Protein AF-A0AA36GPR5-F1 (afdb_monomer_lite)

pLDDT: mean 81.64, std 21.18, range [23.48, 98.56]

Organism: Cylicocyclus nassatus (NCBI:txid53992)

Radius of gyration: 40.56 Å; chains: 1; bounding box: 114×107×88 Å

Structure (mmCIF, N/CA/C/O backbone):
data_AF-A0AA36GPR5-F1
#
_entry.id   AF-A0AA36GPR5-F1
#
loop_
_atom_site.group_PDB
_atom_site.id
_atom_site.type_symbol
_atom_site.label_atom_id
_atom_site.label_alt_id
_atom_site.label_comp_id
_atom_site.label_asym_id
_atom_site.label_entity_id
_atom_site.label_seq_id
_atom_site.pdbx_PDB_ins_code
_atom_site.Cartn_x
_atom_site.Cartn_y
_atom_site.Cartn_z
_atom_site.occupancy
_atom_site.B_iso_or_equiv
_atom_site.auth_seq_id
_atom_site.auth_comp_id
_atom_site.auth_asym_id
_atom_site.auth_atom_id
_atom_site.pdbx_PDB_model_num
ATOM 1 N N . MET A 1 1 ? -1.877 -5.237 -15.722 1.00 23.48 1 MET A N 1
ATOM 2 C CA . MET A 1 1 ? -1.930 -4.865 -17.151 1.00 23.48 1 MET A CA 1
ATOM 3 C C . MET A 1 1 ? -1.366 -6.060 -17.913 1.00 23.48 1 MET A C 1
ATOM 5 O O . MET A 1 1 ? -0.160 -6.223 -17.941 1.00 23.48 1 MET A O 1
ATOM 9 N N . LEU A 1 2 ? -2.217 -6.982 -18.371 1.00 30.33 2 LEU A N 1
ATOM 10 C CA . LEU A 1 2 ? -1.813 -8.140 -19.180 1.00 30.33 2 LEU A CA 1
ATOM 11 C C . LEU A 1 2 ? -2.334 -7.874 -20.594 1.00 30.33 2 LEU A C 1
ATOM 13 O O . LEU A 1 2 ? -3.542 -7.870 -20.815 1.00 30.33 2 LEU A O 1
ATOM 17 N N . LEU A 1 3 ? -1.424 -7.521 -21.502 1.00 29.28 3 LEU A N 1
ATOM 18 C CA . LEU A 1 3 ? -1.721 -7.224 -22.901 1.00 29.28 3 LEU A CA 1
ATOM 19 C C . LEU A 1 3 ? -1.878 -8.529 -23.692 1.00 29.28 3 LEU A C 1
ATOM 21 O O . LEU A 1 3 ? -1.050 -9.433 -23.611 1.00 29.28 3 LEU A O 1
ATOM 25 N N . GLN A 1 4 ? -2.970 -8.597 -24.443 1.00 34.56 4 GLN A N 1
ATOM 26 C CA . GLN A 1 4 ? -3.396 -9.714 -25.277 1.00 34.56 4 GLN A CA 1
ATOM 27 C C . GLN A 1 4 ? -2.451 -9.884 -26.483 1.00 34.56 4 GLN A C 1
ATOM 29 O O . GLN A 1 4 ? -2.126 -8.905 -27.156 1.00 34.56 4 GLN A O 1
ATOM 34 N N . LEU A 1 5 ? -2.010 -11.117 -26.762 1.00 39.34 5 LEU A N 1
ATOM 35 C CA . LEU A 1 5 ? -1.258 -11.475 -27.972 1.00 39.34 5 LEU A CA 1
ATOM 36 C C . LEU A 1 5 ? -2.198 -11.440 -29.185 1.00 39.34 5 LEU A C 1
ATOM 38 O O . LEU A 1 5 ? -2.740 -12.466 -29.590 1.00 39.34 5 LEU A O 1
ATOM 42 N N . ASP A 1 6 ? -2.398 -10.260 -29.770 1.00 34.19 6 ASP A N 1
ATOM 43 C CA . ASP A 1 6 ? -3.109 -10.150 -31.042 1.00 34.19 6 ASP A CA 1
ATOM 44 C C . ASP A 1 6 ? -2.116 -10.336 -32.201 1.00 34.19 6 ASP A C 1
ATOM 46 O O . ASP A 1 6 ? -1.335 -9.447 -32.538 1.00 34.19 6 ASP A O 1
ATOM 50 N N . ILE A 1 7 ? -2.080 -11.547 -32.766 1.00 43.81 7 ILE A N 1
ATOM 51 C CA . ILE A 1 7 ? -1.186 -11.917 -33.885 1.00 43.81 7 ILE A CA 1
ATOM 52 C C . ILE A 1 7 ? -1.838 -11.570 -35.247 1.00 43.81 7 ILE A C 1
ATOM 54 O O . ILE A 1 7 ? -1.273 -11.839 -36.308 1.00 43.81 7 ILE A O 1
ATOM 58 N N . SER A 1 8 ? -3.015 -10.934 -35.279 1.00 33.81 8 SER A N 1
ATOM 59 C CA . SER A 1 8 ? -3.634 -10.518 -36.542 1.00 33.81 8 SER A CA 1
ATOM 60 C C . SER A 1 8 ? -3.098 -9.174 -37.049 1.00 33.81 8 SER A C 1
ATOM 62 O O . SER A 1 8 ? -3.577 -8.114 -36.670 1.00 33.81 8 SER A O 1
ATOM 64 N N . GLY A 1 9 ? -2.128 -9.253 -37.966 1.00 41.38 9 GLY A N 1
ATOM 65 C CA . GLY A 1 9 ? -1.935 -8.307 -39.073 1.00 41.38 9 GLY A CA 1
ATOM 66 C C . GLY A 1 9 ? -1.642 -6.849 -38.714 1.00 41.38 9 GLY A C 1
ATOM 67 O O . GLY A 1 9 ? -2.482 -5.982 -38.932 1.00 41.38 9 GLY A O 1
ATOM 68 N N . VAL A 1 10 ? -0.414 -6.552 -38.280 1.00 42.34 10 VAL A N 1
ATOM 69 C CA . VAL A 1 10 ? 0.098 -5.172 -38.268 1.00 42.34 10 VAL A CA 1
ATOM 70 C C . VAL A 1 10 ? 0.531 -4.794 -39.690 1.00 42.34 10 VAL A C 1
ATOM 72 O O . VAL A 1 10 ? 1.406 -5.436 -40.271 1.00 42.34 10 VAL A O 1
ATOM 75 N N . SER A 1 11 ? -0.101 -3.763 -40.258 1.00 45.91 11 SER A N 1
ATOM 76 C CA . SER A 1 11 ? 0.275 -3.156 -41.540 1.00 45.91 11 SER A CA 1
ATOM 77 C C . SER A 1 11 ? 1.678 -2.548 -41.468 1.00 45.91 11 SER A C 1
ATOM 79 O O . SER A 1 11 ? 2.011 -1.895 -40.482 1.00 45.91 11 SER A O 1
ATOM 81 N N . SER A 1 12 ? 2.480 -2.739 -42.517 1.00 43.78 12 SER A N 1
ATOM 82 C CA . SER A 1 12 ? 3.887 -2.330 -42.598 1.00 43.78 12 SER A CA 1
ATOM 83 C C . SER A 1 12 ? 4.091 -0.815 -42.428 1.00 43.78 12 SER A C 1
ATOM 85 O O . SER A 1 12 ? 3.946 -0.051 -43.382 1.00 43.78 12 SER A O 1
ATOM 87 N N . SER A 1 13 ? 4.465 -0.383 -41.225 1.00 52.72 13 SER A N 1
ATOM 88 C CA . SER A 1 13 ? 5.150 0.889 -40.969 1.00 52.72 13 SER A CA 1
ATOM 89 C C . SER A 1 13 ? 6.671 0.668 -40.939 1.00 52.72 13 SER A C 1
ATOM 91 O O . SER A 1 13 ? 7.138 -0.442 -40.686 1.00 52.72 13 SER A O 1
ATOM 93 N N . ASN A 1 14 ? 7.436 1.717 -41.262 1.00 54.38 14 ASN A N 1
ATOM 94 C CA . ASN A 1 14 ? 8.897 1.726 -41.449 1.00 54.38 14 ASN A CA 1
ATOM 95 C C . ASN A 1 14 ? 9.696 0.934 -40.386 1.00 54.38 14 ASN A C 1
ATOM 97 O O . ASN A 1 14 ? 9.447 1.054 -39.190 1.00 54.38 14 ASN A O 1
ATOM 101 N N . GLY A 1 15 ? 10.710 0.179 -40.833 1.00 59.62 15 GLY A N 1
ATOM 102 C CA . GLY A 1 15 ? 11.440 -0.845 -40.062 1.00 59.62 15 GLY A CA 1
ATOM 103 C C . GLY A 1 15 ? 12.245 -0.402 -38.830 1.00 59.62 15 GLY A C 1
ATOM 104 O O . GLY A 1 15 ? 12.718 -1.267 -38.102 1.00 59.62 15 GLY A O 1
ATOM 105 N N . ASN A 1 16 ? 12.346 0.897 -38.538 1.00 80.12 16 ASN A N 1
ATOM 106 C CA . ASN A 1 16 ? 13.138 1.425 -37.415 1.00 80.12 16 ASN A CA 1
ATOM 107 C C . ASN A 1 16 ? 12.289 1.816 -36.192 1.00 80.12 16 ASN A C 1
ATOM 109 O O . ASN A 1 16 ? 12.724 2.605 -35.360 1.00 80.12 16 ASN A O 1
ATOM 113 N N . GLU A 1 17 ? 11.058 1.318 -36.090 1.00 89.94 17 GLU A N 1
ATOM 114 C CA . GLU A 1 17 ? 10.204 1.590 -34.933 1.00 89.94 17 GLU A CA 1
ATOM 115 C C . GLU A 1 17 ? 10.766 0.891 -33.681 1.00 89.94 17 GLU A C 1
ATOM 117 O O . GLU A 1 17 ? 10.909 -0.340 -33.655 1.00 89.94 17 GLU A O 1
ATOM 122 N N . GLU A 1 18 ? 11.101 1.682 -32.658 1.00 89.69 18 GLU A N 1
ATOM 123 C CA . GLU A 1 18 ? 11.495 1.175 -31.344 1.00 89.69 18 GLU A CA 1
ATOM 124 C C . GLU A 1 18 ? 10.359 0.355 -30.726 1.00 89.69 18 GLU A C 1
ATOM 126 O O . GLU A 1 18 ? 9.175 0.693 -30.808 1.00 89.69 18 GLU A O 1
ATOM 131 N N . LEU A 1 19 ? 10.733 -0.760 -30.108 1.00 88.31 19 LEU A N 1
ATOM 132 C CA . LEU A 1 19 ? 9.842 -1.527 -29.264 1.00 88.31 19 LEU A CA 1
ATOM 133 C C . LEU A 1 19 ? 9.564 -0.710 -27.993 1.00 88.31 19 LEU A C 1
ATOM 135 O O . LEU A 1 19 ? 10.492 -0.105 -27.447 1.00 88.31 19 LEU A O 1
ATOM 139 N N . PRO A 1 20 ? 8.319 -0.736 -27.484 1.00 87.94 20 PRO A N 1
ATOM 140 C CA . PRO A 1 20 ? 8.008 -0.260 -26.140 1.00 87.94 20 PRO A CA 1
ATOM 141 C C . PRO A 1 20 ? 9.026 -0.779 -25.114 1.00 87.94 20 PRO A C 1
ATOM 143 O O . PRO A 1 20 ? 9.470 -1.921 -25.236 1.00 87.94 20 PRO A O 1
ATOM 146 N N . GLU A 1 21 ? 9.401 0.030 -24.120 1.00 86.44 21 GLU A N 1
ATOM 147 C CA . GLU A 1 21 ? 10.444 -0.327 -23.140 1.00 86.44 21 GLU A CA 1
ATOM 148 C C . GLU A 1 21 ? 10.193 -1.677 -22.453 1.00 86.44 21 GLU A C 1
ATOM 150 O O . GLU A 1 21 ? 11.120 -2.464 -22.275 1.00 86.44 21 GLU A O 1
ATOM 155 N N . ASP A 1 22 ? 8.932 -1.999 -22.147 1.00 86.06 22 ASP A N 1
ATOM 156 C CA . ASP A 1 22 ? 8.511 -3.276 -21.551 1.00 86.06 22 ASP A CA 1
ATOM 157 C C . ASP A 1 22 ? 8.700 -4.490 -22.482 1.00 86.06 22 ASP A C 1
ATOM 159 O O . ASP A 1 22 ? 8.520 -5.636 -22.068 1.00 86.06 22 ASP A O 1
ATOM 163 N N . ARG A 1 23 ? 9.075 -4.248 -23.741 1.00 90.56 23 ARG A N 1
ATOM 164 C CA . ARG A 1 23 ? 9.370 -5.254 -24.766 1.00 90.56 23 ARG A CA 1
ATOM 165 C C . ARG A 1 23 ? 10.819 -5.234 -25.232 1.00 90.56 23 ARG A C 1
ATOM 167 O O . ARG A 1 23 ? 11.164 -6.050 -26.083 1.00 90.56 23 ARG A O 1
ATOM 174 N N . GLN A 1 24 ? 11.655 -4.339 -24.714 1.00 94.38 24 GLN A N 1
ATOM 175 C CA . GLN A 1 24 ? 13.088 -4.368 -24.984 1.00 94.38 24 GLN A CA 1
ATOM 176 C C . GLN A 1 24 ? 13.743 -5.440 -24.116 1.00 94.38 24 GLN A C 1
ATOM 178 O O . GLN A 1 24 ? 13.406 -5.610 -22.944 1.00 94.38 24 GLN A O 1
ATOM 183 N N . PHE A 1 25 ? 14.686 -6.188 -24.680 1.00 96.88 25 PHE A N 1
ATOM 184 C CA . PHE A 1 25 ? 15.348 -7.262 -23.945 1.00 96.88 25 PHE A CA 1
ATOM 185 C C . PHE A 1 25 ? 16.786 -7.470 -24.396 1.00 96.88 25 PHE A C 1
ATOM 187 O O . PHE A 1 25 ? 17.208 -7.035 -25.464 1.00 96.88 25 PHE A O 1
ATOM 194 N N . THR A 1 26 ? 17.568 -8.124 -23.546 1.00 97.12 26 THR A N 1
ATOM 195 C CA . THR A 1 26 ? 18.935 -8.540 -23.848 1.00 97.12 26 THR A CA 1
ATOM 196 C C . THR A 1 26 ? 19.010 -10.052 -23.810 1.00 97.12 26 THR A C 1
ATOM 198 O O . THR A 1 26 ? 18.669 -10.671 -22.800 1.00 97.12 26 THR A O 1
ATOM 201 N N . ILE A 1 27 ? 19.487 -10.635 -24.902 1.00 97.44 27 ILE A N 1
ATOM 202 C CA . ILE A 1 27 ? 19.703 -12.070 -25.029 1.00 97.44 27 ILE A CA 1
ATOM 203 C C . ILE A 1 27 ? 21.177 -12.340 -25.317 1.00 97.44 27 ILE A C 1
ATOM 205 O O . ILE A 1 27 ? 21.818 -11.634 -26.092 1.00 97.44 27 ILE A O 1
ATOM 209 N N . GLU A 1 28 ? 21.733 -13.342 -24.659 1.00 97.62 28 GLU A N 1
ATOM 210 C CA . GLU A 1 28 ? 23.073 -13.850 -24.909 1.00 97.62 28 GLU A CA 1
ATOM 211 C C . GLU A 1 28 ? 22.965 -15.119 -25.752 1.00 97.62 28 GLU A C 1
ATOM 213 O O . GLU A 1 28 ? 22.271 -16.065 -25.382 1.00 97.62 28 GLU A O 1
ATOM 218 N N . CYS A 1 29 ? 23.631 -15.114 -26.897 1.00 98.00 29 CYS A N 1
ATOM 219 C CA . CYS A 1 29 ? 23.656 -16.190 -27.868 1.00 98.00 29 CYS A CA 1
ATOM 220 C C . CYS A 1 29 ? 25.097 -16.665 -28.030 1.00 98.00 29 CYS A C 1
ATOM 222 O O . CYS A 1 29 ? 25.945 -15.879 -28.450 1.00 98.00 29 CYS A O 1
ATOM 224 N N . ASP A 1 30 ? 25.391 -17.904 -27.631 1.00 96.81 30 ASP A N 1
ATOM 225 C CA . ASP A 1 30 ? 26.746 -18.476 -27.659 1.00 96.81 30 ASP A CA 1
ATOM 226 C C . ASP A 1 30 ? 27.826 -17.536 -27.063 1.00 96.81 30 ASP A C 1
ATOM 228 O O . ASP A 1 30 ? 28.907 -17.362 -27.622 1.00 96.81 30 ASP A O 1
ATOM 232 N N . HIS A 1 31 ? 27.522 -16.928 -25.907 1.00 95.62 31 HIS A N 1
ATOM 233 C CA . HIS A 1 31 ? 28.345 -15.942 -25.174 1.00 95.62 31 HIS A CA 1
ATOM 234 C C . HIS A 1 31 ? 28.425 -14.526 -25.764 1.00 95.62 31 HIS A C 1
ATOM 236 O O . HIS A 1 31 ? 29.090 -13.657 -25.195 1.00 95.62 31 HIS A O 1
ATOM 242 N N . GLN A 1 32 ? 27.716 -14.247 -26.856 1.00 97.44 32 GLN A N 1
ATOM 243 C CA . GLN A 1 32 ? 27.602 -12.907 -27.423 1.00 97.44 32 GLN A CA 1
ATOM 244 C C . GLN A 1 32 ? 26.265 -12.268 -27.054 1.00 97.44 32 GLN A C 1
ATOM 246 O O . GLN A 1 32 ? 25.206 -12.861 -27.235 1.00 97.44 32 GLN A O 1
ATOM 251 N N . ARG A 1 33 ? 26.295 -11.036 -26.541 1.00 97.44 33 ARG A N 1
ATOM 252 C CA . ARG A 1 33 ? 25.086 -10.320 -26.111 1.00 97.44 33 ARG A CA 1
ATOM 253 C C . ARG A 1 33 ? 24.498 -9.468 -27.227 1.00 97.44 33 ARG A C 1
ATOM 255 O O . ARG A 1 33 ? 25.212 -8.700 -27.865 1.00 97.44 33 ARG A O 1
ATOM 262 N N . TYR A 1 34 ? 23.182 -9.553 -27.371 1.00 97.50 34 TYR A N 1
ATOM 263 C CA . TYR A 1 34 ? 22.366 -8.796 -28.309 1.00 97.50 34 TYR A CA 1
ATOM 264 C C . TYR A 1 34 ? 21.319 -8.009 -27.526 1.00 97.50 34 TYR A C 1
ATOM 266 O O . TYR A 1 34 ? 20.571 -8.584 -26.734 1.00 97.50 34 TYR A O 1
ATOM 274 N N . SER A 1 35 ? 21.272 -6.693 -27.732 1.00 96.62 35 SER A N 1
ATOM 275 C CA . SER A 1 35 ? 20.206 -5.837 -27.205 1.00 96.62 35 SER A CA 1
ATOM 276 C C . SER A 1 35 ? 19.150 -5.684 -28.292 1.00 96.62 35 SER A C 1
ATOM 278 O O . SER A 1 35 ? 19.452 -5.179 -29.366 1.00 96.62 35 SER A O 1
ATOM 280 N N . ILE A 1 36 ? 17.937 -6.154 -28.018 1.00 96.81 36 ILE A N 1
ATOM 281 C CA . ILE A 1 36 ? 16.798 -6.103 -28.928 1.00 96.81 36 ILE A CA 1
ATOM 282 C C . ILE A 1 36 ? 15.934 -4.918 -28.513 1.00 96.81 36 ILE A C 1
ATOM 284 O O . ILE A 1 36 ? 15.262 -4.965 -27.479 1.00 96.81 36 ILE A O 1
ATOM 288 N N . ARG A 1 37 ? 15.993 -3.838 -29.292 1.00 95.50 37 ARG A N 1
ATOM 289 C CA . ARG A 1 37 ? 15.304 -2.574 -29.003 1.00 95.50 37 ARG A CA 1
ATOM 290 C C . ARG A 1 37 ? 14.319 -2.178 -30.085 1.00 95.50 37 ARG A C 1
ATOM 292 O O . ARG A 1 37 ? 13.377 -1.460 -29.790 1.00 95.50 37 ARG A O 1
ATOM 299 N N . THR A 1 38 ? 14.501 -2.642 -31.314 1.00 94.50 38 THR A N 1
ATOM 300 C CA . THR A 1 38 ? 13.681 -2.267 -32.470 1.00 94.50 38 THR A CA 1
ATOM 301 C C . THR A 1 38 ? 13.041 -3.484 -33.132 1.00 94.50 38 THR A C 1
ATOM 303 O O . THR A 1 38 ? 13.459 -4.629 -32.937 1.00 94.50 38 THR A O 1
ATOM 306 N N . LYS A 1 39 ? 12.022 -3.249 -33.970 1.00 92.44 39 LYS A N 1
ATOM 307 C CA . LYS A 1 39 ? 11.466 -4.304 -34.836 1.00 92.44 39 LYS A CA 1
ATOM 308 C C . LYS A 1 39 ? 12.513 -4.875 -35.808 1.00 92.44 39 LYS A C 1
ATOM 310 O O . LYS A 1 39 ? 12.417 -6.060 -36.137 1.00 92.44 39 LYS A O 1
ATOM 315 N N . SER A 1 40 ? 13.493 -4.071 -36.241 1.00 93.62 40 SER A N 1
ATOM 316 C CA . SER A 1 40 ? 14.599 -4.544 -37.088 1.00 93.62 40 SER A CA 1
ATOM 317 C C . SER A 1 40 ? 15.485 -5.527 -36.336 1.00 93.62 40 SER A C 1
ATOM 319 O O . SER A 1 40 ? 15.725 -6.618 -36.842 1.00 93.62 40 SER A O 1
ATOM 321 N N . ASP A 1 41 ? 15.856 -5.225 -35.087 1.00 94.88 41 ASP A N 1
ATOM 322 C CA . ASP A 1 41 ? 16.687 -6.117 -34.263 1.00 94.88 41 ASP A CA 1
ATOM 323 C C . ASP A 1 41 ? 16.039 -7.502 -34.112 1.00 94.88 41 ASP A C 1
ATOM 325 O O . ASP A 1 41 ? 16.703 -8.534 -34.217 1.00 94.88 41 ASP A O 1
ATOM 329 N N . VAL A 1 42 ? 14.713 -7.535 -33.925 1.00 93.19 42 VAL A N 1
ATOM 330 C CA . VAL A 1 42 ? 13.925 -8.777 -33.863 1.00 93.19 42 VAL A CA 1
ATOM 331 C C . VAL A 1 42 ? 14.007 -9.559 -35.179 1.00 93.19 42 VAL A C 1
ATOM 333 O O . VAL A 1 42 ? 14.096 -10.786 -35.163 1.00 93.19 42 VAL A O 1
ATOM 336 N N . ALA A 1 43 ? 13.941 -8.879 -36.326 1.00 93.31 43 ALA A N 1
ATOM 337 C CA . ALA A 1 43 ? 14.023 -9.515 -37.639 1.00 93.31 43 ALA A CA 1
ATOM 338 C C . ALA A 1 43 ? 15.448 -9.999 -37.970 1.00 93.31 43 ALA A C 1
ATOM 340 O O . ALA A 1 43 ? 15.620 -11.089 -38.523 1.00 93.31 43 ALA A O 1
ATOM 341 N N . GLU A 1 44 ? 16.459 -9.216 -37.601 1.00 95.56 44 GLU A N 1
ATOM 342 C CA . GLU A 1 44 ? 17.874 -9.463 -37.884 1.00 95.56 44 GLU A CA 1
ATOM 343 C C . GLU A 1 44 ? 18.504 -10.501 -36.953 1.00 95.56 44 GLU A C 1
ATOM 345 O O . GLU A 1 44 ? 19.470 -11.154 -37.347 1.00 95.56 44 GLU A O 1
ATOM 350 N N . PHE A 1 45 ? 17.946 -10.724 -35.756 1.00 96.44 45 PHE A N 1
ATOM 351 C CA . PHE A 1 45 ? 18.497 -11.669 -34.780 1.00 96.44 45 PHE A CA 1
ATOM 352 C C . PHE A 1 45 ? 18.772 -13.056 -35.377 1.00 96.44 45 PHE A C 1
ATOM 354 O O . PHE A 1 45 ? 19.838 -13.624 -35.155 1.00 96.44 45 PHE A O 1
ATOM 361 N N . SER A 1 46 ? 17.852 -13.573 -36.199 1.00 93.81 46 SER A N 1
ATOM 362 C CA . SER A 1 46 ? 18.009 -14.884 -36.847 1.00 93.81 46 SER A CA 1
ATOM 363 C C . SER A 1 46 ? 19.203 -14.973 -37.809 1.00 93.81 46 SER A C 1
ATOM 365 O O . SER A 1 46 ? 19.769 -16.052 -37.980 1.00 93.81 46 SER A O 1
ATOM 367 N N . SER A 1 47 ? 19.598 -13.850 -38.414 1.00 95.69 47 SER A N 1
ATOM 368 C CA . SER A 1 47 ? 20.780 -13.748 -39.275 1.00 95.69 47 SER A CA 1
ATOM 369 C C . SER A 1 47 ? 22.053 -13.533 -38.457 1.00 95.69 47 SER A C 1
ATOM 371 O O . SER A 1 47 ? 23.105 -14.050 -38.823 1.00 95.69 47 SER A O 1
ATOM 373 N N . ASN A 1 48 ? 21.949 -12.792 -37.350 1.00 96.00 48 ASN A N 1
ATOM 374 C CA . ASN A 1 48 ? 23.075 -12.450 -36.483 1.00 96.00 48 ASN A CA 1
ATOM 375 C C . ASN A 1 48 ? 23.510 -13.616 -35.587 1.00 96.00 48 ASN A C 1
ATOM 377 O O . ASN A 1 48 ? 24.698 -13.755 -35.310 1.00 96.00 48 ASN A O 1
ATOM 381 N N . CYS A 1 49 ? 22.577 -14.476 -35.171 1.00 96.50 49 CYS A N 1
ATOM 382 C CA . CYS A 1 49 ? 22.887 -15.696 -34.435 1.00 96.50 49 CYS A CA 1
ATOM 383 C C . CYS A 1 49 ? 22.264 -16.946 -35.087 1.00 96.50 49 CYS A C 1
ATOM 385 O O . CYS A 1 49 ? 21.258 -17.479 -34.607 1.00 96.50 49 CYS A O 1
ATOM 387 N N . PRO A 1 50 ? 22.833 -17.426 -36.207 1.00 94.31 50 PRO A N 1
ATOM 388 C CA . PRO A 1 50 ? 22.312 -18.590 -36.908 1.00 94.31 50 PRO A CA 1
ATOM 389 C C . PRO A 1 50 ? 22.692 -19.892 -36.184 1.00 94.31 50 PRO A C 1
ATOM 391 O O . PRO A 1 50 ? 23.865 -20.159 -35.946 1.00 94.31 50 PRO A O 1
ATOM 394 N N . ASN A 1 51 ? 21.706 -20.759 -35.926 1.00 94.31 51 ASN A N 1
ATOM 395 C CA . ASN A 1 51 ? 21.877 -22.080 -35.288 1.00 94.31 51 ASN A CA 1
ATOM 396 C C . ASN A 1 51 ? 22.563 -22.043 -33.904 1.00 94.31 51 ASN A C 1
ATOM 398 O O . ASN A 1 51 ? 23.590 -22.704 -33.713 1.00 94.31 51 ASN A O 1
ATOM 402 N N . PRO A 1 52 ? 21.991 -21.316 -32.933 1.00 96.62 52 PRO A N 1
ATOM 403 C CA . PRO A 1 52 ? 22.590 -21.160 -31.612 1.00 96.62 52 PRO A CA 1
ATOM 404 C C . PRO A 1 52 ? 22.745 -22.491 -30.869 1.00 96.62 52 PRO A C 1
ATOM 406 O O . PRO A 1 52 ? 21.836 -23.328 -30.877 1.00 96.62 52 PRO A O 1
ATOM 409 N N . LYS A 1 53 ? 23.874 -22.686 -30.173 1.00 97.75 53 LYS A N 1
ATOM 410 C CA . LYS A 1 53 ? 24.055 -23.828 -29.254 1.00 97.75 53 LYS A CA 1
ATOM 411 C C . LYS A 1 53 ? 23.399 -23.550 -27.906 1.00 97.75 53 LYS A C 1
ATOM 413 O O . LYS A 1 53 ? 22.835 -24.466 -27.298 1.00 97.75 53 LYS A O 1
ATOM 418 N N . SER A 1 54 ? 23.462 -22.304 -27.448 1.00 97.69 54 SER A N 1
ATOM 419 C CA . SER A 1 54 ? 22.833 -21.850 -26.217 1.00 97.69 54 SER A CA 1
ATOM 420 C C . SER A 1 54 ? 22.265 -20.433 -26.330 1.00 97.69 54 SER A C 1
ATOM 422 O O . SER A 1 54 ? 22.824 -19.555 -26.987 1.00 97.69 54 SER A O 1
ATOM 424 N N . LEU A 1 55 ? 21.129 -20.221 -25.665 1.00 98.00 55 LEU A N 1
ATOM 425 C CA . LEU A 1 55 ? 20.460 -18.928 -25.546 1.00 98.00 55 LEU A CA 1
ATOM 426 C C . LEU A 1 55 ? 20.168 -18.629 -24.075 1.00 98.00 55 LEU A C 1
ATOM 428 O O . LEU A 1 55 ? 19.560 -19.450 -23.386 1.00 98.00 55 LEU A O 1
ATOM 432 N N . TYR A 1 56 ? 20.556 -17.446 -23.601 1.00 97.88 56 TYR A N 1
ATOM 433 C CA . TYR A 1 56 ? 20.290 -16.973 -22.241 1.00 97.88 56 TYR A CA 1
ATOM 434 C C . TYR A 1 56 ? 19.596 -15.617 -22.287 1.00 97.88 56 TYR A C 1
ATOM 436 O O . TYR A 1 56 ? 20.155 -14.636 -22.772 1.00 97.88 56 TYR A O 1
ATOM 444 N N . LEU A 1 57 ? 18.382 -15.535 -21.752 1.00 97.00 57 LEU A N 1
ATOM 445 C CA . LEU A 1 57 ? 17.717 -14.258 -21.540 1.00 97.00 57 LEU A CA 1
ATOM 446 C C . LEU A 1 57 ? 18.363 -13.568 -20.333 1.00 97.00 57 LEU A C 1
ATOM 448 O O . LEU A 1 57 ? 18.297 -14.071 -19.213 1.00 97.00 57 LEU A O 1
ATOM 452 N N . VAL A 1 58 ? 19.018 -12.433 -20.574 1.00 95.75 58 VAL A N 1
ATOM 453 C CA . VAL A 1 58 ? 19.741 -11.674 -19.542 1.00 95.75 58 VAL A CA 1
ATOM 454 C C . VAL A 1 58 ? 18.801 -10.701 -18.830 1.00 95.75 58 VAL A C 1
ATOM 456 O O . VAL A 1 58 ? 18.905 -10.518 -17.619 1.00 95.75 58 VAL A O 1
ATOM 459 N N . HIS A 1 59 ? 17.902 -10.056 -19.577 1.00 93.31 59 HIS A N 1
ATOM 460 C CA . HIS A 1 59 ? 16.912 -9.116 -19.049 1.00 93.31 59 HIS A CA 1
ATOM 461 C C . HIS A 1 59 ? 15.781 -8.891 -20.069 1.00 93.31 59 HIS A C 1
ATOM 463 O O . HIS A 1 59 ? 16.112 -8.758 -21.248 1.00 93.31 59 HIS A O 1
ATOM 469 N N . PRO A 1 60 ? 14.500 -8.772 -19.666 1.00 93.12 60 PRO A N 1
ATOM 470 C CA . PRO A 1 60 ? 13.970 -9.006 -18.318 1.00 93.12 60 PRO A CA 1
ATOM 471 C C . PRO A 1 60 ? 13.917 -10.508 -17.979 1.00 93.12 60 PRO A C 1
ATOM 473 O O . PRO A 1 60 ? 14.413 -11.330 -18.741 1.00 93.12 60 PRO A O 1
ATOM 476 N N . ASN A 1 61 ? 13.382 -10.883 -16.810 1.00 88.62 61 ASN A N 1
ATOM 477 C CA . ASN A 1 61 ? 13.319 -12.297 -16.403 1.00 88.62 61 ASN A CA 1
ATOM 478 C C . ASN A 1 61 ? 12.386 -13.129 -17.303 1.00 88.62 61 ASN A C 1
ATOM 480 O O . ASN A 1 61 ? 12.650 -14.311 -17.517 1.00 88.62 61 ASN A O 1
ATOM 484 N N . ASP A 1 62 ? 11.331 -12.505 -17.837 1.00 91.62 62 ASP A N 1
ATOM 485 C CA . ASP A 1 62 ? 10.341 -13.123 -18.722 1.00 91.62 62 ASP A CA 1
ATOM 486 C C . ASP A 1 62 ? 10.567 -12.706 -20.177 1.00 91.62 62 ASP A C 1
ATOM 488 O O . ASP A 1 62 ? 10.788 -11.535 -20.473 1.00 91.62 62 ASP A O 1
ATOM 492 N N . PHE A 1 63 ? 10.484 -13.656 -21.104 1.00 94.88 63 PHE A N 1
ATOM 493 C CA . PHE A 1 63 ? 10.700 -13.403 -22.524 1.00 94.88 63 PHE A CA 1
ATOM 494 C C . PHE A 1 63 ? 9.526 -12.613 -23.141 1.00 94.88 63 PHE A C 1
ATOM 496 O O . PHE A 1 63 ? 8.403 -13.135 -23.187 1.00 94.88 63 PHE A O 1
ATOM 503 N N . PRO A 1 64 ? 9.747 -11.390 -23.665 1.00 91.50 64 PRO A N 1
ATOM 504 C CA . PRO A 1 64 ? 8.675 -10.567 -24.216 1.00 91.50 64 PRO A CA 1
ATOM 505 C C . PRO A 1 64 ? 8.315 -11.020 -25.638 1.00 91.50 64 PRO A C 1
ATOM 507 O O . PRO A 1 64 ? 8.879 -10.568 -26.628 1.00 91.50 64 PRO A O 1
ATOM 510 N N . SER A 1 65 ? 7.337 -11.917 -25.760 1.00 88.12 65 SER A N 1
ATOM 511 C CA . SER A 1 65 ? 6.887 -12.463 -27.055 1.00 88.12 65 SER A CA 1
ATOM 512 C C . SER A 1 65 ? 5.856 -11.590 -27.793 1.00 88.12 65 SER A C 1
ATOM 514 O O . SER A 1 65 ? 5.485 -11.880 -28.934 1.00 88.12 65 SER A O 1
ATOM 516 N N . LEU A 1 66 ? 5.367 -10.521 -27.157 1.00 83.81 66 LEU A N 1
ATOM 517 C CA . LEU A 1 66 ? 4.241 -9.724 -27.642 1.00 83.81 66 LEU A CA 1
ATOM 518 C C . LEU A 1 66 ? 4.576 -8.943 -28.924 1.00 83.81 66 LEU A C 1
ATOM 520 O O . LEU A 1 66 ? 5.435 -8.064 -28.932 1.00 83.81 66 LEU A O 1
ATOM 524 N N . GLY A 1 67 ? 3.824 -9.210 -29.996 1.00 82.88 67 GLY A N 1
ATOM 525 C CA . GLY A 1 67 ? 3.971 -8.540 -31.295 1.00 82.88 67 GLY A CA 1
ATOM 526 C C . GLY A 1 67 ? 4.962 -9.206 -32.256 1.00 82.88 67 GLY A C 1
ATOM 527 O O . GLY A 1 67 ? 5.160 -8.700 -33.359 1.00 82.88 67 GLY A O 1
ATOM 528 N N . MET A 1 68 ? 5.563 -10.339 -31.879 1.00 89.31 68 MET A N 1
ATOM 529 C CA . MET A 1 68 ? 6.418 -11.119 -32.775 1.00 89.31 68 MET A CA 1
ATOM 530 C C . MET A 1 68 ? 5.590 -11.987 -33.728 1.00 89.31 68 MET A C 1
ATOM 532 O O . MET A 1 68 ? 4.591 -12.601 -33.345 1.00 89.31 68 MET A O 1
ATOM 536 N N . THR A 1 69 ? 6.048 -12.115 -34.974 1.00 89.75 69 THR A N 1
ATOM 537 C CA . THR A 1 69 ? 5.564 -13.181 -35.862 1.00 89.75 69 THR A CA 1
ATOM 538 C C . THR A 1 69 ? 6.026 -14.549 -35.341 1.00 89.75 69 THR A C 1
ATOM 540 O O . THR A 1 69 ? 7.070 -14.631 -34.690 1.00 89.75 69 THR A O 1
ATOM 543 N N . PRO A 1 70 ? 5.338 -15.660 -35.673 1.00 88.00 70 PRO A N 1
ATOM 544 C CA . PRO A 1 70 ? 5.789 -16.992 -35.270 1.00 88.00 70 PRO A CA 1
ATOM 545 C C . PRO A 1 70 ? 7.242 -17.288 -35.667 1.00 88.00 70 PRO A C 1
ATOM 547 O O . PRO A 1 70 ? 7.986 -17.858 -34.878 1.00 88.00 70 PRO A O 1
ATOM 550 N N . LYS A 1 71 ? 7.678 -16.851 -36.859 1.00 89.69 71 LYS A N 1
ATOM 551 C CA . LYS A 1 71 ? 9.063 -17.034 -37.324 1.00 89.69 71 LYS A CA 1
ATOM 552 C C . LYS A 1 71 ? 10.072 -16.325 -36.411 1.00 89.69 71 LYS A C 1
ATOM 554 O O . LYS A 1 71 ? 11.072 -16.930 -36.044 1.00 89.69 71 LYS A O 1
ATOM 559 N N . GLN A 1 72 ? 9.792 -15.076 -36.035 1.00 93.50 72 GLN A N 1
ATOM 560 C CA . GLN A 1 72 ? 10.634 -14.305 -35.115 1.00 93.50 72 GLN A CA 1
ATOM 561 C C . GLN A 1 72 ? 10.640 -14.926 -33.718 1.00 93.50 72 GLN A C 1
ATOM 563 O O . GLN A 1 72 ? 11.704 -15.135 -33.149 1.00 93.50 72 GLN A O 1
ATOM 568 N N . PHE A 1 73 ? 9.472 -15.309 -33.197 1.00 93.94 73 PHE A N 1
ATOM 569 C CA . PHE A 1 73 ? 9.364 -15.985 -31.905 1.00 93.94 73 PHE A CA 1
ATOM 570 C C . PHE A 1 73 ? 10.258 -17.232 -31.843 1.00 93.94 73 PHE A C 1
ATOM 572 O O . PHE A 1 73 ? 11.041 -17.385 -30.910 1.00 93.94 73 PHE A O 1
ATOM 579 N N . TYR A 1 74 ? 10.214 -18.085 -32.872 1.00 92.62 74 TYR A N 1
ATOM 580 C CA . TYR A 1 74 ? 11.056 -19.278 -32.907 1.00 92.62 74 TYR A CA 1
ATOM 581 C C . TYR A 1 74 ? 12.545 -18.976 -33.017 1.00 92.62 74 TYR A C 1
ATOM 583 O O . TYR A 1 74 ? 13.319 -19.720 -32.427 1.00 92.62 74 TYR A O 1
ATOM 591 N N . SER A 1 75 ? 12.975 -17.897 -33.681 1.00 94.19 75 SER A N 1
ATOM 592 C CA . SER A 1 75 ? 14.413 -17.589 -33.739 1.00 94.19 75 SER A CA 1
ATOM 593 C C . SER A 1 75 ? 15.045 -17.361 -32.363 1.00 94.19 75 SER A C 1
ATOM 595 O O . SER A 1 75 ? 16.229 -17.624 -32.205 1.00 94.19 75 SER A O 1
ATOM 597 N N . PHE A 1 76 ? 14.260 -16.973 -31.352 1.00 94.94 76 PHE A N 1
ATOM 598 C CA . PHE A 1 76 ? 14.728 -16.804 -29.971 1.00 94.94 76 PHE A CA 1
ATOM 599 C C . PHE A 1 76 ? 14.600 -18.063 -29.101 1.00 94.94 76 PHE A C 1
ATOM 601 O O . PHE A 1 76 ? 14.972 -18.034 -27.931 1.00 94.94 76 PHE A O 1
ATOM 608 N N . LEU A 1 77 ? 14.063 -19.162 -29.638 1.00 93.56 77 LEU A N 1
ATOM 609 C CA . LEU A 1 77 ? 13.816 -20.408 -28.896 1.00 93.56 77 LEU A CA 1
ATOM 610 C C . LEU A 1 77 ? 14.461 -21.632 -29.556 1.00 93.56 77 LEU A C 1
ATOM 612 O O . LEU A 1 77 ? 14.425 -22.731 -29.003 1.00 93.56 77 LEU A O 1
ATOM 616 N N . ASP A 1 78 ? 15.048 -21.455 -30.738 1.00 92.00 78 ASP A N 1
ATOM 617 C CA . ASP A 1 78 ? 15.584 -22.519 -31.583 1.00 92.00 78 ASP A CA 1
ATOM 618 C C . ASP A 1 78 ? 17.024 -22.913 -31.197 1.00 92.00 78 ASP A C 1
ATOM 620 O O . ASP A 1 78 ? 17.916 -22.952 -32.043 1.00 92.00 78 ASP A O 1
ATOM 624 N N . ALA A 1 79 ? 17.249 -23.212 -29.911 1.00 96.88 79 ALA A N 1
ATOM 625 C CA . ALA A 1 79 ? 18.540 -23.633 -29.354 1.00 96.88 79 ALA A CA 1
ATOM 626 C C . ALA A 1 79 ? 18.425 -24.933 -28.529 1.00 96.88 79 ALA A C 1
ATOM 628 O O . ALA A 1 79 ? 17.413 -25.145 -27.854 1.00 96.88 79 ALA A O 1
ATOM 629 N N . PRO A 1 80 ? 19.461 -25.797 -28.511 1.00 97.62 80 PRO A N 1
ATOM 630 C CA . PRO A 1 80 ? 19.520 -26.962 -27.628 1.00 97.62 80 PRO A CA 1
ATOM 631 C C . PRO A 1 80 ? 19.474 -26.640 -26.136 1.00 97.62 80 PRO A C 1
ATOM 633 O O . PRO A 1 80 ? 18.833 -27.370 -25.377 1.00 97.62 80 PRO A O 1
ATOM 636 N N . ILE A 1 81 ? 20.139 -25.566 -25.714 1.00 98.00 81 ILE A N 1
ATOM 637 C CA . ILE A 1 81 ? 20.180 -25.119 -24.320 1.00 98.00 81 ILE A CA 1
ATOM 638 C C . ILE A 1 81 ? 19.534 -23.740 -24.240 1.00 98.00 81 ILE A C 1
ATOM 640 O O . ILE A 1 81 ? 19.998 -22.801 -24.881 1.00 98.00 81 ILE A O 1
ATOM 644 N N . LEU A 1 82 ? 18.488 -23.611 -23.431 1.00 97.69 82 LEU A N 1
ATOM 645 C CA . LEU A 1 82 ? 17.766 -22.356 -23.255 1.00 97.69 82 LEU A CA 1
ATOM 646 C C . LEU A 1 82 ? 17.656 -22.004 -21.770 1.00 97.69 82 LEU A C 1
ATOM 648 O O . LEU A 1 82 ? 17.190 -22.808 -20.960 1.00 97.69 82 LEU A O 1
ATOM 652 N N . HIS A 1 83 ? 18.069 -20.793 -21.413 1.00 97.56 83 HIS A N 1
ATOM 653 C CA . HIS A 1 83 ? 17.886 -20.213 -20.087 1.00 97.56 83 HIS A CA 1
ATOM 654 C C . HIS A 1 83 ? 17.004 -18.966 -20.189 1.00 97.56 83 HIS A C 1
ATOM 656 O O . HIS A 1 83 ? 17.501 -17.861 -20.388 1.00 97.56 83 HIS A O 1
ATOM 662 N N . ALA A 1 84 ? 15.689 -19.142 -20.113 1.00 96.94 84 ALA A N 1
ATOM 663 C CA . ALA A 1 84 ? 14.712 -18.063 -20.253 1.00 96.94 84 ALA A CA 1
ATOM 664 C C . ALA A 1 84 ? 13.374 -18.472 -19.632 1.00 96.94 84 ALA A C 1
ATOM 666 O O . ALA A 1 84 ? 13.020 -19.650 -19.681 1.00 96.94 84 ALA A O 1
ATOM 667 N N . CYS A 1 85 ? 12.601 -17.520 -19.110 1.00 97.00 85 CYS A N 1
ATOM 668 C CA . CYS A 1 85 ? 11.220 -17.781 -18.705 1.00 97.00 85 CYS A CA 1
ATOM 669 C C . CYS A 1 85 ? 10.281 -17.487 -19.877 1.00 97.00 85 CYS A C 1
ATOM 671 O O . CYS A 1 85 ? 10.253 -16.380 -20.410 1.00 97.00 85 CYS A O 1
ATOM 673 N N . ILE A 1 86 ? 9.566 -18.509 -20.341 1.00 96.00 86 ILE A N 1
ATOM 674 C CA . ILE A 1 86 ? 8.784 -18.493 -21.578 1.00 96.00 86 ILE A CA 1
ATOM 675 C C . ILE A 1 86 ? 7.316 -18.625 -21.216 1.00 96.00 86 ILE A C 1
ATOM 677 O O . ILE A 1 86 ? 6.866 -19.698 -20.810 1.00 96.00 86 ILE A O 1
ATOM 681 N N . HIS A 1 87 ? 6.558 -17.555 -21.426 1.00 95.12 87 HIS A N 1
ATOM 682 C CA . HIS A 1 87 ? 5.113 -17.548 -21.238 1.00 95.12 87 HIS A CA 1
ATOM 683 C C . HIS A 1 87 ? 4.419 -17.357 -22.593 1.00 95.12 87 HIS A C 1
ATOM 685 O O . HIS A 1 87 ? 4.495 -16.293 -23.207 1.00 95.12 87 HIS A O 1
ATOM 691 N N . VAL A 1 88 ? 3.740 -18.401 -23.071 1.00 94.69 88 VAL A N 1
ATOM 692 C CA . VAL A 1 88 ? 2.883 -18.362 -24.261 1.00 94.69 88 VAL A CA 1
ATOM 693 C C . VAL A 1 88 ? 1.439 -18.407 -23.792 1.00 94.69 88 VAL A C 1
ATOM 695 O O . VAL A 1 88 ? 0.929 -19.475 -23.451 1.00 94.69 88 VAL A O 1
ATOM 698 N N . GLN A 1 89 ? 0.793 -17.243 -23.753 1.00 93.75 89 GLN A N 1
ATOM 699 C CA . GLN A 1 89 ? -0.564 -17.106 -23.234 1.00 93.75 89 GLN A CA 1
ATOM 700 C C . GLN A 1 89 ? -1.483 -16.310 -24.152 1.00 93.75 89 GLN A C 1
ATOM 702 O O . GLN A 1 89 ? -1.044 -15.354 -24.783 1.00 93.75 89 GLN A O 1
ATOM 707 N N . PHE A 1 90 ? -2.761 -16.691 -24.222 1.00 91.62 90 PHE A N 1
ATOM 708 C CA . PHE A 1 90 ? -3.777 -16.003 -25.036 1.00 91.62 90 PHE A CA 1
ATOM 709 C C . PHE A 1 90 ? -3.409 -15.841 -26.524 1.00 91.62 90 PHE A C 1
ATOM 711 O O . PHE A 1 90 ? -3.862 -14.901 -27.171 1.00 91.62 90 PHE A O 1
ATOM 718 N N . SER A 1 91 ? -2.579 -16.728 -27.081 1.00 90.88 91 SER A N 1
ATOM 719 C CA . SER A 1 91 ? -2.138 -16.640 -28.476 1.00 90.88 91 SER A CA 1
ATOM 720 C C . SER A 1 91 ? -3.060 -17.400 -29.437 1.00 90.88 91 SER A C 1
ATOM 722 O O . SER A 1 91 ? -3.768 -18.339 -29.058 1.00 90.88 91 SER A O 1
ATOM 724 N N . THR A 1 92 ? -2.987 -17.038 -30.719 1.00 91.38 92 THR A N 1
ATOM 725 C CA . THR A 1 92 ? -3.645 -17.744 -31.836 1.00 91.38 92 THR A CA 1
ATOM 726 C C . THR A 1 92 ? -2.741 -18.805 -32.484 1.00 91.38 92 THR A C 1
ATOM 728 O O . THR A 1 92 ? -3.043 -19.342 -33.556 1.00 91.38 92 THR A O 1
ATOM 731 N N . ILE A 1 93 ? -1.600 -19.123 -31.857 1.00 92.44 93 ILE A N 1
ATOM 732 C CA . ILE A 1 93 ? -0.635 -20.094 -32.380 1.00 92.44 93 ILE A CA 1
ATOM 733 C C . ILE A 1 93 ? -1.270 -21.486 -32.390 1.00 92.44 93 ILE A C 1
ATOM 735 O O . ILE A 1 93 ? -1.725 -21.985 -31.367 1.00 92.44 93 ILE A O 1
ATOM 739 N N . LYS A 1 94 ? -1.249 -22.146 -33.554 1.00 96.06 94 LYS A N 1
ATOM 740 C CA . LYS A 1 94 ? -1.826 -23.490 -33.736 1.00 96.06 94 LYS A CA 1
ATOM 741 C C . LYS A 1 94 ? -0.863 -24.629 -33.415 1.00 96.06 94 LYS A C 1
ATOM 743 O O . LYS A 1 94 ? -1.312 -25.730 -33.106 1.00 96.06 94 LYS A O 1
ATOM 748 N N . SER A 1 95 ? 0.442 -24.389 -33.508 1.00 96.50 95 SER A N 1
ATOM 749 C CA . SER A 1 95 ? 1.464 -25.398 -33.241 1.00 96.50 95 SER A CA 1
ATOM 750 C C . SER A 1 95 ? 2.688 -24.771 -32.596 1.00 96.50 95 SER A C 1
ATOM 752 O O . SER A 1 95 ? 3.207 -23.790 -33.128 1.00 96.50 95 SER A O 1
ATOM 754 N N . LEU A 1 96 ? 3.167 -25.387 -31.515 1.00 96.44 96 LEU A N 1
ATOM 755 C CA . LEU A 1 96 ? 4.432 -25.070 -30.857 1.00 96.44 96 LEU A CA 1
ATOM 756 C C . LEU A 1 96 ? 5.470 -26.168 -31.106 1.00 96.44 96 LEU A C 1
ATOM 758 O O . LEU A 1 96 ? 5.193 -27.347 -30.891 1.00 96.44 96 LEU A O 1
ATOM 762 N N . ASN A 1 97 ? 6.660 -25.798 -31.576 1.00 96.25 97 ASN A N 1
ATOM 763 C CA . ASN A 1 97 ? 7.730 -26.752 -31.863 1.00 96.25 97 ASN A CA 1
ATOM 764 C C . ASN A 1 97 ? 9.011 -26.428 -31.083 1.00 96.25 97 ASN A C 1
ATOM 766 O O . ASN A 1 97 ? 9.767 -25.539 -31.453 1.00 96.25 97 ASN A O 1
ATOM 770 N N . PHE A 1 98 ? 9.272 -27.222 -30.049 1.00 96.75 98 PHE A N 1
ATOM 771 C CA . PHE A 1 98 ? 10.463 -27.210 -29.202 1.00 96.75 98 PHE A CA 1
ATOM 772 C C . PHE A 1 98 ? 11.319 -28.467 -29.416 1.00 96.75 98 PHE A C 1
ATOM 774 O O . PHE A 1 98 ? 11.966 -28.961 -28.494 1.00 96.75 98 PHE A O 1
ATOM 781 N N . LYS A 1 99 ? 11.321 -29.040 -30.627 1.00 96.56 99 LYS A N 1
ATOM 782 C CA . LYS A 1 99 ? 12.107 -30.248 -30.927 1.00 96.56 99 LYS A CA 1
ATOM 783 C C . LYS A 1 99 ? 13.612 -30.042 -30.848 1.00 96.56 99 LYS A C 1
ATOM 785 O O . LYS A 1 99 ? 14.303 -31.040 -30.742 1.00 96.56 99 LYS A O 1
ATOM 790 N N . LYS A 1 100 ? 14.133 -28.813 -30.916 1.00 96.44 100 LYS A N 1
ATOM 791 C CA . LYS A 1 100 ? 15.571 -28.571 -30.715 1.00 96.44 100 LYS A CA 1
ATOM 792 C C . LYS A 1 100 ? 15.950 -28.441 -29.245 1.00 96.44 100 LYS A C 1
ATOM 794 O O . LYS A 1 100 ? 17.087 -28.735 -28.915 1.00 96.44 100 LYS A O 1
ATOM 799 N N . LEU A 1 101 ? 15.006 -28.074 -28.380 1.00 97.19 101 LEU A N 1
ATOM 800 C CA . LEU A 1 101 ? 15.238 -27.787 -26.970 1.00 97.19 101 LEU A CA 1
ATOM 801 C C . LEU A 1 101 ? 15.548 -29.067 -26.190 1.00 97.19 101 LEU A C 1
ATOM 803 O O . LEU A 1 101 ? 14.645 -29.853 -25.921 1.00 97.19 101 LEU A O 1
ATOM 807 N N . GLN A 1 102 ? 16.810 -29.278 -25.821 1.00 97.69 102 GLN A N 1
ATOM 808 C CA . GLN A 1 102 ? 17.265 -30.437 -25.046 1.00 97.69 102 GLN A CA 1
ATOM 809 C C . GLN A 1 102 ? 17.333 -30.146 -23.543 1.00 97.69 102 GLN A C 1
ATOM 811 O O . GLN A 1 102 ? 17.122 -31.054 -22.741 1.00 97.69 102 GLN A O 1
ATOM 816 N N . ASN A 1 103 ? 17.615 -28.899 -23.160 1.00 97.31 103 ASN A N 1
ATOM 817 C CA . ASN A 1 103 ? 17.673 -28.454 -21.772 1.00 97.31 103 ASN A CA 1
ATOM 818 C C . ASN A 1 103 ? 17.065 -27.054 -21.635 1.00 97.31 103 ASN A C 1
ATOM 820 O O . ASN A 1 103 ? 17.432 -26.140 -22.374 1.00 97.31 103 ASN A O 1
ATOM 824 N N . HIS A 1 104 ? 16.168 -26.887 -20.665 1.00 97.38 104 HIS A N 1
ATOM 825 C CA . HIS A 1 104 ? 15.507 -25.621 -20.380 1.00 97.38 104 HIS A CA 1
ATOM 826 C C . HIS A 1 104 ? 15.580 -25.291 -18.896 1.00 97.38 104 HIS A C 1
ATOM 828 O O . HIS A 1 104 ? 15.273 -26.116 -18.034 1.00 97.38 104 HIS A O 1
ATOM 834 N N . THR A 1 105 ? 15.997 -24.068 -18.603 1.00 96.69 105 THR A N 1
ATOM 835 C CA . THR A 1 105 ? 16.053 -23.508 -17.253 1.00 96.69 105 THR A CA 1
ATOM 836 C C . THR A 1 105 ? 15.591 -22.051 -17.291 1.00 96.69 105 THR A C 1
ATOM 838 O O . THR A 1 105 ? 15.458 -21.464 -18.360 1.00 96.69 105 THR A O 1
ATOM 841 N N . GLY A 1 106 ? 15.331 -21.454 -16.133 1.00 94.75 106 GLY A N 1
ATOM 842 C CA . GLY A 1 106 ? 14.960 -20.046 -16.027 1.00 94.75 106 GLY A CA 1
ATOM 843 C C . GLY A 1 106 ? 15.083 -19.565 -14.587 1.00 94.75 106 GLY A C 1
ATOM 844 O O . GLY A 1 106 ? 15.102 -20.383 -13.667 1.00 94.75 106 GLY A O 1
ATOM 845 N N . SER A 1 107 ? 15.188 -18.251 -14.409 1.00 93.69 107 SER A N 1
ATOM 846 C CA . SER A 1 107 ? 15.311 -17.588 -13.101 1.00 93.69 107 SER A CA 1
ATOM 847 C C . SER A 1 107 ? 14.009 -16.872 -12.705 1.00 93.69 107 SER A C 1
ATOM 849 O O . SER A 1 107 ? 14.029 -15.739 -12.231 1.00 93.69 107 SER A O 1
ATOM 851 N N . CYS A 1 108 ? 12.862 -17.514 -12.945 1.00 90.75 108 CYS A N 1
ATOM 852 C CA . CYS A 1 108 ? 11.528 -16.993 -12.628 1.00 90.75 108 CYS A CA 1
ATOM 853 C C . CYS A 1 108 ? 11.050 -17.482 -11.254 1.00 90.75 108 CYS A C 1
ATOM 855 O O . CYS A 1 108 ? 11.490 -18.530 -10.782 1.00 90.75 108 CYS A O 1
ATOM 857 N N . PRO A 1 109 ? 10.096 -16.768 -10.632 1.00 88.50 109 PRO A N 1
ATOM 858 C CA . PRO A 1 109 ? 9.460 -17.202 -9.387 1.00 88.50 109 PRO A CA 1
ATOM 859 C C . PRO A 1 109 ? 8.614 -18.480 -9.534 1.00 88.50 109 PRO A C 1
ATOM 861 O O . PRO A 1 109 ? 8.226 -19.060 -8.528 1.00 88.50 109 PRO A O 1
ATOM 864 N N . GLY A 1 110 ? 8.336 -18.928 -10.761 1.00 90.88 110 GLY A N 1
ATOM 865 C CA . GLY A 1 110 ? 7.562 -20.133 -11.044 1.00 90.88 110 GLY A CA 1
ATOM 866 C C . GLY A 1 110 ? 8.159 -20.972 -12.181 1.00 90.88 110 GLY A C 1
ATOM 867 O O . GLY A 1 110 ? 9.335 -20.819 -12.516 1.00 90.88 110 GLY A O 1
ATOM 868 N N . PRO A 1 111 ? 7.351 -21.855 -12.792 1.00 94.50 111 PRO A N 1
ATOM 869 C CA . PRO A 1 111 ? 7.774 -22.731 -13.881 1.00 94.50 111 PRO A CA 1
ATOM 870 C C . PRO A 1 111 ? 8.406 -21.951 -15.044 1.00 94.50 111 PRO A C 1
ATOM 872 O O . PRO A 1 111 ? 7.742 -21.067 -15.590 1.00 94.50 111 PRO A O 1
ATOM 875 N N . PRO A 1 112 ? 9.642 -22.282 -15.470 1.00 96.06 112 PRO A N 1
ATOM 876 C CA . PRO A 1 112 ? 10.297 -21.632 -16.599 1.00 96.06 112 PRO A CA 1
ATOM 877 C C . PRO A 1 112 ? 9.499 -21.651 -17.896 1.00 96.06 112 PRO A C 1
ATOM 879 O O . PRO A 1 112 ? 9.694 -20.769 -18.727 1.00 96.06 112 PRO A O 1
ATOM 882 N N . MET A 1 113 ? 8.629 -22.637 -18.113 1.00 97.25 113 MET A N 1
ATOM 883 C CA . MET A 1 113 ? 7.779 -22.696 -19.297 1.00 97.25 113 MET A CA 1
ATOM 884 C C . MET A 1 113 ? 6.303 -22.742 -18.914 1.00 97.25 113 MET A C 1
ATOM 886 O O . MET A 1 113 ? 5.849 -23.703 -18.295 1.00 97.25 113 MET A O 1
ATOM 890 N N . LYS A 1 114 ? 5.533 -21.746 -19.358 1.00 96.81 114 LYS A N 1
ATOM 891 C CA . LYS A 1 114 ? 4.071 -21.719 -19.245 1.00 96.81 114 LYS A CA 1
ATOM 892 C C . LYS A 1 114 ? 3.441 -21.568 -20.625 1.00 96.81 114 LYS A C 1
ATOM 894 O O . LYS A 1 114 ? 3.692 -20.594 -21.326 1.00 96.81 114 LYS A O 1
ATOM 899 N N . ILE A 1 115 ? 2.603 -22.520 -21.015 1.00 97.25 115 ILE A N 1
ATOM 900 C CA . ILE A 1 115 ? 1.826 -22.494 -22.258 1.00 97.25 115 ILE A CA 1
ATOM 901 C C . ILE A 1 115 ? 0.356 -22.578 -21.865 1.00 97.25 115 ILE A C 1
ATOM 903 O O . ILE A 1 115 ? -0.195 -23.670 -21.694 1.00 97.25 115 ILE A O 1
ATOM 907 N N . THR A 1 116 ? -0.273 -21.425 -21.660 1.00 96.44 116 THR A N 1
ATOM 908 C CA . THR A 1 116 ? -1.591 -21.362 -21.027 1.00 96.44 116 THR A CA 1
ATOM 909 C C . THR A 1 116 ? -2.625 -20.615 -21.861 1.00 96.44 116 THR A C 1
ATOM 911 O O . THR A 1 116 ? -2.318 -19.658 -22.551 1.00 96.44 116 THR A O 1
ATOM 914 N N . GLN A 1 117 ? -3.889 -21.028 -21.818 1.00 95.38 117 GLN A N 1
ATOM 915 C CA . GLN A 1 117 ? -5.003 -20.255 -22.395 1.00 95.38 117 GLN A CA 1
ATOM 916 C C . GLN A 1 117 ? -4.890 -19.955 -23.912 1.00 95.38 117 GLN A C 1
ATOM 918 O O . GLN A 1 117 ? -5.411 -18.950 -24.396 1.00 95.38 117 GLN A O 1
ATOM 923 N N . ASN A 1 118 ? -4.235 -20.818 -24.699 1.00 95.44 118 ASN A N 1
ATOM 924 C CA . ASN A 1 118 ? -4.134 -20.666 -26.156 1.00 95.44 118 ASN A CA 1
ATOM 925 C C . ASN A 1 118 ? -5.246 -21.471 -26.837 1.00 95.44 118 ASN A C 1
ATOM 927 O O . ASN A 1 118 ? -5.106 -22.670 -27.093 1.00 95.44 118 ASN A O 1
ATOM 931 N N . LYS A 1 119 ? -6.378 -20.819 -27.126 1.00 95.25 119 LYS A N 1
ATOM 932 C CA . LYS A 1 119 ? -7.582 -21.484 -27.656 1.00 95.25 119 LYS A CA 1
ATOM 933 C C . LYS A 1 119 ? -7.319 -22.252 -28.954 1.00 95.25 119 LYS A C 1
ATOM 935 O O . LYS A 1 119 ? -7.899 -23.317 -29.144 1.00 95.25 119 LYS A O 1
ATOM 940 N N . ASP A 1 120 ? -6.462 -21.738 -29.833 1.00 95.88 120 ASP A N 1
ATOM 941 C CA . ASP A 1 120 ? -6.223 -22.311 -31.165 1.00 95.88 120 ASP A CA 1
ATOM 942 C C . ASP A 1 120 ? -5.083 -23.334 -31.219 1.00 95.88 120 ASP A C 1
ATOM 944 O O . ASP A 1 120 ? -4.891 -23.969 -32.261 1.00 95.88 120 ASP A O 1
ATOM 948 N N . LEU A 1 121 ? -4.354 -23.530 -30.117 1.00 97.44 121 LEU A N 1
ATOM 949 C CA . LEU A 1 121 ? -3.213 -24.435 -30.051 1.00 97.44 121 LEU A CA 1
ATOM 950 C C . LEU A 1 121 ? -3.671 -25.889 -30.164 1.00 97.44 121 LEU A C 1
ATOM 952 O O . LEU A 1 121 ? -4.471 -26.354 -29.362 1.00 97.44 121 LEU A O 1
ATOM 956 N N . ARG A 1 122 ? -3.156 -26.606 -31.168 1.00 98.12 122 ARG A N 1
ATOM 957 C CA . ARG A 1 122 ? -3.522 -27.998 -31.481 1.00 98.12 122 ARG A CA 1
ATOM 958 C C . ARG A 1 122 ? -2.410 -28.989 -31.192 1.00 98.12 122 ARG A C 1
ATOM 960 O O . ARG A 1 122 ? -2.693 -30.131 -30.838 1.00 98.12 122 ARG A O 1
ATOM 967 N N . THR A 1 123 ? -1.160 -28.580 -31.378 1.00 98.12 123 THR A N 1
ATOM 968 C CA . THR A 1 123 ? 0.009 -29.458 -31.261 1.00 98.12 123 THR A CA 1
ATOM 969 C C . THR A 1 123 ? 1.151 -28.759 -30.538 1.00 98.12 123 THR A C 1
ATOM 971 O O . THR A 1 123 ? 1.418 -27.582 -30.769 1.00 98.12 123 THR A O 1
ATOM 974 N N . ILE A 1 124 ? 1.849 -29.502 -29.684 1.00 97.88 124 ILE A N 1
ATOM 975 C CA . ILE A 1 124 ? 3.094 -29.087 -29.039 1.00 97.88 124 ILE A CA 1
ATOM 976 C C . ILE A 1 124 ? 4.061 -30.258 -29.182 1.00 97.88 124 ILE A C 1
ATOM 978 O O . ILE A 1 124 ? 3.676 -31.401 -28.936 1.00 97.88 124 ILE A O 1
ATOM 982 N N . SER A 1 125 ? 5.295 -30.006 -29.601 1.00 97.75 125 SER A N 1
ATOM 983 C CA . SER A 1 125 ? 6.317 -31.051 -29.690 1.00 97.75 125 SER A CA 1
ATOM 984 C C . SER A 1 125 ? 7.593 -30.639 -28.979 1.00 97.75 125 SER A C 1
ATOM 986 O O . SER A 1 125 ? 8.122 -29.572 -29.268 1.00 97.75 125 SER A O 1
ATOM 988 N N . PHE A 1 126 ? 8.112 -31.510 -28.119 1.00 97.88 126 PHE A N 1
ATOM 989 C CA . PHE A 1 126 ? 9.367 -31.331 -27.387 1.00 97.88 126 PHE A CA 1
ATOM 990 C C . PHE A 1 126 ? 10.419 -32.344 -27.843 1.00 97.88 126 PHE A C 1
ATOM 992 O O . PHE A 1 126 ? 10.072 -33.412 -28.354 1.00 97.88 126 PHE A O 1
ATOM 999 N N . HIS A 1 127 ? 11.701 -32.034 -27.639 1.00 97.94 127 HIS A N 1
ATOM 1000 C CA . HIS A 1 127 ? 12.769 -33.025 -27.775 1.00 97.94 127 HIS A CA 1
ATOM 1001 C C . HIS A 1 127 ? 12.637 -34.102 -26.681 1.00 97.94 127 HIS A C 1
ATOM 1003 O O . HIS A 1 127 ? 12.356 -33.788 -25.523 1.00 97.94 127 HIS A O 1
ATOM 1009 N N . GLU A 1 128 ? 12.905 -35.371 -27.006 1.00 97.31 128 GLU A N 1
ATOM 1010 C CA . GLU A 1 128 ? 12.780 -36.478 -26.043 1.00 97.31 128 GLU A CA 1
ATOM 1011 C C . GLU A 1 128 ? 13.679 -36.312 -24.813 1.00 97.31 128 GLU A C 1
ATOM 1013 O O . GLU A 1 128 ? 13.215 -36.481 -23.688 1.00 97.31 128 GLU A O 1
ATOM 1018 N N . ASN A 1 129 ? 14.947 -35.931 -25.015 1.00 97.19 129 ASN A N 1
ATOM 1019 C CA . ASN A 1 129 ? 15.882 -35.676 -23.913 1.00 97.19 129 ASN A CA 1
ATOM 1020 C C . ASN A 1 129 ? 15.382 -34.612 -22.930 1.00 97.19 129 ASN A C 1
ATOM 1022 O O . ASN A 1 129 ? 15.606 -34.770 -21.734 1.00 97.19 129 ASN A O 1
ATOM 1026 N N . PHE A 1 130 ? 14.703 -33.563 -23.407 1.00 97.44 130 PHE A N 1
ATOM 1027 C CA . PHE A 1 130 ? 14.138 -32.558 -22.513 1.00 97.44 130 PHE A CA 1
ATOM 1028 C C . PHE A 1 130 ? 12.996 -33.148 -21.692 1.00 97.44 130 PHE A C 1
ATOM 1030 O O . PHE A 1 130 ? 13.019 -33.040 -20.472 1.00 97.44 130 PHE A O 1
ATOM 1037 N N . MET A 1 131 ? 12.052 -33.846 -22.337 1.00 97.50 131 MET A N 1
ATOM 1038 C CA . MET A 1 131 ? 10.922 -34.461 -21.631 1.00 97.50 131 MET A CA 1
ATOM 1039 C C . MET A 1 131 ? 11.393 -35.417 -20.530 1.00 97.50 131 MET A C 1
ATOM 1041 O O . MET A 1 131 ? 10.923 -35.319 -19.403 1.00 97.50 131 MET A O 1
ATOM 1045 N N . ARG A 1 132 ? 12.376 -36.281 -20.824 1.00 97.00 132 ARG A N 1
ATOM 1046 C CA . ARG A 1 132 ? 12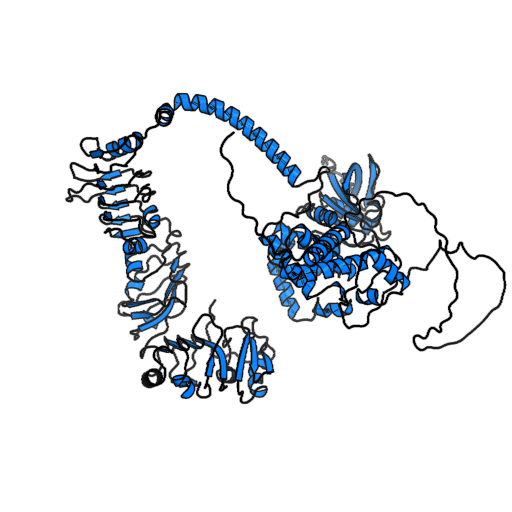.890 -37.277 -19.867 1.00 97.00 132 ARG A CA 1
ATOM 1047 C C . ARG A 1 132 ? 13.666 -36.663 -18.697 1.00 97.00 132 ARG A C 1
ATOM 1049 O O . ARG A 1 132 ? 13.650 -37.233 -17.612 1.00 97.00 132 ARG A O 1
ATOM 1056 N N . ASN A 1 133 ? 14.336 -35.528 -18.913 1.00 96.94 133 ASN A N 1
ATOM 1057 C CA . ASN A 1 133 ? 15.242 -34.906 -17.936 1.00 96.94 133 ASN A CA 1
ATOM 1058 C C . ASN A 1 133 ? 14.710 -33.584 -17.352 1.00 96.94 133 ASN A C 1
ATOM 1060 O O . ASN A 1 133 ? 15.461 -32.850 -16.703 1.00 96.94 133 ASN A O 1
ATOM 1064 N N . ALA A 1 134 ? 13.442 -33.250 -17.593 1.00 96.25 134 ALA A N 1
ATOM 1065 C CA . ALA A 1 134 ? 12.830 -32.022 -17.105 1.00 96.25 134 ALA A CA 1
ATOM 1066 C C . ALA A 1 134 ? 12.855 -31.957 -15.564 1.00 96.25 134 ALA A C 1
ATOM 1068 O O . ALA A 1 134 ? 12.606 -32.947 -14.869 1.00 96.25 134 ALA A O 1
ATOM 1069 N N . ARG A 1 135 ? 13.168 -30.775 -15.020 1.00 95.44 135 ARG A N 1
ATOM 1070 C CA . ARG A 1 135 ? 13.204 -30.537 -13.566 1.00 95.44 135 ARG A CA 1
ATOM 1071 C C . ARG A 1 135 ? 11.787 -30.468 -12.995 1.00 95.44 135 ARG A C 1
ATOM 1073 O O . ARG A 1 135 ? 10.833 -30.244 -13.738 1.00 95.44 135 ARG A O 1
ATOM 1080 N N . ALA A 1 136 ? 11.658 -30.629 -11.678 1.00 94.12 136 ALA A N 1
ATOM 1081 C CA . ALA A 1 136 ? 10.377 -30.490 -10.988 1.00 94.12 136 ALA A CA 1
ATOM 1082 C C . ALA A 1 136 ? 9.718 -29.130 -11.272 1.00 94.12 136 ALA A C 1
ATOM 1084 O O . ALA A 1 136 ? 10.405 -28.107 -11.284 1.00 94.12 136 ALA A O 1
ATOM 1085 N N . SER A 1 137 ? 8.408 -29.154 -11.533 1.00 92.81 137 SER A N 1
ATOM 1086 C CA . SER A 1 137 ? 7.569 -27.987 -11.832 1.00 92.81 137 SER A CA 1
ATOM 1087 C C . SER A 1 137 ? 8.152 -27.062 -12.908 1.00 92.81 137 SER A C 1
ATOM 1089 O O . SER A 1 137 ? 8.058 -25.843 -12.801 1.00 92.81 137 SER A O 1
ATOM 1091 N N . SER A 1 138 ? 8.795 -27.621 -13.937 1.00 95.50 138 SER A N 1
ATOM 1092 C CA . SER A 1 138 ? 9.464 -26.821 -14.970 1.00 95.50 138 SER A CA 1
ATOM 1093 C C . SER A 1 138 ? 8.542 -26.386 -16.108 1.00 95.50 138 SER A C 1
ATOM 1095 O O . SER A 1 138 ? 8.810 -25.374 -16.760 1.00 95.50 138 SER A O 1
ATOM 1097 N N . VAL A 1 139 ? 7.456 -27.130 -16.335 1.00 97.00 139 VAL A N 1
ATOM 1098 C CA . VAL A 1 139 ? 6.537 -26.924 -17.458 1.00 97.00 139 VAL A CA 1
ATOM 1099 C C . VAL A 1 139 ? 5.086 -26.900 -16.972 1.00 97.00 139 VAL A C 1
ATOM 1101 O O . VAL A 1 139 ? 4.646 -27.805 -16.269 1.00 97.00 139 VAL A O 1
ATOM 1104 N N . VAL A 1 140 ? 4.314 -25.901 -17.401 1.00 97.19 140 VAL A N 1
ATOM 1105 C CA . VAL A 1 140 ? 2.855 -25.825 -17.217 1.00 97.19 140 VAL A CA 1
ATOM 1106 C C . VAL A 1 140 ? 2.185 -25.689 -18.575 1.00 97.19 140 VAL A C 1
ATOM 1108 O O . VAL A 1 140 ? 2.491 -24.769 -19.334 1.00 97.19 140 VAL A O 1
ATOM 1111 N N . ILE A 1 141 ? 1.246 -26.581 -18.885 1.00 97.88 141 ILE A N 1
ATOM 1112 C CA . ILE A 1 141 ? 0.454 -26.553 -20.119 1.00 97.88 141 ILE A CA 1
ATOM 1113 C C . ILE A 1 141 ? -1.017 -26.718 -19.750 1.00 97.88 141 ILE A C 1
ATOM 1115 O O . ILE A 1 141 ? -1.474 -27.836 -19.503 1.00 97.88 141 ILE A O 1
ATOM 1119 N N . ARG A 1 142 ? -1.751 -25.602 -19.697 1.00 97.56 142 ARG A N 1
ATOM 1120 C CA . ARG A 1 142 ? -3.125 -25.558 -19.175 1.00 97.56 142 ARG A CA 1
ATOM 1121 C C . ARG A 1 142 ? -4.069 -24.651 -19.976 1.00 97.56 142 ARG A C 1
ATOM 1123 O O . ARG A 1 142 ? -3.654 -23.641 -20.528 1.00 97.56 142 ARG A O 1
ATOM 1130 N N . GLY A 1 143 ? -5.357 -24.965 -20.051 1.00 97.06 143 GLY A N 1
ATOM 1131 C CA . GLY A 1 143 ? -6.376 -24.122 -20.695 1.00 97.06 143 GLY A CA 1
ATOM 1132 C C . GLY A 1 143 ? -6.267 -23.990 -22.224 1.00 97.06 143 GLY A C 1
ATOM 1133 O O . GLY A 1 143 ? -6.768 -23.026 -22.805 1.00 97.06 143 GLY A O 1
ATOM 1134 N N . ASN A 1 144 ? -5.606 -24.922 -22.911 1.00 97.75 144 ASN A N 1
ATOM 1135 C CA . ASN A 1 144 ? -5.478 -24.927 -24.370 1.00 97.75 144 ASN A CA 1
ATOM 1136 C C . ASN A 1 144 ? -6.563 -25.827 -24.987 1.00 97.75 144 ASN A C 1
ATOM 1138 O O . ASN A 1 144 ? -6.325 -27.003 -25.264 1.00 97.75 144 ASN A O 1
ATOM 1142 N N . ARG A 1 145 ? -7.766 -25.274 -25.192 1.00 96.56 145 ARG A N 1
ATOM 1143 C CA . ARG A 1 145 ? -8.992 -26.019 -25.561 1.00 96.56 145 ARG A CA 1
ATOM 1144 C C . ARG A 1 145 ? -8.824 -27.008 -26.717 1.00 96.56 145 ARG A C 1
ATOM 1146 O O . ARG A 1 145 ? -9.371 -28.104 -26.667 1.00 96.56 145 ARG A O 1
ATOM 1153 N N . ASN A 1 146 ? -8.120 -26.607 -27.775 1.00 97.56 146 ASN A N 1
ATOM 1154 C CA . ASN A 1 146 ? -7.994 -27.399 -29.001 1.00 97.56 146 ASN A CA 1
ATOM 1155 C C . ASN A 1 146 ? -6.753 -28.309 -29.025 1.00 97.56 146 ASN A C 1
ATOM 1157 O O . ASN A 1 146 ? -6.479 -28.920 -30.065 1.00 97.56 146 ASN A O 1
ATOM 1161 N N . LEU A 1 147 ? -6.005 -28.410 -27.919 1.00 98.12 147 LEU A N 1
ATOM 1162 C CA . LEU A 1 147 ? -4.821 -29.259 -27.830 1.00 98.12 147 LEU A CA 1
ATOM 1163 C C . LEU A 1 147 ? -5.254 -30.723 -27.912 1.00 98.12 147 LEU A C 1
ATOM 1165 O O . LEU A 1 147 ? -6.073 -31.189 -27.119 1.00 98.12 147 LEU A O 1
ATOM 1169 N N . LYS A 1 148 ? -4.732 -31.449 -28.904 1.00 98.06 148 LYS A N 1
ATOM 1170 C CA . LYS A 1 148 ? -5.211 -32.802 -29.187 1.00 98.06 148 LYS A CA 1
ATOM 1171 C C . LYS A 1 148 ? -4.884 -33.778 -28.047 1.00 98.06 148 LYS A C 1
ATOM 1173 O O . LYS A 1 148 ? -3.809 -33.729 -27.448 1.00 98.06 148 LYS A O 1
ATOM 1178 N N . ALA A 1 149 ? -5.801 -34.712 -27.797 1.00 97.94 149 ALA A N 1
ATOM 1179 C CA . ALA A 1 149 ? -5.684 -35.697 -26.722 1.00 97.94 149 ALA A CA 1
ATOM 1180 C C . ALA A 1 149 ? -4.479 -36.649 -26.877 1.00 97.94 149 ALA A C 1
ATOM 1182 O O . ALA A 1 149 ? -3.872 -37.042 -25.880 1.00 97.94 149 ALA A O 1
ATOM 1183 N N . ASP A 1 150 ? -4.095 -36.998 -28.110 1.00 98.12 150 ASP A N 1
ATOM 1184 C CA . ASP A 1 150 ? -2.915 -37.823 -28.413 1.00 98.12 150 ASP A CA 1
ATOM 1185 C C . ASP A 1 150 ? -1.610 -37.113 -28.025 1.00 98.12 150 ASP A C 1
ATOM 1187 O O . ASP A 1 150 ? -0.710 -37.727 -27.445 1.00 98.12 150 ASP A O 1
ATOM 1191 N N . VAL A 1 151 ? -1.533 -35.801 -28.259 1.00 98.19 151 VAL A N 1
ATOM 1192 C CA . VAL A 1 151 ? -0.402 -34.960 -27.844 1.00 98.19 151 VAL A CA 1
ATOM 1193 C C . VAL A 1 151 ? -0.311 -34.902 -26.317 1.00 98.19 151 VAL A C 1
ATOM 1195 O O . VAL A 1 151 ? 0.765 -35.131 -25.765 1.00 98.19 151 VAL A O 1
ATOM 1198 N N . ILE A 1 152 ? -1.432 -34.668 -25.624 1.00 98.12 152 ILE A N 1
ATOM 1199 C CA . ILE A 1 152 ? -1.503 -34.665 -24.149 1.00 98.12 152 ILE A CA 1
ATOM 1200 C C . ILE A 1 152 ? -1.037 -36.015 -23.588 1.00 98.12 152 ILE A C 1
ATOM 1202 O O . ILE A 1 152 ? -0.171 -36.063 -22.717 1.00 98.12 152 ILE A O 1
ATOM 1206 N N . THR A 1 153 ? -1.545 -37.120 -24.137 1.00 97.94 153 THR A N 1
ATOM 1207 C CA . THR A 1 153 ? -1.178 -38.483 -23.717 1.00 97.94 153 THR A CA 1
ATOM 1208 C C . THR A 1 153 ? 0.311 -38.757 -23.931 1.00 97.94 153 THR A C 1
ATOM 1210 O O . THR A 1 153 ? 0.975 -39.324 -23.062 1.00 97.94 153 THR A O 1
ATOM 1213 N N . THR A 1 154 ? 0.861 -38.305 -25.059 1.00 97.81 154 THR A N 1
ATOM 1214 C CA . THR A 1 154 ? 2.289 -38.441 -25.374 1.00 97.81 154 THR A CA 1
ATOM 1215 C C . THR A 1 154 ? 3.158 -37.666 -24.383 1.00 97.81 154 THR A C 1
ATOM 1217 O O . THR A 1 154 ? 4.142 -38.208 -23.883 1.00 97.81 154 THR A O 1
ATOM 1220 N N . MET A 1 155 ? 2.788 -36.427 -24.044 1.00 98.12 155 MET A N 1
ATOM 1221 C CA . MET A 1 155 ? 3.514 -35.632 -23.046 1.00 98.12 155 MET A CA 1
ATOM 1222 C C . MET A 1 155 ? 3.425 -36.265 -21.654 1.00 98.12 155 MET A C 1
ATOM 1224 O O . MET A 1 155 ? 4.453 -36.446 -21.007 1.00 98.12 155 MET A O 1
ATOM 1228 N N . LYS A 1 156 ? 2.233 -36.700 -21.232 1.00 97.12 156 LYS A N 1
ATOM 1229 C CA . LYS A 1 156 ? 2.020 -37.373 -19.940 1.00 97.12 156 LYS A CA 1
ATOM 1230 C C . LYS A 1 156 ? 2.856 -38.647 -19.785 1.00 97.12 156 LYS A C 1
ATOM 1232 O O . LYS A 1 156 ? 3.269 -38.968 -18.679 1.00 97.12 156 LYS A O 1
ATOM 1237 N N . LYS A 1 157 ? 3.106 -39.368 -20.884 1.00 97.75 157 LYS A N 1
ATOM 1238 C CA . LYS A 1 157 ? 3.951 -40.571 -20.901 1.00 97.75 157 LYS A CA 1
ATOM 1239 C C . LYS A 1 157 ? 5.447 -40.252 -20.807 1.00 97.75 157 LYS A C 1
ATOM 1241 O O . LYS A 1 157 ? 6.189 -41.027 -20.214 1.00 97.75 157 LYS A O 1
ATOM 1246 N N . ASN A 1 158 ? 5.890 -39.167 -21.441 1.00 97.81 158 ASN A N 1
ATOM 1247 C CA . ASN A 1 158 ? 7.314 -38.887 -21.635 1.00 97.81 158 ASN A CA 1
ATOM 1248 C C . ASN A 1 158 ? 7.916 -37.934 -20.592 1.00 97.81 158 ASN A C 1
ATOM 1250 O O . ASN A 1 158 ? 9.127 -37.976 -20.385 1.00 97.81 158 ASN A O 1
ATOM 1254 N N . PHE A 1 159 ? 7.108 -37.085 -19.955 1.00 98.06 159 PHE A N 1
ATOM 1255 C CA . PHE A 1 159 ? 7.545 -36.244 -18.841 1.00 98.06 159 PHE A CA 1
ATOM 1256 C C . PHE A 1 159 ? 7.422 -36.988 -17.500 1.00 98.06 159 PHE A C 1
ATOM 1258 O O . PHE A 1 159 ? 6.422 -37.674 -17.274 1.00 98.06 159 PHE A O 1
ATOM 1265 N N . PRO A 1 160 ? 8.369 -36.809 -16.561 1.00 97.12 160 PRO A N 1
ATOM 1266 C CA . PRO A 1 160 ? 8.158 -37.171 -15.166 1.00 97.12 160 PRO A CA 1
ATOM 1267 C C . PRO A 1 160 ? 6.931 -36.450 -14.596 1.00 97.12 160 PRO A C 1
ATOM 1269 O O . PRO A 1 160 ? 6.745 -35.256 -14.826 1.00 97.12 160 PRO A O 1
ATOM 1272 N N . TRP A 1 161 ? 6.116 -37.153 -13.808 1.00 95.75 161 TRP A N 1
ATOM 1273 C CA . TRP A 1 161 ? 4.858 -36.617 -13.267 1.00 95.75 161 TRP A CA 1
ATOM 1274 C C . TRP A 1 161 ? 5.039 -35.350 -12.414 1.00 95.75 161 TRP A C 1
ATOM 1276 O O . TRP A 1 161 ? 4.136 -34.526 -12.350 1.00 95.75 161 TRP A O 1
ATOM 1286 N N . TYR A 1 162 ? 6.200 -35.182 -11.774 1.00 95.25 162 TYR A N 1
ATOM 1287 C CA . TYR A 1 162 ? 6.537 -34.008 -10.964 1.00 95.25 162 TYR A CA 1
ATOM 1288 C C . TYR A 1 162 ? 7.109 -32.847 -11.789 1.00 95.25 162 TYR A C 1
ATOM 1290 O O . TYR A 1 162 ? 7.286 -31.752 -11.263 1.00 95.25 162 TYR A O 1
ATOM 1298 N N . ALA A 1 163 ? 7.478 -33.075 -13.053 1.00 95.69 163 ALA A N 1
ATOM 1299 C CA . ALA A 1 163 ? 8.129 -32.074 -13.894 1.00 95.69 163 ALA A CA 1
ATOM 1300 C C . ALA A 1 163 ? 7.133 -31.189 -14.653 1.00 95.69 163 ALA A C 1
ATOM 1302 O O . ALA A 1 163 ? 7.472 -30.057 -15.002 1.00 95.69 163 ALA A O 1
ATOM 1303 N N . ILE A 1 164 ? 5.923 -31.700 -14.897 1.00 96.88 164 ILE A N 1
ATOM 1304 C CA . ILE A 1 164 ? 4.912 -31.053 -15.731 1.00 96.88 164 ILE A CA 1
ATOM 1305 C C . ILE A 1 164 ? 3.558 -30.956 -15.022 1.00 96.88 164 ILE A C 1
ATOM 1307 O O . ILE A 1 164 ? 3.062 -31.936 -14.472 1.00 96.88 164 ILE A O 1
ATOM 1311 N N . ASP A 1 165 ? 2.923 -29.788 -15.110 1.00 96.44 165 ASP A N 1
ATOM 1312 C CA . ASP A 1 165 ? 1.500 -29.613 -14.827 1.00 96.44 165 ASP A CA 1
ATOM 1313 C C . ASP A 1 165 ? 0.719 -29.543 -16.147 1.00 96.44 165 ASP A C 1
ATOM 1315 O O . ASP A 1 165 ? 0.817 -28.566 -16.892 1.00 96.44 165 ASP A O 1
ATOM 1319 N N . LEU A 1 166 ? -0.034 -30.597 -16.458 1.00 97.19 166 LEU A N 1
ATOM 1320 C CA . LEU A 1 166 ? -0.667 -30.795 -17.762 1.00 97.19 166 LEU A CA 1
ATOM 1321 C C . LEU A 1 166 ? -2.197 -30.823 -17.655 1.00 97.19 166 LEU A C 1
ATOM 1323 O O . LEU A 1 166 ? -2.749 -31.442 -16.746 1.00 97.19 166 LEU A O 1
ATOM 1327 N N . GLN A 1 167 ? -2.870 -30.181 -18.609 1.00 97.00 167 GLN A N 1
ATOM 1328 C CA . GLN A 1 167 ? -4.327 -30.191 -18.761 1.00 97.00 167 GLN A CA 1
ATOM 1329 C C . GLN A 1 167 ? -4.929 -31.541 -19.140 1.00 97.00 167 GLN A C 1
ATOM 1331 O O . GLN A 1 167 ? -4.289 -32.372 -19.789 1.00 97.00 167 GLN A O 1
ATOM 1336 N N . ASP A 1 168 ? -6.224 -31.671 -18.860 1.00 96.56 168 ASP A N 1
ATOM 1337 C CA . ASP A 1 168 ? -7.071 -32.691 -19.468 1.00 96.56 168 ASP A CA 1
ATOM 1338 C C . ASP A 1 168 ? -7.491 -32.299 -20.904 1.00 96.56 168 ASP A C 1
ATOM 1340 O O . ASP A 1 168 ? -7.506 -31.110 -21.264 1.00 96.56 168 ASP A O 1
ATOM 1344 N N . PRO A 1 169 ? -7.825 -33.275 -21.771 1.00 97.12 169 PRO A N 1
ATOM 1345 C CA . PRO A 1 169 ? -8.359 -32.992 -23.099 1.00 97.12 169 PRO A CA 1
ATOM 1346 C C . PRO A 1 169 ? -9.615 -32.115 -23.033 1.00 97.12 169 PRO A C 1
ATOM 1348 O O . PRO A 1 169 ? -10.563 -32.429 -22.322 1.00 97.12 169 PRO A O 1
ATOM 1351 N N . GLY A 1 170 ? -9.630 -31.023 -23.800 1.00 95.69 170 GLY A N 1
ATOM 1352 C CA . GLY A 1 170 ? -10.763 -30.093 -23.840 1.00 95.69 170 GLY A CA 1
ATOM 1353 C C . GLY A 1 170 ? -10.812 -29.051 -22.713 1.00 95.69 170 GLY A C 1
ATOM 1354 O O . GLY A 1 170 ? -11.736 -28.239 -22.718 1.00 95.69 170 GLY A O 1
ATOM 1355 N N . GLU A 1 171 ? -9.834 -29.013 -21.794 1.00 97.81 171 GLU A N 1
ATOM 1356 C CA . GLU A 1 171 ? -9.729 -27.960 -20.769 1.00 97.81 171 GLU A CA 1
ATOM 1357 C C . GLU A 1 171 ? -9.625 -26.568 -21.417 1.00 97.81 171 GLU A C 1
ATOM 1359 O O . GLU A 1 171 ? -8.801 -26.326 -22.307 1.00 97.81 171 GLU A O 1
ATOM 1364 N N . CYS A 1 172 ? -10.449 -25.629 -20.960 1.00 97.38 172 CYS A N 1
ATOM 1365 C CA . CYS A 1 172 ? -10.533 -24.286 -21.530 1.00 97.38 172 CYS A CA 1
ATOM 1366 C C . CYS A 1 172 ? -9.777 -23.244 -20.706 1.00 97.38 172 CYS A C 1
ATOM 1368 O O . CYS A 1 172 ? -9.742 -23.299 -19.484 1.00 97.38 172 CYS A O 1
ATOM 1370 N N . GLY A 1 173 ? -9.185 -22.252 -21.365 1.00 96.38 173 GLY A N 1
ATOM 1371 C CA . GLY A 1 173 ? -8.707 -21.055 -20.678 1.00 96.38 173 GLY A CA 1
ATOM 1372 C C . GLY A 1 173 ? -9.890 -20.213 -20.205 1.00 96.38 173 GLY A C 1
ATOM 1373 O O . GLY A 1 173 ? -10.860 -20.058 -20.953 1.00 96.38 173 GLY A O 1
ATOM 1374 N N . VAL A 1 174 ? -9.822 -19.675 -18.987 1.00 96.19 174 VAL A N 1
ATOM 1375 C CA . VAL A 1 174 ? -10.823 -18.717 -18.496 1.00 96.19 174 VAL A CA 1
ATOM 1376 C C . VAL A 1 174 ? -10.684 -17.404 -19.281 1.00 96.19 174 VAL A C 1
ATOM 1378 O O . VAL A 1 174 ? -9.606 -16.816 -19.278 1.00 96.19 174 VAL A O 1
ATOM 1381 N N . PRO A 1 175 ? -11.740 -16.908 -19.955 1.00 93.62 175 PRO A N 1
ATOM 1382 C CA . PRO A 1 175 ? -11.673 -15.641 -20.680 1.00 93.62 175 PRO A CA 1
ATOM 1383 C C . PRO A 1 175 ? -11.243 -14.480 -19.777 1.00 93.62 175 PRO A C 1
ATOM 1385 O O . PRO A 1 175 ? -11.737 -14.353 -18.656 1.00 93.62 175 PRO A O 1
ATOM 1388 N N . TYR A 1 176 ? -10.379 -13.601 -20.290 1.00 91.38 176 TYR A N 1
ATOM 1389 C CA . TYR A 1 176 ? -9.888 -12.427 -19.569 1.00 91.38 176 TYR A CA 1
ATOM 1390 C C . TYR A 1 176 ? -10.174 -11.134 -20.361 1.00 91.38 176 TYR A C 1
ATOM 1392 O O . TYR A 1 176 ? -9.700 -11.007 -21.491 1.00 91.38 176 TYR A O 1
ATOM 1400 N N . PRO A 1 177 ? -10.913 -10.155 -19.803 1.00 93.25 177 PRO A N 1
ATOM 1401 C CA . PRO A 1 177 ? -11.704 -10.255 -18.576 1.00 93.25 177 PRO A CA 1
ATOM 1402 C C . PRO A 1 177 ? -12.883 -11.226 -18.739 1.00 93.25 177 PRO A C 1
ATOM 1404 O O . PRO A 1 177 ? -13.424 -11.401 -19.835 1.00 93.25 177 PRO A O 1
ATOM 1407 N N . PHE A 1 178 ? -13.315 -11.823 -17.632 1.00 95.12 178 PHE A N 1
ATOM 1408 C CA . PHE A 1 178 ? -14.422 -12.766 -17.607 1.00 95.12 178 PHE A CA 1
ATOM 1409 C C . PHE A 1 178 ? -15.764 -12.036 -17.709 1.00 95.12 178 PHE A C 1
ATOM 1411 O O . PHE A 1 178 ? -16.107 -11.219 -16.855 1.00 95.12 178 PHE A O 1
ATOM 1418 N N . LYS A 1 179 ? -16.543 -12.344 -18.753 1.00 93.81 179 LYS A N 1
ATOM 1419 C CA . LYS A 1 179 ? -17.865 -11.733 -19.000 1.00 93.81 179 LYS A CA 1
ATOM 1420 C C . LYS A 1 179 ? -19.013 -12.737 -18.960 1.00 93.81 179 LYS A C 1
ATOM 1422 O O . LYS A 1 179 ? -20.147 -12.370 -18.649 1.00 93.81 179 LYS A O 1
ATOM 1427 N N . SER A 1 180 ? -18.758 -13.994 -19.317 1.00 93.12 180 SER A N 1
ATOM 1428 C CA . SER A 1 180 ? -19.790 -15.026 -19.345 1.00 93.12 180 SER A CA 1
ATOM 1429 C C . SER A 1 180 ? -19.222 -16.438 -19.449 1.00 93.12 180 SER A C 1
ATOM 1431 O O . SER A 1 180 ? -18.188 -16.668 -20.069 1.00 93.12 180 SER A O 1
ATOM 1433 N N . PHE A 1 181 ? -19.984 -17.408 -18.941 1.00 92.44 181 PHE A N 1
ATOM 1434 C CA . PHE A 1 181 ? -19.742 -18.833 -19.162 1.00 92.44 181 PHE A CA 1
ATOM 1435 C C . PHE A 1 181 ? -20.012 -19.305 -20.601 1.00 92.44 181 PHE A C 1
ATOM 1437 O O . PHE A 1 181 ? -19.584 -20.401 -20.961 1.00 92.44 181 PHE A O 1
ATOM 1444 N N . TYR A 1 182 ? -20.677 -18.511 -21.454 1.00 90.75 182 TYR A N 1
ATOM 1445 C CA . TYR A 1 182 ? -20.941 -18.904 -22.848 1.00 90.75 182 TYR A CA 1
ATOM 1446 C C . TYR A 1 182 ? -19.661 -19.168 -23.656 1.00 90.75 182 TYR A C 1
ATOM 1448 O O . TYR A 1 182 ? -19.640 -20.090 -24.473 1.00 90.75 182 TYR A O 1
ATOM 1456 N N . ASP A 1 183 ? -18.580 -18.434 -23.385 1.00 88.50 183 ASP A N 1
ATOM 1457 C CA . ASP A 1 183 ? -17.286 -18.622 -24.059 1.00 88.50 183 ASP A CA 1
ATOM 1458 C C . ASP A 1 183 ? -16.615 -19.960 -23.695 1.00 88.50 183 ASP A C 1
ATOM 1460 O O . ASP A 1 183 ? -15.781 -20.481 -24.441 1.00 88.50 183 ASP A O 1
ATOM 1464 N N . MET A 1 184 ? -17.043 -20.559 -22.581 1.00 93.25 184 MET A N 1
ATOM 1465 C CA . MET A 1 184 ? -16.598 -21.860 -22.080 1.00 93.25 184 MET A CA 1
ATOM 1466 C C . MET A 1 184 ? -17.628 -22.968 -22.351 1.00 93.25 184 MET A C 1
ATOM 1468 O O . MET A 1 184 ? -17.563 -24.050 -21.771 1.00 93.25 184 MET A O 1
ATOM 1472 N N . LYS A 1 185 ? -18.592 -22.736 -23.253 1.00 92.44 185 LYS A N 1
ATOM 1473 C CA . LYS A 1 185 ? -19.558 -23.766 -23.646 1.00 92.44 185 LYS A CA 1
ATOM 1474 C C . LYS A 1 185 ? -18.837 -24.974 -24.255 1.00 92.44 185 LYS A C 1
ATOM 1476 O O . LYS A 1 185 ? -18.096 -24.837 -25.236 1.00 92.44 185 LYS A O 1
ATOM 1481 N N . GLY A 1 186 ? -19.120 -26.154 -23.704 1.00 92.44 186 GLY A N 1
ATOM 1482 C CA . GLY A 1 186 ? -18.532 -27.432 -24.116 1.00 92.44 186 GLY A CA 1
ATOM 1483 C C . GLY A 1 186 ? -17.217 -27.784 -23.416 1.00 92.44 186 GLY A C 1
ATOM 1484 O O . GLY A 1 186 ? -16.548 -28.705 -23.868 1.00 92.44 186 GLY A O 1
ATOM 1485 N N . CYS A 1 187 ? -16.840 -27.051 -22.368 1.00 94.56 187 CYS A N 1
ATOM 1486 C CA . CYS A 1 187 ? -15.687 -27.356 -21.526 1.00 94.56 187 CYS A CA 1
ATOM 1487 C C . CYS A 1 187 ? -16.170 -27.969 -20.204 1.00 94.56 187 CYS A C 1
ATOM 1489 O O . CYS A 1 187 ? -17.098 -27.434 -19.597 1.00 94.56 187 CYS A O 1
ATOM 1491 N N . GLU A 1 188 ? -15.544 -29.057 -19.752 1.00 94.75 188 GLU A N 1
ATOM 1492 C CA . GLU A 1 188 ? -15.816 -29.662 -18.433 1.00 94.75 188 GLU A CA 1
ATOM 1493 C C . GLU A 1 188 ? -14.899 -29.090 -17.344 1.00 94.75 188 GLU A C 1
ATOM 1495 O O . GLU A 1 188 ? -15.296 -28.942 -16.186 1.00 94.75 188 GLU A O 1
ATOM 1500 N N . SER A 1 189 ? -13.685 -28.696 -17.730 1.00 97.44 189 SER A N 1
ATOM 1501 C CA . SER A 1 189 ? -12.704 -28.039 -16.875 1.00 97.44 189 SER A CA 1
ATOM 1502 C C . SER A 1 189 ? -12.189 -26.746 -17.506 1.00 97.44 189 SER A C 1
ATOM 1504 O O . SER A 1 189 ? -12.179 -26.576 -18.732 1.00 97.44 189 SER A O 1
ATOM 1506 N N . ALA A 1 190 ? -11.776 -25.808 -16.659 1.00 97.44 190 ALA A N 1
ATOM 1507 C CA . ALA A 1 190 ? -11.107 -24.593 -17.075 1.00 97.44 190 ALA A CA 1
ATOM 1508 C C . ALA A 1 190 ? -9.932 -24.232 -16.174 1.00 97.44 190 ALA A C 1
ATOM 1510 O O . ALA A 1 190 ? -9.895 -24.576 -14.990 1.00 97.44 190 ALA A O 1
ATOM 1511 N N . TYR A 1 191 ? -8.999 -23.492 -16.762 1.00 97.19 191 TYR A N 1
ATOM 1512 C CA . TYR A 1 191 ? -7.794 -23.016 -16.115 1.00 97.19 191 TYR A CA 1
ATOM 1513 C C . TYR A 1 191 ? -7.603 -21.513 -16.296 1.00 97.19 191 TYR A C 1
ATOM 1515 O O . TYR A 1 191 ? -7.715 -20.992 -17.411 1.00 97.19 191 TYR A O 1
ATOM 1523 N N . GLY A 1 192 ? -7.249 -20.828 -15.211 1.00 95.31 192 GLY A N 1
ATOM 1524 C CA . GLY A 1 192 ? -6.816 -19.435 -15.240 1.00 95.31 192 GLY A CA 1
ATOM 1525 C C . GLY A 1 192 ? -7.476 -18.555 -14.184 1.00 95.31 192 GLY A C 1
ATOM 1526 O O . GLY A 1 192 ? -8.137 -19.019 -13.257 1.00 95.31 192 GLY A O 1
ATOM 1527 N N . VAL A 1 193 ? -7.274 -17.248 -14.337 1.00 95.56 193 VAL A N 1
ATOM 1528 C CA . VAL A 1 193 ? -7.815 -16.233 -13.431 1.00 95.56 193 VAL A CA 1
ATOM 1529 C C . VAL A 1 193 ? -9.240 -15.893 -13.847 1.00 95.56 193 VAL A C 1
ATOM 1531 O O . VAL A 1 193 ? -9.456 -15.314 -14.913 1.00 95.56 193 VAL A O 1
ATOM 1534 N N . LEU A 1 194 ? -10.214 -16.174 -12.981 1.00 96.62 194 LEU A N 1
ATOM 1535 C CA . LEU A 1 194 ? -11.559 -15.623 -13.118 1.00 96.62 194 LEU A CA 1
ATOM 1536 C C . LEU A 1 194 ? -11.519 -14.159 -12.670 1.00 96.62 194 LEU A C 1
ATOM 1538 O O . LEU A 1 194 ? -11.757 -13.843 -11.503 1.00 96.62 194 LEU A O 1
ATOM 1542 N N . TYR A 1 195 ? -11.162 -13.277 -13.608 1.00 96.44 195 TYR A N 1
ATOM 1543 C CA . TYR A 1 195 ? -11.062 -11.838 -13.379 1.00 96.44 195 TYR A CA 1
ATOM 1544 C C . TYR A 1 195 ? -12.317 -11.110 -13.846 1.00 96.44 195 TYR A C 1
ATOM 1546 O O . TYR A 1 195 ? -12.603 -11.093 -15.043 1.00 96.44 195 TYR A O 1
ATOM 1554 N N . VAL A 1 196 ? -13.029 -10.461 -12.929 1.00 96.31 196 VAL A N 1
ATOM 1555 C CA . VAL A 1 196 ? -14.196 -9.636 -13.262 1.00 96.31 196 VAL A CA 1
ATOM 1556 C C . VAL A 1 196 ? -13.937 -8.188 -12.876 1.00 96.31 196 VAL A C 1
ATOM 1558 O O . VAL A 1 196 ? -13.702 -7.881 -11.707 1.00 96.31 196 VAL A O 1
ATOM 1561 N N . SER A 1 197 ? -14.065 -7.301 -13.861 1.00 93.62 197 SER A N 1
ATOM 1562 C CA . SER A 1 197 ? -14.124 -5.852 -13.680 1.00 93.62 197 SER A CA 1
ATOM 1563 C C . SER A 1 197 ? -15.244 -5.258 -14.547 1.00 93.62 197 SER A C 1
ATOM 1565 O O . SER A 1 197 ? -15.549 -5.770 -15.627 1.00 93.62 197 SER A O 1
ATOM 1567 N N . GLY A 1 198 ? -15.895 -4.193 -14.069 1.00 90.44 198 GLY A N 1
ATOM 1568 C CA . GLY A 1 198 ? -17.016 -3.549 -14.770 1.00 90.44 198 GLY A CA 1
ATOM 1569 C C . GLY A 1 198 ? -18.395 -4.178 -14.518 1.00 90.44 198 GLY A C 1
ATOM 1570 O O . GLY A 1 198 ? -18.651 -4.743 -13.452 1.00 90.44 198 GLY A O 1
ATOM 1571 N N . SER A 1 199 ? -19.317 -4.009 -15.473 1.00 75.50 199 SER A N 1
ATOM 1572 C CA . SER A 1 199 ? -20.753 -4.228 -15.272 1.00 75.50 199 SER A CA 1
ATOM 1573 C C . SER A 1 199 ? -21.288 -5.496 -15.949 1.00 75.50 199 SER A C 1
ATOM 1575 O O . SER A 1 199 ? -21.344 -5.610 -17.172 1.00 75.50 199 SER A O 1
ATOM 1577 N N . SER A 1 200 ? -21.778 -6.412 -15.106 1.00 82.50 200 SER A N 1
ATOM 1578 C CA . SER A 1 200 ? -22.492 -7.666 -15.407 1.00 82.50 200 SER A CA 1
ATOM 1579 C C . SER A 1 200 ? -21.657 -8.864 -15.888 1.00 82.50 200 SER A C 1
ATOM 1581 O O . SER A 1 200 ? -20.851 -8.777 -16.811 1.00 82.50 200 SER A O 1
ATOM 1583 N N . VAL A 1 201 ? -21.935 -10.023 -15.281 1.00 91.38 201 VAL A N 1
ATOM 1584 C CA . VAL A 1 201 ? -21.510 -11.350 -15.743 1.00 91.38 201 VAL A CA 1
ATOM 1585 C C . VAL A 1 201 ? -22.764 -12.117 -16.146 1.00 91.38 201 VAL A C 1
ATOM 1587 O O . VAL A 1 201 ? -23.692 -12.267 -15.351 1.00 91.38 201 VAL A O 1
ATOM 1590 N N . ARG A 1 202 ? -22.827 -12.603 -17.388 1.00 89.69 202 ARG A N 1
ATOM 1591 C CA . ARG A 1 202 ? -23.983 -13.381 -17.861 1.00 89.69 202 ARG A CA 1
ATOM 1592 C C . ARG A 1 202 ? -23.833 -14.842 -17.444 1.00 89.69 202 ARG A C 1
ATOM 1594 O O . ARG A 1 202 ? -22.936 -15.527 -17.947 1.00 89.69 202 ARG A O 1
ATOM 1601 N N . ARG A 1 203 ? -24.733 -15.318 -16.577 1.00 87.38 203 ARG A N 1
ATOM 1602 C CA . ARG A 1 203 ? -24.865 -16.744 -16.236 1.00 87.38 203 ARG A CA 1
ATOM 1603 C C . ARG A 1 203 ? -25.276 -17.562 -17.459 1.00 87.38 203 ARG A C 1
ATOM 1605 O O . ARG A 1 203 ? -26.015 -17.082 -18.320 1.00 87.38 203 ARG A O 1
ATOM 1612 N N . ALA A 1 204 ? -24.819 -18.808 -17.509 1.00 84.06 204 ALA A N 1
ATOM 1613 C CA . ALA A 1 204 ? -25.279 -19.800 -18.471 1.00 84.06 204 ALA A CA 1
ATOM 1614 C C . ALA A 1 204 ? -25.767 -21.016 -17.679 1.00 84.06 204 ALA A C 1
ATOM 1616 O O . ALA A 1 204 ? -24.959 -21.806 -17.206 1.00 84.06 204 ALA A O 1
ATOM 1617 N N . SER A 1 205 ? -27.086 -21.165 -17.540 1.00 78.62 205 SER A N 1
ATOM 1618 C CA . SER A 1 205 ? -27.734 -22.149 -16.652 1.00 78.62 205 SER A CA 1
ATOM 1619 C C . SER A 1 205 ? -27.341 -23.614 -16.891 1.00 78.62 205 SER A C 1
ATOM 1621 O O . SER A 1 205 ? -27.572 -24.455 -16.030 1.00 78.62 205 SER A O 1
ATOM 1623 N N . ASN A 1 206 ? -26.737 -23.923 -18.041 1.00 84.88 206 ASN A N 1
ATOM 1624 C CA . ASN A 1 206 ? -26.370 -25.281 -18.443 1.00 84.88 206 ASN A CA 1
ATOM 1625 C C . ASN A 1 206 ? -24.856 -25.553 -18.399 1.00 84.88 206 ASN A C 1
ATOM 1627 O O . ASN A 1 206 ? -24.428 -26.618 -18.840 1.00 84.88 206 ASN A O 1
ATOM 1631 N N . VAL A 1 207 ? -24.031 -24.608 -17.935 1.00 87.06 207 VAL A N 1
ATOM 1632 C CA . VAL A 1 207 ? -22.574 -24.791 -17.870 1.00 87.06 207 VAL A CA 1
ATOM 1633 C C . VAL A 1 207 ? -22.182 -25.106 -16.433 1.00 87.06 207 VAL A C 1
ATOM 1635 O O . VAL A 1 207 ? -22.279 -24.255 -15.559 1.00 87.06 207 VAL A O 1
ATOM 1638 N N . LYS A 1 208 ? -21.738 -26.341 -16.200 1.00 90.69 208 LYS A N 1
ATOM 1639 C CA . LYS A 1 208 ? -21.100 -26.777 -14.956 1.00 90.69 208 LYS A CA 1
ATOM 1640 C C . LYS A 1 208 ? -19.630 -27.019 -15.246 1.00 90.69 208 LYS A C 1
ATOM 1642 O O . LYS A 1 208 ? -19.323 -27.745 -16.186 1.00 90.69 208 LYS A O 1
ATOM 1647 N N . LEU A 1 209 ? -18.745 -26.403 -14.470 1.00 94.69 209 LEU A N 1
ATOM 1648 C CA . LEU A 1 209 ? -17.317 -26.375 -14.790 1.00 94.69 209 LEU A CA 1
ATOM 1649 C C . LEU A 1 209 ? -16.463 -26.669 -13.561 1.00 94.69 209 LEU A C 1
ATOM 1651 O O . LEU A 1 209 ? -16.762 -26.180 -12.474 1.00 94.69 209 LEU A O 1
ATOM 1655 N N . SER A 1 210 ? -15.392 -27.434 -13.724 1.00 97.25 210 SER A N 1
ATOM 1656 C CA . SER A 1 210 ? -14.312 -27.525 -12.739 1.00 97.25 210 SER A CA 1
ATOM 1657 C C . SER A 1 210 ? -13.283 -26.425 -13.005 1.00 97.25 210 SER A C 1
ATOM 1659 O O . SER A 1 210 ? -12.754 -26.353 -14.109 1.00 97.25 210 SER A O 1
ATOM 1661 N N . LEU A 1 211 ? -12.979 -25.571 -12.030 1.00 96.81 211 LEU A N 1
ATOM 1662 C CA . LEU A 1 211 ? -12.023 -24.471 -12.188 1.00 96.81 211 LEU A CA 1
ATOM 1663 C C . LEU A 1 211 ? -10.729 -24.750 -11.412 1.00 96.81 211 LEU A C 1
ATOM 1665 O O . LEU A 1 211 ? -10.754 -24.847 -10.187 1.00 96.81 211 LEU A O 1
ATOM 1669 N N . LYS A 1 212 ? -9.590 -24.788 -12.109 1.00 96.88 212 LYS A N 1
ATOM 1670 C CA . LYS A 1 212 ? -8.254 -24.715 -11.501 1.00 96.88 212 LYS A CA 1
ATOM 1671 C C . LYS A 1 212 ? -7.677 -23.315 -11.721 1.00 96.88 212 LYS A C 1
ATOM 1673 O O . LYS A 1 212 ? -7.446 -22.919 -12.860 1.00 96.88 212 LYS A O 1
ATOM 1678 N N . GLY A 1 213 ? -7.462 -22.541 -10.665 1.00 95.88 213 GLY A N 1
ATOM 1679 C CA . GLY A 1 213 ? -7.020 -21.154 -10.804 1.00 95.88 213 GLY A CA 1
ATOM 1680 C C . GLY A 1 213 ? -7.336 -20.307 -9.583 1.00 95.88 213 GLY A C 1
ATOM 1681 O O . GLY A 1 213 ? -7.269 -20.782 -8.456 1.00 95.88 213 GLY A O 1
ATOM 1682 N N . CYS A 1 214 ? -7.703 -19.048 -9.799 1.00 96.50 214 CYS A N 1
ATOM 1683 C CA . CYS A 1 214 ? -8.113 -18.139 -8.731 1.00 96.50 214 CYS A CA 1
ATOM 1684 C C . CYS A 1 214 ? -9.285 -17.259 -9.175 1.00 96.50 214 CYS A C 1
ATOM 1686 O O . CYS A 1 214 ? -9.711 -17.267 -10.331 1.00 96.50 214 CYS A O 1
ATOM 1688 N N . ILE A 1 215 ? -9.790 -16.476 -8.228 1.00 97.50 215 ILE A N 1
ATOM 1689 C CA . ILE A 1 215 ? -10.956 -15.613 -8.381 1.00 97.50 215 ILE A CA 1
ATOM 1690 C C . ILE A 1 215 ? -10.512 -14.218 -7.975 1.00 97.50 215 ILE A C 1
ATOM 1692 O O . ILE A 1 215 ? -10.033 -14.027 -6.858 1.00 97.50 215 ILE A O 1
ATOM 1696 N N . SER A 1 216 ? -10.665 -13.262 -8.883 1.00 97.25 216 SER A N 1
ATOM 1697 C CA . SER A 1 216 ? -10.319 -11.866 -8.658 1.00 97.25 216 SER A CA 1
ATOM 1698 C C . SER A 1 216 ? -11.468 -10.992 -9.152 1.00 97.25 216 SER A C 1
ATOM 1700 O O . SER A 1 216 ? -11.656 -10.794 -10.350 1.00 97.25 216 SER A O 1
ATOM 1702 N N . ILE A 1 217 ? -12.288 -10.509 -8.220 1.00 97.12 217 ILE A N 1
ATOM 1703 C CA . ILE A 1 217 ? -13.436 -9.646 -8.526 1.00 97.12 217 ILE A CA 1
ATOM 1704 C C . ILE A 1 217 ? -13.185 -8.300 -7.864 1.00 97.12 217 ILE A C 1
ATOM 1706 O O . ILE A 1 217 ? -13.305 -8.159 -6.643 1.00 97.12 217 ILE A O 1
ATOM 1710 N N . GLU A 1 218 ? -12.837 -7.304 -8.668 1.00 96.38 218 GLU A N 1
ATOM 1711 C CA . GLU A 1 218 ? -12.508 -5.972 -8.177 1.00 96.38 218 GLU A CA 1
ATOM 1712 C C . GLU A 1 218 ? -13.127 -4.868 -9.025 1.00 96.38 218 GLU A C 1
ATOM 1714 O O . GLU A 1 218 ? -13.203 -4.963 -10.251 1.00 96.38 218 GLU A O 1
ATOM 1719 N N . LYS A 1 219 ? -13.540 -3.779 -8.361 1.00 94.81 219 LYS A N 1
ATOM 1720 C CA . LYS A 1 219 ? -14.086 -2.578 -9.017 1.00 94.81 219 LYS A CA 1
ATOM 1721 C C . LYS A 1 219 ? -15.205 -2.908 -10.020 1.00 94.81 219 LYS A C 1
ATOM 1723 O O . LYS A 1 219 ? -15.273 -2.331 -11.106 1.00 94.81 219 LYS A O 1
ATOM 1728 N N . SER A 1 220 ? -16.054 -3.869 -9.676 1.00 95.69 220 SER A N 1
ATOM 1729 C CA . SER A 1 220 ? -17.203 -4.269 -10.483 1.00 95.69 220 SER A CA 1
ATOM 1730 C C . SER A 1 220 ? -18.485 -3.568 -10.029 1.00 95.69 220 SER A C 1
ATOM 1732 O O . SER A 1 220 ? -18.617 -3.148 -8.876 1.00 95.69 220 SER A O 1
ATOM 1734 N N . ASP A 1 221 ? -19.448 -3.482 -10.945 1.00 95.06 221 ASP A N 1
ATOM 1735 C CA . ASP A 1 221 ? -20.823 -3.039 -10.683 1.00 95.06 221 ASP A CA 1
ATOM 1736 C C . ASP A 1 221 ? -21.761 -4.222 -10.375 1.00 95.06 221 ASP A C 1
ATOM 1738 O O . ASP A 1 221 ? -22.981 -4.103 -10.503 1.00 95.06 221 ASP A O 1
ATOM 1742 N N . LEU A 1 222 ? -21.206 -5.388 -10.029 1.00 95.88 222 LEU A N 1
ATOM 1743 C CA . LEU A 1 222 ? -21.998 -6.555 -9.656 1.00 95.88 222 LEU A CA 1
ATOM 1744 C C . LEU A 1 222 ? -22.795 -6.285 -8.379 1.00 95.88 222 LEU A C 1
ATOM 1746 O O . LEU A 1 222 ? -22.325 -5.584 -7.487 1.00 95.88 222 LEU A O 1
ATOM 1750 N N . VAL A 1 223 ? -23.987 -6.873 -8.297 1.00 95.38 223 VAL A N 1
ATOM 1751 C CA . VAL A 1 223 ? -24.842 -6.852 -7.097 1.00 95.38 223 VAL A CA 1
ATOM 1752 C C . VAL A 1 223 ? -24.785 -8.173 -6.326 1.00 95.38 223 VAL A C 1
ATOM 1754 O O . VAL A 1 223 ? -24.920 -8.171 -5.105 1.00 95.38 223 VAL A O 1
ATOM 1757 N N . ASP A 1 224 ? -24.485 -9.273 -7.019 1.00 94.44 224 ASP A N 1
ATOM 1758 C CA . ASP A 1 224 ? -24.275 -10.618 -6.483 1.00 94.44 224 ASP A CA 1
ATOM 1759 C C . ASP A 1 224 ? -23.123 -11.332 -7.221 1.00 94.44 224 ASP A C 1
ATOM 1761 O O . ASP A 1 224 ? -22.545 -10.807 -8.179 1.00 94.44 224 ASP A O 1
ATOM 1765 N N . VAL A 1 225 ? -22.773 -12.530 -6.752 1.00 96.12 225 VAL A N 1
ATOM 1766 C CA . VAL A 1 225 ? -21.789 -13.426 -7.388 1.00 96.12 225 VAL A CA 1
ATOM 1767 C C . VAL A 1 225 ? -22.361 -14.830 -7.574 1.00 96.12 225 VAL A C 1
ATOM 1769 O O . VAL A 1 225 ? -21.628 -15.817 -7.527 1.00 96.12 225 VAL A O 1
ATOM 1772 N N . ASP A 1 226 ? -23.669 -14.949 -7.805 1.00 94.50 226 ASP A N 1
ATOM 1773 C CA . ASP A 1 226 ? -24.340 -16.256 -7.869 1.00 94.50 226 ASP A CA 1
ATOM 1774 C C . ASP A 1 226 ? -23.845 -17.106 -9.050 1.00 94.50 226 ASP A C 1
ATOM 1776 O O . ASP A 1 226 ? -23.980 -18.325 -9.062 1.00 94.50 226 ASP A O 1
ATOM 1780 N N . PHE A 1 227 ? -23.209 -16.482 -10.045 1.00 94.25 227 PHE A N 1
ATOM 1781 C CA . PHE A 1 227 ? -22.535 -17.185 -11.136 1.00 94.25 227 PHE A CA 1
ATOM 1782 C C . PHE A 1 227 ? -21.368 -18.070 -10.657 1.00 94.25 227 PHE A C 1
ATOM 1784 O O . PHE A 1 227 ? -21.003 -19.020 -11.344 1.00 94.25 227 PHE A O 1
ATOM 1791 N N . LEU A 1 228 ? -20.784 -17.807 -9.481 1.00 95.81 228 LEU A N 1
ATOM 1792 C CA . LEU A 1 228 ? -19.770 -18.684 -8.884 1.00 95.81 228 LEU A CA 1
ATOM 1793 C C . LEU A 1 228 ? -20.357 -20.038 -8.452 1.00 95.81 228 LEU A C 1
ATOM 1795 O O . LEU A 1 228 ? -19.612 -20.994 -8.217 1.00 95.81 228 LEU A O 1
ATOM 1799 N N . ASP A 1 229 ? -21.683 -20.165 -8.383 1.00 93.31 229 ASP A N 1
ATOM 1800 C CA . ASP A 1 229 ? -22.348 -21.441 -8.111 1.00 93.31 229 ASP A CA 1
ATOM 1801 C C . ASP A 1 229 ? -22.207 -22.431 -9.262 1.00 93.31 229 ASP A C 1
ATOM 1803 O O . ASP A 1 229 ? -22.188 -23.637 -9.020 1.00 93.31 229 ASP A O 1
ATOM 1807 N N . ASP A 1 230 ? -21.985 -21.923 -10.475 1.00 93.31 230 ASP A N 1
ATOM 1808 C CA . ASP A 1 230 ? -21.821 -22.713 -11.696 1.00 93.31 230 ASP A CA 1
ATOM 1809 C C . ASP A 1 230 ? -20.449 -23.445 -11.729 1.00 93.31 230 ASP A C 1
ATOM 1811 O O . ASP A 1 230 ? -20.249 -24.404 -12.483 1.00 93.31 230 ASP A O 1
ATOM 1815 N N . ILE A 1 231 ? -19.508 -23.057 -10.853 1.00 95.94 231 ILE A N 1
ATOM 1816 C CA . ILE A 1 231 ? -18.244 -23.775 -10.621 1.00 95.94 231 ILE A CA 1
ATOM 1817 C C . ILE A 1 231 ? -18.523 -24.987 -9.726 1.00 95.94 231 ILE A C 1
ATOM 1819 O O . ILE A 1 231 ? -18.875 -24.837 -8.563 1.00 95.94 231 ILE A O 1
ATOM 1823 N N . THR A 1 232 ? -18.374 -26.201 -10.239 1.00 95.62 232 THR A N 1
ATOM 1824 C CA . THR A 1 232 ? -18.670 -27.440 -9.496 1.00 95.62 232 THR A CA 1
ATOM 1825 C C . THR A 1 232 ? -17.539 -27.861 -8.570 1.00 95.62 232 THR A C 1
ATOM 1827 O O . THR A 1 232 ? -17.792 -28.165 -7.409 1.00 95.62 232 THR A O 1
ATOM 1830 N N . ASN A 1 233 ? -16.306 -27.811 -9.069 1.00 96.94 233 ASN A N 1
ATOM 1831 C CA . ASN A 1 233 ? -15.088 -28.117 -8.330 1.00 96.94 233 ASN A CA 1
ATOM 1832 C C . ASN A 1 233 ? -14.126 -26.939 -8.462 1.00 96.94 233 ASN A C 1
ATOM 1834 O O . ASN A 1 233 ? -14.067 -26.305 -9.518 1.00 96.94 233 ASN A O 1
ATOM 1838 N N . PHE A 1 234 ? -13.373 -26.655 -7.405 1.00 96.75 234 PHE A N 1
ATOM 1839 C CA . PHE A 1 234 ? -12.368 -25.602 -7.403 1.00 96.75 234 PHE A CA 1
ATOM 1840 C C . PHE A 1 234 ? -11.038 -26.135 -6.881 1.00 96.75 234 PHE A C 1
ATOM 1842 O O . PHE A 1 234 ? -10.993 -26.895 -5.917 1.00 96.75 234 PHE A O 1
ATOM 1849 N N . THR A 1 235 ? -9.948 -25.730 -7.518 1.00 96.50 235 THR A N 1
ATOM 1850 C CA . THR A 1 235 ? -8.590 -25.984 -7.040 1.00 96.50 235 THR A CA 1
ATOM 1851 C C . THR A 1 235 ? -7.797 -24.694 -7.159 1.00 96.50 235 THR A C 1
ATOM 1853 O O . THR A 1 235 ? -7.649 -24.160 -8.261 1.00 96.50 235 THR A O 1
ATOM 1856 N N . LEU A 1 236 ? -7.306 -24.189 -6.028 1.00 95.50 236 LEU A N 1
ATOM 1857 C CA . LEU A 1 236 ? -6.545 -22.947 -5.985 1.00 95.50 236 LEU A CA 1
ATOM 1858 C C . LEU A 1 236 ? -5.181 -23.128 -6.669 1.00 95.50 236 LEU A C 1
ATOM 1860 O O . LEU A 1 236 ? -4.476 -24.105 -6.421 1.00 95.50 236 LEU A O 1
ATOM 1864 N N . ALA A 1 237 ? -4.807 -22.177 -7.523 1.00 92.44 237 ALA A N 1
ATOM 1865 C CA . ALA A 1 237 ? -3.450 -22.037 -8.047 1.00 92.44 237 ALA A CA 1
ATOM 1866 C C . ALA A 1 237 ? -2.739 -20.896 -7.297 1.00 92.44 237 ALA A C 1
ATOM 1868 O O . ALA A 1 237 ? -2.814 -19.740 -7.715 1.00 92.44 237 ALA A O 1
ATOM 1869 N N . GLU A 1 238 ? -2.110 -21.217 -6.160 1.00 81.50 238 GLU A N 1
ATOM 1870 C CA . GLU A 1 238 ? -1.584 -20.239 -5.184 1.00 81.50 238 GLU A CA 1
ATOM 1871 C C . GLU A 1 238 ? -0.561 -19.251 -5.774 1.00 81.50 238 GLU A C 1
ATOM 1873 O O . GLU A 1 238 ? -0.543 -18.082 -5.393 1.00 81.50 238 GLU A O 1
ATOM 1878 N N . ASP A 1 239 ? 0.235 -19.684 -6.754 1.00 80.19 239 ASP A N 1
ATOM 1879 C CA . ASP A 1 239 ? 1.363 -18.905 -7.284 1.00 80.19 239 ASP A CA 1
ATOM 1880 C C . ASP A 1 239 ? 0.989 -17.898 -8.389 1.00 80.19 239 ASP A C 1
ATOM 1882 O O . ASP A 1 239 ? 1.861 -17.193 -8.904 1.00 80.19 239 ASP A O 1
ATOM 1886 N N . GLU A 1 240 ? -0.274 -17.842 -8.827 1.00 71.81 240 GLU A N 1
ATOM 1887 C CA . GLU A 1 240 ? -0.614 -17.156 -10.086 1.00 71.81 240 GLU A CA 1
ATOM 1888 C C . GLU A 1 240 ? -1.317 -15.805 -9.926 1.00 71.81 240 GLU A C 1
ATOM 1890 O O . GLU A 1 240 ? -1.313 -15.008 -10.869 1.00 71.81 240 GLU A O 1
ATOM 1895 N N . CYS A 1 241 ? -1.944 -15.518 -8.779 1.00 84.31 241 CYS A N 1
ATOM 1896 C CA . CYS A 1 241 ? -2.845 -14.366 -8.677 1.00 84.31 241 CYS A CA 1
ATOM 1897 C C . CYS A 1 241 ? -3.401 -14.099 -7.273 1.00 84.31 241 CYS A C 1
ATOM 1899 O O . CYS A 1 241 ? -3.387 -14.946 -6.387 1.00 84.31 241 CYS A O 1
ATOM 1901 N N . GLY A 1 242 ? -3.980 -12.905 -7.100 1.00 88.19 242 GLY A N 1
ATOM 1902 C CA . GLY A 1 242 ? -4.792 -12.586 -5.928 1.00 88.19 242 GLY A CA 1
ATOM 1903 C C . GLY A 1 242 ? -6.115 -13.361 -5.925 1.00 88.19 242 GLY A C 1
ATOM 1904 O O . GLY A 1 242 ? -6.872 -13.293 -6.894 1.00 88.19 242 GLY A O 1
ATOM 1905 N N . HIS A 1 243 ? -6.400 -14.058 -4.824 1.00 95.69 243 HIS A N 1
ATOM 1906 C CA . HIS A 1 243 ? -7.647 -14.790 -4.588 1.00 95.69 243 HIS A CA 1
ATOM 1907 C C . HIS A 1 243 ? -8.583 -13.972 -3.681 1.00 95.69 243 HIS A C 1
ATOM 1909 O O . HIS A 1 243 ? -8.658 -14.188 -2.470 1.00 95.69 243 HIS A O 1
ATOM 1915 N N . ALA A 1 244 ? -9.241 -12.962 -4.262 1.00 97.00 244 ALA A N 1
ATOM 1916 C CA . ALA A 1 244 ? -10.009 -11.980 -3.503 1.00 97.00 244 ALA A CA 1
ATOM 1917 C C . ALA A 1 244 ? -11.202 -11.371 -4.262 1.00 97.00 244 ALA A C 1
ATOM 1919 O O . ALA A 1 244 ? -11.162 -11.134 -5.471 1.00 97.00 244 ALA A O 1
ATOM 1920 N N . ILE A 1 245 ? -12.240 -11.019 -3.504 1.00 97.06 245 ILE A N 1
ATOM 1921 C CA . ILE A 1 245 ? -13.368 -10.178 -3.910 1.00 97.06 245 ILE A CA 1
ATOM 1922 C C . ILE A 1 245 ? -13.280 -8.891 -3.091 1.00 97.06 245 ILE A C 1
ATOM 1924 O O . ILE A 1 245 ? -13.485 -8.927 -1.881 1.00 97.06 245 ILE A O 1
ATOM 1928 N N . SER A 1 246 ? -12.955 -7.756 -3.712 1.00 96.31 246 SER A N 1
ATOM 1929 C CA . SER A 1 246 ? -12.735 -6.503 -2.972 1.00 96.31 246 SER A CA 1
ATOM 1930 C C . SER A 1 246 ? -13.111 -5.256 -3.770 1.00 96.31 246 SER A C 1
ATOM 1932 O O . SER A 1 246 ? -13.157 -5.275 -4.997 1.00 96.31 246 SER A O 1
ATOM 1934 N N . LYS A 1 247 ? -13.353 -4.135 -3.079 1.00 94.75 247 LYS A N 1
ATOM 1935 C CA . LYS A 1 247 ? -13.588 -2.815 -3.707 1.00 94.75 247 LYS A CA 1
ATOM 1936 C C . LYS A 1 247 ? -14.767 -2.791 -4.695 1.00 94.75 247 LYS A C 1
ATOM 1938 O O . LYS A 1 247 ? -14.719 -2.085 -5.700 1.00 94.75 247 LYS A O 1
ATOM 1943 N N . ASN A 1 248 ? -15.819 -3.557 -4.415 1.00 95.88 248 ASN A N 1
ATOM 1944 C CA . ASN A 1 248 ? -17.043 -3.596 -5.215 1.00 95.88 248 ASN A CA 1
ATOM 1945 C C . ASN A 1 248 ? -18.146 -2.838 -4.463 1.00 95.88 248 ASN A C 1
ATOM 1947 O O . ASN A 1 248 ? -18.676 -3.343 -3.479 1.00 95.88 248 ASN A O 1
ATOM 1951 N N . SER A 1 249 ? -18.466 -1.614 -4.887 1.00 95.56 249 SER A N 1
ATOM 1952 C CA . SER A 1 249 ? -19.348 -0.709 -4.125 1.00 95.56 249 SER A CA 1
ATOM 1953 C C . SER A 1 249 ? -20.823 -1.113 -4.129 1.00 95.56 249 SER A C 1
ATOM 1955 O O . SER A 1 249 ? -21.562 -0.712 -3.236 1.00 95.56 249 SER A O 1
ATOM 1957 N N . LYS A 1 250 ? -21.258 -1.895 -5.122 1.00 96.12 250 LYS A N 1
ATOM 1958 C CA . LYS A 1 250 ? -22.647 -2.369 -5.263 1.00 96.12 250 LYS A CA 1
ATOM 1959 C C . LYS A 1 250 ? -22.835 -3.832 -4.870 1.00 96.12 250 LYS A C 1
ATOM 1961 O O . LYS A 1 250 ? -23.970 -4.273 -4.705 1.00 96.12 250 LYS A O 1
ATOM 1966 N N . LEU A 1 251 ? -21.741 -4.578 -4.725 1.00 95.88 251 LEU A N 1
ATOM 1967 C CA . LEU A 1 251 ? -21.795 -6.014 -4.490 1.00 95.88 251 LEU A CA 1
ATOM 1968 C C . LEU A 1 251 ? -22.206 -6.285 -3.048 1.00 95.88 251 LEU A C 1
ATOM 1970 O O . LEU A 1 251 ? -21.645 -5.687 -2.129 1.00 95.88 251 LEU A O 1
ATOM 1974 N N . CYS A 1 252 ? -23.167 -7.186 -2.856 1.00 95.81 252 CYS A N 1
ATOM 1975 C CA . CYS A 1 252 ? -23.519 -7.688 -1.539 1.00 95.81 252 CYS A CA 1
ATOM 1976 C C . CYS A 1 252 ? -23.653 -9.212 -1.533 1.00 95.81 252 CYS A C 1
ATOM 1978 O O . CYS A 1 252 ? -24.687 -9.790 -1.867 1.00 95.81 252 CYS A O 1
ATOM 1980 N N . ILE A 1 253 ? -22.584 -9.873 -1.105 1.00 96.19 253 ILE A N 1
ATOM 1981 C CA . ILE A 1 253 ? -22.531 -11.305 -0.846 1.00 96.19 253 ILE A CA 1
ATOM 1982 C C . ILE A 1 253 ? -23.149 -11.543 0.526 1.00 96.19 253 ILE A C 1
ATOM 1984 O O . ILE A 1 253 ? -22.477 -11.421 1.554 1.00 96.19 253 ILE A O 1
ATOM 1988 N N . LYS A 1 254 ? -24.440 -11.887 0.528 1.00 94.50 254 LYS A N 1
ATOM 1989 C CA . LYS A 1 254 ? -25.203 -12.128 1.758 1.00 94.50 254 LYS A CA 1
ATOM 1990 C C . LYS A 1 254 ? -24.624 -13.262 2.596 1.00 94.50 254 LYS A C 1
ATOM 1992 O O . LYS A 1 254 ? -24.617 -13.129 3.807 1.00 94.50 254 LYS A O 1
ATOM 1997 N N . ASP A 1 255 ? -24.123 -14.327 1.972 1.00 95.25 255 ASP A N 1
ATOM 1998 C CA . ASP A 1 255 ? -23.508 -15.471 2.657 1.00 95.25 255 ASP A CA 1
ATOM 1999 C C . ASP A 1 255 ? -22.049 -15.657 2.202 1.00 95.25 255 ASP A C 1
ATOM 2001 O O . ASP A 1 255 ? -21.762 -16.453 1.299 1.00 95.25 255 ASP A O 1
ATOM 2005 N N . PRO A 1 256 ? -21.103 -14.884 2.772 1.00 95.31 256 PRO A N 1
ATOM 2006 C CA . PRO A 1 256 ? -19.691 -15.001 2.417 1.00 95.31 256 PRO A CA 1
ATOM 2007 C C . PRO A 1 256 ? -19.080 -16.322 2.902 1.00 95.31 256 PRO A C 1
ATOM 2009 O O . PRO A 1 256 ? -18.135 -16.819 2.288 1.00 95.31 256 PRO A O 1
ATOM 2012 N N . GLN A 1 257 ? -19.624 -16.918 3.968 1.00 94.38 257 GLN A N 1
ATOM 2013 C CA . GLN A 1 257 ? -19.128 -18.168 4.539 1.00 94.38 257 GLN A CA 1
ATOM 2014 C C . GLN A 1 257 ? -19.263 -19.319 3.540 1.00 94.38 257 GLN A C 1
ATOM 2016 O O . GLN A 1 257 ? -18.314 -20.076 3.338 1.00 94.38 257 GLN A O 1
ATOM 2021 N N . ARG A 1 258 ? -20.408 -19.412 2.854 1.00 94.94 258 ARG A N 1
ATOM 2022 C CA . ARG A 1 258 ? -20.649 -20.397 1.791 1.00 94.94 258 ARG A CA 1
ATOM 2023 C C . ARG A 1 258 ? -19.591 -20.350 0.694 1.00 94.94 258 ARG A C 1
ATOM 2025 O O . ARG A 1 258 ? -19.120 -21.397 0.254 1.00 94.94 258 ARG A O 1
ATOM 2032 N N . LEU A 1 259 ? -19.196 -19.149 0.271 1.00 95.69 259 LEU A N 1
ATOM 2033 C CA . LEU A 1 259 ? -18.148 -18.989 -0.734 1.00 95.69 259 LEU A CA 1
ATOM 2034 C C . LEU A 1 259 ? -16.774 -19.353 -0.182 1.00 95.69 259 LEU A C 1
ATOM 2036 O O . LEU A 1 259 ? -16.046 -20.053 -0.866 1.00 95.69 259 LEU A O 1
ATOM 2040 N N . LYS A 1 260 ? -16.434 -18.957 1.049 1.00 94.75 260 LYS A N 1
ATOM 2041 C CA . LYS A 1 260 ? -15.148 -19.311 1.679 1.00 94.75 260 LYS A CA 1
ATOM 2042 C C . LYS A 1 260 ? -14.982 -20.814 1.917 1.00 94.75 260 LYS A C 1
ATOM 2044 O O . LYS A 1 260 ? -13.870 -21.321 1.857 1.00 94.75 260 LYS A O 1
ATOM 2049 N N . MET A 1 261 ? -16.077 -21.533 2.169 1.00 92.50 261 MET A N 1
ATOM 2050 C CA . MET A 1 261 ? -16.057 -22.999 2.254 1.00 92.50 261 MET A CA 1
ATOM 2051 C C . MET A 1 261 ? -15.854 -23.655 0.885 1.00 92.50 261 MET A C 1
ATOM 2053 O O . MET A 1 261 ? -15.221 -24.701 0.795 1.00 92.50 261 MET A O 1
ATOM 2057 N N . LYS A 1 262 ? -16.403 -23.057 -0.179 1.00 95.06 262 LYS A N 1
ATOM 2058 C CA . LYS A 1 262 ? -16.279 -23.566 -1.553 1.00 95.06 262 LYS A CA 1
ATOM 2059 C C . LYS A 1 262 ? -14.938 -23.203 -2.202 1.00 95.06 262 LYS A C 1
ATOM 2061 O O . LYS A 1 262 ? -14.401 -23.975 -2.990 1.00 95.06 262 LYS A O 1
ATOM 2066 N N . PHE A 1 263 ? -14.429 -22.021 -1.884 1.00 95.44 263 PHE A N 1
ATOM 2067 C CA . PHE A 1 263 ? -13.212 -21.419 -2.409 1.00 95.44 263 PHE A CA 1
ATOM 2068 C C . PHE A 1 263 ? -12.275 -21.164 -1.231 1.00 95.44 263 PHE A C 1
ATOM 2070 O O . PHE A 1 263 ? -12.330 -20.116 -0.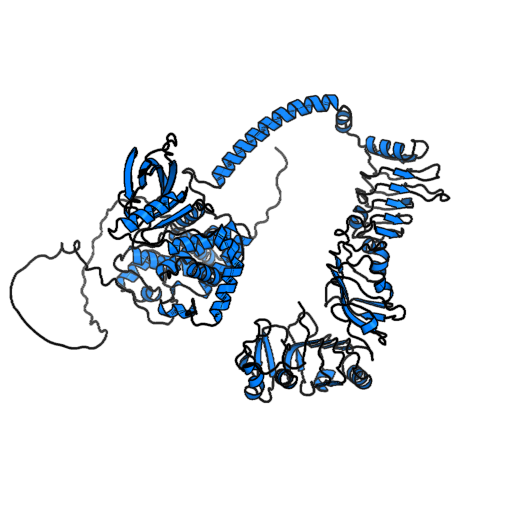583 1.00 95.44 263 PHE A O 1
ATOM 2077 N N . GLU A 1 264 ? -11.476 -22.177 -0.907 1.00 91.12 264 GLU A N 1
ATOM 2078 C CA . GLU A 1 264 ? -10.547 -22.129 0.217 1.00 91.12 264 GLU A CA 1
ATOM 2079 C C . GLU A 1 264 ? -9.624 -20.904 0.117 1.00 91.12 264 GLU A C 1
ATOM 2081 O O . GLU A 1 264 ? -9.121 -20.569 -0.954 1.00 91.12 264 GLU A O 1
ATOM 2086 N N . SER A 1 265 ? -9.411 -20.224 1.246 1.00 91.56 265 SER A N 1
ATOM 2087 C CA . SER A 1 265 ? -8.600 -19.000 1.349 1.00 91.56 265 SER A CA 1
ATOM 2088 C C . SER A 1 265 ? -9.131 -17.771 0.590 1.00 91.56 265 SER A C 1
ATOM 2090 O O . SER A 1 265 ? -8.421 -16.769 0.490 1.00 91.56 265 SER A O 1
ATOM 2092 N N . LEU A 1 266 ? -10.374 -17.788 0.086 1.00 95.31 266 LEU A N 1
ATOM 2093 C CA . LEU A 1 266 ? -10.968 -16.629 -0.588 1.00 95.31 266 LEU A CA 1
ATOM 2094 C C . LEU A 1 266 ? -11.139 -15.444 0.368 1.00 95.31 266 LEU A C 1
ATOM 2096 O O . LEU A 1 266 ? -11.916 -15.495 1.324 1.00 95.31 266 LEU A O 1
ATOM 2100 N N . GLN A 1 267 ? -10.476 -14.332 0.063 1.00 95.25 267 GLN A N 1
ATOM 2101 C CA . GLN A 1 267 ? -10.657 -13.085 0.804 1.00 95.25 267 GLN A CA 1
ATOM 2102 C C . GLN A 1 267 ? -11.872 -12.326 0.271 1.00 95.25 267 GLN A C 1
ATOM 2104 O O . GLN A 1 267 ? -11.997 -12.099 -0.931 1.00 95.25 267 GLN A O 1
ATOM 2109 N N . ILE A 1 268 ? -12.777 -11.916 1.159 1.00 95.69 268 ILE A N 1
ATOM 2110 C CA . ILE A 1 268 ? -13.990 -11.182 0.783 1.00 95.69 268 ILE A CA 1
ATOM 2111 C C . ILE A 1 268 ? -14.047 -9.889 1.592 1.00 95.69 268 ILE A C 1
ATOM 2113 O O . ILE A 1 268 ? -14.323 -9.908 2.790 1.00 95.69 268 ILE A O 1
ATOM 2117 N N . ASP A 1 269 ? -13.814 -8.767 0.917 1.00 93.69 269 ASP A N 1
ATOM 2118 C CA . ASP A 1 269 ? -13.909 -7.420 1.467 1.00 93.69 269 ASP A CA 1
ATOM 2119 C C . ASP A 1 269 ? -15.129 -6.693 0.888 1.00 93.69 269 ASP A C 1
ATOM 2121 O O . ASP A 1 269 ? -15.153 -6.277 -0.275 1.00 93.69 269 ASP A O 1
ATOM 2125 N N . GLN A 1 270 ? -16.142 -6.522 1.738 1.00 91.69 270 GLN A N 1
ATOM 2126 C CA . GLN A 1 270 ? -17.390 -5.827 1.412 1.00 91.69 270 GLN A CA 1
ATOM 2127 C C . GLN A 1 270 ? -17.476 -4.438 2.056 1.00 91.69 270 GLN A C 1
ATOM 2129 O O . GLN A 1 270 ? -18.541 -3.830 2.065 1.00 91.69 270 GLN A O 1
ATOM 2134 N N . THR A 1 271 ? -16.369 -3.896 2.576 1.00 90.19 271 THR A N 1
ATOM 2135 C CA . THR A 1 271 ? -16.356 -2.575 3.236 1.00 90.19 271 THR A CA 1
ATOM 2136 C C . THR A 1 271 ? -16.734 -1.424 2.302 1.00 90.19 271 THR A C 1
ATOM 2138 O O . THR A 1 271 ? -17.185 -0.379 2.765 1.00 90.19 271 THR A O 1
ATOM 2141 N N . ALA A 1 272 ? -16.600 -1.621 0.987 1.00 91.94 272 ALA A N 1
ATOM 2142 C CA . ALA A 1 272 ? -17.023 -0.663 -0.031 1.00 91.94 272 ALA A CA 1
ATOM 2143 C C . ALA A 1 272 ? -18.554 -0.527 -0.160 1.00 91.94 272 ALA A C 1
ATOM 2145 O O . ALA A 1 272 ? -19.008 0.466 -0.727 1.00 91.94 272 ALA A O 1
ATOM 2146 N N . ASN A 1 273 ? -19.330 -1.491 0.351 1.00 93.50 273 ASN A N 1
ATOM 2147 C CA . ASN A 1 273 ? -20.790 -1.466 0.367 1.00 93.50 273 ASN A CA 1
ATOM 2148 C C . ASN A 1 273 ? -21.301 -1.464 1.824 1.00 93.50 273 ASN A C 1
ATOM 2150 O O . ASN A 1 273 ? -21.533 -2.530 2.400 1.00 93.50 273 ASN A O 1
ATOM 2154 N N . PRO A 1 274 ? -21.465 -0.283 2.449 1.00 88.94 274 PRO A N 1
ATOM 2155 C CA . PRO A 1 274 ? -21.850 -0.183 3.858 1.00 88.94 274 PRO A CA 1
ATOM 2156 C C . PRO A 1 274 ? -23.270 -0.691 4.142 1.00 88.94 274 PRO A C 1
ATOM 2158 O O . PRO A 1 274 ? -23.567 -1.023 5.289 1.00 88.94 274 PRO A O 1
ATOM 2161 N N . ASP A 1 275 ? -24.124 -0.772 3.118 1.00 93.19 275 ASP A N 1
ATOM 2162 C CA . ASP A 1 275 ? -25.507 -1.243 3.228 1.00 93.19 275 ASP A CA 1
ATOM 2163 C C . ASP A 1 275 ? -25.615 -2.776 3.152 1.00 93.19 275 ASP A C 1
ATOM 2165 O O . ASP A 1 275 ? -26.696 -3.340 3.334 1.00 93.19 275 ASP A O 1
ATOM 2169 N N . CYS A 1 276 ? -24.504 -3.474 2.892 1.00 94.06 276 CYS A N 1
ATOM 2170 C CA . CYS A 1 276 ? -24.500 -4.925 2.818 1.00 94.06 276 CYS A CA 1
ATOM 2171 C C . CYS A 1 276 ? -24.470 -5.572 4.209 1.00 94.06 276 CYS A C 1
ATOM 2173 O O . CYS A 1 276 ? -23.440 -5.598 4.888 1.00 94.06 276 CYS A O 1
ATOM 2175 N N . GLU A 1 277 ? -25.600 -6.156 4.608 1.00 94.00 277 GLU A N 1
ATOM 2176 C CA . GLU A 1 277 ? -25.697 -7.003 5.795 1.00 94.00 277 GLU A CA 1
ATOM 2177 C C . GLU A 1 277 ? -25.344 -8.457 5.444 1.00 94.00 277 GLU A C 1
ATOM 2179 O O . GLU A 1 277 ? -26.045 -9.127 4.682 1.00 94.00 277 GLU A O 1
ATOM 2184 N N . THR A 1 278 ? -24.244 -8.952 6.011 1.00 95.19 278 THR A N 1
ATOM 2185 C CA . THR A 1 278 ? -23.738 -10.308 5.767 1.00 95.19 278 THR A CA 1
ATOM 2186 C C . THR A 1 278 ? -24.213 -11.270 6.850 1.00 95.19 278 THR A C 1
ATOM 2188 O O . THR A 1 278 ? -24.075 -11.002 8.044 1.00 95.19 278 THR A O 1
ATOM 2191 N N . THR A 1 279 ? -24.760 -12.409 6.437 1.00 96.81 279 THR A N 1
ATOM 2192 C CA . THR A 1 279 ? -25.289 -13.475 7.289 1.00 96.81 279 THR A CA 1
ATOM 2193 C C . THR A 1 279 ? -24.487 -14.757 7.095 1.00 96.81 279 THR A C 1
ATOM 2195 O O . THR A 1 279 ? -24.308 -15.212 5.974 1.00 96.81 279 THR A O 1
ATOM 2198 N N . CYS A 1 280 ? -24.036 -15.357 8.190 1.00 97.31 280 CYS A N 1
ATOM 2199 C CA . CYS A 1 280 ? -23.279 -16.608 8.203 1.00 97.31 280 CYS A CA 1
ATOM 2200 C C . CYS A 1 280 ? -23.976 -17.629 9.103 1.00 97.31 280 CYS A C 1
ATOM 2202 O O . CYS A 1 280 ? -24.741 -17.253 9.989 1.00 97.31 280 CYS A O 1
ATOM 2204 N N . SER A 1 281 ? -23.747 -18.917 8.882 1.00 97.12 281 SER A N 1
ATOM 2205 C CA . SER A 1 281 ? -24.367 -19.977 9.681 1.00 97.12 281 SER A CA 1
ATOM 2206 C C . SER A 1 281 ? -23.686 -20.099 11.044 1.00 97.12 281 SER A C 1
ATOM 2208 O O . SER A 1 281 ? -22.469 -19.978 11.143 1.00 97.12 281 SER A O 1
ATOM 2210 N N . GLY A 1 282 ? -24.464 -20.350 12.097 1.00 97.31 282 GLY A N 1
ATOM 2211 C CA . GLY A 1 282 ? -23.937 -20.699 13.417 1.00 97.31 282 GLY A CA 1
ATOM 2212 C C . GLY A 1 282 ? -23.262 -22.074 13.431 1.00 97.31 282 GLY A C 1
ATOM 2213 O O . GLY A 1 282 ? -23.423 -22.878 12.514 1.00 97.31 282 GLY A O 1
ATOM 2214 N N . GLY A 1 283 ? -22.508 -22.364 14.486 1.00 97.12 283 GLY A N 1
ATOM 2215 C CA . GLY A 1 283 ? -21.796 -23.628 14.634 1.00 97.12 283 GLY A CA 1
ATOM 2216 C C . GLY A 1 283 ? -20.839 -23.653 15.822 1.00 97.12 283 GLY A C 1
ATOM 2217 O O . GLY A 1 283 ? -20.812 -22.742 16.657 1.00 97.12 283 GLY A O 1
ATOM 2218 N N . VAL A 1 284 ? -20.046 -24.724 15.889 1.00 97.75 284 VAL A N 1
ATOM 2219 C CA . VAL A 1 284 ? -18.953 -24.855 16.858 1.00 97.75 284 VAL A CA 1
ATOM 2220 C C . VAL A 1 284 ? -17.764 -24.029 16.378 1.00 97.75 284 VAL A C 1
ATOM 2222 O O . VAL A 1 284 ? -17.283 -24.198 15.259 1.00 97.75 284 VAL A O 1
ATOM 2225 N N . VAL A 1 285 ? -17.283 -23.131 17.229 1.00 97.12 285 VAL A N 1
ATOM 2226 C CA . VAL A 1 285 ? -16.186 -22.223 16.907 1.00 97.12 285 VAL A CA 1
ATOM 2227 C C . VAL A 1 285 ? -14.859 -22.970 17.067 1.00 97.12 285 VAL A C 1
ATOM 2229 O O . VAL A 1 285 ? -14.412 -23.254 18.177 1.00 97.12 285 VAL A O 1
ATOM 2232 N N . ASN A 1 286 ? -14.224 -23.285 15.943 1.00 95.50 286 ASN A N 1
ATOM 2233 C CA . ASN A 1 286 ? -12.876 -23.847 15.837 1.00 95.50 286 ASN A CA 1
ATOM 2234 C C . ASN A 1 286 ? -12.050 -23.045 14.805 1.00 95.50 286 ASN A C 1
ATOM 2236 O O . ASN A 1 286 ? -12.566 -22.092 14.216 1.00 95.50 286 ASN A O 1
ATOM 2240 N N . ASP A 1 287 ? -10.777 -23.400 14.587 1.00 93.25 287 ASP A N 1
ATOM 2241 C CA . ASP A 1 287 ? -9.902 -22.689 13.634 1.00 93.25 287 ASP A CA 1
ATOM 2242 C C . ASP A 1 287 ? -10.504 -22.634 12.215 1.00 93.25 287 ASP A C 1
ATOM 2244 O O . ASP A 1 287 ? -10.482 -21.585 11.567 1.00 93.25 287 ASP A O 1
ATOM 2248 N N . GLN A 1 288 ? -11.116 -23.734 11.760 1.00 92.50 288 GLN A N 1
ATOM 2249 C CA . GLN A 1 288 ? -11.751 -23.824 10.442 1.00 92.50 288 GLN A CA 1
ATOM 2250 C C . GLN A 1 288 ? -12.975 -22.902 10.333 1.00 92.50 288 GLN A C 1
ATOM 2252 O O . GLN A 1 288 ? -13.106 -22.148 9.372 1.00 92.50 288 GLN A O 1
ATOM 2257 N N . TYR A 1 289 ? -13.849 -22.904 11.341 1.00 94.75 289 TYR A N 1
ATOM 2258 C CA . TYR A 1 289 ? -15.017 -22.030 11.396 1.00 94.75 289 TYR A CA 1
ATOM 2259 C C . TYR A 1 289 ? -14.597 -20.556 11.385 1.00 94.75 289 TYR A C 1
ATOM 2261 O O . TYR A 1 289 ? -15.115 -19.770 10.592 1.00 94.75 289 TYR A O 1
ATOM 2269 N N . LEU A 1 290 ? -13.608 -20.184 12.204 1.00 95.06 290 LEU A N 1
ATOM 2270 C CA . LEU A 1 290 ? -13.119 -18.807 12.298 1.00 95.06 290 LEU A CA 1
ATOM 2271 C C . LEU A 1 290 ? -12.480 -18.311 11.000 1.00 95.06 290 LEU A C 1
ATOM 2273 O O . LEU A 1 290 ? -12.684 -17.146 10.652 1.00 95.06 290 LEU A O 1
ATOM 2277 N N . ALA A 1 291 ? -11.769 -19.166 10.259 1.00 91.62 291 ALA A N 1
ATOM 2278 C CA . ALA A 1 291 ? -11.229 -18.821 8.942 1.00 91.62 291 ALA A CA 1
ATOM 2279 C C . ALA A 1 291 ? -12.338 -18.426 7.946 1.00 91.62 291 ALA A C 1
ATOM 2281 O O . ALA A 1 291 ? -12.167 -17.512 7.139 1.00 91.62 291 ALA A O 1
ATOM 2282 N N . THR A 1 292 ? -13.516 -19.046 8.057 1.00 93.38 292 THR A N 1
ATOM 2283 C CA . THR A 1 292 ? -14.671 -18.745 7.194 1.00 93.38 292 THR A CA 1
ATOM 2284 C C . THR A 1 292 ? -15.528 -17.565 7.672 1.00 93.38 292 THR A C 1
ATOM 2286 O O . THR A 1 292 ? -16.349 -17.067 6.906 1.00 93.38 292 THR A O 1
ATOM 2289 N N . LEU A 1 293 ? -15.335 -17.091 8.910 1.00 94.25 293 LEU A N 1
ATOM 2290 C CA . LEU A 1 293 ? -16.217 -16.111 9.560 1.00 94.25 293 LEU A CA 1
ATOM 2291 C C . LEU A 1 293 ? -15.843 -14.641 9.312 1.00 94.25 293 LEU A C 1
ATOM 2293 O O . LEU A 1 293 ? -16.590 -13.724 9.654 1.00 94.25 293 LEU A O 1
ATOM 2297 N N . GLU A 1 294 ? -14.660 -14.376 8.766 1.00 92.00 294 GLU A N 1
ATOM 2298 C CA . GLU A 1 294 ? -14.237 -13.002 8.501 1.00 92.00 294 GLU A CA 1
ATOM 2299 C C . GLU A 1 294 ? -15.218 -12.309 7.539 1.00 92.00 294 GLU A C 1
ATOM 2301 O O . GLU A 1 294 ? -15.511 -12.816 6.454 1.00 92.00 294 GLU A O 1
ATOM 2306 N N . GLY A 1 295 ? -15.696 -11.130 7.949 1.00 88.56 295 GLY A N 1
ATOM 2307 C CA . GLY A 1 295 ? -16.659 -10.321 7.200 1.00 88.56 295 GLY A CA 1
ATOM 2308 C C . GLY A 1 295 ? -18.129 -10.574 7.558 1.00 88.56 295 GLY A C 1
ATOM 2309 O O . GLY A 1 295 ? -18.988 -9.867 7.037 1.00 88.56 295 GLY A O 1
ATOM 2310 N N . CYS A 1 296 ? -18.437 -11.524 8.449 1.00 95.12 296 CYS A N 1
ATOM 2311 C CA . CYS A 1 296 ? -19.800 -11.810 8.910 1.00 95.12 296 CYS A CA 1
ATOM 2312 C C . CYS A 1 296 ? -20.289 -10.792 9.957 1.00 95.12 296 CYS A C 1
ATOM 2314 O O . CYS A 1 296 ? -19.620 -10.556 10.965 1.00 95.12 296 CYS A O 1
ATOM 2316 N N . GLN A 1 297 ? -21.481 -10.227 9.752 1.00 96.25 297 GLN A N 1
ATOM 2317 C CA . GLN A 1 297 ? -22.129 -9.301 10.691 1.00 96.25 297 GLN A CA 1
ATOM 2318 C C . GLN A 1 297 ? -23.285 -9.956 11.456 1.00 96.25 297 GLN A C 1
ATOM 2320 O O . GLN A 1 297 ? -23.544 -9.617 12.611 1.00 96.25 297 GLN A O 1
ATOM 2325 N N . VAL A 1 298 ? -23.980 -10.899 10.833 1.00 97.69 298 VAL A N 1
ATOM 2326 C CA . VAL A 1 298 ? -25.124 -11.617 11.388 1.00 97.69 298 VAL A CA 1
ATOM 2327 C C . VAL A 1 298 ? -24.805 -13.106 11.403 1.00 97.69 298 VAL A C 1
ATOM 2329 O O . VAL A 1 298 ? -24.305 -13.649 10.424 1.00 97.69 298 VAL A O 1
ATOM 2332 N N . ILE A 1 299 ? -25.109 -13.780 12.507 1.00 98.19 299 ILE A N 1
ATOM 2333 C CA . ILE A 1 299 ? -25.031 -15.237 12.618 1.00 98.19 299 ILE A CA 1
ATOM 2334 C C . ILE A 1 299 ? -26.447 -15.798 12.657 1.00 98.19 299 ILE A C 1
ATOM 2336 O O . ILE A 1 299 ? -27.241 -15.383 13.496 1.00 98.19 299 ILE A O 1
ATOM 2340 N N . ASN A 1 300 ? -26.763 -16.734 11.770 1.00 97.81 300 ASN A N 1
ATOM 2341 C CA . ASN A 1 300 ? -28.011 -17.481 11.752 1.00 97.81 300 ASN A CA 1
ATOM 2342 C C . ASN A 1 300 ? -27.792 -18.868 12.368 1.00 97.81 300 ASN A C 1
ATOM 2344 O O . ASN A 1 300 ? -27.208 -19.749 11.740 1.00 97.81 300 ASN A O 1
ATOM 2348 N N . GLY A 1 301 ? -28.224 -19.046 13.615 1.00 97.62 301 GLY A N 1
ATOM 2349 C CA . GLY A 1 301 ? -27.925 -20.209 14.446 1.00 97.62 301 GLY A CA 1
ATOM 2350 C C . GLY A 1 301 ? -27.106 -19.855 15.688 1.00 97.62 301 GLY A C 1
ATOM 2351 O O . GLY A 1 301 ? -26.731 -18.704 15.918 1.00 97.62 301 GLY A O 1
ATOM 2352 N N . SER A 1 302 ? -26.845 -20.861 16.522 1.00 98.06 302 SER A N 1
ATOM 2353 C CA . SER A 1 302 ? -26.074 -20.692 17.757 1.00 98.06 302 SER A CA 1
ATOM 2354 C C . SER A 1 302 ? -24.567 -20.684 17.502 1.00 98.06 302 SER A C 1
ATOM 2356 O O . SER A 1 302 ? -24.076 -21.404 16.638 1.00 98.06 302 SER A O 1
ATOM 2358 N N . LEU A 1 303 ? -23.822 -19.915 18.294 1.00 98.06 303 LEU A N 1
ATOM 2359 C CA . LEU A 1 303 ? -22.364 -20.003 18.380 1.00 98.06 303 LEU A CA 1
ATOM 2360 C C . LEU A 1 303 ? -21.976 -20.804 19.617 1.00 98.06 303 LEU A C 1
ATOM 2362 O O . LEU A 1 303 ? -22.364 -20.440 20.728 1.00 98.06 303 LEU A O 1
ATOM 2366 N N . VAL A 1 304 ? -21.185 -21.859 19.431 1.00 98.31 304 VAL A N 1
ATOM 2367 C CA . VAL A 1 304 ? -20.742 -22.743 20.514 1.00 98.31 304 VAL A CA 1
ATOM 2368 C C . VAL A 1 304 ? -19.219 -22.726 20.607 1.00 98.31 304 VAL A C 1
ATOM 2370 O O . VAL A 1 304 ? -18.525 -23.264 19.752 1.00 98.31 304 VAL A O 1
ATOM 2373 N N . ILE A 1 305 ? -18.688 -22.099 21.650 1.00 97.75 305 ILE A N 1
ATOM 2374 C CA . ILE A 1 305 ? -17.274 -22.125 22.024 1.00 97.75 305 ILE A CA 1
ATOM 2375 C C . ILE A 1 305 ? -17.137 -23.178 23.123 1.00 97.75 305 ILE A C 1
ATOM 2377 O O . ILE A 1 305 ? -17.618 -22.962 24.232 1.00 97.75 305 ILE A O 1
ATOM 2381 N N . GLN A 1 306 ? -16.528 -24.324 22.827 1.00 97.06 306 GLN A N 1
ATOM 2382 C CA . GLN A 1 306 ? -16.390 -25.399 23.808 1.00 97.06 306 GLN A CA 1
ATOM 2383 C C . GLN A 1 306 ? -15.026 -26.081 23.750 1.00 97.06 306 GLN A C 1
ATOM 2385 O O . GLN A 1 306 ? -14.407 -26.128 22.688 1.00 97.06 306 GLN A O 1
ATOM 2390 N N . ASP A 1 307 ? -14.570 -26.589 24.896 1.00 96.19 307 ASP A N 1
ATOM 2391 C CA . ASP A 1 307 ? -13.392 -27.461 25.028 1.00 96.19 307 ASP A CA 1
ATOM 2392 C C . ASP A 1 307 ? -12.074 -26.851 24.502 1.00 96.19 307 ASP A C 1
ATOM 2394 O O . ASP A 1 307 ? -11.164 -27.543 24.041 1.00 96.19 307 ASP A O 1
ATOM 2398 N N . TRP A 1 308 ? -11.941 -25.523 24.555 1.00 94.81 308 TRP A N 1
ATOM 2399 C CA . TRP A 1 308 ? -10.705 -24.843 24.167 1.00 94.81 308 TRP A CA 1
ATOM 2400 C C . TRP A 1 308 ? -9.656 -24.951 25.265 1.00 94.81 308 TRP A C 1
ATOM 2402 O O . TRP A 1 308 ? -9.872 -24.454 26.362 1.00 94.81 308 TRP A O 1
ATOM 2412 N N . ASN A 1 309 ? -8.483 -25.497 24.947 1.00 92.50 309 ASN A N 1
ATOM 2413 C CA . ASN A 1 309 ? -7.310 -25.433 25.834 1.00 92.50 309 ASN A CA 1
ATOM 2414 C C . ASN A 1 309 ? -6.491 -24.148 25.649 1.00 92.50 309 ASN A C 1
ATOM 2416 O O . ASN A 1 309 ? -5.730 -23.725 26.518 1.00 92.50 309 ASN A O 1
ATOM 2420 N N . ARG A 1 310 ? -6.612 -23.554 24.461 1.00 91.81 310 ARG A N 1
ATOM 2421 C CA . ARG A 1 310 ? -6.032 -22.270 24.088 1.00 91.81 310 ARG A CA 1
ATOM 2422 C C . ARG A 1 310 ? -6.965 -21.587 23.087 1.00 91.81 310 ARG A C 1
ATOM 2424 O O . ARG A 1 310 ? -7.610 -22.295 22.311 1.00 91.81 310 ARG A O 1
ATOM 2431 N N . PRO A 1 311 ? -7.029 -20.248 23.069 1.00 91.81 311 PRO A N 1
ATOM 2432 C CA . PRO A 1 311 ? -7.819 -19.529 22.078 1.00 91.81 311 PRO A CA 1
ATOM 2433 C C . PRO A 1 311 ? -7.314 -19.851 20.646 1.00 91.81 311 PRO A C 1
ATOM 2435 O O . PRO A 1 311 ? -6.101 -19.767 20.427 1.00 91.81 311 PRO A O 1
ATOM 2438 N N . PRO A 1 312 ? -8.191 -20.242 19.695 1.00 93.81 312 PRO A N 1
ATOM 2439 C CA . PRO A 1 312 ? -7.824 -20.514 18.303 1.00 93.81 312 PRO A CA 1
ATOM 2440 C C . PRO A 1 312 ? -7.214 -19.299 17.592 1.00 93.81 312 PRO A C 1
ATOM 2442 O O . PRO A 1 312 ? -7.337 -18.154 18.048 1.00 93.81 312 PRO A O 1
ATOM 2445 N N . ALA A 1 313 ? -6.591 -19.530 16.438 1.00 90.31 313 ALA A N 1
ATOM 2446 C CA . ALA A 1 313 ? -6.174 -18.436 15.571 1.00 90.31 313 ALA A CA 1
ATOM 2447 C C . ALA A 1 313 ? -7.407 -17.673 15.044 1.00 90.31 313 ALA A C 1
ATOM 2449 O O . ALA A 1 313 ? -8.519 -18.192 14.989 1.00 90.31 313 ALA A O 1
ATOM 2450 N N . ASN A 1 314 ? -7.221 -16.414 14.642 1.00 92.88 314 ASN A N 1
ATOM 2451 C CA . ASN A 1 314 ? -8.252 -15.612 13.966 1.00 92.88 314 ASN A CA 1
ATOM 2452 C C . ASN A 1 314 ? -9.515 -15.274 14.788 1.00 92.88 314 ASN A C 1
ATOM 2454 O O . ASN A 1 314 ? -10.542 -14.898 14.226 1.00 92.88 314 ASN A O 1
ATOM 2458 N N . LEU A 1 315 ? -9.445 -15.291 16.124 1.00 93.75 315 LEU A N 1
ATOM 2459 C CA . LEU A 1 315 ? -10.547 -14.835 16.994 1.00 93.75 315 LEU A CA 1
ATOM 2460 C C . LEU A 1 315 ? -11.002 -13.397 16.744 1.00 93.75 315 LEU A C 1
ATOM 2462 O O . LEU A 1 315 ? -12.141 -13.044 17.045 1.00 93.75 315 LEU A O 1
ATOM 2466 N N . ILE A 1 316 ? -10.129 -12.576 16.157 1.00 93.81 316 ILE A N 1
ATOM 2467 C CA . ILE A 1 316 ? -10.451 -11.214 15.730 1.00 93.81 316 ILE A CA 1
ATOM 2468 C C . ILE A 1 316 ? -11.643 -11.169 14.761 1.00 93.81 316 ILE A C 1
ATOM 2470 O O . ILE A 1 316 ? -12.350 -10.164 14.722 1.00 93.81 316 ILE A O 1
ATOM 2474 N N . ASN A 1 317 ? -11.929 -12.262 14.049 1.00 94.62 317 ASN A N 1
ATOM 2475 C CA . ASN A 1 317 ? -13.039 -12.351 13.100 1.00 94.62 317 ASN A CA 1
ATOM 2476 C C . ASN A 1 317 ? -14.412 -12.274 13.786 1.00 94.62 317 ASN A C 1
ATOM 2478 O O . ASN A 1 317 ? -15.372 -11.812 13.175 1.00 94.62 317 ASN A O 1
ATOM 2482 N N . LEU A 1 318 ? -14.507 -12.631 15.074 1.00 96.50 318 LEU A N 1
ATOM 2483 C CA . LEU A 1 318 ? -15.738 -12.488 15.864 1.00 96.50 318 LEU A CA 1
ATOM 2484 C C . LEU A 1 318 ? -16.063 -11.027 16.207 1.00 96.50 318 LEU A C 1
ATOM 2486 O O . LEU A 1 318 ? -17.204 -10.714 16.551 1.00 96.50 318 LEU A O 1
ATOM 2490 N N . LYS A 1 319 ? -15.086 -10.118 16.087 1.00 95.75 319 LYS A N 1
ATOM 2491 C CA . LYS A 1 319 ? -15.216 -8.721 16.518 1.00 95.75 319 LYS A CA 1
ATOM 2492 C C . LYS A 1 319 ? -16.338 -7.983 15.799 1.00 95.75 319 LYS A C 1
ATOM 2494 O O . LYS A 1 319 ? -17.000 -7.164 16.433 1.00 95.75 319 LYS A O 1
ATOM 2499 N N . ASN A 1 320 ? -16.544 -8.311 14.524 1.00 94.06 320 ASN A N 1
ATOM 2500 C CA . ASN A 1 320 ? -17.499 -7.657 13.630 1.00 94.06 320 ASN A CA 1
ATOM 2501 C C . ASN A 1 320 ? -18.925 -8.225 13.735 1.00 94.06 320 ASN A C 1
ATOM 2503 O O . ASN A 1 320 ? -19.841 -7.658 13.138 1.00 94.06 320 ASN A O 1
ATOM 2507 N N . VAL A 1 321 ? -19.136 -9.315 14.486 1.00 97.44 321 VAL A N 1
ATOM 2508 C CA . VAL A 1 321 ? -20.461 -9.922 14.660 1.00 97.44 321 VAL A CA 1
ATOM 2509 C C . VAL A 1 321 ? -21.353 -8.976 15.461 1.00 97.44 321 VAL A C 1
ATOM 2511 O O . VAL A 1 321 ? -21.067 -8.662 16.613 1.00 97.44 321 VAL A O 1
ATOM 2514 N N . GLN A 1 322 ? -22.457 -8.542 14.858 1.00 97.62 322 GLN A N 1
ATOM 2515 C CA . GLN A 1 322 ? -23.426 -7.600 15.416 1.00 97.62 322 GLN A CA 1
ATOM 2516 C C . GLN A 1 322 ? -24.701 -8.273 15.921 1.00 97.62 322 GLN A C 1
ATOM 2518 O O . GLN A 1 322 ? -25.292 -7.787 16.890 1.00 97.62 322 GLN A O 1
ATOM 2523 N N . ARG A 1 323 ? -25.157 -9.360 15.287 1.00 98.38 323 ARG A N 1
ATOM 2524 C CA . ARG A 1 323 ? -26.379 -10.076 15.692 1.00 98.38 323 ARG A CA 1
ATOM 2525 C C . ARG A 1 323 ? -26.191 -11.587 15.648 1.00 98.38 323 ARG A C 1
ATOM 2527 O O . ARG A 1 323 ? -25.525 -12.094 14.752 1.00 98.38 323 ARG A O 1
ATOM 2534 N N . ILE A 1 324 ? -26.809 -12.296 16.590 1.00 98.56 324 ILE A N 1
ATOM 2535 C CA . ILE A 1 324 ? -26.868 -13.764 16.619 1.00 98.56 324 ILE A CA 1
ATOM 2536 C C . ILE A 1 324 ? -28.340 -14.185 16.702 1.00 98.56 324 ILE A C 1
ATOM 2538 O O . ILE A 1 324 ? -29.004 -13.915 17.702 1.00 98.56 324 ILE A O 1
ATOM 2542 N N . TYR A 1 325 ? -28.851 -14.845 15.664 1.00 98.06 325 TYR A N 1
ATOM 2543 C CA . TYR A 1 325 ? -30.161 -15.499 15.628 1.00 98.06 325 TYR A CA 1
ATOM 2544 C C . TYR A 1 325 ? -30.046 -16.932 16.165 1.00 98.06 325 TYR A C 1
ATOM 2546 O O . TYR A 1 325 ? -30.173 -17.915 15.439 1.00 98.06 325 TYR A O 1
ATOM 2554 N N . GLY A 1 326 ? -29.730 -17.037 17.449 1.00 98.06 326 GLY A N 1
ATOM 2555 C CA . GLY A 1 326 ? -29.483 -18.277 18.170 1.00 98.06 326 GLY A CA 1
ATOM 2556 C C . GLY A 1 326 ? -28.974 -17.974 19.574 1.00 98.06 326 GLY A C 1
ATOM 2557 O O . GLY A 1 326 ? -29.182 -16.877 20.093 1.00 98.06 326 GLY A O 1
ATOM 2558 N N . SER A 1 327 ? -28.300 -18.940 20.190 1.00 98.12 327 SER A N 1
ATOM 2559 C CA . SER A 1 327 ? -27.649 -18.775 21.494 1.00 98.12 327 SER A CA 1
ATOM 2560 C C . SER A 1 327 ? -26.138 -18.574 21.357 1.00 98.12 327 SER A C 1
ATOM 2562 O O . SER A 1 327 ? -25.508 -19.086 20.433 1.00 98.12 327 SER A O 1
ATOM 2564 N N . LEU A 1 328 ? -25.541 -17.835 22.292 1.00 98.38 328 LEU A N 1
ATOM 2565 C CA . LEU A 1 328 ? -24.094 -17.779 22.491 1.00 98.38 328 LEU A CA 1
ATOM 2566 C C . LEU A 1 328 ? -23.731 -18.678 23.675 1.00 98.38 328 LEU A C 1
ATOM 2568 O O . LEU A 1 328 ? -24.038 -18.335 24.818 1.00 98.38 328 LEU A O 1
ATOM 2572 N N . ARG A 1 329 ? -23.068 -19.802 23.401 1.00 98.38 329 ARG A N 1
ATOM 2573 C CA . ARG A 1 329 ? -22.639 -20.782 24.403 1.00 98.38 329 ARG A CA 1
ATOM 2574 C C . ARG A 1 329 ? -21.117 -20.822 24.505 1.00 98.38 329 ARG A C 1
ATOM 2576 O O . ARG A 1 329 ? -20.440 -20.973 23.494 1.00 98.38 329 ARG A O 1
ATOM 2583 N N . VAL A 1 330 ? -20.587 -20.702 25.716 1.00 98.12 330 VAL A N 1
ATOM 2584 C CA . VAL A 1 330 ? -19.160 -20.788 26.047 1.00 98.12 330 VAL A CA 1
ATOM 2585 C C . VAL A 1 330 ? -19.000 -21.766 27.207 1.00 98.12 330 VAL A C 1
ATOM 2587 O O . VAL A 1 330 ? -19.375 -21.445 28.335 1.00 98.12 330 VAL A O 1
ATOM 2590 N N . ALA A 1 331 ? -18.488 -22.965 26.949 1.00 98.19 331 ALA A N 1
ATOM 2591 C CA . ALA A 1 331 ? -18.440 -24.032 27.944 1.00 98.19 331 ALA A CA 1
ATOM 2592 C C . ALA A 1 331 ? -17.082 -24.739 28.010 1.00 98.19 331 ALA A C 1
ATOM 2594 O O . ALA A 1 331 ? -16.444 -24.949 26.987 1.00 98.19 331 ALA A O 1
ATOM 2595 N N . ASN A 1 332 ? -16.662 -25.168 29.201 1.00 97.69 332 ASN A N 1
ATOM 2596 C CA . ASN A 1 332 ? -15.519 -26.076 29.385 1.00 97.69 332 ASN A CA 1
ATOM 2597 C C . ASN A 1 332 ? -14.199 -25.607 28.739 1.00 97.69 332 ASN A C 1
ATOM 2599 O O . ASN A 1 332 ? -13.412 -26.417 28.255 1.00 97.69 332 ASN A O 1
ATOM 2603 N N . THR A 1 333 ? -13.935 -24.301 28.702 1.00 97.19 333 THR A N 1
ATOM 2604 C CA . THR A 1 333 ? -12.685 -23.771 28.134 1.00 97.19 333 THR A CA 1
ATOM 2605 C C . THR A 1 333 ? -11.662 -23.423 29.211 1.00 97.19 333 THR A C 1
ATOM 2607 O O . THR A 1 333 ? -12.006 -22.945 30.289 1.00 97.19 333 THR A O 1
ATOM 2610 N N . SER A 1 334 ? -10.381 -23.602 28.905 1.00 92.25 334 SER A N 1
ATOM 2611 C CA . SER A 1 334 ? -9.258 -23.116 29.696 1.00 92.25 334 SER A CA 1
ATOM 2612 C C . SER A 1 334 ? -8.475 -22.050 28.918 1.00 92.25 334 SER A C 1
ATOM 2614 O O . SER A 1 334 ? -8.226 -22.158 27.719 1.00 92.25 334 SER A O 1
ATOM 2616 N N . GLY A 1 335 ? -8.120 -20.950 29.590 1.00 86.38 335 GLY A N 1
ATOM 2617 C CA . GLY A 1 335 ? -7.214 -19.938 29.027 1.00 86.38 335 GLY A CA 1
ATOM 2618 C C . GLY A 1 335 ? -7.844 -18.795 28.216 1.00 86.38 335 GLY A C 1
ATOM 2619 O O . GLY A 1 335 ? -7.101 -18.062 27.562 1.00 86.38 335 GLY A O 1
ATOM 2620 N N . LEU A 1 336 ? -9.165 -18.574 28.291 1.00 91.12 336 LEU A N 1
ATOM 2621 C CA . LEU A 1 336 ? -9.826 -17.426 27.636 1.00 91.12 336 LEU A CA 1
ATOM 2622 C C . LEU A 1 336 ? -9.330 -16.056 28.139 1.00 91.12 336 LEU A C 1
ATOM 2624 O O . LEU A 1 336 ? -9.302 -15.096 27.371 1.00 91.12 336 LEU A O 1
ATOM 2628 N N . LYS A 1 337 ? -8.928 -15.938 29.414 1.00 93.50 337 LYS A N 1
ATOM 2629 C CA . LYS A 1 337 ? -8.524 -14.671 30.055 1.00 93.50 337 LYS A CA 1
ATOM 2630 C C . LYS A 1 337 ? -9.581 -13.571 29.870 1.00 93.50 337 LYS A C 1
ATOM 2632 O O . LYS A 1 337 ? -10.637 -13.618 30.498 1.00 93.50 337 LYS A O 1
ATOM 2637 N N . ASN A 1 338 ? -9.303 -12.578 29.026 1.00 93.94 338 ASN A N 1
ATOM 2638 C CA . ASN A 1 338 ? -10.219 -11.485 28.730 1.00 93.94 338 ASN A CA 1
ATOM 2639 C C . ASN A 1 338 ? -11.075 -11.849 27.515 1.00 93.94 338 ASN A C 1
ATOM 2641 O O . ASN A 1 338 ? -10.572 -11.918 26.398 1.00 93.94 338 ASN A O 1
ATOM 2645 N N . PHE A 1 339 ? -12.374 -12.024 27.735 1.00 93.25 339 PHE A N 1
ATOM 2646 C CA . PHE A 1 339 ? -13.347 -12.300 26.689 1.00 93.25 339 PHE A CA 1
ATOM 2647 C C . PHE A 1 339 ? -13.961 -10.991 26.181 1.00 93.25 339 PHE A C 1
ATOM 2649 O O . PHE A 1 339 ? -14.962 -10.494 26.713 1.00 93.25 339 PHE A O 1
ATOM 2656 N N . ASP A 1 340 ? -13.319 -10.408 25.170 1.00 94.56 340 ASP A N 1
ATOM 2657 C CA . ASP A 1 340 ? -13.754 -9.203 24.449 1.00 94.56 340 ASP A CA 1
ATOM 2658 C C . ASP A 1 340 ? -13.867 -9.423 22.927 1.00 94.56 340 ASP A C 1
ATOM 2660 O O . ASP A 1 340 ? -13.933 -8.468 22.150 1.00 94.56 340 ASP A O 1
ATOM 2664 N N . TYR A 1 341 ? -13.970 -10.689 22.509 1.00 95.19 341 TYR A N 1
ATOM 2665 C CA . TYR A 1 341 ? -14.022 -11.096 21.103 1.00 95.19 341 TYR A CA 1
ATOM 2666 C C . TYR A 1 341 ? -15.270 -10.604 20.359 1.00 95.19 341 TYR A C 1
ATOM 2668 O O . TYR A 1 341 ? -15.229 -10.464 19.147 1.00 95.19 341 TYR A O 1
ATOM 2676 N N . PHE A 1 342 ? -16.359 -10.289 21.069 1.00 96.62 342 PHE A N 1
ATOM 2677 C CA . PHE A 1 342 ? -17.636 -9.829 20.506 1.00 96.62 342 PHE A CA 1
ATOM 2678 C C . PHE A 1 342 ? -17.851 -8.327 20.735 1.00 96.62 342 PHE A C 1
ATOM 2680 O O . PHE A 1 342 ? -18.820 -7.900 21.370 1.00 96.62 342 PHE A O 1
ATOM 2687 N N . HIS A 1 343 ? -16.912 -7.506 20.263 1.00 95.81 343 HIS A N 1
ATOM 2688 C CA . HIS A 1 343 ? -16.942 -6.061 20.502 1.00 95.81 343 HIS A CA 1
ATOM 2689 C C . HIS A 1 343 ? -18.191 -5.385 19.916 1.00 95.81 343 HIS A C 1
ATOM 2691 O O . HIS A 1 343 ? -18.795 -4.534 20.579 1.00 95.81 343 HIS A O 1
ATOM 2697 N N . ASP A 1 344 ? -18.591 -5.778 18.702 1.00 96.88 344 ASP A N 1
ATOM 2698 C CA . ASP A 1 344 ? -19.708 -5.163 17.984 1.00 96.88 344 ASP A CA 1
ATOM 2699 C C . ASP A 1 344 ? -21.062 -5.836 18.195 1.00 96.88 344 ASP A C 1
ATOM 2701 O O . ASP A 1 344 ? -22.054 -5.328 17.673 1.00 96.88 344 ASP A O 1
ATOM 2705 N N . LEU A 1 345 ? -21.142 -6.884 19.021 1.00 98.25 345 LEU A N 1
ATOM 2706 C CA . LEU A 1 345 ? -22.377 -7.630 19.258 1.00 98.25 345 LEU A CA 1
ATOM 2707 C C . LEU A 1 345 ? -23.433 -6.752 19.935 1.00 98.25 345 LEU A C 1
ATOM 2709 O O . LEU A 1 345 ? -23.236 -6.249 21.042 1.00 98.25 345 LEU A O 1
ATOM 2713 N N . ARG A 1 346 ? -24.574 -6.584 19.263 1.00 98.25 346 ARG A N 1
ATOM 2714 C CA . ARG A 1 346 ? -25.702 -5.735 19.667 1.00 98.25 346 ARG A CA 1
ATOM 2715 C C . ARG A 1 346 ? -26.902 -6.549 20.126 1.00 98.25 346 ARG A C 1
ATOM 2717 O O . ARG A 1 346 ? -27.582 -6.125 21.062 1.00 98.25 346 ARG A O 1
ATOM 2724 N N . GLU A 1 347 ? -27.185 -7.672 19.471 1.00 98.31 347 GLU A N 1
ATOM 2725 C CA . GLU A 1 347 ? -28.456 -8.388 19.634 1.00 98.31 347 GLU A CA 1
ATOM 2726 C C . GLU A 1 347 ? -28.254 -9.907 19.625 1.00 98.31 347 GLU A C 1
ATOM 2728 O O . GLU A 1 347 ? -27.531 -10.434 18.781 1.00 98.31 347 GLU A O 1
ATOM 2733 N N . ILE A 1 348 ? -28.911 -10.604 20.554 1.00 98.50 348 ILE A N 1
ATOM 2734 C CA . ILE A 1 348 ? -29.016 -12.069 20.554 1.00 98.50 348 ILE A CA 1
ATOM 2735 C C . ILE A 1 348 ? -30.498 -12.442 20.607 1.00 98.50 348 ILE A C 1
ATOM 2737 O O . ILE A 1 348 ? -31.220 -12.017 21.514 1.00 98.50 348 ILE A O 1
ATOM 2741 N N . ILE A 1 349 ? -30.958 -13.197 19.615 1.00 98.25 349 ILE A N 1
ATOM 2742 C CA . ILE A 1 349 ? -32.362 -13.547 19.410 1.00 98.25 349 ILE A CA 1
ATOM 2743 C C . ILE A 1 349 ? -32.452 -15.059 19.231 1.00 98.25 349 ILE A C 1
ATOM 2745 O O . ILE A 1 349 ? -32.140 -15.582 18.167 1.00 98.25 349 ILE A O 1
ATOM 2749 N N . VAL A 1 350 ? -32.913 -15.758 20.261 1.00 97.75 350 VAL A N 1
ATOM 2750 C CA . VAL A 1 350 ? -33.238 -17.183 20.179 1.00 97.75 350 VAL A CA 1
ATOM 2751 C C . VAL A 1 350 ? -34.622 -17.318 19.523 1.00 97.75 350 VAL A C 1
ATOM 2753 O O . VAL A 1 350 ? -35.563 -16.683 20.009 1.00 97.75 350 VAL A O 1
ATOM 2756 N N . PRO A 1 351 ? -34.768 -18.080 18.420 1.00 95.00 351 PRO A N 1
ATOM 2757 C CA . PRO A 1 351 ? -36.059 -18.284 17.762 1.00 95.00 351 PRO A CA 1
ATOM 2758 C C . PRO A 1 351 ? -37.118 -18.877 18.702 1.00 95.00 351 PRO A C 1
ATOM 2760 O O . PRO A 1 351 ? -36.798 -19.726 19.536 1.00 95.00 351 PRO A O 1
ATOM 2763 N N . SER A 1 352 ? -38.375 -18.458 18.536 1.00 91.94 352 SER A N 1
ATOM 2764 C CA . SER A 1 352 ? -39.519 -19.008 19.275 1.00 91.94 352 SER A CA 1
ATOM 2765 C C . SER A 1 352 ? -39.632 -20.524 19.106 1.00 91.94 352 SER A C 1
ATOM 2767 O O . SER A 1 352 ? -39.382 -21.053 18.022 1.00 91.94 352 SER A O 1
ATOM 2769 N N . GLY A 1 353 ? -39.994 -21.223 20.181 1.00 89.38 353 GLY A N 1
ATOM 2770 C CA . GLY A 1 353 ? -39.998 -22.687 20.249 1.00 89.38 353 GLY A CA 1
ATOM 2771 C C . GLY A 1 353 ? -38.659 -23.311 20.659 1.00 89.38 353 GLY A C 1
ATOM 2772 O O . GLY A 1 353 ? -38.607 -24.515 20.907 1.00 89.38 353 GLY A O 1
ATOM 2773 N N . ASN A 1 354 ? -37.584 -22.523 20.782 1.00 90.75 354 ASN A N 1
ATOM 2774 C CA . ASN A 1 354 ? -36.331 -22.969 21.386 1.00 90.75 354 ASN A CA 1
ATOM 2775 C C . ASN A 1 354 ? -36.201 -22.409 22.813 1.00 90.75 354 ASN A C 1
ATOM 2777 O O . ASN A 1 354 ? -35.929 -21.226 23.017 1.00 90.75 354 ASN A O 1
ATOM 2781 N N . ASN A 1 355 ? -36.341 -23.288 23.809 1.00 90.44 355 ASN A N 1
ATOM 2782 C CA . ASN A 1 355 ? -36.259 -22.943 25.236 1.00 90.44 355 ASN A CA 1
ATOM 2783 C C . ASN A 1 355 ? -34.820 -22.705 25.743 1.00 90.44 355 ASN A C 1
ATOM 2785 O O . ASN A 1 355 ? -34.585 -22.651 26.953 1.00 90.44 355 ASN A O 1
ATOM 2789 N N . GLY A 1 356 ? -33.843 -22.574 24.842 1.00 93.94 356 GLY A N 1
ATOM 2790 C CA . GLY A 1 356 ? -32.454 -22.292 25.182 1.00 93.94 356 GLY A CA 1
ATOM 2791 C C . GLY A 1 356 ? -32.234 -20.875 25.722 1.00 93.94 356 GLY A C 1
ATOM 2792 O O . GLY A 1 356 ? -32.841 -19.898 25.270 1.00 93.94 356 GLY A O 1
ATOM 2793 N N . SER A 1 357 ? -31.312 -20.750 26.676 1.00 97.31 357 SER A N 1
ATOM 2794 C CA . SER A 1 357 ? -30.791 -19.458 27.127 1.00 97.31 357 SER A CA 1
ATOM 2795 C C . SER A 1 357 ? -30.107 -18.725 25.971 1.00 97.31 357 SER A C 1
ATOM 2797 O O . SER A 1 357 ? -29.428 -19.334 25.147 1.00 97.31 357 SER A O 1
ATOM 2799 N N . ALA A 1 358 ? -30.247 -17.402 25.909 1.00 97.81 358 ALA A N 1
ATOM 2800 C CA . ALA A 1 358 ? -29.591 -16.608 24.870 1.00 97.81 358 ALA A CA 1
ATOM 2801 C C . ALA A 1 358 ? -28.076 -16.508 25.093 1.00 97.81 358 ALA A C 1
ATOM 2803 O O . ALA A 1 358 ? -27.310 -16.504 24.132 1.00 97.81 358 ALA A O 1
ATOM 2804 N N . ILE A 1 359 ? -27.642 -16.429 26.353 1.00 98.31 359 ILE A N 1
ATOM 2805 C CA . ILE A 1 359 ? -26.226 -16.436 26.736 1.00 98.31 359 ILE A CA 1
ATOM 2806 C C . ILE A 1 359 ? -26.015 -17.537 27.770 1.00 98.31 359 ILE A C 1
ATOM 2808 O O . ILE A 1 359 ? -26.670 -17.532 28.813 1.00 98.31 359 ILE A O 1
ATOM 2812 N N . GLU A 1 360 ? -25.074 -18.432 27.503 1.00 98.44 360 GLU A N 1
ATOM 2813 C CA . GLU A 1 360 ? -24.657 -19.506 28.402 1.00 98.44 360 GLU A CA 1
ATOM 2814 C C . GLU A 1 360 ? -23.124 -19.513 28.492 1.00 98.44 360 GLU A C 1
ATOM 2816 O O . GLU A 1 360 ? -22.447 -19.767 27.504 1.00 98.44 360 GLU A O 1
ATOM 2821 N N . ILE A 1 361 ? -22.555 -19.194 29.655 1.00 98.19 361 ILE A N 1
ATOM 2822 C CA . ILE A 1 361 ? -21.106 -19.164 29.902 1.00 98.19 361 ILE A CA 1
ATOM 2823 C C . ILE A 1 361 ? -20.824 -19.984 31.162 1.00 98.19 361 ILE A C 1
ATOM 2825 O O . ILE A 1 361 ? -20.987 -19.489 32.280 1.00 98.19 361 ILE A O 1
ATOM 2829 N N . VAL A 1 362 ? -20.438 -21.246 30.996 1.00 98.31 362 VAL A N 1
ATOM 2830 C CA . VAL A 1 362 ? -20.401 -22.234 32.086 1.00 98.31 362 VAL A CA 1
ATOM 2831 C C . VAL A 1 362 ? -19.051 -22.952 32.146 1.00 98.31 362 VAL A C 1
ATOM 2833 O O . VAL A 1 362 ? -18.525 -23.361 31.119 1.00 98.31 362 VAL A O 1
ATOM 2836 N N . SER A 1 363 ? -18.486 -23.131 33.341 1.00 98.00 363 SER A N 1
ATOM 2837 C CA . SER A 1 363 ? -17.306 -23.991 33.556 1.00 98.00 363 SER A CA 1
ATOM 2838 C C . SER A 1 363 ? -16.049 -23.591 32.762 1.00 98.00 363 SER A C 1
ATOM 2840 O O . SER A 1 363 ? -15.383 -24.449 32.191 1.00 98.00 363 SER A O 1
ATOM 2842 N N . ASN A 1 364 ? -15.692 -22.299 32.725 1.00 98.00 364 ASN A N 1
ATOM 2843 C CA . ASN A 1 364 ? -14.502 -21.807 32.010 1.00 98.00 364 ASN A CA 1
ATOM 2844 C C . ASN A 1 364 ? -13.387 -21.336 32.972 1.00 98.00 364 ASN A C 1
ATOM 2846 O O . ASN A 1 364 ? -13.306 -20.139 33.285 1.00 98.00 364 ASN A O 1
ATOM 2850 N N . PRO A 1 365 ? -12.522 -22.237 33.481 1.00 95.50 365 PRO A N 1
ATOM 2851 C CA . PRO A 1 365 ? -11.381 -21.854 34.313 1.00 95.50 365 PRO A CA 1
ATOM 2852 C C . PRO A 1 365 ? -10.415 -20.903 33.581 1.00 95.50 365 PRO A C 1
ATOM 2854 O O . PRO A 1 365 ? -10.072 -21.084 32.411 1.00 95.50 365 PRO A O 1
ATOM 2857 N N . GLY A 1 366 ? -9.951 -19.859 34.272 1.00 93.94 366 GLY A N 1
ATOM 2858 C CA . GLY A 1 366 ? -9.089 -18.830 33.690 1.00 93.94 366 GLY A CA 1
ATOM 2859 C C . GLY A 1 366 ? -9.809 -17.758 32.861 1.00 93.94 366 GLY A C 1
ATOM 2860 O O . GLY A 1 366 ? -9.138 -16.873 32.327 1.00 93.94 366 GLY A O 1
ATOM 2861 N N . LEU A 1 367 ? -11.144 -17.785 32.749 1.00 97.00 367 LEU A N 1
ATOM 2862 C CA . LEU A 1 367 ? -11.920 -16.636 32.272 1.00 97.00 367 LEU A CA 1
ATOM 2863 C C . LEU A 1 367 ? -11.912 -15.545 33.354 1.00 97.00 367 LEU A C 1
ATOM 2865 O O . LEU A 1 367 ? -12.626 -15.648 34.346 1.00 97.00 367 LEU A O 1
ATOM 2869 N N . SER A 1 368 ? -11.118 -14.491 33.161 1.00 96.62 368 SER A N 1
ATOM 2870 C CA . SER A 1 368 ? -10.935 -13.420 34.148 1.00 96.62 368 SER A CA 1
ATOM 2871 C C . SER A 1 368 ? -11.884 -12.242 33.949 1.00 96.62 368 SER A C 1
ATOM 2873 O O . SER A 1 368 ? -12.228 -11.560 34.917 1.00 96.62 368 SER A O 1
ATOM 2875 N N . LYS A 1 369 ? -12.318 -11.972 32.711 1.00 96.44 369 LYS A N 1
ATOM 2876 C CA . LYS A 1 369 ? -13.156 -10.809 32.386 1.00 96.44 369 LYS A CA 1
ATOM 2877 C C . LYS A 1 369 ? -14.094 -11.096 31.219 1.00 96.44 369 LYS A C 1
ATOM 2879 O O . LYS A 1 369 ? -13.653 -11.588 30.189 1.00 96.44 369 LYS A O 1
ATOM 2884 N N . LEU A 1 370 ? -15.355 -10.683 31.344 1.00 96.56 370 LEU A N 1
ATOM 2885 C CA . LEU A 1 370 ? -16.369 -10.763 30.287 1.00 96.56 370 LEU A CA 1
ATOM 2886 C C . LEU A 1 370 ? -16.853 -9.361 29.905 1.00 96.56 370 LEU A C 1
ATOM 2888 O O . LEU A 1 370 ? -17.373 -8.632 30.754 1.00 96.56 370 LEU A O 1
ATOM 2892 N N . THR A 1 371 ? -16.702 -8.975 28.633 1.00 94.94 371 THR A N 1
ATOM 2893 C CA . THR A 1 371 ? -17.138 -7.655 28.149 1.00 94.94 371 THR A CA 1
ATOM 2894 C C . THR A 1 371 ? -17.956 -7.768 26.863 1.00 94.94 371 THR A C 1
ATOM 2896 O O . THR A 1 371 ? -17.447 -8.192 25.836 1.00 94.94 371 THR A O 1
ATOM 2899 N N . LEU A 1 372 ? -19.211 -7.308 26.912 1.00 96.81 372 LEU A N 1
ATOM 2900 C CA . LEU A 1 372 ? -20.123 -7.204 25.763 1.00 96.81 372 LEU A CA 1
ATOM 2901 C C . LEU A 1 372 ? -20.613 -5.748 25.646 1.00 96.81 372 LEU A C 1
ATOM 2903 O O . LEU A 1 372 ? -21.719 -5.411 26.086 1.00 96.81 372 LEU A O 1
ATOM 2907 N N . PRO A 1 373 ? -19.760 -4.826 25.158 1.00 95.12 373 PRO A N 1
ATOM 2908 C CA . PRO A 1 373 ? -19.959 -3.395 25.372 1.00 95.12 373 PRO A CA 1
ATOM 2909 C C . PRO A 1 373 ? -21.183 -2.854 24.620 1.00 95.12 373 PRO A C 1
ATOM 2911 O O . PRO A 1 373 ? -21.926 -2.031 25.166 1.00 95.12 373 PRO A O 1
ATOM 2914 N N . ARG A 1 374 ? -21.431 -3.353 23.403 1.00 97.50 374 ARG A N 1
ATOM 2915 C CA . ARG A 1 374 ? -22.496 -2.879 22.507 1.00 97.50 374 ARG A CA 1
ATOM 2916 C C . ARG A 1 374 ? -23.805 -3.670 22.601 1.00 97.50 374 ARG A C 1
ATOM 2918 O O . ARG A 1 374 ? -24.780 -3.268 21.970 1.00 97.50 374 ARG A O 1
ATOM 2925 N N . LEU A 1 375 ? -23.869 -4.705 23.447 1.00 98.12 375 LEU A N 1
ATOM 2926 C CA . LEU A 1 375 ? -25.072 -5.523 23.610 1.00 98.12 375 LEU A CA 1
ATOM 2927 C C . LEU A 1 375 ? -26.216 -4.665 24.165 1.00 98.12 375 LEU A C 1
ATOM 2929 O O . LEU A 1 375 ? -26.058 -4.008 25.201 1.00 98.12 375 LEU A O 1
ATOM 2933 N N . ARG A 1 376 ? -27.344 -4.642 23.454 1.00 97.62 376 ARG A N 1
ATOM 2934 C CA . ARG A 1 376 ? -28.495 -3.763 23.716 1.00 97.62 376 ARG A CA 1
ATOM 2935 C C . ARG A 1 376 ? -29.847 -4.473 23.694 1.00 97.62 376 ARG A C 1
ATOM 2937 O O . ARG A 1 376 ? -30.794 -3.921 24.240 1.00 97.62 376 ARG A O 1
ATOM 2944 N N . ALA A 1 377 ? -29.951 -5.666 23.105 1.00 97.69 377 ALA A N 1
ATOM 2945 C CA . ALA A 1 377 ? -31.187 -6.445 23.115 1.00 97.69 377 ALA A CA 1
ATOM 2946 C C . ALA A 1 377 ? -30.918 -7.947 23.260 1.00 97.69 377 ALA A C 1
ATOM 2948 O O . ALA A 1 377 ? -29.944 -8.471 22.718 1.00 97.69 377 ALA A O 1
ATOM 2949 N N . LEU A 1 378 ? -31.811 -8.627 23.980 1.00 97.19 378 LEU A N 1
ATOM 2950 C CA . LEU A 1 378 ? -31.792 -10.070 24.179 1.00 97.19 378 LEU A CA 1
ATOM 2951 C C . LEU A 1 378 ? -33.231 -10.600 24.134 1.00 97.19 378 LEU A C 1
ATOM 2953 O O . LEU A 1 378 ? -34.101 -10.086 24.839 1.00 97.19 378 LEU A O 1
ATOM 2957 N N . LYS A 1 379 ? -33.489 -11.612 23.300 1.00 97.19 379 LYS A N 1
ATOM 2958 C CA . LYS A 1 379 ? -34.791 -12.289 23.187 1.00 97.19 379 LYS A CA 1
ATOM 2959 C C . LYS A 1 379 ? -34.599 -13.800 23.316 1.00 97.19 379 LYS A C 1
ATOM 2961 O O . LYS A 1 379 ? -33.802 -14.379 22.588 1.00 97.19 379 LYS A O 1
ATOM 2966 N N . SER A 1 380 ? -35.305 -14.410 24.261 1.00 97.00 380 SER A N 1
ATOM 2967 C CA . SER A 1 380 ? -35.390 -15.859 24.472 1.00 97.00 380 SER A CA 1
ATOM 2968 C C . SER A 1 380 ? -36.666 -16.145 25.268 1.00 97.00 380 SER A C 1
ATOM 2970 O O . SER A 1 380 ? -37.034 -15.341 26.132 1.00 97.00 380 SER A O 1
ATOM 2972 N N . GLU A 1 381 ? -37.338 -17.251 24.947 1.00 96.06 381 GLU A N 1
ATOM 2973 C CA . GLU A 1 381 ? -38.528 -17.754 25.655 1.00 96.06 381 GLU A CA 1
ATOM 2974 C C . GLU A 1 381 ? -38.163 -18.553 26.915 1.00 96.06 381 GLU A C 1
ATOM 2976 O O . GLU A 1 381 ? -39.035 -18.866 27.718 1.00 96.06 381 GLU A O 1
ATOM 2981 N N . SER A 1 382 ? -36.873 -18.838 27.121 1.00 96.12 382 SER A N 1
ATOM 2982 C CA . SER A 1 382 ? -36.385 -19.519 28.315 1.00 96.12 382 SER A CA 1
ATOM 2983 C C . SER A 1 382 ? -36.650 -18.700 29.576 1.00 96.12 382 SER A C 1
ATOM 2985 O O . SER A 1 382 ? -36.403 -17.488 29.611 1.00 96.12 382 SER A O 1
ATOM 2987 N N . ASP A 1 383 ? -37.050 -19.383 30.650 1.00 96.00 383 ASP A N 1
ATOM 2988 C CA . ASP A 1 383 ? -37.151 -18.775 31.977 1.00 96.00 383 ASP A CA 1
ATOM 2989 C C . ASP A 1 383 ? -35.809 -18.181 32.413 1.00 96.00 383 ASP A C 1
ATOM 2991 O O . ASP A 1 383 ? -35.770 -17.083 32.972 1.00 96.00 383 ASP A O 1
ATOM 2995 N N . LEU A 1 384 ? -34.704 -18.866 32.099 1.00 97.56 384 LEU A N 1
ATOM 2996 C CA . LEU A 1 384 ? -33.341 -18.399 32.329 1.00 97.56 384 LEU A CA 1
ATOM 2997 C C . LEU A 1 384 ? -32.720 -17.940 31.010 1.00 97.56 384 LEU A C 1
ATOM 2999 O O . LEU A 1 384 ? -32.184 -18.722 30.233 1.00 97.56 384 LEU A O 1
ATOM 3003 N N . LYS A 1 385 ? -32.739 -16.632 30.772 1.00 97.75 385 LYS A N 1
ATOM 3004 C CA . LYS A 1 385 ? -32.235 -16.022 29.537 1.00 97.75 385 LYS A CA 1
ATOM 3005 C C . LYS A 1 385 ? -30.713 -15.895 29.502 1.00 97.75 385 LYS A C 1
ATOM 3007 O O . LYS A 1 385 ? -30.126 -15.933 28.421 1.00 97.75 385 LYS A O 1
ATOM 3012 N N . ILE A 1 386 ? -30.086 -15.719 30.667 1.00 98.31 386 ILE A N 1
ATOM 3013 C CA . ILE A 1 386 ? -28.630 -15.595 30.825 1.00 98.31 386 ILE A CA 1
ATOM 3014 C C . ILE A 1 386 ? -28.159 -16.539 31.931 1.00 98.31 386 ILE A C 1
ATOM 3016 O O . ILE A 1 386 ? -28.577 -16.400 33.084 1.00 98.31 386 ILE A O 1
ATOM 3020 N N . ILE A 1 387 ? -27.242 -17.442 31.597 1.00 98.50 387 ILE A N 1
ATOM 3021 C CA . ILE A 1 387 ? -26.574 -18.344 32.535 1.00 98.50 387 ILE A CA 1
ATOM 3022 C C . ILE A 1 387 ? -25.074 -18.059 32.475 1.00 98.50 387 ILE A C 1
ATOM 3024 O O . ILE A 1 387 ? -24.445 -18.203 31.435 1.00 98.50 387 ILE A O 1
ATOM 3028 N N . ILE A 1 388 ? -24.501 -17.626 33.591 1.00 98.25 388 ILE A N 1
ATOM 3029 C CA . ILE A 1 388 ? -23.066 -17.435 33.795 1.00 98.25 388 ILE A CA 1
ATOM 3030 C C . ILE A 1 388 ? -22.737 -18.090 35.138 1.00 98.25 388 ILE A C 1
ATOM 3032 O O . ILE A 1 388 ? -22.973 -17.494 36.190 1.00 98.25 388 ILE A O 1
ATOM 3036 N N . SER A 1 389 ? -22.244 -19.324 35.132 1.00 98.00 389 SER A N 1
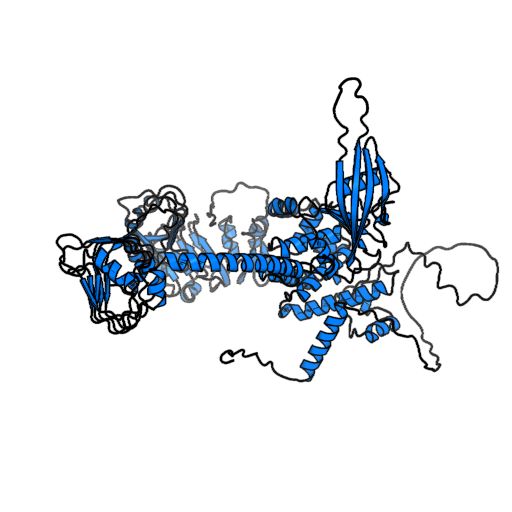ATOM 3037 C CA . SER A 1 389 ? -21.950 -20.076 36.360 1.00 98.00 389 SER A CA 1
ATOM 3038 C C . SER A 1 389 ? -20.636 -20.835 36.267 1.00 98.00 389 SER A C 1
ATOM 3040 O O . SER A 1 389 ? -20.120 -21.071 35.180 1.00 98.00 389 SER A O 1
ATOM 3042 N N . ASP A 1 390 ? -20.071 -21.189 37.419 1.00 97.69 390 ASP A N 1
ATOM 3043 C CA . ASP A 1 390 ? -18.916 -22.091 37.490 1.00 97.69 390 ASP A CA 1
ATOM 3044 C C . ASP A 1 390 ? -17.657 -21.540 36.778 1.00 97.69 390 ASP A C 1
ATOM 3046 O O . ASP A 1 390 ? -16.830 -22.286 36.265 1.00 97.69 390 ASP A O 1
ATOM 3050 N N . ASN A 1 391 ? -17.486 -20.209 36.766 1.00 97.81 391 ASN A N 1
ATOM 3051 C CA . ASN A 1 391 ? -16.300 -19.517 36.241 1.00 97.81 391 ASN A CA 1
ATOM 3052 C C . ASN A 1 391 ? -15.513 -18.887 37.416 1.00 97.81 391 ASN A C 1
ATOM 3054 O O . ASN A 1 391 ? -15.765 -17.730 37.766 1.00 97.81 391 ASN A O 1
ATOM 3058 N N . PRO A 1 392 ? -14.596 -19.623 38.077 1.00 96.38 392 PRO A N 1
ATOM 3059 C CA . PRO A 1 392 ? -14.043 -19.245 39.388 1.00 96.38 392 PRO A CA 1
ATOM 3060 C C . PRO A 1 392 ? -13.219 -17.946 39.388 1.00 96.38 392 PRO A C 1
ATOM 3062 O O . PRO A 1 392 ? -13.130 -17.265 40.416 1.00 96.38 392 PRO A O 1
ATOM 3065 N N . ASP A 1 393 ? -12.637 -17.580 38.247 1.00 96.62 393 ASP A N 1
ATOM 3066 C CA . ASP A 1 393 ? -11.777 -16.400 38.095 1.00 96.62 393 ASP A CA 1
ATOM 3067 C C . ASP A 1 393 ? -12.513 -15.181 37.529 1.00 96.62 393 ASP A C 1
ATOM 3069 O O . ASP A 1 393 ? -11.926 -14.102 37.418 1.00 96.62 393 ASP A O 1
ATOM 3073 N N . LEU A 1 394 ? -13.798 -15.326 37.190 1.00 97.50 394 LEU A N 1
ATOM 3074 C CA . LEU A 1 394 ? -14.543 -14.292 36.488 1.00 97.50 394 LEU A CA 1
ATOM 3075 C C . LEU A 1 394 ? -14.788 -13.089 37.394 1.00 97.50 394 LEU A C 1
ATOM 3077 O O . LEU A 1 394 ? -15.527 -13.154 38.380 1.00 97.50 394 LEU A O 1
ATOM 3081 N N . THR A 1 395 ? -14.215 -11.960 36.990 1.00 95.88 395 THR A N 1
ATOM 3082 C CA . THR A 1 395 ? -14.445 -10.658 37.604 1.00 95.88 395 THR A CA 1
ATOM 3083 C C . THR A 1 395 ? -15.308 -9.780 36.706 1.00 95.88 395 THR A C 1
ATOM 3085 O O . THR A 1 395 ? -15.103 -9.694 35.490 1.00 95.88 395 THR A O 1
ATOM 3088 N N . MET A 1 396 ? -16.308 -9.124 37.292 1.00 95.69 396 MET A N 1
ATOM 3089 C CA . MET A 1 396 ? -17.197 -8.219 36.566 1.00 95.69 396 MET A CA 1
ATOM 3090 C C . MET A 1 396 ? -17.509 -6.983 37.401 1.00 95.69 396 MET A C 1
ATOM 3092 O O . MET A 1 396 ? -17.654 -7.050 38.618 1.00 95.69 396 MET A O 1
ATOM 3096 N N . LYS A 1 397 ? -17.678 -5.843 36.723 1.00 93.75 397 LYS A N 1
ATOM 3097 C CA . LYS A 1 397 ? -18.199 -4.630 37.356 1.00 93.75 397 LYS A CA 1
ATOM 3098 C C . LYS A 1 397 ? -19.709 -4.756 37.560 1.00 93.75 397 LYS A C 1
ATOM 3100 O O . LYS A 1 397 ? -20.422 -5.122 36.623 1.00 93.75 397 LYS A O 1
ATOM 3105 N N . GLN A 1 398 ? -20.205 -4.325 38.719 1.00 93.00 398 GLN A N 1
ATOM 3106 C CA . GLN A 1 398 ? -21.630 -4.264 39.053 1.00 93.00 398 GLN A CA 1
ATOM 3107 C C . GLN A 1 398 ? -22.480 -3.596 37.963 1.00 93.00 398 GLN A C 1
ATOM 3109 O O . GLN A 1 398 ? -23.559 -4.080 37.637 1.00 93.00 398 GLN A O 1
ATOM 3114 N N . ALA A 1 399 ? -21.991 -2.513 37.348 1.00 91.12 399 ALA A N 1
ATOM 3115 C CA . ALA A 1 399 ? -22.703 -1.827 36.268 1.00 91.12 399 ALA A CA 1
ATOM 3116 C C . ALA A 1 399 ? -22.935 -2.730 35.039 1.00 91.12 399 ALA A C 1
ATOM 3118 O O . ALA A 1 399 ? -24.019 -2.709 34.456 1.00 91.12 399 ALA A O 1
ATOM 3119 N N . SER A 1 400 ? -21.949 -3.558 34.675 1.00 93.94 400 SER A N 1
ATOM 3120 C CA . SER A 1 400 ? -22.071 -4.522 33.576 1.00 93.94 400 SER A CA 1
ATOM 3121 C C . SER A 1 400 ? -23.076 -5.623 33.908 1.00 93.94 400 SER A C 1
ATOM 3123 O O . SER A 1 400 ? -23.903 -5.968 33.070 1.00 93.94 400 SER A O 1
ATOM 3125 N N . VAL A 1 401 ? -23.050 -6.140 35.139 1.00 96.12 401 VAL A N 1
ATOM 3126 C CA . VAL A 1 401 ? -23.991 -7.175 35.598 1.00 96.12 401 VAL A CA 1
ATOM 3127 C C . VAL A 1 401 ? -25.419 -6.629 35.663 1.00 96.12 401 VAL A C 1
ATOM 3129 O O . VAL A 1 401 ? -26.344 -7.262 35.159 1.00 96.12 401 VAL A O 1
ATOM 3132 N N . ASN A 1 402 ? -25.605 -5.412 36.179 1.00 96.00 402 ASN A N 1
ATOM 3133 C CA . ASN A 1 402 ? -26.905 -4.740 36.197 1.00 96.00 402 ASN A CA 1
ATOM 3134 C C . ASN A 1 402 ? -27.460 -4.533 34.780 1.00 96.00 402 ASN A C 1
ATOM 3136 O O . ASN A 1 402 ? -28.655 -4.726 34.563 1.00 96.00 402 ASN A O 1
ATOM 3140 N N . LYS A 1 403 ? -26.603 -4.200 33.805 1.00 96.50 403 LYS A N 1
ATOM 3141 C CA . LYS A 1 403 ? -26.996 -4.122 32.392 1.00 96.50 403 LYS A CA 1
ATOM 3142 C C . LYS A 1 403 ? -27.485 -5.481 31.872 1.00 96.50 403 LYS A C 1
ATOM 3144 O O . LYS A 1 403 ? -28.510 -5.526 31.201 1.00 96.50 403 LYS A O 1
ATOM 3149 N N . LEU A 1 404 ? -26.815 -6.587 32.210 1.00 97.44 404 LEU A N 1
ATOM 3150 C CA . LEU A 1 404 ? -27.268 -7.936 31.836 1.00 97.44 404 LEU A CA 1
ATOM 3151 C C . LEU A 1 404 ? -28.608 -8.304 32.492 1.00 97.44 404 LEU A C 1
ATOM 3153 O O . LEU A 1 404 ? -29.484 -8.829 31.811 1.00 97.44 404 LEU A O 1
ATOM 3157 N N . TYR A 1 405 ? -28.816 -7.962 33.769 1.00 97.75 405 TYR A N 1
ATOM 3158 C CA . TYR A 1 405 ? -30.117 -8.136 34.427 1.00 97.75 405 TYR A CA 1
ATOM 3159 C C . TYR A 1 405 ? -31.225 -7.349 33.725 1.00 97.75 405 TYR A C 1
ATOM 3161 O O . TYR A 1 405 ? -32.310 -7.885 33.516 1.00 97.75 405 TYR A O 1
ATOM 3169 N N . GLN A 1 406 ? -30.964 -6.098 33.338 1.00 97.19 406 GLN A N 1
ATOM 3170 C CA . GLN A 1 406 ? -31.925 -5.282 32.590 1.00 97.19 406 GLN A CA 1
ATOM 3171 C C . GLN A 1 406 ? -32.259 -5.911 31.233 1.00 97.19 406 GLN A C 1
ATOM 3173 O O . GLN A 1 406 ? -33.434 -6.042 30.898 1.00 97.19 406 GLN A O 1
ATOM 3178 N N . LEU A 1 407 ? -31.247 -6.364 30.486 1.00 97.25 407 LEU A N 1
ATOM 3179 C CA . LEU A 1 407 ? -31.432 -7.027 29.190 1.00 97.25 407 LEU A CA 1
ATOM 3180 C C . LEU A 1 407 ? -32.235 -8.331 29.301 1.00 97.25 407 LEU A C 1
ATOM 3182 O O . LEU A 1 407 ? -33.041 -8.627 28.425 1.00 97.25 407 LEU A O 1
ATOM 3186 N N . ALA A 1 408 ? -32.066 -9.082 30.390 1.00 97.00 408 ALA A N 1
ATOM 3187 C CA . ALA A 1 408 ? -32.834 -10.294 30.666 1.00 97.00 408 ALA A CA 1
ATOM 3188 C C . ALA A 1 408 ? -34.256 -10.034 31.206 1.00 97.00 408 ALA A C 1
ATOM 3190 O O . ALA A 1 408 ? -34.999 -10.987 31.430 1.00 97.00 408 ALA A O 1
ATOM 3191 N N . GLN A 1 409 ? -34.666 -8.771 31.383 1.00 96.94 409 GLN A N 1
ATOM 3192 C CA . GLN A 1 409 ? -35.942 -8.372 32.002 1.00 96.94 409 GLN A CA 1
ATOM 3193 C C . GLN A 1 409 ? -36.042 -8.727 33.499 1.00 96.94 409 GLN A C 1
ATOM 3195 O O . GLN A 1 409 ? -37.118 -9.000 34.028 1.00 96.94 409 GLN A O 1
ATOM 3200 N N . GLY A 1 410 ? -34.912 -8.694 34.206 1.00 95.81 410 GLY A N 1
ATOM 3201 C CA . GLY A 1 410 ? -34.830 -8.821 35.658 1.00 95.81 410 GLY A CA 1
ATOM 3202 C C . GLY A 1 410 ? -33.966 -9.989 36.130 1.00 95.81 410 GLY A C 1
ATOM 3203 O O . GLY A 1 410 ? -33.690 -10.938 35.401 1.00 95.81 410 GLY A O 1
ATOM 3204 N N . LYS A 1 411 ? -33.565 -9.933 37.407 1.00 96.38 411 LYS A N 1
ATOM 3205 C CA . LYS A 1 411 ? -32.658 -10.912 38.033 1.00 96.38 411 LYS A CA 1
ATOM 3206 C C . LYS A 1 411 ? -33.218 -12.341 38.044 1.00 96.38 411 LYS A C 1
ATOM 3208 O O . LYS A 1 411 ? -32.446 -13.287 37.943 1.00 96.38 411 LYS A O 1
ATOM 3213 N N . LYS A 1 412 ? -34.546 -12.502 38.119 1.00 96.38 412 LYS A N 1
ATOM 3214 C CA . LYS A 1 412 ? -35.220 -13.815 38.099 1.00 96.38 412 LYS A CA 1
ATOM 3215 C C . LYS A 1 412 ? -34.997 -14.604 36.802 1.00 96.38 412 LYS A C 1
ATOM 3217 O O . LYS A 1 412 ? -35.089 -15.821 36.827 1.00 96.38 412 LYS A O 1
ATOM 3222 N N . HIS A 1 413 ? -34.661 -13.918 35.707 1.00 97.38 413 HIS A N 1
ATOM 3223 C CA . HIS A 1 413 ? -34.383 -14.528 34.406 1.00 97.38 413 HIS A CA 1
ATOM 3224 C C . HIS A 1 413 ? -32.888 -14.751 34.154 1.00 97.38 413 HIS A C 1
ATOM 3226 O O . HIS A 1 413 ? -32.453 -14.916 33.013 1.00 97.38 413 HIS A O 1
ATOM 3232 N N . THR A 1 414 ? -32.075 -14.701 35.209 1.00 97.69 414 THR A N 1
ATOM 3233 C CA . THR A 1 414 ? -30.622 -14.811 35.111 1.00 97.69 414 THR A CA 1
ATOM 3234 C C . THR A 1 414 ? -30.051 -15.651 36.240 1.00 97.69 414 THR A C 1
ATOM 3236 O O . THR A 1 414 ? -30.510 -15.568 37.378 1.00 97.69 414 THR A O 1
ATOM 3239 N N . ARG A 1 415 ? -28.979 -16.383 35.952 1.00 98.00 415 ARG A N 1
ATOM 3240 C CA . ARG A 1 415 ? -28.122 -17.023 36.952 1.00 98.00 415 ARG A CA 1
ATOM 3241 C C . ARG A 1 415 ? -26.693 -16.568 36.694 1.00 98.00 415 ARG A C 1
ATOM 3243 O O . ARG A 1 415 ? -26.064 -17.093 35.790 1.00 98.00 415 ARG A O 1
ATOM 3250 N N . ILE A 1 416 ? -26.205 -15.574 37.438 1.00 97.75 416 ILE A N 1
ATOM 3251 C CA . ILE A 1 416 ? -24.868 -14.986 37.237 1.00 97.75 416 ILE A CA 1
ATOM 3252 C C . ILE A 1 416 ? -24.045 -15.127 38.523 1.00 97.75 416 ILE A C 1
ATOM 3254 O O . ILE A 1 416 ? -24.412 -14.571 39.556 1.00 97.75 416 ILE A O 1
ATOM 3258 N N . GLN A 1 417 ? -22.926 -15.848 38.449 1.00 97.25 417 GLN A N 1
ATOM 3259 C CA . GLN A 1 417 ? -21.904 -15.973 39.490 1.00 97.25 417 GLN A CA 1
ATOM 3260 C C . GLN A 1 417 ? -20.633 -15.242 39.035 1.00 97.25 417 GLN A C 1
ATOM 3262 O O . GLN A 1 417 ? -20.116 -15.513 37.953 1.00 97.25 417 GLN A O 1
ATOM 3267 N N . TYR A 1 418 ? -20.143 -14.299 39.842 1.00 96.62 418 TYR A N 1
ATOM 3268 C CA . TYR A 1 418 ? -18.950 -13.501 39.542 1.00 96.62 418 TYR A CA 1
ATOM 3269 C C . TYR A 1 418 ? -18.324 -12.944 40.827 1.00 96.62 418 TYR A C 1
ATOM 3271 O O . TYR A 1 418 ? -18.995 -12.828 41.855 1.00 96.62 418 TYR A O 1
ATOM 3279 N N . LYS A 1 419 ? -17.050 -12.552 40.748 1.00 94.69 419 LYS A N 1
ATOM 3280 C CA . LYS A 1 419 ? -16.365 -11.729 41.754 1.00 94.69 419 LYS A CA 1
ATOM 3281 C C . LYS A 1 419 ? -16.527 -10.252 41.386 1.00 94.69 419 LYS A C 1
ATOM 3283 O O . LYS A 1 419 ? -16.181 -9.847 40.274 1.00 94.69 419 LYS A O 1
ATOM 3288 N N . ASP A 1 420 ? -17.068 -9.445 42.294 1.00 91.19 420 ASP A N 1
ATOM 3289 C CA . ASP A 1 420 ? -17.233 -8.011 42.048 1.00 91.19 420 ASP A CA 1
ATOM 3290 C C . ASP A 1 420 ? -15.866 -7.314 42.020 1.00 91.19 420 ASP A C 1
ATOM 3292 O O . ASP A 1 420 ? -15.078 -7.415 42.959 1.00 91.19 420 ASP A O 1
ATOM 3296 N N . SER A 1 421 ? -15.577 -6.627 40.916 1.00 90.25 421 SER A N 1
ATOM 3297 C CA . SER A 1 421 ? -14.353 -5.846 40.725 1.00 90.25 421 SER A CA 1
ATOM 3298 C C . SER A 1 421 ? -14.619 -4.343 40.708 1.00 90.25 421 SER A C 1
ATOM 3300 O O . SER A 1 421 ? -13.822 -3.588 40.140 1.00 90.25 421 SER A O 1
ATOM 3302 N N . THR A 1 422 ? -15.771 -3.891 41.211 1.00 83.94 422 THR A N 1
ATOM 3303 C CA . THR A 1 422 ? -16.047 -2.460 41.330 1.00 83.94 422 THR A CA 1
ATOM 3304 C C . THR A 1 422 ? -15.062 -1.824 42.297 1.00 83.94 422 THR A C 1
ATOM 3306 O O . THR A 1 422 ? -14.985 -2.159 43.475 1.00 83.94 422 THR A O 1
ATOM 3309 N N . THR A 1 423 ? -14.260 -0.899 41.779 1.00 82.56 423 THR A N 1
ATOM 3310 C CA . THR A 1 423 ? -13.340 -0.126 42.613 1.00 82.56 423 THR A CA 1
ATOM 3311 C C . THR A 1 423 ? -14.079 1.051 43.245 1.00 82.56 423 THR A C 1
ATOM 3313 O O . THR A 1 423 ? -15.081 1.530 42.711 1.00 82.56 423 THR A O 1
ATOM 3316 N N . PHE A 1 424 ? -13.555 1.592 44.348 1.00 71.94 424 PHE A N 1
ATOM 3317 C CA . PHE A 1 424 ? -14.077 2.825 44.956 1.00 71.94 424 PHE A CA 1
ATOM 3318 C C . PHE A 1 424 ? -14.204 3.981 43.935 1.00 71.94 424 PHE A C 1
ATOM 3320 O O . PHE A 1 424 ? -15.158 4.757 43.978 1.00 71.94 424 PHE A O 1
ATOM 3327 N N . PHE A 1 425 ? -13.306 4.049 42.944 1.00 62.50 425 PHE A N 1
ATOM 3328 C CA . PHE A 1 425 ? -13.364 5.025 41.849 1.00 62.50 425 PHE A CA 1
ATOM 3329 C C . PHE A 1 425 ? -14.544 4.809 40.879 1.00 62.50 425 PHE A C 1
ATOM 3331 O O . PHE A 1 425 ? -15.106 5.781 40.363 1.00 62.50 425 PHE A O 1
ATOM 3338 N N . ASP A 1 426 ? -14.979 3.563 40.660 1.00 64.44 426 ASP A N 1
ATOM 3339 C CA . ASP A 1 426 ? -16.183 3.258 39.872 1.00 64.44 426 ASP A CA 1
ATOM 3340 C C . ASP A 1 426 ? -17.462 3.715 40.607 1.00 64.44 426 ASP A C 1
ATOM 3342 O O . ASP A 1 426 ? -18.412 4.191 39.984 1.00 64.44 426 ASP A O 1
ATOM 3346 N N . ALA A 1 427 ? -17.473 3.656 41.943 1.00 60.28 427 ALA A N 1
ATOM 3347 C CA . ALA A 1 427 ? -18.551 4.221 42.760 1.00 60.28 427 ALA A CA 1
ATOM 3348 C C . ALA A 1 427 ? -18.545 5.764 42.747 1.00 60.28 427 ALA A C 1
ATOM 3350 O O . ALA A 1 427 ? -19.606 6.393 42.759 1.00 60.28 427 ALA A O 1
ATOM 3351 N N . LEU A 1 428 ? -17.364 6.385 42.653 1.00 56.97 428 LEU A N 1
ATOM 3352 C CA . LEU A 1 428 ? -17.209 7.841 42.576 1.00 56.97 428 LEU A CA 1
ATOM 3353 C C . LEU A 1 428 ? -17.727 8.418 41.242 1.00 56.97 428 LEU A C 1
ATOM 3355 O O . LEU A 1 428 ? -18.393 9.452 41.229 1.00 56.97 428 LEU A O 1
ATOM 3359 N N . THR A 1 429 ? -17.486 7.728 40.121 1.00 57.72 429 THR A N 1
ATOM 3360 C CA . THR A 1 429 ? -17.937 8.140 38.771 1.00 57.72 429 THR A CA 1
ATOM 3361 C C . THR A 1 429 ? -19.453 8.025 38.557 1.00 57.72 429 THR A C 1
ATOM 3363 O O . THR A 1 429 ? -20.010 8.723 37.708 1.00 57.72 429 THR A O 1
ATOM 3366 N N . SER A 1 430 ? -20.150 7.227 39.373 1.00 58.50 430 SER A N 1
ATOM 3367 C CA . SER A 1 430 ? -21.620 7.190 39.447 1.00 58.50 430 SER A CA 1
ATOM 3368 C C . SER A 1 430 ? -22.221 8.507 39.980 1.00 58.50 430 SER A C 1
ATOM 3370 O O . SER A 1 430 ? -23.301 8.927 39.558 1.00 58.50 430 SER A O 1
ATOM 3372 N N . ARG A 1 431 ? -21.488 9.252 40.823 1.00 62.59 431 ARG A N 1
ATOM 3373 C CA . ARG A 1 431 ? -21.877 10.591 41.305 1.00 62.59 431 ARG A CA 1
ATOM 3374 C C . ARG A 1 431 ? -21.396 11.687 40.348 1.00 62.59 431 ARG A C 1
ATOM 3376 O O . ARG A 1 431 ? -20.568 12.530 40.697 1.00 62.59 431 ARG A O 1
ATOM 3383 N N . LYS A 1 432 ? -21.957 11.688 39.133 1.00 57.72 432 LYS A N 1
ATOM 3384 C CA . LYS A 1 432 ? -21.589 12.582 38.013 1.00 57.72 432 LYS A CA 1
ATOM 3385 C C . LYS A 1 432 ? -21.485 14.071 38.381 1.00 57.72 432 LYS A C 1
ATOM 3387 O O . LYS A 1 432 ? -20.656 14.759 37.802 1.00 57.72 432 LYS A O 1
ATOM 3392 N N . TRP A 1 433 ? -22.261 14.559 39.351 1.00 57.06 433 TRP A N 1
ATOM 3393 C CA . TRP A 1 433 ? -22.261 15.968 39.772 1.00 57.06 433 TRP A CA 1
ATOM 3394 C C . TRP A 1 433 ? -21.012 16.398 40.557 1.00 57.06 433 TRP A C 1
ATOM 3396 O O . TRP A 1 433 ? -20.474 17.471 40.298 1.00 57.06 433 TRP A O 1
ATOM 3406 N N . TYR A 1 434 ? -20.483 15.554 41.447 1.00 60.22 434 TYR A N 1
ATOM 3407 C CA . TYR A 1 434 ? -19.239 15.860 42.174 1.00 60.22 434 TYR A CA 1
ATOM 3408 C C . TYR A 1 434 ? -18.006 15.696 41.278 1.00 60.22 434 TYR A C 1
ATOM 3410 O O . TYR A 1 434 ? -17.054 16.471 41.371 1.00 60.22 434 TYR A O 1
ATOM 3418 N N . LEU A 1 435 ? -18.066 14.737 40.347 1.00 59.22 435 LEU A N 1
ATOM 3419 C CA . LEU A 1 435 ? -17.068 14.571 39.297 1.00 59.22 435 LEU A CA 1
ATOM 3420 C C . LEU A 1 435 ? -17.067 15.774 38.339 1.00 59.22 435 LEU A C 1
ATOM 3422 O O . LEU A 1 435 ? -15.997 16.238 37.995 1.00 59.22 435 LEU A O 1
ATOM 3426 N N . LEU A 1 436 ? -18.226 16.325 37.956 1.00 58.00 436 LEU A N 1
ATOM 3427 C CA . LEU A 1 436 ? -18.337 17.511 37.089 1.00 58.00 436 LEU A CA 1
ATOM 3428 C C . LEU A 1 436 ? -17.724 18.768 37.712 1.00 58.00 436 LEU A C 1
ATOM 3430 O O . LEU A 1 436 ? -17.042 19.512 37.015 1.00 58.00 436 LEU A O 1
ATOM 3434 N N . ILE A 1 437 ? -17.920 18.988 39.013 1.00 66.00 437 ILE A N 1
ATOM 3435 C CA . ILE A 1 437 ? -17.328 20.128 39.730 1.00 66.00 437 ILE A CA 1
ATOM 3436 C C . ILE A 1 437 ? -15.804 19.962 39.828 1.00 66.00 437 ILE A C 1
ATOM 3438 O O . ILE A 1 437 ? -15.059 20.892 39.526 1.00 66.00 437 ILE A O 1
ATOM 3442 N N . SER A 1 438 ? -15.327 18.759 40.161 1.00 63.16 438 SER A N 1
ATOM 3443 C CA . SER A 1 438 ? -13.892 18.446 40.192 1.00 63.16 438 SER A CA 1
ATOM 3444 C C . SER A 1 438 ? -13.252 18.513 38.798 1.00 63.16 438 SER A C 1
ATOM 3446 O O . SER A 1 438 ? -12.195 19.116 38.634 1.00 63.16 438 SER A O 1
ATOM 3448 N N . ILE A 1 439 ? -13.925 17.987 37.771 1.00 69.62 439 ILE A N 1
ATOM 3449 C CA . ILE A 1 439 ? -13.506 18.035 36.368 1.00 69.62 439 ILE A CA 1
ATOM 3450 C C . ILE A 1 439 ? -13.521 19.464 35.845 1.00 69.62 439 ILE A C 1
ATOM 3452 O O . ILE A 1 439 ? -12.616 19.800 35.109 1.00 69.62 439 ILE A O 1
ATOM 3456 N N . MET A 1 440 ? -14.466 20.330 36.213 1.00 68.44 440 MET A N 1
ATOM 3457 C CA . MET A 1 440 ? -14.444 21.741 35.800 1.00 68.44 440 MET A CA 1
ATOM 3458 C C . MET A 1 440 ? -13.223 22.473 36.362 1.00 68.44 440 MET A C 1
ATOM 3460 O O . MET A 1 440 ? -12.533 23.173 35.623 1.00 68.44 440 MET A O 1
ATOM 3464 N N . VAL A 1 441 ? -12.894 22.254 37.637 1.00 75.00 441 VAL A N 1
ATOM 3465 C CA . VAL A 1 441 ? -11.693 22.830 38.265 1.00 75.00 441 VAL A CA 1
ATOM 3466 C C . VAL A 1 441 ? -10.420 22.268 37.625 1.00 75.00 441 VAL A C 1
ATOM 3468 O O . VAL A 1 441 ? -9.512 23.022 37.275 1.00 75.00 441 VAL A O 1
ATOM 3471 N N . VAL A 1 442 ? -10.374 20.956 37.389 1.00 73.81 442 VAL A N 1
ATOM 3472 C CA . VAL A 1 442 ? -9.250 20.283 36.729 1.00 73.81 442 VAL A CA 1
ATOM 3473 C C . VAL A 1 442 ? -9.154 20.656 35.248 1.00 73.81 442 VAL A C 1
ATOM 3475 O O . VAL A 1 442 ? -8.049 20.820 34.764 1.00 73.81 442 VAL A O 1
ATOM 3478 N N . LEU A 1 443 ? -10.255 20.863 34.524 1.00 73.75 443 LEU A N 1
ATOM 3479 C CA . LEU A 1 443 ? -10.275 21.285 33.120 1.00 73.75 443 LEU A CA 1
ATOM 3480 C C . LEU A 1 443 ? -9.794 22.718 32.968 1.00 73.75 443 LEU A C 1
ATOM 3482 O O . LEU A 1 443 ? -9.091 22.994 32.007 1.00 73.75 443 LEU A O 1
ATOM 3486 N N . ILE A 1 444 ? -10.118 23.612 33.903 1.00 77.19 444 ILE A N 1
ATOM 3487 C CA . ILE A 1 444 ? -9.563 24.970 33.932 1.00 77.19 444 ILE A CA 1
ATOM 3488 C C . ILE A 1 444 ? -8.047 24.902 34.161 1.00 77.19 444 ILE A C 1
ATOM 3490 O O . ILE A 1 444 ? -7.283 25.536 33.435 1.00 77.19 444 ILE A O 1
ATOM 3494 N N . LEU A 1 445 ? -7.591 24.064 35.096 1.00 76.06 445 LEU A N 1
ATOM 3495 C CA . LEU A 1 445 ? -6.166 23.866 35.376 1.00 76.06 445 LEU A CA 1
ATOM 3496 C C . LEU A 1 445 ? -5.431 23.193 34.202 1.00 76.06 445 LEU A C 1
ATOM 3498 O O . LEU A 1 445 ? -4.342 23.614 33.821 1.00 76.06 445 LEU A O 1
ATOM 3502 N N . ILE A 1 446 ? -6.059 22.202 33.568 1.00 77.56 446 ILE A N 1
ATOM 3503 C CA . ILE A 1 446 ? -5.588 21.526 32.360 1.00 77.56 446 ILE A CA 1
ATOM 3504 C C . ILE A 1 446 ? -5.602 22.489 31.179 1.00 77.56 446 ILE A C 1
ATOM 3506 O O . ILE A 1 446 ? -4.664 22.450 30.409 1.00 77.56 446 ILE A O 1
ATOM 3510 N N . LEU A 1 447 ? -6.578 23.383 31.019 1.00 78.06 447 LEU A N 1
ATOM 3511 C CA . LEU A 1 447 ? -6.578 24.407 29.969 1.00 78.06 447 LEU A CA 1
ATOM 3512 C C . LEU A 1 447 ? -5.421 25.382 30.157 1.00 78.06 447 LEU A C 1
ATOM 3514 O O . LEU A 1 447 ? -4.761 25.726 29.183 1.00 78.06 447 LEU A O 1
ATOM 3518 N N . VAL A 1 448 ? -5.120 25.784 31.393 1.00 80.19 448 VAL A N 1
ATOM 3519 C CA . VAL A 1 448 ? -3.939 26.603 31.699 1.00 80.19 448 VAL A CA 1
ATOM 3520 C C . VAL A 1 448 ? -2.654 25.830 31.399 1.00 80.19 448 VAL A C 1
ATOM 3522 O O . VAL A 1 448 ? -1.780 26.360 30.716 1.00 80.19 448 VAL A O 1
ATOM 3525 N N . ILE A 1 449 ? -2.556 24.560 31.805 1.00 78.94 449 ILE A N 1
ATOM 3526 C CA . ILE A 1 449 ? -1.400 23.699 31.515 1.00 78.94 449 ILE A CA 1
ATOM 3527 C C . ILE A 1 449 ? -1.294 23.389 30.022 1.00 78.94 449 ILE A C 1
ATOM 3529 O O . ILE A 1 449 ? -0.186 23.349 29.513 1.00 78.94 449 ILE A O 1
ATOM 3533 N N . ILE A 1 450 ? -2.393 23.199 29.295 1.00 77.81 450 ILE A N 1
ATOM 3534 C CA . ILE A 1 450 ? -2.435 22.941 27.853 1.00 77.81 450 ILE A CA 1
ATOM 3535 C C . ILE A 1 450 ? -2.054 24.212 27.114 1.00 77.81 450 ILE A C 1
ATOM 3537 O O . ILE A 1 450 ? -1.232 24.133 26.218 1.00 77.81 450 ILE A O 1
ATOM 3541 N N . ASN A 1 451 ? -2.568 25.380 27.491 1.00 76.56 451 ASN A N 1
ATOM 3542 C CA . ASN A 1 451 ? -2.180 26.648 26.878 1.00 76.56 451 ASN A CA 1
ATOM 3543 C C . ASN A 1 451 ? -0.709 26.962 27.157 1.00 76.56 451 ASN A C 1
ATOM 3545 O O . ASN A 1 451 ? 0.023 27.284 26.222 1.00 76.56 451 ASN A O 1
ATOM 3549 N N . ALA A 1 452 ? -0.241 26.769 28.393 1.00 76.94 452 ALA A N 1
ATOM 3550 C CA . ALA A 1 452 ? 1.175 26.847 28.730 1.00 76.94 452 ALA A CA 1
ATOM 3551 C C . ALA A 1 452 ? 1.974 25.826 27.915 1.00 76.94 452 ALA A C 1
ATOM 3553 O O . ALA A 1 452 ? 2.897 26.209 27.221 1.00 76.94 452 ALA A O 1
ATOM 3554 N N . SER A 1 453 ? 1.567 24.559 27.868 1.00 73.44 453 SER A N 1
ATOM 3555 C CA . SER A 1 453 ? 2.225 23.495 27.100 1.00 73.44 453 SER A CA 1
ATOM 3556 C C . SER A 1 453 ? 2.187 23.744 25.600 1.00 73.44 453 SER A C 1
ATOM 3558 O O . SER A 1 453 ? 3.139 23.390 24.926 1.00 73.44 453 SER A O 1
ATOM 3560 N N . ILE A 1 454 ? 1.146 24.368 25.049 1.00 75.75 454 ILE A N 1
ATOM 3561 C CA . ILE A 1 454 ? 1.047 24.772 23.644 1.00 75.75 454 ILE A CA 1
ATOM 3562 C C . ILE A 1 454 ? 1.998 25.933 23.392 1.00 75.75 454 ILE A C 1
ATOM 3564 O O . ILE A 1 454 ? 2.679 25.924 22.372 1.00 75.75 454 ILE A O 1
ATOM 3568 N N . LEU A 1 455 ? 2.100 26.905 24.299 1.00 76.50 455 LEU A N 1
ATOM 3569 C CA . LEU A 1 455 ? 3.051 28.010 24.192 1.00 76.50 455 LEU A CA 1
ATOM 3570 C C . LEU A 1 455 ? 4.493 27.512 24.337 1.00 76.50 455 LEU A C 1
ATOM 3572 O O . LEU A 1 455 ? 5.320 27.835 23.488 1.00 76.50 455 LEU A O 1
ATOM 3576 N N . THR A 1 456 ? 4.789 26.641 25.304 1.00 73.31 456 THR A N 1
ATOM 3577 C CA . THR A 1 456 ? 6.097 26.000 25.479 1.00 73.31 456 THR A CA 1
ATOM 3578 C C . THR A 1 456 ? 6.398 25.060 24.317 1.00 73.31 456 THR A C 1
ATOM 3580 O O . THR A 1 456 ? 7.505 25.088 23.800 1.00 73.31 456 THR A O 1
ATOM 3583 N N . LYS A 1 457 ? 5.427 24.291 23.807 1.00 74.94 457 LYS A N 1
ATOM 3584 C CA . LYS A 1 457 ? 5.579 23.427 22.621 1.00 74.94 457 LYS A CA 1
ATOM 3585 C C . LYS A 1 457 ? 5.788 24.253 21.365 1.00 74.94 457 LYS A C 1
ATOM 3587 O O . LYS A 1 457 ? 6.667 23.903 20.594 1.00 74.94 457 LYS A O 1
ATOM 3592 N N . ARG A 1 458 ? 5.069 25.361 21.166 1.00 72.94 458 ARG A N 1
ATOM 3593 C CA . ARG A 1 458 ? 5.297 26.304 20.057 1.00 72.94 458 ARG A CA 1
ATOM 3594 C C . ARG A 1 458 ? 6.665 26.966 20.179 1.00 72.94 458 ARG A C 1
ATOM 3596 O O . ARG A 1 458 ? 7.360 27.093 19.177 1.00 72.94 458 ARG A O 1
ATOM 3603 N N . HIS A 1 459 ? 7.089 27.336 21.384 1.00 72.56 459 HIS A N 1
ATOM 3604 C CA . HIS A 1 459 ? 8.405 27.921 21.632 1.00 72.56 459 HIS A CA 1
ATOM 3605 C C . HIS A 1 459 ? 9.536 26.893 21.437 1.00 72.56 459 HIS A C 1
ATOM 3607 O O . HIS A 1 459 ? 10.575 27.219 20.861 1.00 72.56 459 HIS A O 1
ATOM 3613 N N . ILE A 1 460 ? 9.343 25.643 21.863 1.00 71.88 460 ILE A N 1
ATOM 3614 C CA . ILE A 1 460 ? 10.278 24.529 21.665 1.00 71.88 460 ILE A CA 1
ATOM 3615 C C . ILE A 1 460 ? 10.301 24.117 20.191 1.00 71.88 460 ILE A C 1
ATOM 3617 O O . ILE A 1 460 ? 11.379 23.913 19.651 1.00 71.88 460 ILE A O 1
ATOM 3621 N N . GLN A 1 461 ? 9.155 24.044 19.509 1.00 68.94 461 GLN A N 1
ATOM 3622 C CA . GLN A 1 461 ? 9.076 23.773 18.071 1.00 68.94 461 GLN A CA 1
ATOM 3623 C C . GLN A 1 461 ? 9.780 24.875 17.281 1.00 68.94 461 GLN A C 1
ATOM 3625 O O . GLN A 1 461 ? 10.653 24.563 16.481 1.00 68.94 461 GLN A O 1
ATOM 3630 N N . LYS A 1 462 ? 9.526 26.158 17.571 1.00 69.44 462 LYS A N 1
ATOM 3631 C CA . LYS A 1 462 ? 10.283 27.262 16.959 1.00 69.44 462 LYS A CA 1
ATOM 3632 C C . LYS A 1 462 ? 11.790 27.125 17.197 1.00 69.44 462 LYS A C 1
ATOM 3634 O O . LYS A 1 462 ? 12.550 27.271 16.251 1.00 69.44 462 LYS A O 1
ATOM 3639 N N . ARG A 1 463 ? 12.226 26.756 18.410 1.00 69.88 463 ARG A N 1
ATOM 3640 C CA . ARG A 1 463 ? 13.647 26.474 18.702 1.00 69.88 463 ARG A CA 1
ATOM 3641 C C . ARG A 1 463 ? 14.190 25.226 18.004 1.00 69.88 463 ARG A C 1
ATOM 3643 O O . ARG A 1 463 ? 15.399 25.138 17.837 1.00 69.88 463 ARG A O 1
ATOM 3650 N N . LYS A 1 464 ? 13.350 24.256 17.634 1.00 73.69 464 LYS A N 1
ATOM 3651 C CA . LYS A 1 464 ? 13.761 23.067 16.871 1.00 73.69 464 LYS A CA 1
ATOM 3652 C C . LYS A 1 464 ? 13.983 23.387 15.395 1.00 73.69 464 LYS A C 1
ATOM 3654 O O . LYS A 1 464 ? 14.893 22.815 14.813 1.00 73.69 464 LYS A O 1
ATOM 3659 N N . TYR A 1 465 ? 13.188 24.290 14.821 1.00 79.12 465 TYR A N 1
ATOM 3660 C CA . TYR A 1 465 ? 13.250 24.614 13.392 1.00 79.12 465 TYR A CA 1
ATOM 3661 C C . TYR A 1 465 ? 14.108 25.831 13.064 1.00 79.12 465 TYR A C 1
ATOM 3663 O O . TYR A 1 465 ? 14.588 25.914 11.944 1.00 79.12 465 TYR A O 1
ATOM 3671 N N . PHE A 1 466 ? 14.333 26.744 14.011 1.00 85.19 466 PHE A N 1
ATOM 3672 C CA . PHE A 1 466 ? 15.155 27.936 13.813 1.00 85.19 466 PHE A CA 1
ATOM 3673 C C . PHE A 1 466 ? 16.285 28.003 14.844 1.00 85.19 466 PHE A C 1
ATOM 3675 O O . PHE A 1 466 ? 16.181 27.492 15.967 1.00 85.19 466 PHE A O 1
ATOM 3682 N N . ASP A 1 467 ? 17.396 28.609 14.455 1.00 85.50 467 ASP A N 1
ATOM 3683 C CA . ASP A 1 467 ? 18.487 28.945 15.350 1.00 85.50 467 ASP A CA 1
ATOM 3684 C C . ASP A 1 467 ? 18.156 30.186 16.202 1.00 85.50 467 ASP A C 1
ATOM 3686 O O . ASP A 1 467 ? 17.063 30.759 16.144 1.00 85.50 467 ASP A O 1
ATOM 3690 N N . LYS A 1 468 ? 19.108 30.604 17.040 1.00 83.62 468 LYS A N 1
ATOM 3691 C CA . LYS A 1 468 ? 18.940 31.773 17.917 1.00 83.62 468 LYS A CA 1
ATOM 3692 C C . LYS A 1 468 ? 18.833 33.106 17.161 1.00 83.62 468 LYS A C 1
ATOM 3694 O O . LYS A 1 468 ? 18.394 34.085 17.756 1.00 83.62 468 LYS A O 1
ATOM 3699 N N . TYR A 1 469 ? 19.221 33.148 15.888 1.00 85.88 469 TYR A N 1
ATOM 3700 C CA . TYR A 1 469 ? 19.170 34.331 15.030 1.00 85.88 469 TYR A CA 1
ATOM 3701 C C . TYR A 1 469 ? 17.907 34.369 14.155 1.00 85.88 469 TYR A C 1
ATOM 3703 O O . TYR A 1 469 ? 17.611 35.395 13.541 1.00 85.88 469 TYR A O 1
ATOM 3711 N N . GLY A 1 470 ? 17.107 33.297 14.167 1.00 82.62 470 GLY A N 1
ATOM 3712 C CA . GLY A 1 470 ? 15.894 33.164 13.366 1.00 82.62 470 GLY A CA 1
ATOM 3713 C C . GLY A 1 470 ? 16.145 32.592 11.972 1.00 82.62 470 GLY A C 1
ATOM 3714 O O . GLY A 1 470 ? 15.265 32.707 11.121 1.00 82.62 470 GLY A O 1
ATOM 3715 N N . PHE A 1 471 ? 17.310 31.984 11.736 1.00 89.94 471 PHE A N 1
ATOM 3716 C CA . PHE A 1 471 ? 17.630 31.255 10.513 1.00 89.94 471 PHE A CA 1
ATOM 3717 C C . PHE A 1 471 ? 17.182 29.789 10.654 1.00 89.94 471 PHE A C 1
ATOM 3719 O O . PHE A 1 471 ? 17.303 29.240 11.754 1.00 89.94 471 PHE A O 1
ATOM 3726 N N . PRO A 1 472 ? 16.612 29.138 9.621 1.00 90.88 472 PRO A N 1
ATOM 3727 C CA . PRO A 1 472 ? 16.195 27.740 9.717 1.00 90.88 472 PRO A CA 1
ATOM 3728 C C . PRO A 1 472 ? 17.367 26.865 10.149 1.00 90.88 472 PRO A C 1
ATOM 3730 O O . PRO A 1 472 ? 18.489 27.128 9.747 1.00 90.88 472 PRO A O 1
ATOM 3733 N N . ARG A 1 473 ? 17.158 25.835 10.967 1.00 88.38 473 ARG A N 1
ATOM 3734 C CA . ARG A 1 473 ? 18.199 24.831 11.211 1.00 88.38 473 ARG A CA 1
ATOM 3735 C C . ARG A 1 473 ? 18.316 23.945 9.981 1.00 88.38 473 ARG A C 1
ATOM 3737 O O . ARG A 1 473 ? 17.282 23.598 9.413 1.00 88.38 473 ARG A O 1
ATOM 3744 N N . PRO A 1 474 ? 19.531 23.542 9.600 1.00 87.94 474 PRO A N 1
ATOM 3745 C CA . PRO A 1 474 ? 19.678 22.711 8.428 1.00 87.94 474 PRO A CA 1
ATOM 3746 C C . PRO A 1 474 ? 19.009 21.334 8.634 1.00 87.94 474 PRO A C 1
ATOM 3748 O O . PRO A 1 474 ? 18.971 20.826 9.766 1.00 87.94 474 PRO A O 1
ATOM 3751 N N . PRO A 1 475 ? 18.472 20.707 7.572 1.00 88.69 475 PRO A N 1
ATOM 3752 C CA . PRO A 1 475 ? 17.601 19.538 7.678 1.00 88.69 475 PRO A CA 1
ATOM 3753 C C . PRO A 1 475 ? 18.406 18.237 7.837 1.00 88.69 475 PRO A C 1
ATOM 3755 O O . PRO A 1 475 ? 18.384 17.359 6.977 1.00 88.69 475 PRO A O 1
ATOM 3758 N N . TRP A 1 476 ? 19.164 18.100 8.931 1.00 89.81 476 TRP A N 1
ATOM 3759 C CA . TRP A 1 476 ? 20.009 16.915 9.188 1.00 89.81 476 TRP A CA 1
ATOM 3760 C C . TRP A 1 476 ? 19.201 15.745 9.742 1.00 89.81 476 TRP A C 1
ATOM 3762 O O . TRP A 1 476 ? 19.534 14.584 9.537 1.00 89.81 476 TRP A O 1
ATOM 3772 N N . HIS A 1 477 ? 18.096 16.035 10.420 1.00 90.81 477 HIS A N 1
ATOM 3773 C CA . HIS A 1 477 ? 17.179 15.011 10.903 1.00 90.81 477 HIS A CA 1
ATOM 3774 C C . HIS A 1 477 ? 16.130 14.715 9.837 1.00 90.81 477 HIS A C 1
ATOM 3776 O O . HIS A 1 477 ? 15.053 15.308 9.821 1.00 90.81 477 HIS A O 1
ATOM 3782 N N . LEU A 1 478 ? 16.485 13.809 8.932 1.00 92.88 478 LEU A N 1
ATOM 3783 C CA . LEU A 1 478 ? 15.638 13.395 7.823 1.00 92.88 478 LEU A CA 1
ATOM 3784 C C . LEU A 1 478 ? 14.770 12.191 8.180 1.00 92.88 478 LEU A C 1
ATOM 3786 O O . LEU A 1 478 ? 15.144 11.348 8.996 1.00 92.88 478 LEU A O 1
ATOM 3790 N N . GLN A 1 479 ? 13.604 12.111 7.539 1.00 93.75 479 GLN A N 1
ATOM 3791 C CA . GLN A 1 479 ? 12.782 10.905 7.566 1.00 93.75 479 GLN A CA 1
ATOM 3792 C C . GLN A 1 479 ? 13.448 9.799 6.748 1.00 93.75 479 GLN A C 1
ATOM 3794 O O . GLN A 1 479 ? 14.228 10.080 5.840 1.00 93.75 479 GLN A O 1
ATOM 3799 N N . LYS A 1 480 ? 13.095 8.540 7.025 1.00 95.44 480 LYS A N 1
ATOM 3800 C CA . LYS A 1 480 ? 13.703 7.383 6.357 1.00 95.44 480 LYS A CA 1
ATOM 3801 C C . LYS A 1 480 ? 13.616 7.470 4.824 1.00 95.44 480 LYS A C 1
ATOM 3803 O O . LYS A 1 480 ? 14.624 7.280 4.161 1.00 95.44 480 LYS A O 1
ATOM 3808 N N . ARG A 1 481 ? 12.465 7.891 4.283 1.00 95.81 481 ARG A N 1
ATOM 3809 C CA . ARG A 1 481 ? 12.262 8.091 2.835 1.00 95.81 481 ARG A CA 1
ATOM 3810 C C . ARG A 1 481 ? 13.234 9.119 2.238 1.00 95.81 481 ARG A C 1
ATOM 3812 O O . ARG A 1 481 ? 13.869 8.836 1.232 1.00 95.81 481 ARG A O 1
ATOM 3819 N N . SER A 1 482 ? 13.409 10.270 2.889 1.00 96.31 482 SER A N 1
ATOM 3820 C CA . SER A 1 482 ? 14.391 11.292 2.491 1.00 96.31 482 SER A CA 1
ATOM 3821 C C . SER A 1 482 ? 15.836 10.787 2.582 1.00 96.31 482 SER A C 1
ATOM 3823 O O . SER A 1 482 ? 16.659 11.111 1.729 1.00 96.31 482 SER A O 1
ATOM 3825 N N . GLN A 1 483 ? 16.154 9.976 3.599 1.00 97.44 483 GLN A N 1
ATOM 3826 C CA . GLN A 1 483 ? 17.474 9.346 3.715 1.00 97.44 483 GLN A CA 1
ATOM 3827 C C . GLN A 1 483 ? 17.734 8.377 2.558 1.00 97.44 483 GLN A C 1
ATOM 3829 O O . GLN A 1 483 ? 18.836 8.360 2.022 1.00 97.44 483 GLN A O 1
ATOM 3834 N N . ASP A 1 484 ? 16.725 7.606 2.150 1.00 96.81 484 ASP A N 1
ATOM 3835 C CA . ASP A 1 484 ? 16.844 6.658 1.041 1.00 96.81 484 ASP A CA 1
ATOM 3836 C C . ASP A 1 484 ? 17.028 7.386 -0.308 1.00 96.81 484 ASP A C 1
ATOM 3838 O O . ASP A 1 484 ? 17.841 6.955 -1.125 1.00 96.81 484 ASP A O 1
ATOM 3842 N N . ILE A 1 485 ? 16.364 8.533 -0.512 1.00 97.12 485 ILE A N 1
ATOM 3843 C CA . ILE A 1 485 ? 16.589 9.410 -1.681 1.00 97.12 485 ILE A CA 1
ATOM 3844 C C . ILE A 1 485 ? 18.038 9.913 -1.708 1.00 97.12 485 ILE A C 1
ATOM 3846 O O . ILE A 1 485 ? 18.734 9.745 -2.709 1.00 97.12 485 ILE A O 1
ATOM 3850 N N . LEU A 1 486 ? 18.533 10.472 -0.594 1.00 96.81 486 LEU A N 1
ATOM 3851 C CA . LEU A 1 486 ? 19.928 10.922 -0.507 1.00 96.81 486 LEU A CA 1
ATOM 3852 C C . LEU A 1 486 ? 20.919 9.780 -0.721 1.00 96.81 486 LEU A C 1
ATOM 3854 O O . LEU A 1 486 ? 21.940 9.978 -1.375 1.00 96.81 486 LEU A O 1
ATOM 3858 N N . ALA A 1 487 ? 20.635 8.590 -0.191 1.00 97.06 487 ALA A N 1
ATOM 3859 C CA . ALA A 1 487 ? 21.460 7.410 -0.412 1.00 97.06 487 ALA A CA 1
ATOM 3860 C C . ALA A 1 487 ? 21.533 7.044 -1.904 1.00 97.06 487 ALA A C 1
ATOM 3862 O O . ALA A 1 487 ? 22.622 6.737 -2.397 1.00 97.06 487 ALA A O 1
ATOM 3863 N N . SER A 1 488 ? 20.409 7.126 -2.629 1.00 97.25 488 SER A N 1
ATOM 3864 C CA . SER A 1 488 ? 20.369 6.920 -4.082 1.00 97.25 488 SER A CA 1
ATOM 3865 C C . SER A 1 488 ? 21.210 7.960 -4.821 1.00 97.25 488 SER A C 1
ATOM 3867 O O . SER A 1 488 ? 22.061 7.595 -5.631 1.00 97.25 488 SER A O 1
ATOM 3869 N N . TRP A 1 489 ? 21.075 9.246 -4.482 1.00 97.06 489 TRP A N 1
ATOM 3870 C CA . TRP A 1 489 ? 21.883 10.298 -5.106 1.00 97.06 489 TRP A CA 1
ATOM 3871 C C . TRP A 1 489 ? 23.374 10.131 -4.828 1.00 97.06 489 TRP A C 1
ATOM 3873 O O . TRP A 1 489 ? 24.177 10.260 -5.744 1.00 97.06 489 TRP A O 1
ATOM 3883 N N . VAL A 1 490 ? 23.768 9.781 -3.599 1.00 96.81 490 VAL A N 1
ATOM 3884 C CA . VAL A 1 490 ? 25.174 9.483 -3.274 1.00 96.81 490 VAL A CA 1
ATOM 3885 C C . VAL A 1 490 ? 25.685 8.312 -4.108 1.00 96.81 490 VAL A C 1
ATOM 3887 O O . VAL A 1 490 ? 26.797 8.380 -4.632 1.00 96.81 490 VAL A O 1
ATOM 3890 N N . LYS A 1 491 ? 24.885 7.251 -4.269 1.00 95.81 491 LYS A N 1
ATOM 3891 C CA . LYS A 1 491 ? 25.234 6.105 -5.118 1.00 95.81 491 LYS A CA 1
ATOM 3892 C C . LYS A 1 491 ? 25.502 6.546 -6.553 1.00 95.81 491 LYS A C 1
ATOM 3894 O O . LYS A 1 491 ? 26.522 6.159 -7.118 1.00 95.81 491 LYS A O 1
ATOM 3899 N N . GLU A 1 492 ? 24.622 7.363 -7.122 1.00 93.38 492 GLU A N 1
ATOM 3900 C CA . GLU A 1 492 ? 24.749 7.880 -8.486 1.00 93.38 492 GLU A CA 1
ATOM 3901 C C . GLU A 1 492 ? 25.952 8.823 -8.638 1.00 93.38 492 GLU A C 1
ATOM 3903 O O . GLU A 1 492 ? 26.747 8.646 -9.562 1.00 93.38 492 GLU A O 1
ATOM 3908 N N . ILE A 1 493 ? 26.150 9.761 -7.704 1.00 92.88 493 ILE A N 1
ATOM 3909 C CA . ILE A 1 493 ? 27.287 10.696 -7.689 1.00 92.88 493 ILE A CA 1
ATOM 3910 C C . ILE A 1 493 ? 28.608 9.934 -7.621 1.00 92.88 493 ILE A C 1
ATOM 3912 O O . ILE A 1 493 ? 29.522 10.221 -8.389 1.00 92.88 493 ILE A O 1
ATOM 3916 N N . VAL A 1 494 ? 28.720 8.947 -6.734 1.00 91.12 494 VAL A N 1
ATOM 3917 C CA . VAL A 1 494 ? 29.930 8.130 -6.599 1.00 91.12 494 VAL A CA 1
ATOM 3918 C C . VAL A 1 494 ? 30.157 7.268 -7.841 1.00 91.12 494 VAL A C 1
ATOM 3920 O O . VAL A 1 494 ? 31.289 7.165 -8.309 1.00 91.12 494 VAL A O 1
ATOM 3923 N N . LEU A 1 495 ? 29.101 6.653 -8.381 1.00 86.62 495 LEU A N 1
ATOM 3924 C CA . LEU A 1 495 ? 29.192 5.781 -9.552 1.00 86.62 495 LEU A CA 1
ATOM 3925 C C . LEU A 1 495 ? 29.623 6.549 -10.803 1.00 86.62 495 LEU A C 1
ATOM 3927 O O . LEU A 1 495 ? 30.449 6.063 -11.569 1.00 86.62 495 LEU A O 1
ATOM 3931 N N . LYS A 1 496 ? 29.049 7.734 -11.018 1.00 84.25 496 LYS A N 1
ATOM 3932 C CA . LYS A 1 496 ? 29.312 8.548 -12.207 1.00 84.25 496 LYS A CA 1
ATOM 3933 C C . LYS A 1 496 ? 30.531 9.464 -12.024 1.00 84.25 496 LYS A C 1
ATOM 3935 O O . LYS A 1 496 ? 31.147 9.844 -13.011 1.00 84.25 496 LYS A O 1
ATOM 3940 N N . ASN A 1 497 ? 30.887 9.784 -10.781 1.00 84.94 497 ASN A N 1
ATOM 3941 C CA . ASN A 1 497 ? 32.033 10.582 -10.346 1.00 84.94 497 ASN A CA 1
ATOM 3942 C C . ASN A 1 497 ? 32.204 11.943 -11.063 1.00 84.94 497 ASN A C 1
ATOM 3944 O O . ASN A 1 497 ? 33.100 12.107 -11.894 1.00 84.94 497 ASN A O 1
ATOM 3948 N N . PRO A 1 498 ? 31.430 12.978 -10.686 1.00 83.38 498 PRO A N 1
ATOM 3949 C CA . PRO A 1 498 ? 31.515 14.308 -11.294 1.00 83.38 498 PRO A CA 1
ATOM 3950 C C . PRO A 1 498 ? 32.870 15.007 -11.190 1.00 83.38 498 PRO A C 1
ATOM 3952 O O . PRO A 1 498 ? 33.144 15.952 -11.932 1.00 83.38 498 PRO A O 1
ATOM 3955 N N . LEU A 1 499 ? 33.761 14.541 -10.311 1.00 82.62 499 LEU A N 1
ATOM 3956 C CA . LEU A 1 499 ? 35.093 15.120 -10.160 1.00 82.62 499 LEU A CA 1
ATOM 3957 C C . LEU A 1 499 ? 35.985 14.890 -11.385 1.00 82.62 499 LEU A C 1
ATOM 3959 O O . LEU A 1 499 ? 36.946 15.636 -11.557 1.00 82.62 499 LEU A O 1
ATOM 3963 N N . ILE A 1 500 ? 35.689 13.929 -12.261 1.00 75.44 500 ILE A N 1
ATOM 3964 C CA . ILE A 1 500 ? 36.501 13.669 -13.463 1.00 75.44 500 ILE A CA 1
ATOM 3965 C C . ILE A 1 500 ? 35.891 14.180 -14.769 1.00 75.44 500 ILE A C 1
ATOM 3967 O O . ILE A 1 500 ? 36.492 14.033 -15.828 1.00 75.44 500 ILE A O 1
ATOM 3971 N N . TRP A 1 501 ? 34.719 14.812 -14.721 1.00 73.06 501 TRP A N 1
ATOM 3972 C CA . TRP A 1 501 ? 33.992 15.165 -15.943 1.00 73.06 501 TRP A CA 1
ATOM 3973 C C . TRP A 1 501 ? 34.562 16.381 -16.655 1.00 73.06 501 TRP A C 1
ATOM 3975 O O . TRP A 1 501 ? 34.766 17.433 -16.055 1.00 73.06 501 TRP A O 1
ATOM 3985 N N . ARG A 1 502 ? 34.762 16.295 -17.963 1.00 68.38 502 ARG A N 1
ATOM 3986 C CA . ARG A 1 502 ? 35.104 17.437 -18.816 1.00 68.38 502 ARG A CA 1
ATOM 3987 C C . ARG A 1 502 ? 33.832 18.047 -19.394 1.00 68.38 502 ARG A C 1
ATOM 3989 O O . ARG A 1 502 ? 32.823 17.368 -19.528 1.00 68.38 502 ARG A O 1
ATOM 3996 N N . CYS A 1 503 ? 33.887 19.311 -19.815 1.00 60.09 503 CYS A N 1
ATOM 3997 C CA . CYS A 1 503 ? 32.767 19.916 -20.548 1.00 60.09 503 CYS A CA 1
ATOM 3998 C C . CYS A 1 503 ? 32.425 19.141 -21.838 1.00 60.09 503 CYS A C 1
ATOM 4000 O O . CYS A 1 503 ? 31.286 19.188 -22.278 1.00 60.09 503 CYS A O 1
ATOM 4002 N N . SER A 1 504 ? 33.388 18.411 -22.418 1.00 57.84 504 SER A N 1
ATOM 4003 C CA . SER A 1 504 ? 33.174 17.495 -23.550 1.00 57.84 504 SER A CA 1
ATOM 4004 C C . SER A 1 504 ? 32.446 16.204 -23.164 1.00 57.84 504 SER A C 1
ATOM 4006 O O . SER A 1 504 ? 31.804 15.597 -24.004 1.00 57.84 504 SER A O 1
ATOM 4008 N N . ASP A 1 505 ? 32.506 15.785 -21.897 1.00 62.50 505 ASP A N 1
ATOM 4009 C CA . ASP A 1 505 ? 31.747 14.635 -21.393 1.00 62.50 505 ASP A CA 1
ATOM 4010 C C . ASP A 1 505 ? 30.281 15.024 -21.110 1.00 62.50 505 ASP A C 1
ATOM 4012 O O . ASP A 1 505 ? 29.515 14.227 -20.572 1.00 62.50 505 ASP A O 1
ATOM 4016 N N . ARG A 1 506 ? 29.871 16.250 -21.477 1.00 61.31 506 ARG A N 1
ATOM 4017 C CA . ARG A 1 506 ? 28.494 16.726 -21.346 1.00 61.31 506 ARG A CA 1
ATOM 4018 C C . ARG A 1 506 ? 27.522 15.779 -22.030 1.00 61.31 506 ARG A C 1
ATOM 4020 O O . ARG A 1 506 ? 26.530 15.470 -21.404 1.00 61.31 506 ARG A O 1
ATOM 4027 N N . GLU A 1 507 ? 27.828 15.248 -23.210 1.00 58.34 507 GLU A N 1
ATOM 4028 C CA . GLU A 1 507 ? 26.969 14.279 -23.919 1.00 58.34 507 GLU A CA 1
ATOM 4029 C C . GLU A 1 507 ? 26.845 12.926 -23.187 1.00 58.34 507 GLU A C 1
ATOM 4031 O O . GLU A 1 507 ? 25.906 12.172 -23.394 1.00 58.34 507 GLU A O 1
ATOM 4036 N N . ILE A 1 508 ? 27.756 12.608 -22.265 1.00 55.12 508 ILE A N 1
ATOM 4037 C CA . ILE A 1 508 ? 27.711 11.361 -21.481 1.00 55.12 508 ILE A CA 1
ATOM 4038 C C . ILE A 1 508 ? 26.743 11.492 -20.288 1.00 55.12 508 ILE A C 1
ATOM 4040 O O . ILE A 1 508 ? 26.231 10.497 -19.772 1.00 55.12 508 ILE A O 1
ATOM 4044 N N . ILE A 1 509 ? 26.498 12.724 -19.835 1.00 54.38 509 ILE A N 1
ATOM 4045 C CA . ILE A 1 509 ? 25.641 13.060 -18.682 1.00 54.38 509 ILE A CA 1
ATOM 4046 C C . ILE A 1 509 ? 24.316 13.681 -19.146 1.00 54.38 509 ILE A C 1
ATOM 4048 O O . ILE A 1 509 ? 23.293 13.532 -18.489 1.00 54.38 509 ILE A O 1
ATOM 4052 N N . TRP A 1 510 ? 24.372 14.372 -20.282 1.00 61.25 510 TRP A N 1
ATOM 4053 C CA . TRP A 1 510 ? 23.357 15.180 -20.945 1.00 61.25 510 TRP A CA 1
ATOM 4054 C C . TRP A 1 510 ? 23.281 14.720 -22.403 1.00 61.25 510 TRP A C 1
ATOM 4056 O O . TRP A 1 510 ? 23.791 15.416 -23.282 1.00 61.25 510 TRP A O 1
ATOM 4066 N N . PRO A 1 511 ? 22.725 13.535 -22.692 1.00 53.31 511 PRO A N 1
ATOM 4067 C CA . PRO A 1 511 ? 22.911 12.909 -23.997 1.00 53.31 511 PRO A CA 1
ATOM 4068 C C . PRO A 1 511 ? 22.224 13.613 -25.167 1.00 53.31 511 PRO A C 1
ATOM 4070 O O . PRO A 1 511 ? 22.190 13.039 -26.243 1.00 53.31 511 PRO A O 1
ATOM 4073 N N . TYR A 1 512 ? 21.671 14.818 -24.985 1.00 55.94 512 TYR A N 1
ATOM 4074 C CA . TYR A 1 512 ? 20.614 15.310 -25.855 1.00 55.94 512 TYR A CA 1
ATOM 4075 C C . TYR A 1 512 ? 20.883 16.685 -26.448 1.00 55.94 512 TYR A C 1
ATOM 4077 O O . TYR A 1 512 ? 21.036 17.691 -25.746 1.00 55.94 512 TYR A O 1
ATOM 4085 N N . GLN A 1 513 ? 20.893 16.697 -27.777 1.00 53.62 513 GLN A N 1
ATOM 4086 C CA . GLN A 1 513 ? 20.629 17.865 -28.604 1.00 53.62 513 GLN A CA 1
ATOM 4087 C C . GLN A 1 513 ? 19.113 17.940 -28.872 1.00 53.62 513 GLN A C 1
ATOM 4089 O O . GLN A 1 513 ? 18.408 16.939 -28.783 1.00 53.62 513 GLN A O 1
ATOM 4094 N N . GLU A 1 514 ? 18.594 19.118 -29.230 1.00 50.62 514 GLU A N 1
ATOM 4095 C CA . GLU A 1 514 ? 17.158 19.380 -29.505 1.00 50.62 514 GLU A CA 1
ATOM 4096 C C . GLU A 1 514 ? 16.545 18.452 -30.589 1.00 50.62 514 GLU A C 1
ATOM 4098 O O . GLU A 1 514 ? 15.333 18.392 -30.770 1.00 50.62 514 GLU A O 1
ATOM 4103 N N . ILE A 1 515 ? 17.403 17.717 -31.300 1.00 51.22 515 ILE A N 1
ATOM 4104 C CA . ILE A 1 515 ? 17.118 16.795 -32.404 1.00 51.22 515 ILE A CA 1
ATOM 4105 C C . ILE A 1 515 ? 17.021 15.314 -31.979 1.00 51.22 515 ILE A C 1
ATOM 4107 O O . ILE A 1 515 ? 16.633 14.490 -32.807 1.00 51.22 515 ILE A O 1
ATOM 4111 N N . ASP A 1 516 ? 17.334 14.957 -30.727 1.00 53.47 516 ASP A N 1
ATOM 4112 C CA . ASP A 1 516 ? 17.304 13.562 -30.261 1.00 53.47 516 ASP A CA 1
ATOM 4113 C C . ASP A 1 516 ? 15.890 13.079 -29.880 1.00 53.47 516 ASP A C 1
ATOM 4115 O O . ASP A 1 516 ? 15.112 13.774 -29.222 1.00 53.47 516 ASP A O 1
ATOM 4119 N N . ALA A 1 517 ? 15.553 11.842 -30.268 1.00 51.66 517 ALA A N 1
ATOM 4120 C CA . ALA A 1 517 ? 14.230 11.225 -30.068 1.00 51.66 517 ALA A CA 1
ATOM 4121 C C . ALA A 1 517 ? 13.790 11.130 -28.589 1.00 51.66 517 ALA A C 1
ATOM 4123 O O . ALA A 1 517 ? 12.600 11.173 -28.272 1.00 51.66 517 ALA A O 1
ATOM 4124 N N . THR A 1 518 ? 14.763 11.084 -27.692 1.00 53.91 518 THR A N 1
ATOM 4125 C CA . THR A 1 518 ? 14.690 11.085 -26.221 1.00 53.91 518 THR A CA 1
ATOM 4126 C C . THR A 1 518 ? 14.233 12.414 -25.610 1.00 53.91 518 THR A C 1
ATOM 4128 O O . THR A 1 518 ? 13.909 12.478 -24.424 1.00 53.91 518 THR A O 1
ATOM 4131 N N . HIS A 1 519 ? 14.102 13.487 -26.401 1.00 58.78 519 HIS A N 1
ATOM 4132 C CA . HIS A 1 519 ? 13.428 14.712 -25.955 1.00 58.78 519 HIS A CA 1
ATOM 4133 C C . HIS A 1 519 ? 11.943 14.472 -25.612 1.00 58.78 519 HIS A C 1
ATOM 4135 O O . HIS A 1 519 ? 11.338 15.226 -24.843 1.00 58.78 519 HIS A O 1
ATOM 4141 N N . LYS A 1 520 ? 11.338 13.392 -26.130 1.00 62.91 520 LYS A N 1
ATOM 4142 C CA . LYS A 1 520 ? 9.993 12.960 -25.719 1.00 62.91 520 LYS A CA 1
ATOM 4143 C C . LYS A 1 520 ? 9.952 12.496 -24.262 1.00 62.91 520 LYS A C 1
ATOM 4145 O O . LYS A 1 520 ? 8.998 12.839 -23.568 1.00 62.91 520 LYS A O 1
ATOM 4150 N N . ASP A 1 521 ? 10.995 11.829 -23.778 1.00 70.00 521 ASP A N 1
ATOM 4151 C CA . ASP A 1 521 ? 11.074 11.355 -22.391 1.00 70.00 521 ASP A CA 1
ATOM 4152 C C . ASP A 1 521 ? 11.246 12.521 -21.419 1.00 70.00 521 ASP A C 1
ATOM 4154 O O . ASP A 1 521 ? 10.694 12.522 -20.323 1.00 70.00 521 ASP A O 1
ATOM 4158 N N . ILE A 1 522 ? 11.928 13.582 -21.856 1.00 72.44 522 ILE A N 1
ATOM 4159 C CA . ILE A 1 522 ? 12.043 14.830 -21.099 1.00 72.44 522 ILE A CA 1
ATOM 4160 C C . ILE A 1 522 ? 10.678 15.498 -20.949 1.00 72.44 522 ILE A C 1
ATOM 4162 O O . ILE A 1 522 ? 10.326 15.914 -19.847 1.00 72.44 522 ILE A O 1
ATOM 4166 N N . ASN A 1 523 ? 9.889 15.575 -22.025 1.00 80.81 523 ASN A N 1
ATOM 4167 C CA . ASN A 1 523 ? 8.526 16.100 -21.944 1.00 80.81 523 ASN A CA 1
ATOM 4168 C C . ASN A 1 523 ? 7.670 15.254 -20.998 1.00 80.81 523 ASN A C 1
ATOM 4170 O O . ASN A 1 523 ? 6.952 15.817 -20.184 1.00 80.81 523 ASN A O 1
ATOM 4174 N N . VAL A 1 524 ? 7.823 13.927 -21.012 1.00 84.00 524 VAL A N 1
ATOM 4175 C CA . VAL A 1 524 ? 7.149 13.026 -20.064 1.00 84.00 524 VAL A CA 1
ATOM 4176 C C . VAL A 1 524 ? 7.593 13.308 -18.625 1.00 84.00 524 VAL A C 1
ATOM 4178 O O . VAL A 1 524 ? 6.749 13.440 -17.744 1.00 84.00 524 VAL A O 1
ATOM 4181 N N . ILE A 1 525 ? 8.894 13.463 -18.365 1.00 82.88 525 ILE A N 1
ATOM 4182 C CA . ILE A 1 525 ? 9.429 13.813 -17.039 1.00 82.88 525 ILE A CA 1
ATOM 4183 C C . ILE A 1 525 ? 8.892 15.179 -16.586 1.00 82.88 525 ILE A C 1
ATOM 4185 O O . ILE A 1 525 ? 8.456 15.327 -15.442 1.00 82.88 525 ILE A O 1
ATOM 4189 N N . VAL A 1 526 ? 8.879 16.172 -17.473 1.00 86.50 526 VAL A N 1
ATOM 4190 C CA . VAL A 1 526 ? 8.343 17.515 -17.223 1.00 86.50 526 VAL A CA 1
ATOM 4191 C C . VAL A 1 526 ? 6.840 17.476 -16.949 1.00 86.50 526 VAL A C 1
ATOM 4193 O O . VAL A 1 526 ? 6.388 18.122 -16.005 1.00 86.50 526 VAL A O 1
ATOM 4196 N N . ASP A 1 527 ? 6.076 16.719 -17.730 1.00 87.69 527 ASP A N 1
ATOM 4197 C CA . ASP A 1 527 ? 4.624 16.600 -17.610 1.00 87.69 527 ASP A CA 1
ATOM 4198 C C . ASP A 1 527 ? 4.246 15.863 -16.322 1.00 87.69 527 ASP A C 1
ATOM 4200 O O . ASP A 1 527 ? 3.405 16.348 -15.555 1.00 87.69 527 ASP A O 1
ATOM 4204 N N . ASN A 1 528 ? 4.952 14.770 -16.013 1.00 87.50 528 ASN A N 1
ATOM 4205 C CA . ASN A 1 528 ? 4.813 14.009 -14.769 1.00 87.50 528 ASN A CA 1
ATOM 4206 C C . ASN A 1 528 ? 5.120 14.861 -13.529 1.00 87.50 528 ASN A C 1
ATOM 4208 O O . ASN A 1 528 ? 4.550 14.623 -12.466 1.00 87.50 528 ASN A O 1
ATOM 4212 N N . ASN A 1 529 ? 5.984 15.873 -13.664 1.00 88.19 529 ASN A N 1
ATOM 4213 C CA . ASN A 1 529 ? 6.365 16.788 -12.587 1.00 88.19 529 ASN A CA 1
ATOM 4214 C C . ASN A 1 529 ? 5.759 18.195 -12.747 1.00 88.19 529 ASN A C 1
ATOM 4216 O O . ASN A 1 529 ? 6.177 19.136 -12.073 1.00 88.19 529 ASN A O 1
ATOM 4220 N N . SER A 1 530 ? 4.762 18.381 -13.613 1.00 86.44 530 SER A N 1
ATOM 4221 C CA . SER A 1 530 ? 4.208 19.708 -13.926 1.00 86.44 530 SER A CA 1
ATOM 4222 C C . SER A 1 530 ? 3.579 20.404 -12.712 1.00 86.44 530 SER A C 1
ATOM 4224 O O . SER A 1 530 ? 3.735 21.616 -12.538 1.00 86.44 530 SER A O 1
ATOM 4226 N N . SER A 1 531 ? 2.923 19.643 -11.831 1.00 83.75 531 SER A N 1
ATOM 4227 C CA . SER A 1 531 ? 2.387 20.132 -10.554 1.00 83.75 531 SER A CA 1
ATOM 4228 C C . SER A 1 531 ? 3.501 20.610 -9.620 1.00 83.75 531 SER A C 1
ATOM 4230 O O . SER A 1 531 ? 3.441 21.738 -9.130 1.00 83.75 531 SER A O 1
ATOM 4232 N N . PHE A 1 532 ? 4.556 19.804 -9.457 1.00 86.69 532 PHE A N 1
ATOM 4233 C CA . PHE A 1 532 ? 5.754 20.150 -8.691 1.00 86.69 532 PHE A CA 1
ATOM 4234 C C . PHE A 1 532 ? 6.397 21.440 -9.204 1.00 86.69 532 PHE A C 1
ATOM 4236 O O . PHE A 1 532 ? 6.673 22.356 -8.430 1.00 86.69 532 PHE A O 1
ATOM 4243 N N . LEU A 1 533 ? 6.610 21.533 -10.517 1.00 82.94 533 LEU A N 1
ATOM 4244 C CA . LEU A 1 533 ? 7.258 22.681 -11.146 1.00 82.94 533 LEU A CA 1
ATOM 4245 C C . LEU A 1 533 ? 6.450 23.966 -10.952 1.00 82.94 533 LEU A C 1
ATOM 4247 O O . LEU A 1 533 ? 7.022 25.040 -10.779 1.00 82.94 533 LEU A O 1
ATOM 4251 N N . LYS A 1 534 ? 5.121 23.864 -10.947 1.00 85.56 534 LYS A N 1
ATOM 4252 C CA . LYS A 1 534 ? 4.241 25.007 -10.709 1.00 85.56 534 LYS A CA 1
ATOM 4253 C C . LYS A 1 534 ? 4.260 25.462 -9.248 1.00 85.56 534 LYS A C 1
ATOM 4255 O O . LYS A 1 534 ? 4.229 26.663 -9.000 1.00 85.56 534 LYS A O 1
ATOM 4260 N N . GLU A 1 535 ? 4.277 24.526 -8.302 1.00 86.31 535 GLU A N 1
ATOM 4261 C CA . GLU A 1 535 ? 4.085 24.826 -6.877 1.00 86.31 535 GLU A CA 1
ATOM 4262 C C . GLU A 1 535 ? 5.393 25.085 -6.119 1.00 86.31 535 GLU A C 1
ATOM 4264 O O . GLU A 1 535 ? 5.424 25.883 -5.182 1.00 86.31 535 GLU A O 1
ATOM 4269 N N . HIS A 1 536 ? 6.482 24.422 -6.504 1.00 88.38 536 HIS A N 1
ATOM 4270 C CA . HIS A 1 536 ? 7.695 24.376 -5.690 1.00 88.38 536 HIS A CA 1
ATOM 4271 C C . HIS A 1 536 ? 8.958 24.859 -6.389 1.00 88.38 536 HIS A C 1
ATOM 4273 O O . HIS A 1 536 ? 10.000 24.987 -5.749 1.00 88.38 536 HIS A O 1
ATOM 4279 N N . MET A 1 537 ? 8.912 25.151 -7.685 1.00 89.31 537 MET A N 1
ATOM 4280 C CA . MET A 1 537 ? 10.092 25.662 -8.363 1.00 89.31 537 MET A CA 1
ATOM 4281 C C . MET A 1 537 ? 10.406 27.092 -7.901 1.00 89.31 537 MET A C 1
ATOM 4283 O O . MET A 1 537 ? 9.531 27.960 -7.840 1.00 89.31 537 MET A O 1
ATOM 4287 N N . LEU A 1 538 ? 11.669 27.352 -7.559 1.00 91.00 538 LEU A N 1
ATOM 4288 C CA . LEU A 1 538 ? 12.124 28.675 -7.141 1.00 91.00 538 LEU A CA 1
ATOM 4289 C C . LEU A 1 538 ? 12.150 29.609 -8.361 1.00 91.00 538 LEU A C 1
ATOM 4291 O O . LEU A 1 538 ? 12.967 29.395 -9.258 1.00 91.00 538 LEU A O 1
ATOM 4295 N N . PRO A 1 539 ? 11.317 30.666 -8.420 1.00 90.50 539 PRO A N 1
ATOM 4296 C CA . PRO A 1 539 ? 11.359 31.574 -9.550 1.00 90.50 539 PRO A CA 1
ATOM 4297 C C . PRO A 1 539 ? 12.653 32.388 -9.496 1.00 90.50 539 PRO A C 1
ATOM 4299 O O . PRO A 1 539 ? 13.008 32.971 -8.465 1.00 90.50 539 PRO A O 1
ATOM 4302 N N . ILE A 1 540 ? 13.350 32.438 -10.628 1.00 89.62 540 ILE A N 1
ATOM 4303 C CA . ILE A 1 540 ? 14.628 33.128 -10.782 1.00 89.62 540 ILE A CA 1
ATOM 4304 C C . ILE A 1 540 ? 14.421 34.372 -11.648 1.00 89.62 540 ILE A C 1
ATOM 4306 O O . ILE A 1 540 ? 13.867 34.289 -12.742 1.00 89.62 540 ILE A O 1
ATOM 4310 N N . ALA A 1 541 ? 14.909 35.529 -11.202 1.00 87.06 541 ALA A N 1
ATOM 4311 C CA . ALA A 1 541 ? 14.878 36.742 -12.015 1.00 87.06 541 ALA A CA 1
ATOM 4312 C C . ALA A 1 541 ? 15.694 36.578 -13.308 1.00 87.06 541 ALA A C 1
ATOM 4314 O O . ALA A 1 541 ? 16.816 36.065 -13.278 1.00 87.06 541 ALA A O 1
ATOM 4315 N N . ALA A 1 542 ? 15.178 37.075 -14.434 1.00 72.31 542 ALA A N 1
ATOM 4316 C CA . ALA A 1 542 ? 15.933 37.144 -15.682 1.00 72.31 542 ALA A CA 1
ATOM 4317 C C . ALA A 1 542 ? 17.170 38.055 -15.514 1.00 72.31 542 ALA A C 1
ATOM 4319 O O . ALA A 1 542 ? 17.112 39.079 -14.826 1.00 72.31 542 ALA A O 1
ATOM 4320 N N . ASN A 1 543 ? 18.282 37.688 -16.167 1.00 65.06 543 ASN A N 1
ATOM 4321 C CA . ASN A 1 543 ? 19.592 38.371 -16.152 1.00 65.06 543 ASN A CA 1
ATOM 4322 C C . ASN A 1 543 ? 20.450 38.103 -14.898 1.00 65.06 543 ASN A C 1
ATOM 4324 O O . ASN A 1 543 ? 19.931 38.036 -13.786 1.00 65.06 543 ASN A O 1
ATOM 4328 N N . GLY A 1 544 ? 21.761 37.904 -15.074 1.00 65.31 544 GLY A N 1
ATOM 4329 C CA . GLY A 1 544 ? 22.752 37.776 -13.991 1.00 65.31 544 GLY A CA 1
ATOM 4330 C C . GLY A 1 544 ? 23.359 39.140 -13.664 1.00 65.31 544 GLY A C 1
ATOM 4331 O O . GLY A 1 544 ? 22.885 39.849 -12.776 1.00 65.31 544 GLY A O 1
ATOM 4332 N N . HIS A 1 545 ? 24.327 39.582 -14.462 1.00 70.75 545 HIS A N 1
ATOM 4333 C CA . HIS A 1 545 ? 24.899 40.922 -14.344 1.00 70.75 545 HIS A CA 1
ATOM 4334 C C . HIS A 1 545 ? 24.002 41.976 -15.013 1.00 70.75 545 HIS A C 1
ATOM 4336 O O . HIS A 1 545 ? 23.594 41.805 -16.161 1.00 70.75 545 HIS A O 1
ATOM 4342 N N . LEU A 1 546 ? 23.688 43.071 -14.312 1.00 75.19 546 LEU A N 1
ATOM 4343 C CA . LEU A 1 546 ? 22.965 44.191 -14.916 1.00 75.19 546 LEU A CA 1
ATOM 4344 C C . LEU A 1 546 ? 23.957 45.133 -15.610 1.00 75.19 546 LEU A C 1
ATOM 4346 O O . LEU A 1 546 ? 24.788 45.728 -14.918 1.00 75.19 546 LEU A O 1
ATOM 4350 N N . PRO A 1 547 ? 23.865 45.345 -16.937 1.00 68.25 547 PRO A N 1
ATOM 4351 C CA . PRO A 1 547 ? 24.590 46.440 -17.572 1.00 68.25 547 PRO A CA 1
ATOM 4352 C C . PRO A 1 547 ? 24.086 47.783 -17.014 1.00 68.25 547 PRO A C 1
ATOM 4354 O O . PRO A 1 547 ? 23.069 47.850 -16.323 1.00 68.25 547 PRO A O 1
ATOM 4357 N N . LYS A 1 548 ? 24.755 48.897 -17.340 1.00 76.62 548 LYS A N 1
ATOM 4358 C CA . LYS A 1 548 ? 24.342 50.256 -16.910 1.00 76.62 548 LYS A CA 1
ATOM 4359 C C . LYS A 1 548 ? 22.962 50.702 -17.451 1.00 76.62 548 LYS A C 1
ATOM 4361 O O . LYS A 1 548 ? 22.594 51.864 -17.286 1.00 76.62 548 LYS A O 1
ATOM 4366 N N . ASP A 1 549 ? 22.215 49.799 -18.078 1.00 82.56 549 ASP A N 1
ATOM 4367 C CA . ASP A 1 549 ? 20.880 50.009 -18.610 1.00 82.56 549 ASP A CA 1
ATOM 4368 C C . ASP A 1 549 ? 19.853 50.205 -17.480 1.00 82.56 549 ASP A C 1
ATOM 4370 O O . ASP A 1 549 ? 19.631 49.346 -16.620 1.00 82.56 549 ASP A O 1
ATOM 4374 N N . LYS A 1 550 ? 19.199 51.368 -17.503 1.00 83.94 550 LYS A N 1
ATOM 4375 C CA . LYS A 1 550 ? 18.160 51.750 -16.541 1.00 83.94 550 LYS A CA 1
ATOM 4376 C C . LYS A 1 550 ? 16.915 50.866 -16.650 1.00 83.94 550 LYS A C 1
ATOM 4378 O O . LYS A 1 550 ? 16.234 50.683 -15.644 1.00 83.94 550 LYS A O 1
ATOM 4383 N N . PHE A 1 551 ? 16.610 50.329 -17.832 1.00 85.75 551 PHE A N 1
ATOM 4384 C CA . PHE A 1 551 ? 15.457 49.460 -18.052 1.00 85.75 551 PHE A CA 1
ATOM 4385 C C . PHE A 1 551 ? 15.633 48.106 -17.365 1.00 85.75 551 PHE A C 1
ATOM 4387 O O . PHE A 1 551 ? 14.768 47.691 -16.597 1.00 85.75 551 PHE A O 1
ATOM 4394 N N . LEU A 1 552 ? 16.778 47.452 -17.566 1.00 84.50 552 LEU A N 1
ATOM 4395 C CA . LEU A 1 552 ? 17.056 46.149 -16.953 1.00 84.50 552 LEU A CA 1
ATOM 4396 C C . LEU A 1 552 ? 17.157 46.248 -15.425 1.00 84.50 552 LEU A C 1
ATOM 4398 O O . LEU A 1 552 ? 16.651 45.381 -14.710 1.00 84.50 552 LEU A O 1
ATOM 4402 N N . LEU A 1 553 ? 17.743 47.338 -14.912 1.00 86.12 553 LEU A N 1
ATOM 4403 C CA . LEU A 1 553 ? 17.725 47.634 -13.478 1.00 86.12 553 LEU A CA 1
ATOM 4404 C C . LEU A 1 553 ? 16.290 47.770 -12.954 1.00 86.12 553 LEU A C 1
ATOM 4406 O O . LEU A 1 553 ? 15.975 47.263 -11.878 1.00 86.12 553 LEU A O 1
ATOM 4410 N N . PHE A 1 554 ? 15.412 48.422 -13.713 1.00 86.44 554 PHE A N 1
ATOM 4411 C CA . PHE A 1 554 ? 14.018 48.581 -13.330 1.00 86.44 554 PHE A CA 1
ATOM 4412 C C . PHE A 1 554 ? 13.234 47.262 -13.336 1.00 86.44 554 PHE A C 1
ATOM 4414 O O . PHE A 1 554 ? 12.513 46.996 -12.375 1.00 86.44 554 PHE A O 1
ATOM 4421 N N . GLU A 1 555 ? 13.389 46.407 -14.350 1.00 87.69 555 GLU A N 1
ATOM 4422 C CA . GLU A 1 555 ? 12.750 45.079 -14.359 1.00 87.69 555 GLU A CA 1
ATOM 4423 C C . GLU A 1 555 ? 13.243 44.211 -13.190 1.00 87.69 555 GLU A C 1
ATOM 4425 O O . GLU A 1 555 ? 12.452 43.499 -12.562 1.00 87.69 555 GLU A O 1
ATOM 4430 N N . ARG A 1 556 ? 14.519 44.341 -12.793 1.00 89.06 556 ARG A N 1
ATOM 4431 C CA . ARG A 1 556 ? 15.018 43.707 -11.564 1.00 89.06 556 ARG A CA 1
ATOM 4432 C C . ARG A 1 556 ? 14.329 44.255 -10.319 1.00 89.06 556 ARG A C 1
ATOM 4434 O O . ARG A 1 556 ? 13.859 43.466 -9.506 1.00 89.06 556 ARG A O 1
ATOM 4441 N N . VAL A 1 557 ? 14.219 45.576 -10.178 1.00 90.75 557 VAL A N 1
ATOM 4442 C CA . VAL A 1 557 ? 13.507 46.205 -9.051 1.00 90.75 557 VAL A CA 1
ATOM 4443 C C . VAL A 1 557 ? 12.051 45.744 -8.993 1.00 90.75 557 VAL A C 1
ATOM 4445 O O . VAL A 1 557 ? 11.579 45.336 -7.939 1.00 90.75 557 VAL A O 1
ATOM 4448 N N . LYS A 1 558 ? 11.349 45.714 -10.126 1.00 90.06 558 LYS A N 1
ATOM 4449 C CA . LYS A 1 558 ? 9.981 45.189 -10.225 1.00 90.06 558 LYS A CA 1
ATOM 4450 C C . LYS A 1 558 ? 9.897 43.726 -9.779 1.00 90.06 558 LYS A C 1
ATOM 4452 O O . LYS A 1 558 ? 8.962 43.357 -9.073 1.00 90.06 558 LYS A O 1
ATOM 4457 N N . THR A 1 559 ? 10.892 42.912 -10.131 1.00 89.19 559 THR A N 1
ATOM 4458 C CA . THR A 1 559 ? 10.977 41.511 -9.699 1.00 89.19 559 THR A CA 1
ATOM 4459 C C . THR A 1 559 ? 11.118 41.396 -8.179 1.00 89.19 559 THR A C 1
ATOM 4461 O O . THR A 1 559 ? 10.381 40.619 -7.576 1.00 89.19 559 THR A O 1
ATOM 4464 N N . LEU A 1 560 ? 11.959 42.222 -7.538 1.00 88.94 560 LEU A N 1
ATOM 4465 C CA . LEU A 1 560 ? 12.080 42.272 -6.068 1.00 88.94 560 LEU A CA 1
ATOM 4466 C C . LEU A 1 560 ? 10.737 42.566 -5.383 1.00 88.94 560 LEU A C 1
ATOM 4468 O O . LEU A 1 560 ? 10.471 42.050 -4.305 1.00 88.94 560 LEU A O 1
ATOM 4472 N N . LEU A 1 561 ? 9.895 43.391 -6.009 1.00 88.62 561 LEU A N 1
ATOM 4473 C CA . LEU A 1 561 ? 8.607 43.824 -5.456 1.00 88.62 561 LEU A CA 1
ATOM 4474 C C . LEU A 1 561 ? 7.458 42.858 -5.717 1.00 88.62 561 LEU A C 1
ATOM 4476 O O . LEU A 1 561 ? 6.437 42.909 -5.025 1.00 88.62 561 LEU A O 1
ATOM 4480 N N . SER A 1 562 ? 7.616 41.972 -6.701 1.00 88.56 562 SER A N 1
ATOM 4481 C CA . SER A 1 562 ? 6.603 40.971 -7.029 1.00 88.56 562 SER A CA 1
ATOM 4482 C C . SER A 1 562 ? 6.347 40.007 -5.866 1.00 88.56 562 SER A C 1
ATOM 4484 O O . SER A 1 562 ? 5.240 39.490 -5.718 1.00 88.56 562 SER A O 1
ATOM 4486 N N . LYS A 1 563 ? 7.339 39.822 -4.988 1.00 94.25 563 LYS A N 1
ATOM 4487 C CA . LYS A 1 563 ? 7.338 38.850 -3.895 1.00 94.25 563 LYS A CA 1
ATOM 4488 C C . LYS A 1 563 ? 7.610 39.515 -2.540 1.00 94.25 563 LYS A C 1
ATOM 4490 O O . LYS A 1 563 ? 8.042 40.657 -2.450 1.00 94.25 563 LYS A O 1
ATOM 4495 N N . GLU A 1 564 ? 7.262 38.804 -1.475 1.00 93.69 564 GLU A N 1
ATOM 4496 C CA . GLU A 1 564 ? 7.376 39.264 -0.080 1.00 93.69 564 GLU A CA 1
ATOM 4497 C C . GLU A 1 564 ? 8.775 39.004 0.486 1.00 93.69 564 GLU A C 1
ATOM 4499 O O . GLU A 1 564 ? 9.291 39.753 1.321 1.00 93.69 564 GLU A O 1
ATOM 4504 N N . VAL A 1 565 ? 9.366 37.907 0.017 1.00 95.69 565 VAL A N 1
ATOM 4505 C CA . VAL A 1 565 ? 10.686 37.419 0.370 1.00 95.69 565 VAL A CA 1
ATOM 4506 C C . VAL A 1 565 ? 11.534 37.386 -0.896 1.00 95.69 565 VAL A C 1
ATOM 4508 O O . VAL A 1 565 ? 11.111 36.894 -1.941 1.00 95.69 565 VAL A O 1
ATOM 4511 N N . VAL A 1 566 ? 12.751 37.902 -0.807 1.00 95.81 566 VAL A N 1
ATOM 4512 C CA . VAL A 1 566 ? 13.714 37.885 -1.904 1.00 95.81 566 VAL A CA 1
ATOM 4513 C C . VAL A 1 566 ? 15.001 37.258 -1.400 1.00 95.81 566 VAL A C 1
ATOM 4515 O O . VAL A 1 566 ? 15.605 37.753 -0.452 1.00 95.81 566 VAL A O 1
ATOM 4518 N N . ILE A 1 567 ? 15.445 36.193 -2.054 1.00 95.81 567 ILE A N 1
ATOM 4519 C CA . ILE A 1 567 ? 16.777 35.631 -1.838 1.00 95.81 567 ILE A CA 1
ATOM 4520 C C . ILE A 1 567 ? 17.720 36.321 -2.818 1.00 95.81 567 ILE A C 1
ATOM 4522 O O . ILE A 1 567 ? 17.514 36.248 -4.028 1.00 95.81 567 ILE A O 1
ATOM 4526 N N . VAL A 1 568 ? 18.731 37.015 -2.303 1.00 94.62 568 VAL A N 1
ATOM 4527 C CA . VAL A 1 568 ? 19.710 37.743 -3.110 1.00 94.62 568 VAL A CA 1
ATOM 4528 C C . VAL A 1 568 ? 21.073 37.090 -2.957 1.00 94.62 568 VAL A C 1
ATOM 4530 O O . VAL A 1 568 ? 21.632 37.096 -1.868 1.00 94.62 568 VAL A O 1
ATOM 4533 N N . ILE A 1 569 ? 21.624 36.556 -4.043 1.00 92.56 569 ILE A N 1
ATOM 4534 C CA . ILE A 1 569 ? 22.973 35.974 -4.060 1.00 92.56 569 ILE A CA 1
ATOM 4535 C C . ILE A 1 569 ? 23.903 36.963 -4.743 1.00 92.56 569 ILE A C 1
ATOM 4537 O O . ILE A 1 569 ? 23.698 37.271 -5.918 1.00 92.56 569 ILE A O 1
ATOM 4541 N N . GLY A 1 570 ? 24.881 37.480 -4.006 1.00 91.50 570 GLY A N 1
ATOM 4542 C CA . GLY A 1 570 ? 25.778 38.522 -4.492 1.00 91.50 570 GLY A CA 1
ATOM 4543 C C . GLY A 1 570 ? 27.243 38.181 -4.307 1.00 91.50 570 GLY A C 1
ATOM 4544 O O . GLY A 1 570 ? 27.626 37.522 -3.341 1.00 91.50 570 GLY A O 1
ATOM 4545 N N . SER A 1 571 ? 28.076 38.674 -5.215 1.00 88.75 571 SER A N 1
ATOM 4546 C CA . SER A 1 571 ? 29.512 38.415 -5.170 1.00 88.75 571 SER A CA 1
ATOM 4547 C C . SER A 1 571 ? 30.320 39.314 -4.227 1.00 88.75 571 SER A C 1
ATOM 4549 O O . SER A 1 571 ? 31.479 39.007 -3.925 1.00 88.75 571 SER A O 1
ATOM 4551 N N . ASP A 1 572 ? 29.718 40.402 -3.742 1.00 90.06 572 ASP A N 1
ATOM 4552 C CA . ASP A 1 572 ? 30.345 41.395 -2.862 1.00 90.06 572 ASP A CA 1
ATOM 4553 C C . ASP A 1 572 ? 29.814 41.300 -1.415 1.00 90.06 572 ASP A C 1
ATOM 4555 O O . ASP A 1 572 ? 29.054 40.402 -1.058 1.00 90.06 572 ASP A O 1
ATOM 4559 N N . LYS A 1 573 ? 30.203 42.217 -0.531 1.00 89.38 573 LYS A N 1
ATOM 4560 C CA . LYS A 1 573 ? 29.735 42.275 0.863 1.00 89.38 573 LYS A CA 1
ATOM 4561 C C . LYS A 1 573 ? 28.300 42.786 1.009 1.00 89.38 573 LYS A C 1
ATOM 4563 O O . LYS A 1 573 ? 27.718 42.646 2.080 1.00 89.38 573 LYS A O 1
ATOM 4568 N N . HIS A 1 574 ? 27.745 43.407 -0.032 1.00 92.38 574 HIS A N 1
ATOM 4569 C CA . HIS A 1 574 ? 26.483 44.140 0.041 1.00 92.38 574 HIS A CA 1
ATOM 4570 C C . HIS A 1 574 ? 25.572 43.857 -1.160 1.00 92.38 574 HIS A C 1
ATOM 4572 O O . HIS A 1 574 ? 26.070 43.680 -2.274 1.00 92.38 574 HIS A O 1
ATOM 4578 N N . PRO A 1 575 ? 24.236 43.924 -0.983 1.00 93.94 575 PRO A N 1
ATOM 4579 C CA . PRO A 1 575 ? 23.263 43.670 -2.053 1.00 93.94 575 PRO A CA 1
ATOM 4580 C C . PRO A 1 575 ? 23.331 44.667 -3.216 1.00 93.94 575 PRO A C 1
ATOM 4582 O O . PRO A 1 575 ? 22.716 44.439 -4.258 1.00 93.94 575 PRO A O 1
ATOM 4585 N N . THR A 1 576 ? 24.108 45.745 -3.082 1.00 92.88 576 THR A N 1
ATOM 4586 C CA . THR A 1 576 ? 24.338 46.747 -4.128 1.00 92.88 576 THR A CA 1
ATOM 4587 C C . THR A 1 576 ? 24.994 46.179 -5.386 1.00 92.88 576 THR A C 1
ATOM 4589 O O . THR A 1 576 ? 24.779 46.729 -6.467 1.00 92.88 576 THR A O 1
ATOM 4592 N N . CYS A 1 577 ? 25.745 45.074 -5.277 1.00 90.12 577 CYS A N 1
ATOM 4593 C CA . CYS A 1 577 ? 26.310 44.371 -6.435 1.00 90.12 577 CYS A CA 1
ATOM 4594 C C . CYS A 1 577 ? 25.232 43.711 -7.316 1.00 90.12 577 CYS A C 1
ATOM 4596 O O . CYS A 1 577 ? 25.396 43.624 -8.532 1.00 90.12 577 CYS A O 1
ATOM 4598 N N . VAL A 1 578 ? 24.097 43.322 -6.725 1.00 90.56 578 VAL A N 1
ATOM 4599 C CA . VAL A 1 578 ? 22.966 42.699 -7.430 1.00 90.56 578 VAL A CA 1
ATOM 4600 C C . VAL A 1 578 ? 21.907 43.731 -7.817 1.00 90.56 578 VAL A C 1
ATOM 4602 O O . VAL A 1 578 ? 21.337 43.661 -8.911 1.00 90.56 578 VAL A O 1
ATOM 4605 N N . VAL A 1 579 ? 21.636 44.685 -6.922 1.00 91.31 579 VAL A N 1
ATOM 4606 C CA . VAL A 1 579 ? 20.633 45.744 -7.074 1.00 91.31 579 VAL A CA 1
ATOM 4607 C C . VAL A 1 579 ? 21.306 47.084 -6.824 1.00 91.31 579 VAL A C 1
ATOM 4609 O O . VAL A 1 579 ? 21.488 47.518 -5.688 1.00 91.31 579 VAL A O 1
ATOM 4612 N N . ARG A 1 580 ? 21.683 47.751 -7.911 1.00 90.31 580 ARG A N 1
ATOM 4613 C CA . ARG A 1 580 ? 22.469 48.981 -7.845 1.00 90.31 580 ARG A CA 1
ATOM 4614 C C . ARG A 1 580 ? 21.794 50.048 -6.975 1.00 90.31 580 ARG A C 1
ATOM 4616 O O . ARG A 1 580 ? 20.595 50.302 -7.103 1.00 90.31 580 ARG A O 1
ATOM 4623 N N . ASP A 1 581 ? 22.597 50.689 -6.129 1.00 91.75 581 ASP A N 1
ATOM 4624 C CA . ASP A 1 581 ? 22.218 51.779 -5.219 1.00 91.75 581 ASP A CA 1
ATOM 4625 C C . ASP A 1 581 ? 21.119 51.445 -4.188 1.00 91.75 581 ASP A C 1
ATOM 4627 O O . ASP A 1 581 ? 20.508 52.369 -3.641 1.00 91.75 581 ASP A O 1
ATOM 4631 N N . ILE A 1 582 ? 20.834 50.165 -3.919 1.00 95.00 582 ILE A N 1
ATOM 4632 C CA . ILE A 1 582 ? 19.871 49.810 -2.869 1.00 95.00 582 ILE A CA 1
ATOM 4633 C C . ILE A 1 582 ? 20.395 50.289 -1.498 1.00 95.00 582 ILE A C 1
ATOM 4635 O O . ILE A 1 582 ? 21.586 50.116 -1.220 1.00 95.00 582 ILE A O 1
ATOM 4639 N N . PRO A 1 583 ? 19.564 50.910 -0.634 1.00 96.25 583 PRO A N 1
ATOM 4640 C CA . PRO A 1 583 ? 20.029 51.415 0.656 1.00 96.25 583 PRO A CA 1
ATOM 4641 C C . PRO A 1 583 ? 20.558 50.291 1.552 1.00 96.25 583 PRO A C 1
ATOM 4643 O O . PRO A 1 583 ? 19.900 49.264 1.707 1.00 96.25 583 PRO A O 1
ATOM 4646 N N . ILE A 1 584 ? 21.726 50.496 2.162 1.00 96.56 584 ILE A N 1
ATOM 4647 C CA . ILE A 1 584 ? 22.348 49.543 3.104 1.00 96.56 584 ILE A CA 1
ATOM 4648 C C . ILE A 1 584 ? 22.468 50.091 4.531 1.00 96.56 584 ILE A C 1
ATOM 4650 O O . ILE A 1 584 ? 22.761 49.334 5.452 1.00 96.56 584 ILE A O 1
ATOM 4654 N N . GLU A 1 585 ? 22.225 51.389 4.716 1.00 95.88 585 GLU A N 1
ATOM 4655 C CA . GLU A 1 585 ? 22.210 52.054 6.019 1.00 95.88 585 GLU A CA 1
ATOM 4656 C C . GLU A 1 585 ? 20.768 52.301 6.459 1.00 95.88 585 GLU A C 1
ATOM 4658 O O . GLU A 1 585 ? 19.903 52.604 5.630 1.00 95.88 585 GLU A O 1
ATOM 4663 N N . GLN A 1 586 ? 20.511 52.121 7.753 1.00 95.06 586 GLN A N 1
ATOM 4664 C CA . GLN A 1 586 ? 19.177 52.230 8.335 1.00 95.06 586 GLN A CA 1
ATOM 4665 C C . GLN A 1 586 ? 18.571 53.615 8.056 1.00 95.06 586 GLN A C 1
ATOM 4667 O O . GLN A 1 586 ? 19.277 54.621 8.058 1.00 95.06 586 GLN A O 1
ATOM 4672 N N . ASP A 1 587 ? 17.277 53.637 7.739 1.00 92.88 587 ASP A N 1
ATOM 4673 C CA . ASP A 1 587 ? 16.468 54.817 7.410 1.00 92.88 587 ASP A CA 1
ATOM 4674 C C . ASP A 1 587 ? 16.866 55.581 6.133 1.00 92.88 587 ASP A C 1
ATOM 4676 O O . ASP A 1 587 ? 16.184 56.529 5.735 1.00 92.88 587 ASP A O 1
ATOM 4680 N N . LYS A 1 588 ? 17.902 55.141 5.403 1.00 96.19 588 LYS A N 1
ATOM 4681 C CA . LYS A 1 588 ? 18.191 55.687 4.071 1.00 96.19 588 LYS A CA 1
ATOM 4682 C C . LYS A 1 588 ? 17.159 55.225 3.052 1.00 96.19 588 LYS A C 1
ATOM 4684 O O . LYS A 1 588 ? 16.714 54.073 3.052 1.00 96.19 588 LYS A O 1
ATOM 4689 N N . THR A 1 589 ? 16.829 56.135 2.137 1.00 95.56 589 THR A N 1
ATOM 4690 C CA . THR A 1 589 ? 15.841 55.906 1.085 1.00 95.56 589 THR A CA 1
ATOM 4691 C C . THR A 1 589 ? 16.456 55.989 -0.308 1.00 95.56 589 THR A C 1
ATOM 4693 O O . THR A 1 589 ? 17.393 56.750 -0.558 1.00 95.56 589 THR A O 1
ATOM 4696 N N . LYS A 1 590 ? 15.929 55.201 -1.246 1.00 96.25 590 LYS A N 1
ATOM 4697 C CA . LYS A 1 590 ? 16.267 55.290 -2.672 1.00 96.25 590 LYS A CA 1
ATOM 4698 C C . LYS A 1 590 ? 15.008 55.136 -3.509 1.00 96.25 590 LYS A C 1
ATOM 4700 O O . LYS A 1 590 ? 14.295 54.144 -3.383 1.00 96.25 590 LYS A O 1
ATOM 4705 N N . ALA A 1 591 ? 14.780 56.099 -4.398 1.00 94.06 591 ALA A N 1
ATOM 4706 C CA . ALA A 1 591 ? 13.706 56.050 -5.380 1.00 94.06 591 ALA A CA 1
ATOM 4707 C C . ALA A 1 591 ? 14.216 55.554 -6.743 1.00 94.06 591 ALA A C 1
ATOM 4709 O O . ALA A 1 591 ? 15.151 56.122 -7.314 1.00 94.06 591 ALA A O 1
ATOM 4710 N N . TYR A 1 592 ? 13.556 54.534 -7.290 1.00 92.50 592 TYR A N 1
ATOM 4711 C CA . TYR A 1 592 ? 13.740 54.043 -8.654 1.00 92.50 592 TYR A CA 1
ATOM 4712 C C . TYR A 1 592 ? 12.569 54.529 -9.513 1.00 92.50 592 TYR A C 1
ATOM 4714 O O . TYR A 1 592 ? 11.418 54.167 -9.267 1.00 92.50 592 TYR A O 1
ATOM 4722 N N . LYS A 1 593 ? 12.856 55.375 -10.509 1.00 89.81 593 LYS A N 1
ATOM 4723 C CA . LYS A 1 593 ? 11.852 55.966 -11.408 1.00 89.81 593 LYS A CA 1
ATOM 4724 C C . LYS A 1 593 ? 11.927 55.315 -12.784 1.00 89.81 593 LYS A C 1
ATOM 4726 O O . LYS A 1 593 ? 12.994 55.315 -13.395 1.00 89.81 593 LYS A O 1
ATOM 4731 N N . TYR A 1 594 ? 10.798 54.833 -13.293 1.00 83.38 594 TYR A N 1
ATOM 4732 C CA . TYR A 1 594 ? 10.683 54.373 -14.677 1.00 83.38 594 TYR A CA 1
ATOM 4733 C C . TYR A 1 594 ? 9.250 54.538 -15.174 1.00 83.38 594 TYR A C 1
ATOM 4735 O O . TYR A 1 594 ? 8.290 54.135 -14.509 1.00 83.38 594 TYR A O 1
ATOM 4743 N N . LYS A 1 595 ? 9.110 55.131 -16.363 1.00 84.69 595 LYS A N 1
ATOM 4744 C CA . LYS A 1 595 ? 7.821 55.593 -16.895 1.00 84.69 595 LYS A CA 1
ATOM 4745 C C . LYS A 1 595 ? 7.078 56.423 -15.833 1.00 84.69 595 LYS A C 1
ATOM 4747 O O . LYS A 1 595 ? 7.601 57.432 -15.369 1.00 84.69 595 LYS A O 1
ATOM 4752 N N . GLU A 1 596 ? 5.883 55.994 -15.444 1.00 86.81 596 GLU A N 1
ATOM 4753 C CA . GLU A 1 596 ? 4.971 56.717 -14.548 1.00 86.81 596 GLU A CA 1
ATOM 4754 C C . GLU A 1 596 ? 4.931 56.138 -13.129 1.00 86.81 596 GLU A C 1
ATOM 4756 O O . GLU A 1 596 ? 4.126 56.575 -12.311 1.00 86.81 596 GLU A O 1
ATOM 4761 N N . LYS A 1 597 ? 5.810 55.177 -12.811 1.00 88.88 597 LYS A N 1
ATOM 4762 C CA . LYS A 1 597 ? 5.895 54.563 -11.482 1.00 88.88 597 LYS A CA 1
ATOM 4763 C C . LYS A 1 597 ? 7.203 54.937 -10.793 1.00 88.88 597 LYS A C 1
ATOM 4765 O O . LYS A 1 597 ? 8.275 54.911 -11.405 1.00 88.88 597 LYS A O 1
ATOM 4770 N N . THR A 1 598 ? 7.107 55.276 -9.512 1.00 91.69 598 THR A N 1
ATOM 4771 C CA . THR A 1 598 ? 8.259 55.474 -8.626 1.00 91.69 598 THR A CA 1
ATOM 4772 C C . THR A 1 598 ? 8.186 54.459 -7.496 1.00 91.69 598 THR A C 1
ATOM 4774 O O . THR A 1 598 ? 7.168 54.373 -6.819 1.00 91.69 598 THR A O 1
ATOM 4777 N N . TYR A 1 599 ? 9.261 53.697 -7.301 1.00 93.94 599 TYR A N 1
ATOM 4778 C CA . TYR A 1 599 ? 9.396 52.775 -6.176 1.00 93.94 599 TYR A CA 1
ATOM 4779 C C . TYR A 1 599 ? 10.438 53.312 -5.208 1.00 93.94 599 TYR A C 1
ATOM 4781 O O . TYR A 1 599 ? 11.611 53.425 -5.570 1.00 93.94 599 TYR A O 1
ATOM 4789 N N . THR A 1 600 ? 10.022 53.634 -3.990 1.00 95.12 600 THR A N 1
ATOM 4790 C CA . THR A 1 600 ? 10.902 54.169 -2.950 1.00 95.12 600 THR A CA 1
ATOM 4791 C C . THR A 1 600 ? 11.163 53.095 -1.909 1.00 95.12 600 THR A C 1
ATOM 4793 O O . THR A 1 600 ? 10.241 52.670 -1.221 1.00 95.12 600 THR A O 1
ATOM 4796 N N . PHE A 1 601 ? 12.414 52.650 -1.803 1.00 96.75 601 PHE A N 1
ATOM 4797 C CA . PHE A 1 601 ? 12.867 51.688 -0.801 1.00 96.75 601 PHE A CA 1
ATOM 4798 C C . PHE A 1 601 ? 13.436 52.437 0.394 1.00 96.75 601 PHE A C 1
ATOM 4800 O O . PHE A 1 601 ? 14.347 53.240 0.211 1.00 96.75 601 PHE A O 1
ATOM 4807 N N . THR A 1 602 ? 12.957 52.121 1.592 1.00 97.00 602 THR A N 1
ATOM 4808 C CA . THR A 1 602 ? 13.486 52.612 2.870 1.00 97.00 602 THR A CA 1
ATOM 4809 C C . THR A 1 602 ? 13.943 51.421 3.699 1.00 97.00 602 THR A C 1
ATOM 4811 O O . THR A 1 602 ? 13.136 50.532 3.974 1.00 97.00 602 THR A O 1
ATOM 4814 N N . LEU A 1 603 ? 15.218 51.367 4.090 1.00 97.44 603 LEU A N 1
ATOM 4815 C CA . LEU A 1 603 ? 15.725 50.273 4.924 1.00 97.44 603 LEU A CA 1
ATOM 4816 C C . LEU A 1 603 ? 15.264 50.458 6.375 1.00 97.44 603 LEU A C 1
ATOM 4818 O O . LEU A 1 603 ? 15.724 51.372 7.048 1.00 97.44 603 LEU A O 1
ATOM 4822 N N . THR A 1 604 ? 14.388 49.585 6.871 1.00 97.19 604 THR A N 1
ATOM 4823 C CA . THR A 1 604 ? 13.833 49.678 8.234 1.00 97.19 604 THR A CA 1
ATOM 4824 C C . THR A 1 604 ? 14.575 48.821 9.252 1.00 97.19 604 THR A C 1
ATOM 4826 O O . THR A 1 604 ? 14.397 49.003 10.451 1.00 97.19 604 THR A O 1
ATOM 4829 N N . GLY A 1 605 ? 15.377 47.851 8.811 1.00 96.69 605 GLY A N 1
ATOM 4830 C CA . GLY A 1 605 ? 16.140 47.009 9.726 1.00 96.69 605 GLY A CA 1
ATOM 4831 C C . GLY A 1 605 ? 17.098 46.064 9.020 1.00 96.69 605 GLY A C 1
ATOM 4832 O O . GLY A 1 605 ? 16.867 45.659 7.880 1.00 96.69 605 GLY A O 1
ATOM 4833 N N . THR A 1 606 ? 18.166 45.692 9.723 1.00 96.44 606 THR A N 1
ATOM 4834 C CA . THR A 1 606 ? 19.113 44.666 9.279 1.00 96.44 606 THR A CA 1
ATOM 4835 C C . THR A 1 606 ? 19.339 43.641 10.380 1.00 96.44 606 THR A C 1
ATOM 4837 O O . THR A 1 606 ? 19.315 43.972 11.565 1.00 96.44 606 THR A O 1
ATOM 4840 N N . ARG A 1 607 ? 19.547 42.380 9.999 1.00 95.75 607 ARG A N 1
ATOM 4841 C CA . ARG A 1 607 ? 19.815 41.288 10.936 1.00 95.75 607 ARG A CA 1
ATOM 4842 C C . ARG A 1 607 ? 20.811 40.310 10.328 1.00 95.75 607 ARG A C 1
ATOM 4844 O O . ARG A 1 607 ? 20.569 39.766 9.257 1.00 95.75 607 ARG A O 1
ATOM 4851 N N . LYS A 1 608 ? 21.930 40.062 11.011 1.00 94.75 608 LYS A N 1
ATOM 4852 C CA . LYS A 1 608 ? 22.874 39.011 10.608 1.00 94.75 608 LYS A CA 1
ATOM 4853 C C . LYS A 1 608 ? 22.312 37.649 11.021 1.00 94.75 608 LYS A C 1
ATOM 4855 O O . LYS A 1 608 ? 22.053 37.445 12.204 1.00 94.75 608 LYS A O 1
ATOM 4860 N N . LEU A 1 609 ? 22.101 36.759 10.053 1.00 93.25 609 LEU A N 1
ATOM 4861 C CA . LEU A 1 609 ? 21.528 35.428 10.280 1.00 93.25 609 LEU A CA 1
ATOM 4862 C C . LEU A 1 609 ? 22.614 34.364 10.395 1.00 93.25 609 LEU A C 1
ATOM 4864 O O . LEU A 1 609 ? 22.553 33.513 11.273 1.00 93.25 609 LEU A O 1
ATOM 4868 N N . ALA A 1 610 ? 23.629 34.458 9.541 1.00 92.00 610 ALA A N 1
ATOM 4869 C CA . ALA A 1 610 ? 24.758 33.543 9.494 1.00 92.00 610 ALA A CA 1
ATOM 4870 C C . ALA A 1 610 ? 26.032 34.298 9.049 1.00 92.00 610 ALA A C 1
ATOM 4872 O O . ALA A 1 610 ? 25.947 35.484 8.703 1.00 92.00 610 ALA A O 1
ATOM 4873 N N . PRO A 1 611 ? 27.231 33.690 9.117 1.00 91.12 611 PRO A N 1
ATOM 4874 C CA . PRO A 1 611 ? 28.474 34.304 8.648 1.00 91.12 611 PRO A CA 1
ATOM 4875 C C . PRO A 1 611 ? 28.384 34.976 7.272 1.00 91.12 611 PRO A C 1
ATOM 4877 O O . PRO A 1 611 ? 28.816 36.130 7.169 1.00 91.12 611 PRO A O 1
ATOM 4880 N N . CYS A 1 612 ? 27.776 34.311 6.284 1.00 91.88 612 CYS A N 1
ATOM 4881 C CA . CYS A 1 612 ? 27.644 34.800 4.908 1.00 91.88 612 CYS A CA 1
ATOM 4882 C C . CYS A 1 612 ? 26.234 35.302 4.560 1.00 91.88 612 CYS A C 1
ATOM 4884 O O . CYS A 1 612 ? 26.028 35.791 3.451 1.00 91.88 612 CYS A O 1
ATOM 4886 N N . THR A 1 613 ? 25.274 35.230 5.490 1.00 94.44 613 THR A N 1
ATOM 4887 C CA . THR A 1 613 ? 23.862 35.549 5.227 1.00 94.44 613 THR A CA 1
ATOM 4888 C C . THR A 1 613 ? 23.333 36.671 6.126 1.00 94.44 613 THR A C 1
ATOM 4890 O O . THR A 1 613 ? 23.348 36.577 7.359 1.00 94.44 613 THR A O 1
ATOM 4893 N N . GLN A 1 614 ? 22.802 37.731 5.513 1.00 96.38 614 GLN A N 1
ATOM 4894 C CA . GLN A 1 614 ? 22.231 38.898 6.186 1.00 96.38 614 GLN A CA 1
ATOM 4895 C C . GLN A 1 614 ? 20.828 39.213 5.661 1.00 96.38 614 GLN A C 1
ATOM 4897 O O . GLN A 1 614 ? 20.583 39.241 4.461 1.00 96.38 614 GLN A O 1
ATOM 4902 N N . GLU A 1 615 ? 19.896 39.486 6.565 1.00 97.12 615 GLU A N 1
ATOM 4903 C CA . GLU A 1 615 ? 18.551 39.948 6.242 1.00 97.12 615 GLU A CA 1
ATOM 4904 C C . GLU A 1 615 ? 18.483 41.476 6.260 1.00 97.12 615 GLU A C 1
ATOM 4906 O O . GLU A 1 615 ? 18.940 42.126 7.204 1.00 97.12 615 GLU A O 1
ATOM 4911 N N . TYR A 1 616 ? 17.849 42.034 5.236 1.00 97.44 616 TYR A N 1
ATOM 4912 C CA . TYR A 1 616 ? 17.507 43.442 5.102 1.00 97.44 616 TYR A CA 1
ATOM 4913 C C . TYR A 1 616 ? 15.988 43.564 4.971 1.00 97.44 616 TYR A C 1
ATOM 4915 O O . TYR A 1 616 ? 15.379 42.937 4.105 1.00 97.44 616 TYR A O 1
ATOM 4923 N N . THR A 1 617 ? 15.359 44.365 5.824 1.00 97.38 617 THR A N 1
ATOM 4924 C CA . THR A 1 617 ? 13.915 44.623 5.762 1.00 97.38 617 THR A CA 1
ATOM 4925 C C . THR A 1 617 ? 13.680 46.007 5.187 1.00 97.38 617 THR A C 1
ATOM 4927 O O . THR A 1 617 ? 14.116 46.997 5.768 1.00 97.38 617 THR A O 1
ATOM 4930 N N . TYR A 1 618 ? 12.986 46.079 4.056 1.00 97.38 618 TYR A N 1
ATOM 4931 C CA . TYR A 1 618 ? 12.666 47.328 3.379 1.00 97.38 618 TYR A CA 1
ATOM 4932 C C . TYR A 1 618 ? 11.175 47.622 3.460 1.00 97.38 618 TYR A C 1
ATOM 4934 O O . TYR A 1 618 ? 10.350 46.761 3.157 1.00 97.38 618 TYR A O 1
ATOM 4942 N N . LYS A 1 619 ? 10.833 48.867 3.778 1.00 96.75 619 LYS A N 1
ATOM 4943 C CA . LYS A 1 619 ? 9.512 49.430 3.506 1.00 96.75 619 LYS A CA 1
ATOM 4944 C C . LYS A 1 619 ? 9.548 50.028 2.106 1.00 96.75 619 LYS A C 1
ATOM 4946 O O . LYS A 1 619 ? 10.373 50.898 1.832 1.00 96.75 619 LYS A O 1
ATOM 4951 N N . VAL A 1 620 ? 8.684 49.544 1.222 1.00 95.31 620 VAL A N 1
ATOM 4952 C CA . VAL A 1 620 ? 8.602 50.006 -0.163 1.00 95.31 620 VAL A CA 1
ATOM 4953 C C . VAL A 1 620 ? 7.292 50.738 -0.385 1.00 95.31 620 VAL A C 1
ATOM 4955 O O . VAL A 1 620 ? 6.218 50.205 -0.111 1.00 95.31 620 VAL A O 1
ATOM 4958 N N . ILE A 1 621 ? 7.402 51.949 -0.918 1.00 94.81 621 ILE A N 1
ATOM 4959 C CA . ILE A 1 621 ? 6.283 52.803 -1.302 1.00 94.81 621 ILE A CA 1
ATOM 4960 C C . ILE A 1 621 ? 6.226 52.872 -2.829 1.00 94.81 621 ILE A C 1
ATOM 4962 O O . ILE A 1 621 ? 7.239 53.160 -3.472 1.00 94.81 621 ILE A O 1
ATOM 4966 N N . THR A 1 622 ? 5.057 52.583 -3.403 1.00 92.69 622 THR A N 1
ATOM 4967 C CA . THR A 1 622 ? 4.812 52.680 -4.847 1.00 92.69 622 THR A CA 1
ATOM 4968 C C . THR A 1 622 ? 3.914 53.871 -5.150 1.00 92.69 622 THR A C 1
ATOM 4970 O O . THR A 1 622 ? 2.736 53.849 -4.801 1.00 92.69 622 THR A O 1
ATOM 4973 N N . ASP A 1 623 ? 4.452 54.857 -5.866 1.00 89.81 623 ASP A N 1
ATOM 4974 C CA . ASP A 1 623 ? 3.698 56.021 -6.335 1.00 89.81 623 ASP A CA 1
ATOM 4975 C C . ASP A 1 623 ? 3.426 55.889 -7.842 1.00 89.81 623 ASP A C 1
ATOM 4977 O O . ASP A 1 623 ? 4.360 55.752 -8.645 1.00 89.81 623 ASP A O 1
ATOM 4981 N N . VAL A 1 624 ? 2.152 55.938 -8.242 1.00 83.69 624 VAL A N 1
ATOM 4982 C CA . VAL A 1 624 ? 1.726 55.962 -9.651 1.00 83.69 624 VAL A CA 1
ATOM 4983 C C . VAL A 1 624 ? 1.345 57.394 -10.009 1.00 83.69 624 VAL A C 1
ATOM 4985 O O . VAL A 1 624 ? 0.377 57.931 -9.483 1.00 83.69 624 VAL A O 1
ATOM 4988 N N . LYS A 1 625 ? 2.098 58.038 -10.905 1.00 71.19 625 LYS A N 1
ATOM 4989 C CA . LYS A 1 625 ? 1.748 59.379 -11.387 1.00 71.19 625 LYS A CA 1
ATOM 4990 C C . LYS A 1 625 ? 0.547 59.281 -12.327 1.00 71.19 625 LYS A C 1
ATOM 4992 O O . LYS A 1 625 ? 0.702 58.821 -13.455 1.00 71.19 625 LYS A O 1
ATOM 4997 N N . ALA A 1 626 ? -0.626 59.728 -11.886 1.00 62.25 626 ALA A N 1
ATOM 4998 C CA . ALA A 1 626 ? -1.803 59.840 -12.742 1.00 62.25 626 ALA A CA 1
ATOM 4999 C C . ALA A 1 626 ? -1.562 60.895 -13.840 1.00 62.25 626 ALA A C 1
ATOM 5001 O O . ALA A 1 626 ? -1.493 62.089 -13.550 1.00 62.25 626 ALA A O 1
ATOM 5002 N N . LYS A 1 627 ? -1.431 60.473 -15.103 1.00 55.56 627 LYS A N 1
ATOM 5003 C CA . LYS A 1 627 ? -1.546 61.383 -16.250 1.00 55.56 627 LYS A CA 1
ATOM 5004 C C . LYS A 1 627 ? -2.984 61.381 -16.773 1.00 55.56 627 LYS A C 1
ATOM 5006 O O . LYS A 1 627 ? -3.567 60.328 -17.002 1.00 55.56 627 LYS A O 1
ATOM 5011 N N . ASP A 1 628 ? -3.530 62.585 -16.915 1.00 56.69 628 ASP A N 1
ATOM 5012 C CA . ASP A 1 628 ? -4.762 62.938 -17.631 1.00 56.69 628 ASP A CA 1
ATOM 5013 C C . ASP A 1 628 ? -6.094 62.353 -17.135 1.00 56.69 628 ASP A C 1
ATOM 5015 O O . ASP A 1 628 ? -6.842 61.715 -17.871 1.00 56.69 628 ASP A O 1
ATOM 5019 N N . LYS A 1 629 ? -6.494 62.724 -15.910 1.00 49.28 629 LYS A N 1
ATOM 5020 C CA . LYS A 1 629 ? -7.923 62.824 -15.561 1.00 49.28 629 LYS A CA 1
ATOM 5021 C C . LYS A 1 629 ? -8.350 64.275 -15.378 1.00 49.28 629 LYS A C 1
ATOM 5023 O O . LYS A 1 629 ? -8.594 64.753 -14.273 1.00 49.28 629 LYS A O 1
ATOM 5028 N N . LYS A 1 630 ? -8.537 64.966 -16.506 1.00 56.03 630 LYS A N 1
ATOM 5029 C CA . LYS A 1 630 ? -9.552 66.022 -16.578 1.00 56.03 630 LYS A CA 1
ATOM 5030 C C . LYS A 1 630 ? -10.917 65.354 -16.362 1.00 56.03 630 LYS A C 1
ATOM 5032 O O . LYS A 1 630 ? -11.326 64.521 -17.159 1.00 56.03 630 LYS A O 1
ATOM 5037 N N . LYS A 1 631 ? -11.604 65.758 -15.290 1.00 53.41 631 LYS A N 1
ATOM 5038 C CA . LYS A 1 631 ? -13.016 65.467 -14.972 1.00 53.41 631 LYS A CA 1
ATOM 5039 C C . LYS A 1 631 ? -13.364 63.997 -14.678 1.00 53.41 631 LYS A C 1
ATOM 5041 O O . LYS A 1 631 ? -14.133 63.378 -15.395 1.00 53.41 631 LYS A O 1
ATOM 5046 N N . ASN A 1 632 ? -12.897 63.479 -13.544 1.00 47.41 632 ASN A N 1
ATOM 5047 C CA . ASN A 1 632 ? -13.824 62.835 -12.605 1.00 47.41 632 ASN A CA 1
ATOM 5048 C C . ASN A 1 632 ? -13.242 62.876 -11.188 1.00 47.41 632 ASN A C 1
ATOM 5050 O O . ASN A 1 632 ? -12.157 62.363 -10.925 1.00 47.41 632 ASN A O 1
ATOM 5054 N N . LYS A 1 633 ? -13.961 63.594 -10.321 1.00 55.47 633 LYS A N 1
ATOM 5055 C CA . LYS A 1 633 ? -13.651 63.880 -8.916 1.00 55.47 633 LYS A CA 1
ATOM 5056 C C . LYS A 1 633 ? -13.687 62.580 -8.097 1.00 55.47 633 LYS A C 1
ATOM 5058 O O . LYS A 1 633 ? -14.556 61.752 -8.331 1.00 55.47 633 LYS A O 1
ATOM 5063 N N . GLN A 1 634 ? -12.777 62.477 -7.123 1.00 53.50 634 GLN A N 1
ATOM 5064 C CA . GLN A 1 634 ? -12.679 61.431 -6.090 1.00 53.50 634 GLN A CA 1
ATOM 5065 C C . GLN A 1 634 ? -12.329 60.014 -6.576 1.00 53.50 634 GLN A C 1
ATOM 5067 O O . GLN A 1 634 ? -13.154 59.107 -6.607 1.00 53.50 634 GLN A O 1
ATOM 5072 N N . LYS A 1 635 ? -11.043 59.785 -6.847 1.00 51.66 635 LYS A N 1
ATOM 5073 C CA . LYS A 1 635 ? -10.424 58.493 -6.534 1.00 51.66 635 LYS A CA 1
ATOM 5074 C C . LYS A 1 635 ? -9.110 58.812 -5.828 1.00 51.66 635 LYS A C 1
ATOM 5076 O O . LYS A 1 635 ? -8.236 59.397 -6.456 1.00 51.66 635 LYS A O 1
ATOM 5081 N N . GLU A 1 636 ? -9.064 58.577 -4.518 1.00 58.12 636 GLU A N 1
ATOM 5082 C CA . GLU A 1 636 ? -7.877 58.798 -3.685 1.00 58.12 636 GLU A CA 1
ATOM 5083 C C . GLU A 1 636 ? -6.672 58.083 -4.309 1.00 58.12 636 GLU A C 1
ATOM 5085 O O . GLU A 1 636 ? -6.803 56.961 -4.805 1.00 58.12 636 GLU A O 1
ATOM 5090 N N . ASP A 1 637 ? -5.522 58.759 -4.341 1.00 59.50 637 ASP A N 1
ATOM 5091 C CA . ASP A 1 637 ? -4.269 58.196 -4.835 1.00 59.50 637 ASP A CA 1
ATOM 5092 C C . ASP A 1 637 ? -3.892 56.991 -3.960 1.00 59.50 637 ASP A C 1
ATOM 5094 O O . ASP A 1 637 ? -3.418 57.132 -2.833 1.00 59.50 637 ASP A O 1
ATOM 5098 N N . GLU A 1 638 ? -4.155 55.786 -4.464 1.00 70.81 638 GLU A N 1
ATOM 5099 C CA . GLU A 1 638 ? -3.931 54.532 -3.748 1.00 70.81 638 GLU A CA 1
ATOM 5100 C C . GLU A 1 638 ? -2.423 54.238 -3.683 1.00 70.81 638 GLU A C 1
ATOM 5102 O O . GLU A 1 638 ? -1.841 53.558 -4.533 1.00 70.81 638 GLU A O 1
ATOM 5107 N N . GLN A 1 639 ? -1.756 54.816 -2.683 1.00 81.56 639 GLN A N 1
ATOM 5108 C CA . GLN A 1 639 ? -0.350 54.568 -2.393 1.00 81.56 639 GLN A CA 1
ATOM 5109 C C . GLN A 1 639 ? -0.190 53.172 -1.778 1.00 81.56 639 GLN A C 1
ATOM 5111 O O . GLN A 1 639 ? -0.569 52.920 -0.634 1.00 81.56 639 GLN A O 1
ATOM 5116 N N . MET A 1 640 ? 0.412 52.247 -2.527 1.00 87.25 640 MET A N 1
ATOM 5117 C CA . MET A 1 640 ? 0.669 50.892 -2.040 1.00 87.25 640 MET A CA 1
ATOM 5118 C C . MET A 1 640 ? 1.974 50.860 -1.234 1.00 87.25 640 MET A C 1
ATOM 5120 O O . MET A 1 640 ? 3.063 51.059 -1.781 1.00 87.25 640 MET A O 1
ATOM 5124 N N . CYS A 1 641 ? 1.869 50.577 0.066 1.00 91.25 641 CYS A N 1
ATOM 5125 C CA . CYS A 1 641 ? 3.004 50.379 0.966 1.00 91.25 641 CYS A CA 1
ATOM 5126 C C . CYS A 1 641 ? 3.158 48.890 1.319 1.00 91.25 641 CYS A C 1
ATOM 5128 O O . CYS A 1 641 ? 2.232 48.283 1.854 1.00 91.25 641 CYS A O 1
ATOM 5130 N N . ARG A 1 642 ? 4.332 48.294 1.066 1.00 93.75 642 ARG A N 1
ATOM 5131 C CA . ARG A 1 642 ? 4.625 46.875 1.361 1.00 93.75 642 ARG A CA 1
ATOM 5132 C C . ARG A 1 642 ? 5.974 46.721 2.061 1.00 93.75 642 ARG A C 1
ATOM 5134 O O . ARG A 1 642 ? 6.915 47.443 1.752 1.00 93.75 642 ARG A O 1
ATOM 5141 N N . ASN A 1 643 ? 6.087 45.740 2.954 1.00 94.69 643 ASN A N 1
ATOM 5142 C CA . ASN A 1 643 ? 7.372 45.324 3.518 1.00 94.69 643 ASN A CA 1
ATOM 5143 C C . ASN A 1 643 ? 7.975 44.187 2.681 1.00 94.69 643 ASN A C 1
ATOM 5145 O O . ASN A 1 643 ? 7.301 43.191 2.418 1.00 94.69 643 ASN A O 1
ATOM 5149 N N . VAL A 1 644 ? 9.240 44.327 2.292 1.00 95.81 644 VAL A N 1
ATOM 5150 C CA . VAL A 1 644 ? 10.004 43.340 1.520 1.00 95.81 644 VAL A CA 1
ATOM 5151 C C . VAL A 1 644 ? 11.203 42.896 2.348 1.00 95.81 644 VAL A C 1
ATOM 5153 O O . VAL A 1 644 ? 11.969 43.730 2.833 1.00 95.81 644 VAL A O 1
ATOM 5156 N N . ARG A 1 645 ? 11.376 41.583 2.513 1.00 97.12 645 ARG A N 1
ATOM 5157 C CA . ARG A 1 645 ? 12.534 41.002 3.207 1.00 97.12 645 ARG A CA 1
ATOM 5158 C C . ARG A 1 645 ? 13.525 40.457 2.195 1.00 97.12 645 ARG A C 1
ATOM 5160 O O . ARG A 1 645 ? 13.185 39.573 1.415 1.00 97.12 645 ARG A O 1
ATOM 5167 N N . ILE A 1 646 ? 14.742 40.980 2.223 1.00 96.94 646 ILE A N 1
ATOM 5168 C CA . ILE A 1 646 ? 15.847 40.563 1.367 1.00 96.94 646 ILE A CA 1
ATOM 5169 C C . ILE A 1 646 ? 16.836 39.747 2.200 1.00 96.94 646 ILE A C 1
ATOM 5171 O O . ILE A 1 646 ? 17.480 40.287 3.094 1.00 96.94 646 ILE A O 1
ATOM 5175 N N . TYR A 1 647 ? 16.980 38.462 1.887 1.00 96.81 647 TYR A N 1
ATOM 5176 C CA . TYR A 1 647 ? 18.010 37.586 2.438 1.00 96.81 647 TYR A CA 1
ATOM 5177 C C . TYR A 1 647 ? 19.217 37.602 1.505 1.00 96.81 647 TYR A C 1
ATOM 5179 O O . TYR A 1 647 ? 19.225 36.935 0.473 1.00 96.81 647 TYR A O 1
ATOM 5187 N N . TYR A 1 648 ? 20.209 38.415 1.847 1.00 96.06 648 TYR A N 1
ATOM 5188 C CA . TYR A 1 648 ? 21.450 38.553 1.104 1.00 96.06 648 TYR A CA 1
ATOM 5189 C C . TYR A 1 648 ? 22.455 37.483 1.530 1.00 96.06 648 TYR A C 1
ATOM 5191 O O . TYR A 1 648 ? 22.880 37.472 2.684 1.00 96.06 648 TYR A O 1
ATOM 5199 N N . HIS A 1 649 ? 22.851 36.619 0.601 1.00 94.44 649 HIS A N 1
ATOM 5200 C CA . HIS A 1 649 ? 23.915 35.643 0.783 1.00 94.44 649 HIS A CA 1
ATOM 5201 C C . HIS A 1 649 ? 25.145 36.049 -0.035 1.00 94.44 649 HIS A C 1
ATOM 5203 O O . HIS A 1 649 ? 25.084 36.177 -1.262 1.00 94.44 649 HIS A O 1
ATOM 5209 N N . GLN A 1 650 ? 26.264 36.262 0.654 1.00 92.19 650 GLN A N 1
ATOM 5210 C CA . GLN A 1 650 ? 27.540 36.596 0.038 1.00 92.19 650 GLN A CA 1
ATOM 5211 C C . GLN A 1 650 ? 28.193 35.336 -0.535 1.00 92.19 650 GLN A C 1
ATOM 5213 O O . GLN A 1 650 ? 28.752 34.522 0.196 1.00 92.19 650 GLN A O 1
ATOM 5218 N N . TRP A 1 651 ? 28.200 35.229 -1.861 1.00 88.62 651 TRP A N 1
ATOM 5219 C CA . TRP A 1 651 ? 28.814 34.131 -2.594 1.00 88.62 651 TRP A CA 1
ATOM 5220 C C . TRP A 1 651 ? 30.017 34.631 -3.400 1.00 88.62 651 TRP A C 1
ATOM 5222 O O . TRP A 1 651 ? 29.893 35.117 -4.521 1.00 88.62 651 TRP A O 1
ATOM 5232 N N . GLY A 1 652 ? 31.218 34.488 -2.835 1.00 81.06 652 GLY A N 1
ATOM 5233 C CA . GLY A 1 652 ? 32.449 35.011 -3.434 1.00 81.06 652 GLY A CA 1
ATOM 5234 C C . GLY A 1 652 ? 32.696 34.557 -4.884 1.00 81.06 652 GLY A C 1
ATOM 5235 O O . GLY A 1 652 ? 32.505 33.397 -5.242 1.00 81.06 652 GLY A O 1
ATOM 5236 N N . ASN A 1 653 ? 33.213 35.470 -5.713 1.00 67.25 653 ASN A N 1
ATOM 5237 C CA . ASN A 1 653 ? 33.373 35.301 -7.167 1.00 67.25 653 ASN A CA 1
ATOM 5238 C C . ASN A 1 653 ? 34.269 34.139 -7.639 1.00 67.25 653 ASN A C 1
ATOM 5240 O O . ASN A 1 653 ? 34.238 33.793 -8.823 1.00 67.25 653 ASN A O 1
ATOM 5244 N N . ARG A 1 654 ? 35.116 33.579 -6.770 1.00 62.72 654 ARG A N 1
ATOM 5245 C CA . ARG A 1 654 ? 36.154 32.607 -7.165 1.00 62.72 654 ARG A CA 1
ATOM 5246 C C . ARG A 1 654 ? 36.127 31.304 -6.389 1.00 62.72 654 ARG A C 1
ATOM 5248 O O . ARG A 1 654 ? 36.664 30.319 -6.874 1.00 62.72 654 ARG A O 1
ATOM 5255 N N . PHE A 1 655 ? 35.486 31.283 -5.229 1.00 66.19 655 PHE A N 1
ATOM 5256 C CA . PHE A 1 655 ? 35.569 30.145 -4.326 1.00 66.19 655 PHE A CA 1
ATOM 5257 C C . PHE A 1 655 ? 34.229 29.441 -4.256 1.00 66.19 655 PHE A C 1
ATOM 5259 O O . PHE A 1 655 ? 33.170 30.074 -4.347 1.00 66.19 655 PHE A O 1
ATOM 5266 N N . LEU A 1 656 ? 34.298 28.122 -4.167 1.00 64.38 656 LEU A N 1
ATOM 5267 C CA . LEU A 1 656 ? 33.152 27.320 -3.805 1.00 64.38 656 LEU A CA 1
ATOM 5268 C C . LEU A 1 656 ? 32.925 27.519 -2.297 1.00 64.38 656 LEU A C 1
ATOM 5270 O O . LEU A 1 656 ? 33.899 27.472 -1.539 1.00 64.38 656 LEU A O 1
ATOM 5274 N N . PRO A 1 657 ? 31.694 27.822 -1.859 1.00 66.12 657 PRO A N 1
ATOM 5275 C CA . PRO A 1 657 ? 31.376 27.960 -0.447 1.00 66.12 657 PRO A CA 1
ATOM 5276 C C . PRO A 1 657 ? 31.830 26.720 0.322 1.00 66.12 657 PRO A C 1
ATOM 5278 O O . PRO A 1 657 ? 31.693 25.597 -0.159 1.00 66.12 657 PRO A O 1
ATOM 5281 N N . SER A 1 658 ? 32.385 26.920 1.513 1.00 69.56 658 SER A N 1
ATOM 5282 C CA . SER A 1 658 ? 32.612 25.820 2.465 1.00 69.56 658 SER A CA 1
ATOM 5283 C C . SER A 1 658 ? 31.397 25.602 3.362 1.00 69.56 658 SER A C 1
ATOM 5285 O O . SER A 1 658 ? 31.283 24.581 4.033 1.00 69.56 658 SER A O 1
ATOM 5287 N N . GLU A 1 659 ? 30.500 26.582 3.389 1.00 78.31 659 GLU A N 1
ATOM 5288 C CA . GLU A 1 659 ? 29.383 26.712 4.308 1.00 78.31 659 GLU A CA 1
ATOM 5289 C C . GLU A 1 659 ? 28.128 26.075 3.694 1.00 78.31 659 GLU A C 1
ATOM 5291 O O . GLU A 1 659 ? 27.127 26.744 3.434 1.00 78.31 659 GLU A O 1
ATOM 5296 N N . PHE A 1 660 ? 28.189 24.765 3.428 1.00 88.25 660 PHE A N 1
ATOM 5297 C CA . PHE A 1 660 ? 27.080 24.009 2.830 1.00 88.25 660 PHE A CA 1
ATOM 5298 C C . PHE A 1 660 ? 25.782 24.128 3.647 1.00 88.25 660 PHE A C 1
ATOM 5300 O O . PHE A 1 660 ? 24.697 24.248 3.072 1.00 88.25 660 PHE A O 1
ATOM 5307 N N . ASP A 1 661 ? 25.907 24.172 4.977 1.00 88.81 661 ASP A N 1
ATOM 5308 C CA . ASP A 1 661 ? 24.815 24.387 5.927 1.00 88.81 661 ASP A CA 1
ATOM 5309 C C . ASP A 1 661 ? 24.034 25.667 5.597 1.00 88.81 661 ASP A C 1
ATOM 5311 O O . ASP A 1 661 ? 22.813 25.614 5.457 1.00 88.81 661 ASP A O 1
ATOM 5315 N N . GLU A 1 662 ? 24.722 26.798 5.395 1.00 91.00 662 GLU A N 1
ATOM 5316 C CA . GLU A 1 662 ? 24.071 28.089 5.138 1.00 91.00 662 GLU A CA 1
ATOM 5317 C C . GLU A 1 662 ? 23.275 28.083 3.836 1.00 91.00 662 GLU A C 1
ATOM 5319 O O . GLU A 1 662 ? 22.171 28.625 3.784 1.00 91.00 662 GLU A O 1
ATOM 5324 N N . ILE A 1 663 ? 23.811 27.453 2.790 1.00 91.25 663 ILE A N 1
ATOM 5325 C CA . ILE A 1 663 ? 23.141 27.350 1.491 1.00 91.25 663 ILE A CA 1
ATOM 5326 C C . ILE A 1 663 ? 21.868 26.501 1.597 1.00 91.25 663 ILE A C 1
ATOM 5328 O O . ILE A 1 663 ? 20.829 26.879 1.054 1.00 91.25 663 ILE A O 1
ATOM 5332 N N . LEU A 1 664 ? 21.913 25.387 2.332 1.00 92.19 664 LEU A N 1
ATOM 5333 C CA . LEU A 1 664 ? 20.736 24.546 2.559 1.00 92.19 664 LEU A CA 1
ATOM 5334 C C . LEU A 1 664 ? 19.693 25.257 3.432 1.00 92.19 664 LEU A C 1
ATOM 5336 O O . LEU A 1 664 ? 18.507 25.235 3.109 1.00 92.19 664 LEU A O 1
ATOM 5340 N N . GLN A 1 665 ? 20.116 25.968 4.478 1.00 93.44 665 GLN A N 1
ATOM 5341 C CA . GLN A 1 665 ? 19.230 26.809 5.293 1.00 93.44 665 GLN A CA 1
ATOM 5342 C C . GLN A 1 665 ? 18.599 27.946 4.472 1.00 93.44 665 GLN A C 1
ATOM 5344 O O . GLN A 1 665 ? 17.431 28.281 4.674 1.00 93.44 665 GLN A O 1
ATOM 5349 N N . LEU A 1 666 ? 19.342 28.525 3.522 1.00 93.56 666 LEU A N 1
ATOM 5350 C CA . LEU A 1 666 ? 18.840 29.548 2.606 1.00 93.56 666 LEU A CA 1
ATOM 5351 C C . LEU A 1 666 ? 17.783 28.974 1.652 1.00 93.56 666 LEU A C 1
ATOM 5353 O O . LEU A 1 666 ? 16.763 29.624 1.426 1.00 93.56 666 LEU A O 1
ATOM 5357 N N . ALA A 1 667 ? 17.973 27.751 1.144 1.00 93.19 667 ALA A N 1
ATOM 5358 C CA . ALA A 1 667 ? 16.968 27.054 0.335 1.00 93.19 667 ALA A CA 1
ATOM 5359 C C . ALA A 1 667 ? 15.659 26.822 1.115 1.00 93.19 667 ALA A C 1
ATOM 5361 O O . ALA A 1 667 ? 14.575 26.957 0.554 1.00 93.19 667 ALA A O 1
ATOM 5362 N N . MET A 1 668 ? 15.738 26.583 2.428 1.00 93.38 668 MET A N 1
ATOM 5363 C CA . MET A 1 668 ? 14.562 26.437 3.300 1.00 93.38 668 MET A CA 1
ATOM 5364 C C . MET A 1 668 ? 13.771 27.736 3.526 1.00 93.38 668 MET A C 1
ATOM 5366 O O . MET A 1 668 ? 12.660 27.682 4.051 1.00 93.38 668 MET A O 1
ATOM 5370 N N . LEU A 1 669 ? 14.309 28.909 3.164 1.00 93.12 669 LEU A N 1
ATOM 5371 C CA . LEU A 1 669 ? 13.567 30.177 3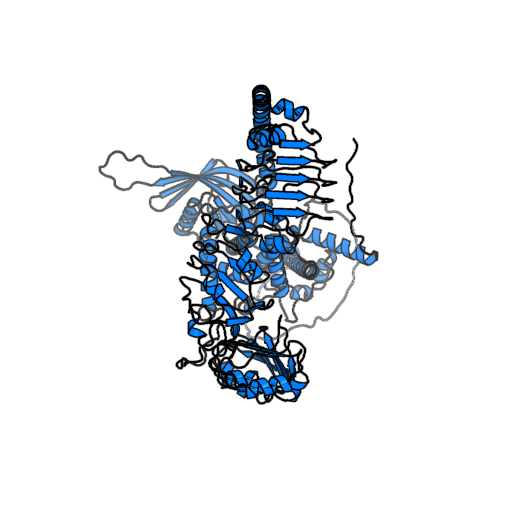.229 1.00 93.12 669 LEU A CA 1
ATOM 5372 C C . LEU A 1 669 ? 12.578 30.355 2.070 1.00 93.12 669 LEU A C 1
ATOM 5374 O O . LEU A 1 669 ? 11.831 31.340 2.038 1.00 93.12 669 LEU A O 1
ATOM 5378 N N . TYR A 1 670 ? 12.574 29.438 1.103 1.00 93.50 670 TYR A N 1
ATOM 5379 C CA . TYR A 1 670 ? 11.591 29.450 0.039 1.00 93.50 670 TYR A CA 1
ATOM 5380 C C . TYR A 1 670 ? 10.182 29.214 0.583 1.00 93.50 670 TYR A C 1
ATOM 5382 O O . TYR A 1 670 ? 9.917 28.284 1.341 1.00 93.50 670 TYR A O 1
ATOM 5390 N N . VAL A 1 671 ? 9.266 30.080 0.158 1.00 91.19 671 VAL A N 1
ATOM 5391 C CA . VAL A 1 671 ? 7.836 29.941 0.389 1.00 91.19 671 VAL A CA 1
ATOM 5392 C C . VAL A 1 671 ? 7.164 30.021 -0.983 1.00 91.19 671 VAL A C 1
ATOM 5394 O O . VAL A 1 671 ? 7.348 31.044 -1.662 1.00 91.19 671 VAL A O 1
ATOM 5397 N N . PRO A 1 672 ? 6.393 28.990 -1.387 1.00 90.69 672 PRO A N 1
ATOM 5398 C CA . PRO A 1 672 ? 5.636 28.985 -2.635 1.00 90.69 672 PRO A CA 1
ATOM 5399 C C . PRO A 1 672 ? 4.892 30.300 -2.856 1.00 90.69 672 PRO A C 1
ATOM 5401 O O . PRO A 1 672 ? 4.344 30.886 -1.918 1.00 90.69 672 PRO A O 1
ATOM 5404 N N . ASP A 1 673 ? 4.952 30.815 -4.082 1.00 88.88 673 ASP A N 1
ATOM 5405 C CA . ASP A 1 673 ? 4.342 32.078 -4.518 1.00 88.88 673 ASP A CA 1
ATOM 5406 C C . ASP A 1 673 ? 4.771 33.362 -3.793 1.00 88.88 673 ASP A C 1
ATOM 5408 O O . ASP A 1 673 ? 4.373 34.455 -4.211 1.00 88.88 673 ASP A O 1
ATOM 5412 N N . ARG A 1 674 ? 5.619 33.287 -2.766 1.00 93.44 674 ARG A N 1
ATOM 5413 C CA . ARG A 1 674 ? 6.031 34.433 -1.939 1.00 93.44 674 ARG A CA 1
ATOM 5414 C C . ARG A 1 674 ? 7.514 34.749 -2.001 1.00 93.44 674 ARG A C 1
ATOM 5416 O O . ARG A 1 674 ? 7.884 35.828 -1.532 1.00 93.44 674 ARG A O 1
ATOM 5423 N N . THR A 1 675 ? 8.314 33.869 -2.597 1.00 94.88 675 THR A N 1
ATOM 5424 C CA . THR A 1 675 ? 9.768 34.017 -2.716 1.00 94.88 675 THR A CA 1
ATOM 5425 C C . THR A 1 675 ? 10.213 34.147 -4.174 1.00 94.88 675 THR A C 1
ATOM 5427 O O . THR A 1 675 ? 9.647 33.508 -5.056 1.00 94.88 675 THR A O 1
ATOM 5430 N N . VAL A 1 676 ? 11.235 34.969 -4.430 1.00 94.31 676 VAL A N 1
ATOM 5431 C CA . VAL A 1 676 ? 11.980 35.027 -5.704 1.00 94.31 676 VAL A CA 1
ATOM 5432 C C . VAL A 1 676 ? 13.481 35.058 -5.437 1.00 94.31 676 VAL A C 1
ATOM 5434 O O . VAL A 1 676 ? 13.921 35.646 -4.447 1.00 94.31 676 VAL A O 1
ATOM 5437 N N . CYS A 1 677 ? 14.270 34.438 -6.312 1.00 93.69 677 CYS A N 1
ATOM 5438 C CA . CYS A 1 677 ? 15.725 34.507 -6.265 1.00 93.69 677 CYS A CA 1
ATOM 5439 C C . CYS A 1 677 ? 16.264 35.505 -7.293 1.00 93.69 677 CYS A C 1
ATOM 5441 O O . CYS A 1 677 ? 15.907 35.478 -8.475 1.00 93.69 677 CYS A O 1
ATOM 5443 N N . VAL A 1 678 ? 17.146 36.388 -6.840 1.00 92.06 678 VAL A N 1
ATOM 5444 C CA . VAL A 1 678 ? 17.839 37.371 -7.669 1.00 92.06 678 VAL A CA 1
ATOM 5445 C C . VAL A 1 678 ? 19.328 37.242 -7.413 1.00 92.06 678 VAL A C 1
ATOM 5447 O O . VAL A 1 678 ? 19.764 37.088 -6.278 1.00 92.06 678 VAL A O 1
ATOM 5450 N N . SER A 1 679 ? 20.136 37.320 -8.459 1.00 89.94 679 SER A N 1
ATOM 5451 C CA . SER A 1 679 ? 21.576 37.208 -8.292 1.00 89.94 679 SER A CA 1
ATOM 5452 C C . SER A 1 679 ? 22.344 37.950 -9.368 1.00 89.94 679 SER A C 1
ATOM 5454 O O . SER A 1 679 ? 21.830 38.145 -10.472 1.00 89.94 679 SER A O 1
ATOM 5456 N N . ASP A 1 680 ? 23.570 38.357 -9.042 1.00 85.44 680 ASP A N 1
ATOM 5457 C CA . ASP A 1 680 ? 24.570 38.767 -10.023 1.00 85.44 680 ASP A CA 1
ATOM 5458 C C . ASP A 1 680 ? 25.318 37.568 -10.645 1.00 85.44 680 ASP A C 1
ATOM 5460 O O . ASP A 1 680 ? 25.877 37.730 -11.733 1.00 85.44 680 ASP A O 1
ATOM 5464 N N . ARG A 1 681 ? 25.289 36.375 -10.014 1.00 77.38 681 ARG A N 1
ATOM 5465 C CA . ARG A 1 681 ? 25.947 35.131 -10.466 1.00 77.38 681 ARG A CA 1
ATOM 5466 C C . ARG A 1 681 ? 25.526 33.871 -9.667 1.00 77.38 681 ARG A C 1
ATOM 5468 O O . ARG A 1 681 ? 25.353 33.948 -8.461 1.00 77.38 681 ARG A O 1
ATOM 5475 N N . ARG A 1 682 ? 25.530 32.676 -10.283 1.00 75.38 682 ARG A N 1
ATOM 5476 C CA . ARG A 1 682 ? 25.333 31.355 -9.616 1.00 75.38 682 ARG A CA 1
ATOM 5477 C C . ARG A 1 682 ? 23.917 31.081 -9.077 1.00 75.38 682 ARG A C 1
ATOM 5479 O O . ARG A 1 682 ? 23.730 30.225 -8.212 1.00 75.38 682 ARG A O 1
ATOM 5486 N N . LYS A 1 683 ? 22.897 31.779 -9.582 1.00 83.81 683 LYS A N 1
ATOM 5487 C CA . LYS A 1 683 ? 21.488 31.534 -9.205 1.00 83.81 683 LYS A CA 1
ATOM 5488 C C . LYS A 1 683 ? 20.979 30.177 -9.685 1.00 83.81 683 LYS A C 1
ATOM 5490 O O . LYS A 1 683 ? 20.124 29.591 -9.033 1.00 83.81 683 LYS A O 1
ATOM 5495 N N . GLU A 1 684 ? 21.518 29.679 -10.791 1.00 85.44 684 GLU A N 1
ATOM 5496 C CA . GLU A 1 684 ? 21.204 28.378 -11.371 1.00 85.44 684 GLU A CA 1
ATOM 5497 C C . GLU A 1 684 ? 21.633 27.262 -10.410 1.00 85.44 684 GLU A C 1
ATOM 5499 O O . GLU A 1 684 ? 20.845 26.382 -10.090 1.00 85.44 684 GLU A O 1
ATOM 5504 N N . VAL A 1 685 ? 22.839 27.353 -9.841 1.00 89.31 685 VAL A N 1
ATOM 5505 C CA . VAL A 1 685 ? 23.318 26.405 -8.819 1.00 89.31 685 VAL A CA 1
ATOM 5506 C C . VAL A 1 685 ? 22.413 26.400 -7.600 1.00 89.31 685 VAL A C 1
ATOM 5508 O O . VAL A 1 685 ? 22.041 25.342 -7.099 1.00 89.31 685 VAL A O 1
ATOM 5511 N N . PHE A 1 686 ? 22.058 27.587 -7.107 1.00 91.50 686 PHE A N 1
ATOM 5512 C CA . PHE A 1 686 ? 21.182 27.690 -5.950 1.00 91.50 686 PHE A CA 1
ATOM 5513 C C . PHE A 1 686 ? 19.786 27.132 -6.237 1.00 91.50 686 PHE A C 1
ATOM 5515 O O . PHE A 1 686 ? 19.223 26.440 -5.393 1.00 91.50 686 PHE A O 1
ATOM 5522 N N . SER A 1 687 ? 19.245 27.380 -7.429 1.00 92.06 687 SER A N 1
ATOM 5523 C CA . SER A 1 687 ? 17.965 26.815 -7.852 1.00 92.06 687 SER A CA 1
ATOM 5524 C C . SER A 1 687 ? 18.010 25.290 -7.961 1.00 92.06 687 SER A C 1
ATOM 5526 O O . SER A 1 687 ? 17.078 24.617 -7.515 1.00 92.06 687 SER A O 1
ATOM 5528 N N . LEU A 1 688 ? 19.113 24.716 -8.450 1.00 92.94 688 LEU A N 1
ATOM 5529 C CA . LEU A 1 688 ? 19.312 23.267 -8.446 1.00 92.94 688 LEU A CA 1
ATOM 5530 C C . LEU A 1 688 ? 19.332 22.723 -7.015 1.00 92.94 688 LEU A C 1
ATOM 5532 O O . LEU A 1 688 ? 18.613 21.775 -6.710 1.00 92.94 688 LEU A O 1
ATOM 5536 N N . ILE A 1 689 ? 20.096 23.347 -6.116 1.00 94.44 689 ILE A N 1
ATOM 5537 C CA . ILE A 1 689 ? 20.152 22.944 -4.703 1.00 94.44 689 ILE A CA 1
ATOM 5538 C C . ILE A 1 689 ? 18.772 23.056 -4.047 1.00 94.44 689 ILE A C 1
ATOM 5540 O O . ILE A 1 689 ? 18.377 22.170 -3.295 1.00 94.44 689 ILE A O 1
ATOM 5544 N N . HIS A 1 690 ? 18.008 24.102 -4.358 1.00 94.94 690 HIS A N 1
ATOM 5545 C CA . HIS A 1 690 ? 16.630 24.249 -3.901 1.00 94.94 690 HIS A CA 1
ATOM 5546 C C . HIS A 1 690 ? 15.724 23.126 -4.428 1.00 94.94 690 HIS A C 1
ATOM 5548 O O . HIS A 1 690 ? 14.909 22.576 -3.685 1.00 94.94 690 HIS A O 1
ATOM 5554 N N . THR A 1 691 ? 15.875 22.757 -5.698 1.00 94.50 691 THR A N 1
ATOM 5555 C CA . THR A 1 691 ? 15.115 21.670 -6.329 1.00 94.50 691 THR A CA 1
ATOM 5556 C C . THR A 1 691 ? 15.426 20.334 -5.651 1.00 94.50 691 THR A C 1
ATOM 5558 O O . THR A 1 691 ? 14.508 19.626 -5.239 1.00 94.50 691 THR A O 1
ATOM 5561 N N . LEU A 1 692 ? 16.709 20.044 -5.410 1.00 95.62 692 LEU A N 1
ATOM 5562 C CA . LEU A 1 692 ? 17.166 18.877 -4.646 1.00 95.62 692 LEU A CA 1
ATOM 5563 C C . LEU A 1 692 ? 16.630 18.889 -3.211 1.00 95.62 692 LEU A C 1
ATOM 5565 O O . LEU A 1 692 ? 16.128 17.881 -2.718 1.00 95.62 692 LEU A O 1
ATOM 5569 N N . HIS A 1 693 ? 16.679 20.040 -2.540 1.00 95.62 693 HIS A N 1
ATOM 5570 C CA . HIS A 1 693 ? 16.094 20.194 -1.214 1.00 95.62 693 HIS A CA 1
ATOM 5571 C C . HIS A 1 693 ? 14.601 19.852 -1.219 1.00 95.62 693 HIS A C 1
ATOM 5573 O O . HIS A 1 693 ? 14.130 19.121 -0.350 1.00 95.62 693 HIS A O 1
ATOM 5579 N N . THR A 1 694 ? 13.865 20.336 -2.215 1.00 94.31 694 THR A N 1
ATOM 5580 C CA . THR A 1 694 ? 12.420 20.133 -2.314 1.00 94.31 694 THR A CA 1
ATOM 5581 C C . THR A 1 694 ? 12.076 18.662 -2.533 1.00 94.31 694 THR A C 1
ATOM 5583 O O . THR A 1 694 ? 11.279 18.121 -1.769 1.00 94.31 694 THR A O 1
ATOM 5586 N N . PHE A 1 695 ? 12.720 17.990 -3.493 1.00 95.19 695 PHE A N 1
ATOM 5587 C CA . PHE A 1 695 ? 12.479 16.566 -3.747 1.00 95.19 695 PHE A CA 1
ATOM 5588 C C . PHE A 1 695 ? 12.831 15.686 -2.548 1.00 95.19 695 PHE A C 1
ATOM 5590 O O . PHE A 1 695 ? 12.065 14.806 -2.170 1.00 95.19 695 PHE A O 1
ATOM 5597 N N . CYS A 1 696 ? 13.961 15.954 -1.893 1.00 96.00 696 CYS A N 1
ATOM 5598 C CA . CYS A 1 696 ? 14.397 15.150 -0.757 1.00 96.00 696 CYS A CA 1
ATOM 5599 C C . CYS A 1 696 ? 13.574 15.428 0.512 1.00 96.00 696 CYS A C 1
ATOM 5601 O O . CYS A 1 696 ? 13.178 14.491 1.209 1.00 96.00 696 CYS A O 1
ATOM 5603 N N . HIS A 1 697 ? 13.323 16.697 0.842 1.00 93.50 697 HIS A N 1
ATOM 5604 C CA . HIS A 1 697 ? 12.808 17.094 2.155 1.00 93.50 697 HIS A CA 1
ATOM 5605 C C . HIS A 1 697 ? 11.324 17.468 2.168 1.00 93.50 697 HIS A C 1
ATOM 5607 O O . HIS A 1 697 ? 10.652 17.199 3.163 1.00 93.50 697 HIS A O 1
ATOM 5613 N N . ILE A 1 698 ? 10.819 18.097 1.103 1.00 92.44 698 ILE A N 1
ATOM 5614 C CA . ILE A 1 698 ? 9.450 18.627 1.060 1.00 92.44 698 ILE A CA 1
ATOM 5615 C C . ILE A 1 698 ? 8.488 17.587 0.492 1.00 92.44 698 ILE A C 1
ATOM 5617 O O . ILE A 1 698 ? 7.539 17.212 1.175 1.00 92.44 698 ILE A O 1
ATOM 5621 N N . THR A 1 699 ? 8.739 17.101 -0.723 1.00 92.25 699 THR A N 1
ATOM 5622 C CA . THR A 1 699 ? 7.839 16.148 -1.396 1.00 92.25 699 THR A CA 1
ATOM 5623 C C . THR A 1 699 ? 8.193 14.703 -1.062 1.00 92.25 699 THR A C 1
ATOM 5625 O O . THR A 1 699 ? 7.311 13.854 -0.957 1.00 92.25 699 THR A O 1
ATOM 5628 N N . MET A 1 700 ? 9.477 14.438 -0.791 1.00 93.75 700 MET A N 1
ATOM 5629 C CA . MET A 1 700 ? 10.018 13.101 -0.527 1.00 93.75 700 MET A CA 1
ATOM 5630 C C . MET A 1 700 ? 9.777 12.136 -1.693 1.00 93.75 700 MET A C 1
ATOM 5632 O O . MET A 1 700 ? 9.650 10.929 -1.481 1.00 93.75 700 MET A O 1
ATOM 5636 N N . ASP A 1 701 ? 9.709 12.646 -2.918 1.00 90.94 701 ASP A N 1
ATOM 5637 C CA . ASP A 1 701 ? 9.491 11.830 -4.106 1.00 90.94 701 ASP A CA 1
ATOM 5638 C C . ASP A 1 701 ? 10.800 11.236 -4.615 1.00 90.94 701 ASP A C 1
ATOM 5640 O O . ASP A 1 701 ? 11.847 11.883 -4.621 1.00 90.94 701 ASP A O 1
ATOM 5644 N N . GLN A 1 702 ? 10.740 9.960 -4.997 1.00 91.19 702 GLN A N 1
ATOM 5645 C CA . GLN A 1 702 ? 11.894 9.254 -5.539 1.00 91.19 702 GLN A CA 1
ATOM 5646 C C . GLN A 1 702 ? 12.168 9.788 -6.942 1.00 91.19 702 GLN A C 1
ATOM 5648 O O . GLN A 1 702 ? 11.323 9.677 -7.825 1.00 91.19 702 GLN A O 1
ATOM 5653 N N . VAL A 1 703 ? 13.345 10.375 -7.123 1.00 92.50 703 VAL A N 1
ATOM 5654 C CA . VAL A 1 703 ? 13.810 10.951 -8.385 1.00 92.50 703 VAL A CA 1
ATOM 5655 C C . VAL A 1 703 ? 15.320 10.751 -8.464 1.00 92.50 703 VAL A C 1
ATOM 5657 O O . VAL A 1 703 ? 16.002 10.876 -7.444 1.00 92.50 703 VAL A O 1
ATOM 5660 N N . SER A 1 704 ? 15.856 10.406 -9.634 1.00 92.81 704 SER A N 1
ATOM 5661 C CA . SER A 1 704 ? 17.307 10.245 -9.801 1.00 92.81 704 SER A CA 1
ATOM 5662 C C . SER A 1 704 ? 18.013 11.607 -9.824 1.00 92.81 704 SER A C 1
ATOM 5664 O O . SER A 1 704 ? 17.384 12.639 -10.081 1.00 92.81 704 SER A O 1
ATOM 5666 N N . ILE A 1 705 ? 19.329 11.654 -9.569 1.00 90.44 705 ILE A N 1
ATOM 5667 C CA . ILE A 1 705 ? 20.061 12.936 -9.637 1.00 90.44 705 ILE A CA 1
ATOM 5668 C C . ILE A 1 705 ? 20.077 13.477 -11.072 1.00 90.44 705 ILE A C 1
ATOM 567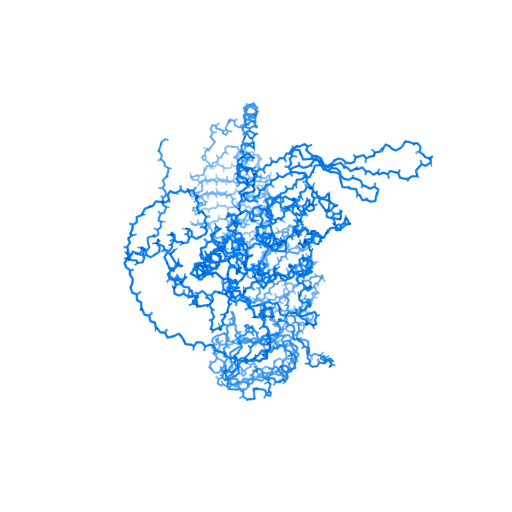0 O O . ILE A 1 705 ? 20.084 14.689 -11.284 1.00 90.44 705 ILE A O 1
ATOM 5674 N N . VAL A 1 706 ? 20.049 12.568 -12.050 1.00 86.75 706 VAL A N 1
ATOM 5675 C CA . VAL A 1 706 ? 20.031 12.869 -13.484 1.00 86.75 706 VAL A CA 1
ATOM 5676 C C . VAL A 1 706 ? 18.710 13.526 -13.879 1.00 86.75 706 VAL A C 1
ATOM 5678 O O . VAL A 1 706 ? 18.727 14.580 -14.511 1.00 86.75 706 VAL A O 1
ATOM 5681 N N . ASP A 1 707 ? 17.577 12.986 -13.429 1.00 88.75 707 ASP A N 1
ATOM 5682 C CA . ASP A 1 707 ? 16.258 13.550 -13.741 1.00 88.75 707 ASP A CA 1
ATOM 5683 C C . ASP A 1 707 ? 16.081 14.940 -13.124 1.00 88.75 707 ASP A C 1
ATOM 5685 O O . ASP A 1 707 ? 15.535 15.838 -13.764 1.00 88.75 707 ASP A O 1
ATOM 5689 N N . VAL A 1 708 ? 16.588 15.162 -11.901 1.00 90.69 708 VAL A N 1
ATOM 5690 C CA . VAL A 1 708 ? 16.555 16.493 -11.271 1.00 90.69 708 VAL A CA 1
ATOM 5691 C C . VAL A 1 708 ? 17.373 17.503 -12.073 1.00 90.69 708 VAL A C 1
ATOM 5693 O O . VAL A 1 708 ? 16.929 18.636 -12.266 1.00 90.69 708 VAL A O 1
ATOM 5696 N N . LEU A 1 709 ? 18.558 17.113 -12.551 1.00 87.25 709 LEU A N 1
ATOM 5697 C CA . LEU A 1 709 ? 19.387 17.964 -13.405 1.00 87.25 709 LEU A CA 1
ATOM 5698 C C . LEU A 1 709 ? 18.677 18.292 -14.722 1.00 87.25 709 LEU A C 1
ATOM 5700 O O . LEU A 1 709 ? 18.690 19.450 -15.144 1.00 87.25 709 LEU A O 1
ATOM 5704 N N . GLN A 1 710 ? 18.020 17.303 -15.329 1.00 84.19 710 GLN A N 1
ATOM 5705 C CA . GLN A 1 710 ? 17.266 17.477 -16.565 1.00 84.19 710 GLN A CA 1
ATOM 5706 C C . GLN A 1 710 ? 16.090 18.439 -16.370 1.00 84.19 710 GLN A C 1
ATOM 5708 O O . GLN A 1 710 ? 16.007 19.459 -17.052 1.00 84.19 710 GLN A O 1
ATOM 5713 N N . LEU A 1 711 ? 15.239 18.174 -15.374 1.00 87.19 711 LEU A N 1
ATOM 5714 C CA . LEU A 1 711 ? 14.124 19.042 -14.987 1.00 87.19 711 LEU A CA 1
ATOM 5715 C C . LEU A 1 711 ? 14.583 20.477 -14.728 1.00 87.19 711 LEU A C 1
ATOM 5717 O O . LEU A 1 711 ? 13.937 21.433 -15.163 1.00 87.19 711 LEU A O 1
ATOM 5721 N N . HIS A 1 712 ? 15.705 20.627 -14.023 1.00 88.50 712 HIS A N 1
ATOM 5722 C CA . HIS A 1 712 ? 16.272 21.929 -13.725 1.00 88.50 712 HIS A CA 1
ATOM 5723 C C . HIS A 1 712 ? 16.678 22.666 -15.004 1.00 88.50 712 HIS A C 1
ATOM 5725 O O . HIS A 1 712 ? 16.305 23.822 -15.164 1.00 88.50 712 HIS A O 1
ATOM 5731 N N . THR A 1 713 ? 17.399 22.037 -15.928 1.00 83.69 713 THR A N 1
ATOM 5732 C CA . THR A 1 713 ? 17.846 22.707 -17.163 1.00 83.69 713 THR A CA 1
ATOM 5733 C C . THR A 1 713 ? 16.694 23.112 -18.069 1.00 83.69 713 THR A C 1
ATOM 5735 O O . THR A 1 713 ? 16.694 24.242 -18.556 1.00 83.69 713 THR A O 1
ATOM 5738 N N . GLU A 1 714 ? 15.682 22.257 -18.221 1.00 83.69 714 GLU A N 1
ATOM 5739 C CA . GLU A 1 714 ? 14.503 22.561 -19.043 1.00 83.69 714 GLU A CA 1
ATOM 5740 C C . GLU A 1 714 ? 13.706 23.760 -18.525 1.00 83.69 714 GLU A C 1
ATOM 5742 O O . GLU A 1 714 ? 13.087 24.500 -19.291 1.00 83.69 714 GLU A O 1
ATOM 5747 N N . LYS A 1 715 ? 13.680 23.960 -17.203 1.00 83.62 715 LYS A N 1
ATOM 5748 C CA . LYS A 1 715 ? 12.808 24.963 -16.583 1.00 83.62 715 LYS A CA 1
ATOM 5749 C C . LYS A 1 715 ? 13.548 26.195 -16.065 1.00 83.62 715 LYS A C 1
ATOM 5751 O O . LYS A 1 715 ? 12.962 27.277 -16.029 1.00 83.62 715 LYS A O 1
ATOM 5756 N N . CYS A 1 716 ? 14.823 26.097 -15.688 1.00 74.56 716 CYS A N 1
ATOM 5757 C CA . CYS A 1 716 ? 15.624 27.215 -15.172 1.00 74.56 716 CYS A CA 1
ATOM 5758 C C . CYS A 1 716 ? 16.317 27.998 -16.295 1.00 74.56 716 CYS A C 1
ATOM 5760 O O . CYS A 1 716 ? 17.545 28.050 -16.371 1.00 74.56 716 CYS A O 1
ATOM 5762 N N . ASN A 1 717 ? 15.529 28.667 -17.142 1.00 65.88 717 ASN A N 1
ATOM 5763 C CA . ASN A 1 717 ? 16.002 29.576 -18.200 1.00 65.88 717 ASN A CA 1
ATOM 5764 C C . ASN A 1 717 ? 17.001 28.958 -19.212 1.00 65.88 717 ASN A C 1
ATOM 5766 O O . ASN A 1 717 ? 17.687 29.715 -19.898 1.00 65.88 717 ASN A O 1
ATOM 5770 N N . GLY A 1 718 ? 17.126 27.625 -19.296 1.00 61.62 718 GLY A N 1
ATOM 5771 C CA . GLY A 1 718 ? 18.046 26.937 -20.215 1.00 61.62 718 GLY A CA 1
ATOM 5772 C C . GLY A 1 718 ? 19.539 27.179 -19.947 1.00 61.62 718 GLY A C 1
ATOM 5773 O O . GLY A 1 718 ? 20.383 26.826 -20.771 1.00 61.62 718 GLY A O 1
ATOM 5774 N N . ALA A 1 719 ? 19.895 27.812 -18.823 1.00 67.88 719 ALA A N 1
ATOM 5775 C CA . ALA A 1 719 ? 21.278 28.153 -18.517 1.00 67.88 719 ALA A CA 1
ATOM 5776 C C . ALA A 1 719 ? 22.030 26.921 -17.997 1.00 67.88 719 ALA A C 1
ATOM 5778 O O . ALA A 1 719 ? 21.725 26.377 -16.935 1.00 67.88 719 ALA A O 1
ATOM 5779 N N . VAL A 1 720 ? 23.027 26.489 -18.766 1.00 68.75 720 VAL A N 1
ATOM 5780 C CA . VAL A 1 720 ? 23.854 25.322 -18.449 1.00 68.75 720 VAL A CA 1
ATOM 5781 C C . VAL A 1 720 ? 24.749 25.643 -17.255 1.00 68.75 720 VAL A C 1
ATOM 5783 O O . VAL A 1 720 ? 25.494 26.623 -17.289 1.00 68.75 720 VAL A O 1
ATOM 5786 N N . LEU A 1 721 ? 24.696 24.799 -16.223 1.00 79.94 721 LEU A N 1
ATOM 5787 C CA . LEU A 1 721 ? 25.626 24.869 -15.097 1.00 79.94 721 LEU A CA 1
ATOM 5788 C C . LEU A 1 721 ? 27.046 24.596 -15.583 1.00 79.94 721 LEU A C 1
ATOM 5790 O O . LEU A 1 721 ? 27.286 23.617 -16.297 1.00 79.94 721 LEU A O 1
ATOM 5794 N N . ASP A 1 722 ? 28.003 25.425 -15.170 1.00 78.31 722 ASP A N 1
ATOM 5795 C CA . ASP A 1 722 ? 29.400 25.091 -15.421 1.00 78.31 722 ASP A CA 1
ATOM 5796 C C . ASP A 1 722 ? 29.844 23.886 -14.567 1.00 78.31 722 ASP A C 1
ATOM 5798 O O . ASP A 1 722 ? 29.179 23.451 -13.621 1.00 78.31 722 ASP A O 1
ATOM 5802 N N . ARG A 1 723 ? 30.994 23.300 -14.906 1.00 80.06 723 ARG A N 1
ATOM 5803 C CA . ARG A 1 723 ? 31.499 22.115 -14.204 1.00 80.06 723 ARG A CA 1
ATOM 5804 C C . ARG A 1 723 ? 31.680 22.358 -12.695 1.00 80.06 723 ARG A C 1
ATOM 5806 O O . ARG A 1 723 ? 31.398 21.470 -11.896 1.00 80.06 723 ARG A O 1
ATOM 5813 N N . ASN A 1 724 ? 32.169 23.527 -12.288 1.00 78.94 724 ASN A N 1
ATOM 5814 C CA . ASN A 1 724 ? 32.416 23.832 -10.876 1.00 78.94 724 ASN A CA 1
ATOM 5815 C C . ASN A 1 724 ? 31.108 24.013 -10.114 1.00 78.94 724 ASN A C 1
ATOM 5817 O O . ASN A 1 724 ? 30.974 23.556 -8.984 1.00 78.94 724 ASN A O 1
ATOM 5821 N N . GLU A 1 725 ? 30.160 24.683 -10.750 1.00 84.50 725 GLU A N 1
ATOM 5822 C CA . GLU A 1 725 ? 28.796 24.884 -10.291 1.00 84.50 725 GLU A CA 1
ATOM 5823 C C . GLU A 1 725 ? 28.081 23.548 -10.048 1.00 84.50 725 GLU A C 1
ATOM 5825 O O . GLU A 1 725 ? 27.500 23.335 -8.981 1.00 84.50 725 GLU A O 1
ATOM 5830 N N . LEU A 1 726 ? 28.221 22.607 -10.983 1.00 86.00 726 LEU A N 1
ATOM 5831 C CA . LEU A 1 726 ? 27.694 21.253 -10.851 1.00 86.00 726 LEU A CA 1
ATOM 5832 C C . LEU A 1 726 ? 28.388 20.467 -9.733 1.00 86.00 726 LEU A C 1
ATOM 5834 O O . LEU A 1 726 ? 27.723 19.928 -8.852 1.00 86.00 726 LEU A O 1
ATOM 5838 N N . VAL A 1 727 ? 29.724 20.428 -9.730 1.00 87.31 727 VAL A N 1
ATOM 5839 C CA . VAL A 1 727 ? 30.508 19.721 -8.702 1.00 87.31 727 VAL A CA 1
ATOM 5840 C C . VAL A 1 727 ? 30.205 20.273 -7.306 1.00 87.31 727 VAL A C 1
ATOM 5842 O O . VAL A 1 727 ? 30.131 19.505 -6.349 1.00 87.31 727 VAL A O 1
ATOM 5845 N N . PHE A 1 728 ? 29.964 21.579 -7.183 1.00 88.81 728 PHE A N 1
ATOM 5846 C CA . PHE A 1 728 ? 29.540 22.197 -5.933 1.00 88.81 728 PHE A CA 1
ATOM 5847 C C . PHE A 1 728 ? 28.162 21.721 -5.473 1.00 88.81 728 PHE A C 1
ATOM 5849 O O . PHE A 1 728 ? 28.010 21.357 -4.309 1.00 88.81 728 PHE A O 1
ATOM 5856 N N . ALA A 1 729 ? 27.167 21.674 -6.365 1.00 91.88 729 ALA A N 1
ATOM 5857 C CA . ALA A 1 729 ? 25.854 21.130 -6.021 1.00 91.88 729 ALA A CA 1
ATOM 5858 C C . ALA A 1 729 ? 25.962 19.669 -5.541 1.00 91.88 729 ALA A C 1
ATOM 5860 O O . ALA A 1 729 ? 25.336 19.294 -4.551 1.00 91.88 729 ALA A O 1
ATOM 5861 N N . MET A 1 730 ? 26.829 18.868 -6.169 1.00 93.62 730 MET A N 1
ATOM 5862 C CA . MET A 1 730 ? 27.094 17.492 -5.734 1.00 93.62 730 MET A CA 1
ATOM 5863 C C . MET A 1 730 ? 27.796 17.444 -4.374 1.00 93.62 730 MET A C 1
ATOM 5865 O O . MET A 1 730 ? 27.440 16.619 -3.538 1.00 93.62 730 MET A O 1
ATOM 5869 N N . ALA A 1 731 ? 28.729 18.359 -4.099 1.00 92.25 731 ALA A N 1
ATOM 5870 C CA . ALA A 1 731 ? 29.364 18.467 -2.786 1.00 92.25 731 ALA A CA 1
ATOM 5871 C C . ALA A 1 731 ? 28.346 18.794 -1.679 1.00 92.25 731 ALA A C 1
ATOM 5873 O O . ALA A 1 731 ? 28.404 18.194 -0.606 1.00 92.25 731 ALA A O 1
ATOM 5874 N N . VAL A 1 732 ? 27.365 19.661 -1.959 1.00 93.62 732 VAL A N 1
ATOM 5875 C CA . VAL A 1 732 ? 26.248 19.950 -1.041 1.00 93.62 732 VAL A CA 1
ATOM 5876 C C . VAL A 1 732 ? 25.438 18.683 -0.747 1.00 93.62 732 VAL A C 1
ATOM 5878 O O . VAL A 1 732 ? 25.142 18.412 0.415 1.00 93.62 732 VAL A O 1
ATOM 5881 N N . VAL A 1 733 ? 25.117 17.874 -1.764 1.00 95.81 733 VAL A N 1
ATOM 5882 C CA . VAL A 1 733 ? 24.400 16.595 -1.582 1.00 95.81 733 VAL A CA 1
ATOM 5883 C C . VAL A 1 733 ? 25.222 15.602 -0.757 1.00 95.81 733 VAL A C 1
ATOM 5885 O O . VAL A 1 733 ? 24.694 14.984 0.169 1.00 95.81 733 VAL A O 1
ATOM 5888 N N . MET A 1 734 ? 26.516 15.469 -1.055 1.00 95.06 734 MET A N 1
ATOM 5889 C CA . MET A 1 734 ? 27.424 14.555 -0.355 1.00 95.06 734 MET A CA 1
ATOM 5890 C C . MET A 1 734 ? 27.580 14.926 1.124 1.00 95.06 734 MET A C 1
ATOM 5892 O O . MET A 1 734 ? 27.575 14.038 1.983 1.00 95.06 734 MET A O 1
ATOM 5896 N N . GLU A 1 735 ? 27.669 16.221 1.436 1.00 93.44 735 GLU A N 1
ATOM 5897 C CA . GLU A 1 735 ? 27.697 16.707 2.817 1.00 93.44 735 GLU A CA 1
ATOM 5898 C C . GLU A 1 735 ? 26.348 16.497 3.510 1.00 93.44 735 GLU A C 1
ATOM 5900 O O . GLU A 1 735 ? 26.296 16.001 4.638 1.00 93.44 735 GLU A O 1
ATOM 5905 N N . TRP A 1 736 ? 25.242 16.804 2.828 1.00 95.25 736 TRP A N 1
ATOM 5906 C CA . TRP A 1 736 ? 23.904 16.627 3.384 1.00 95.25 736 TRP A CA 1
ATOM 5907 C C . TRP A 1 736 ? 23.635 15.163 3.744 1.00 95.25 736 TRP A C 1
ATOM 5909 O O . TRP A 1 736 ? 23.164 14.867 4.848 1.00 95.25 736 TRP A O 1
ATOM 5919 N N . ALA A 1 737 ? 23.998 14.224 2.869 1.00 96.38 737 ALA A N 1
ATOM 5920 C CA . ALA A 1 737 ? 23.881 12.793 3.130 1.00 96.38 737 ALA A CA 1
ATOM 5921 C C . ALA A 1 737 ? 24.738 12.344 4.324 1.00 96.38 737 ALA A C 1
ATOM 5923 O O . ALA A 1 737 ? 24.290 11.525 5.133 1.00 96.38 737 ALA A O 1
ATOM 5924 N N . TYR A 1 738 ? 25.941 12.905 4.479 1.00 95.06 738 TYR A N 1
ATOM 5925 C CA . TYR A 1 738 ? 26.814 12.618 5.617 1.00 95.06 738 TYR A CA 1
ATOM 5926 C C . TYR A 1 738 ? 26.218 13.110 6.938 1.00 95.06 738 TYR A C 1
ATOM 5928 O O . TYR A 1 738 ? 26.038 12.322 7.872 1.00 95.06 738 TYR A O 1
ATOM 5936 N N . GLN A 1 739 ? 25.841 14.388 7.005 1.00 94.19 739 GLN A N 1
ATOM 5937 C CA . GLN A 1 739 ? 25.301 15.013 8.218 1.00 94.19 739 GLN A CA 1
ATOM 5938 C C . GLN A 1 739 ? 23.964 14.388 8.640 1.00 94.19 739 GLN A C 1
ATOM 5940 O O . GLN A 1 739 ? 23.679 14.269 9.833 1.00 94.19 739 GLN A O 1
ATOM 5945 N N . SER A 1 740 ? 23.174 13.918 7.671 1.00 95.12 740 SER A N 1
ATOM 5946 C CA . SER A 1 740 ? 21.904 13.229 7.919 1.00 95.12 740 SER A CA 1
ATOM 5947 C C . SER A 1 740 ? 22.018 11.732 8.210 1.00 95.12 740 SER A C 1
ATOM 5949 O O . SER A 1 740 ? 21.002 11.081 8.470 1.00 95.12 740 SER A O 1
ATOM 5951 N N . ARG A 1 741 ? 23.245 11.185 8.218 1.00 96.25 741 ARG A N 1
ATOM 5952 C CA . ARG A 1 741 ? 23.533 9.749 8.395 1.00 96.25 741 ARG A CA 1
ATOM 5953 C C . ARG A 1 741 ? 22.826 8.869 7.358 1.00 96.25 741 ARG A C 1
ATOM 5955 O O . ARG A 1 741 ? 22.443 7.743 7.661 1.00 96.25 741 ARG A O 1
ATOM 5962 N N . SER A 1 742 ? 22.667 9.391 6.147 1.00 97.06 742 SER A N 1
ATOM 5963 C CA . SER A 1 742 ? 21.970 8.721 5.047 1.00 97.06 742 SER A CA 1
ATOM 5964 C C . SER A 1 742 ? 22.884 7.807 4.230 1.00 97.06 742 SER A C 1
ATOM 5966 O O . SER A 1 742 ? 22.396 7.018 3.436 1.00 97.06 742 SER A O 1
ATOM 5968 N N . ILE A 1 743 ? 24.206 7.893 4.409 1.00 96.88 743 ILE A N 1
ATOM 5969 C CA . ILE A 1 743 ? 25.172 7.129 3.608 1.00 96.88 743 ILE A CA 1
ATOM 5970 C C . ILE A 1 743 ? 25.154 5.644 4.014 1.00 96.88 743 ILE A C 1
ATOM 5972 O O . ILE A 1 743 ? 25.490 5.330 5.163 1.00 96.88 743 ILE A O 1
ATOM 5976 N N . PRO A 1 744 ? 24.836 4.724 3.085 1.00 94.69 744 PRO A N 1
ATOM 5977 C CA . PRO A 1 744 ? 24.921 3.286 3.325 1.00 94.69 744 PRO A CA 1
ATOM 5978 C C . PRO A 1 744 ? 26.352 2.833 3.639 1.00 94.69 744 PRO A C 1
ATOM 5980 O O . PRO A 1 744 ? 27.328 3.441 3.189 1.00 94.69 744 PRO A O 1
ATOM 5983 N N . LYS A 1 745 ? 26.499 1.738 4.396 1.00 95.25 745 LYS A N 1
ATOM 5984 C CA . LYS A 1 745 ? 27.819 1.249 4.841 1.00 95.25 745 LYS A CA 1
ATOM 5985 C C . LYS A 1 745 ? 28.733 0.930 3.654 1.00 95.25 745 LYS A C 1
ATOM 5987 O O . LYS A 1 745 ? 29.913 1.261 3.689 1.00 95.25 745 LYS A O 1
ATOM 5992 N N . GLU A 1 746 ? 28.170 0.355 2.602 1.00 95.62 746 GLU A N 1
ATOM 5993 C CA . GLU A 1 746 ? 28.834 -0.048 1.364 1.00 95.62 746 GLU A CA 1
ATOM 5994 C C . GLU A 1 746 ? 29.335 1.129 0.509 1.00 95.62 746 GLU A C 1
ATOM 5996 O O . GLU A 1 746 ? 30.286 0.972 -0.254 1.00 95.62 746 GLU A O 1
ATOM 6001 N N . LEU A 1 747 ? 28.747 2.323 0.651 1.00 94.81 747 LEU A N 1
ATOM 6002 C CA . LEU A 1 747 ? 29.168 3.525 -0.083 1.00 94.81 747 LEU A CA 1
ATOM 6003 C C . LEU A 1 747 ? 30.118 4.415 0.716 1.00 94.81 747 LEU A C 1
ATOM 6005 O O . LEU A 1 747 ? 30.682 5.360 0.169 1.00 94.81 747 LEU A O 1
ATOM 6009 N N . LYS A 1 748 ? 30.315 4.119 2.002 1.00 92.94 748 LYS A N 1
ATOM 6010 C CA . LYS A 1 748 ? 31.027 4.994 2.931 1.00 92.94 748 LYS A CA 1
ATOM 6011 C C . LYS A 1 748 ? 32.469 5.280 2.517 1.00 92.94 748 LYS A C 1
ATOM 6013 O O . LYS A 1 748 ? 32.882 6.431 2.576 1.00 92.94 748 LYS A O 1
ATOM 6018 N N . LEU A 1 749 ? 33.213 4.260 2.085 1.00 90.25 749 LEU A N 1
ATOM 6019 C CA . LEU A 1 749 ? 34.608 4.425 1.664 1.00 90.25 749 LEU A CA 1
ATOM 6020 C C . LEU A 1 749 ? 34.710 5.351 0.444 1.00 90.25 749 LEU A C 1
ATOM 6022 O O . LEU A 1 749 ? 35.397 6.367 0.488 1.00 90.25 749 LEU A O 1
ATOM 6026 N N . LYS A 1 750 ? 33.935 5.056 -0.604 1.00 90.00 750 LYS A N 1
ATOM 6027 C CA . LYS A 1 750 ? 33.925 5.847 -1.839 1.00 90.00 750 LYS A CA 1
ATOM 6028 C C . LYS A 1 750 ? 33.416 7.277 -1.626 1.00 90.00 750 LYS A C 1
ATOM 6030 O O . LYS A 1 750 ? 33.902 8.207 -2.263 1.00 90.00 750 LYS A O 1
ATOM 6035 N N . HIS A 1 751 ? 32.450 7.470 -0.723 1.00 92.88 751 HIS A N 1
ATOM 6036 C CA . HIS A 1 751 ? 32.003 8.803 -0.303 1.00 92.88 751 HIS A CA 1
ATOM 6037 C C . HIS A 1 751 ? 33.147 9.602 0.324 1.00 92.88 751 HIS A C 1
ATOM 6039 O O . HIS A 1 751 ? 33.376 10.744 -0.073 1.00 92.88 751 HIS A O 1
ATOM 6045 N N . VAL A 1 752 ? 33.895 8.992 1.249 1.00 88.62 752 VAL A N 1
ATOM 6046 C CA . VAL A 1 752 ? 35.039 9.636 1.908 1.00 88.62 752 VAL A CA 1
ATOM 6047 C C . VAL A 1 752 ? 36.116 10.008 0.890 1.00 88.62 752 VAL A C 1
ATOM 6049 O O . VAL A 1 752 ? 36.584 11.143 0.912 1.00 88.62 752 VAL A O 1
ATOM 6052 N N . GLU A 1 753 ? 36.466 9.111 -0.032 1.00 85.19 753 GLU A N 1
ATOM 6053 C CA . GLU A 1 753 ? 37.441 9.377 -1.103 1.00 85.19 753 GLU A CA 1
ATOM 6054 C C . GLU A 1 753 ? 37.017 10.548 -2.005 1.00 85.19 753 GLU A C 1
ATOM 6056 O O . GLU A 1 753 ? 37.829 11.424 -2.333 1.00 85.19 753 GLU A O 1
ATOM 6061 N N . TRP A 1 754 ? 35.731 10.593 -2.369 1.00 90.06 754 TRP A N 1
ATOM 6062 C CA . TRP A 1 754 ? 35.154 11.669 -3.173 1.00 90.06 754 TRP A CA 1
ATOM 6063 C C . TRP A 1 754 ? 35.231 13.013 -2.435 1.00 90.06 754 TRP A C 1
ATOM 6065 O O . TRP A 1 754 ? 35.786 13.982 -2.961 1.00 90.06 754 TRP A O 1
ATOM 6075 N N . CYS A 1 755 ? 34.753 13.073 -1.186 1.00 88.69 755 CYS A N 1
ATOM 6076 C CA . CYS A 1 755 ? 34.772 14.293 -0.371 1.00 88.69 755 CYS A CA 1
ATOM 6077 C C . CYS A 1 755 ? 36.199 14.769 -0.081 1.00 88.69 755 CYS A C 1
ATOM 6079 O O . CYS A 1 755 ? 36.473 15.969 -0.130 1.00 88.69 755 CYS A O 1
ATOM 6081 N N . HIS A 1 756 ? 37.119 13.838 0.176 1.00 84.44 756 HIS A N 1
ATOM 6082 C CA . HIS A 1 756 ? 38.534 14.132 0.385 1.00 84.44 756 HIS A CA 1
ATOM 6083 C C . HIS A 1 756 ? 39.147 14.826 -0.834 1.00 84.44 756 HIS A C 1
ATOM 6085 O O . HIS A 1 756 ? 39.859 15.821 -0.709 1.00 84.44 756 HIS A O 1
ATOM 6091 N N . SER A 1 757 ? 38.812 14.356 -2.029 1.00 83.12 757 SER A N 1
ATOM 6092 C CA . SER A 1 757 ? 39.385 14.887 -3.266 1.00 83.12 757 SER A CA 1
ATOM 6093 C C . SER A 1 757 ? 38.792 16.230 -3.651 1.00 83.12 757 SER A C 1
ATOM 6095 O O . SER A 1 757 ? 39.532 17.144 -4.018 1.00 83.12 757 SER A O 1
ATOM 6097 N N . TYR A 1 758 ? 37.481 16.396 -3.465 1.00 87.44 758 TYR A N 1
ATOM 6098 C CA . TYR A 1 758 ? 36.842 17.705 -3.554 1.00 87.44 758 TYR A CA 1
ATOM 6099 C C . TYR A 1 758 ? 37.497 18.713 -2.594 1.00 87.44 758 TYR A C 1
ATOM 6101 O O . TYR A 1 758 ? 37.814 19.833 -2.994 1.00 87.44 758 TYR A O 1
ATOM 6109 N N . ALA A 1 759 ? 37.772 18.309 -1.351 1.00 84.50 759 ALA A N 1
ATOM 6110 C CA . ALA A 1 759 ? 38.424 19.151 -0.353 1.00 84.50 759 ALA A CA 1
ATOM 6111 C C . ALA A 1 759 ? 39.845 19.584 -0.759 1.00 84.50 759 ALA A C 1
ATOM 6113 O O . ALA A 1 759 ? 40.198 20.752 -0.577 1.00 84.50 759 ALA A O 1
ATOM 6114 N N . ILE A 1 760 ? 40.652 18.689 -1.346 1.00 82.38 760 ILE A N 1
ATOM 6115 C CA . ILE A 1 760 ? 41.977 19.053 -1.880 1.00 82.38 760 ILE A CA 1
ATOM 6116 C C . ILE A 1 760 ? 41.829 20.067 -3.017 1.00 82.38 760 ILE A C 1
ATOM 6118 O O . ILE A 1 760 ? 42.529 21.082 -3.030 1.00 82.38 760 ILE A O 1
ATOM 6122 N N . MET A 1 761 ? 40.909 19.815 -3.954 1.00 84.00 761 MET A N 1
ATOM 6123 C CA . MET A 1 761 ? 40.650 20.709 -5.084 1.00 84.00 761 MET A CA 1
ATOM 6124 C C . MET A 1 761 ? 40.234 22.106 -4.612 1.00 84.00 761 MET A C 1
ATOM 6126 O O . MET A 1 761 ? 40.819 23.097 -5.049 1.00 84.00 761 MET A O 1
ATOM 6130 N N . ASP A 1 762 ? 39.266 22.199 -3.698 1.00 82.50 762 ASP A N 1
ATOM 6131 C CA . ASP A 1 762 ? 38.790 23.471 -3.148 1.00 82.50 762 ASP A CA 1
ATOM 6132 C C . ASP A 1 762 ? 39.910 24.218 -2.411 1.00 82.50 762 ASP A C 1
ATOM 6134 O O . ASP A 1 762 ? 40.180 25.387 -2.702 1.00 82.50 762 ASP A O 1
ATOM 6138 N N . LYS A 1 763 ? 40.657 23.533 -1.535 1.00 82.12 763 LYS A N 1
ATOM 6139 C CA . LYS A 1 763 ? 41.796 24.129 -0.820 1.00 82.12 763 LYS A CA 1
ATOM 6140 C C . LYS A 1 763 ? 42.863 24.650 -1.783 1.00 82.12 763 LYS A C 1
ATOM 6142 O O . LYS A 1 763 ? 43.394 25.747 -1.588 1.00 82.12 763 LYS A O 1
ATOM 6147 N N . PHE A 1 764 ? 43.164 23.893 -2.835 1.00 81.50 764 PHE A N 1
ATOM 6148 C CA . PHE A 1 764 ? 44.120 24.292 -3.858 1.00 81.50 764 PHE A CA 1
ATOM 6149 C C . PHE A 1 764 ? 43.646 25.530 -4.632 1.00 81.50 764 PHE A C 1
ATOM 6151 O O . PHE A 1 764 ? 44.424 26.471 -4.797 1.00 81.50 764 PHE A O 1
ATOM 6158 N N . MET A 1 765 ? 42.380 25.575 -5.056 1.00 80.19 765 MET A N 1
ATOM 6159 C CA . MET A 1 765 ? 41.800 26.738 -5.743 1.00 80.19 765 MET A CA 1
ATOM 6160 C C . MET A 1 765 ? 41.772 27.982 -4.842 1.00 80.19 765 MET A C 1
ATOM 6162 O O . MET A 1 765 ? 42.077 29.082 -5.303 1.00 80.19 765 MET A O 1
ATOM 6166 N N . ARG A 1 766 ? 41.503 27.822 -3.537 1.00 80.12 766 ARG A N 1
ATOM 6167 C CA . ARG A 1 766 ? 41.576 28.913 -2.546 1.00 80.12 766 ARG A CA 1
ATOM 6168 C C . ARG A 1 766 ? 42.975 29.510 -2.427 1.00 80.12 766 ARG A C 1
ATOM 6170 O O . ARG A 1 766 ? 43.121 30.729 -2.377 1.00 80.12 766 ARG A O 1
ATOM 6177 N N . LYS A 1 767 ? 44.004 28.660 -2.417 1.00 81.56 767 LYS A N 1
ATOM 6178 C CA . LYS A 1 767 ? 45.412 29.085 -2.356 1.00 81.56 767 LYS A CA 1
ATOM 6179 C C . LYS A 1 767 ? 45.931 29.665 -3.671 1.00 81.56 767 LYS A C 1
ATOM 6181 O O . LYS A 1 767 ? 46.872 30.453 -3.653 1.00 81.56 767 LYS A O 1
ATOM 6186 N N . ASN A 1 768 ? 45.320 29.302 -4.797 1.00 79.06 768 ASN A N 1
ATOM 6187 C CA . ASN A 1 768 ? 45.754 29.698 -6.134 1.00 79.06 768 ASN A CA 1
ATOM 6188 C C . ASN A 1 768 ? 44.636 30.459 -6.865 1.00 79.06 768 ASN A C 1
ATOM 6190 O O . ASN A 1 768 ? 44.045 29.929 -7.803 1.00 79.06 768 ASN A O 1
ATOM 6194 N N . PRO A 1 769 ? 44.369 31.729 -6.512 1.00 73.88 769 PRO A N 1
ATOM 6195 C CA . PRO A 1 769 ? 43.210 32.483 -7.005 1.00 73.88 769 PRO A CA 1
ATOM 6196 C C . PRO A 1 769 ? 43.224 32.796 -8.513 1.00 73.88 769 PRO A C 1
ATOM 6198 O O . PRO A 1 769 ? 42.257 33.373 -9.016 1.00 73.88 769 PRO A O 1
ATOM 6201 N N . ASN A 1 770 ? 44.311 32.462 -9.220 1.00 75.75 770 ASN A N 1
ATOM 6202 C CA . ASN A 1 770 ? 44.439 32.559 -10.681 1.00 75.75 770 ASN A CA 1
ATOM 6203 C C . ASN A 1 770 ? 43.989 31.275 -11.402 1.00 75.75 770 ASN A C 1
ATOM 6205 O O . ASN A 1 770 ? 43.861 31.265 -12.625 1.00 75.75 770 ASN A O 1
ATOM 6209 N N . ILE A 1 771 ? 43.786 30.186 -10.657 1.00 73.50 771 ILE A N 1
ATOM 6210 C CA . ILE A 1 771 ? 43.320 28.907 -11.179 1.00 73.50 771 ILE A CA 1
ATOM 6211 C C . ILE A 1 771 ? 41.806 28.882 -11.024 1.00 73.50 771 ILE A C 1
ATOM 6213 O O . ILE A 1 771 ? 41.278 28.881 -9.914 1.00 73.50 771 ILE A O 1
ATOM 6217 N N . LYS A 1 772 ? 41.109 28.885 -12.160 1.00 66.69 772 LYS A N 1
ATOM 6218 C CA . LYS A 1 772 ? 39.643 28.860 -12.200 1.00 66.69 772 LYS A CA 1
ATOM 6219 C C . LYS A 1 772 ? 39.098 27.448 -11.990 1.00 66.69 772 LYS A C 1
ATOM 6221 O O . LYS A 1 772 ? 37.991 27.281 -11.484 1.00 66.69 772 LYS A O 1
ATOM 6226 N N . TYR A 1 773 ? 39.857 26.444 -12.424 1.00 71.00 773 TYR A N 1
ATOM 6227 C CA . TYR A 1 773 ? 39.444 25.053 -12.405 1.00 71.00 773 TYR A CA 1
ATOM 6228 C C . TYR A 1 773 ? 40.667 24.114 -12.405 1.00 71.00 773 TYR A C 1
ATOM 6230 O O . TYR A 1 773 ? 41.641 24.348 -13.127 1.00 71.00 773 TYR A O 1
ATOM 6238 N N . ILE A 1 774 ? 40.606 23.048 -11.600 1.00 73.88 774 ILE A N 1
ATOM 6239 C CA . ILE A 1 774 ? 41.621 21.991 -11.538 1.00 73.88 774 ILE A CA 1
ATOM 6240 C C . ILE A 1 774 ? 40.974 20.606 -11.628 1.00 73.88 774 ILE A C 1
ATOM 6242 O O . ILE A 1 774 ? 39.986 20.320 -10.957 1.00 73.88 774 ILE A O 1
ATOM 6246 N N . HIS A 1 775 ? 41.548 19.734 -12.455 1.00 77.69 775 HIS A N 1
ATOM 6247 C CA . HIS A 1 775 ? 41.185 18.320 -12.489 1.00 77.69 775 HIS A CA 1
ATOM 6248 C C . HIS A 1 775 ? 41.853 17.577 -11.327 1.00 77.69 775 HIS A C 1
ATOM 6250 O O . HIS A 1 775 ? 43.032 17.837 -11.080 1.00 77.69 775 HIS A O 1
ATOM 6256 N N . PRO A 1 776 ? 41.178 16.637 -10.638 1.00 73.38 776 PRO A N 1
ATOM 6257 C CA . PRO A 1 776 ? 41.802 15.892 -9.546 1.00 73.38 776 PRO A CA 1
ATOM 6258 C C . PRO A 1 776 ? 43.064 15.144 -10.008 1.00 73.38 776 PRO A C 1
ATOM 6260 O O . PRO A 1 776 ? 44.084 15.205 -9.335 1.00 73.38 776 PRO A O 1
ATOM 6263 N N . ASP A 1 777 ? 43.074 14.577 -11.220 1.00 70.50 777 ASP A N 1
ATOM 6264 C CA . ASP A 1 777 ? 44.284 13.956 -11.800 1.00 70.50 777 ASP A CA 1
ATOM 6265 C C . ASP A 1 777 ? 45.450 14.941 -12.045 1.00 70.50 777 ASP A C 1
ATOM 6267 O O . ASP A 1 777 ? 46.576 14.520 -12.292 1.00 70.50 777 ASP A O 1
ATOM 6271 N N . TYR A 1 778 ? 45.225 16.258 -11.997 1.00 70.94 778 TYR A N 1
ATOM 6272 C CA . TYR A 1 778 ? 46.318 17.232 -12.053 1.00 70.94 778 TYR A CA 1
ATOM 6273 C C . TYR A 1 778 ? 46.983 17.434 -10.688 1.00 70.94 778 TYR A C 1
ATOM 6275 O O . TYR A 1 778 ? 48.141 17.840 -10.631 1.00 70.94 778 TYR A O 1
ATOM 6283 N N . LEU A 1 779 ? 46.300 17.097 -9.586 1.00 67.88 779 LEU A N 1
ATOM 6284 C CA . LEU A 1 779 ? 46.860 17.177 -8.234 1.00 67.88 779 LEU A CA 1
ATOM 6285 C C . LEU A 1 779 ? 48.070 16.247 -8.073 1.00 67.88 779 LEU A C 1
ATOM 6287 O O . LEU A 1 779 ? 49.061 16.625 -7.449 1.00 67.88 779 LEU A O 1
ATOM 6291 N N . VAL A 1 780 ? 48.044 15.075 -8.717 1.00 65.00 780 VAL A N 1
ATOM 6292 C CA . VAL A 1 780 ? 49.182 14.137 -8.740 1.00 65.00 780 VAL A CA 1
ATOM 6293 C C . VAL A 1 780 ? 50.338 14.607 -9.630 1.00 65.00 780 VAL A C 1
ATOM 6295 O O . VAL A 1 780 ? 51.459 14.135 -9.464 1.00 65.00 780 VAL A O 1
ATOM 6298 N N . LYS A 1 781 ? 50.095 15.559 -10.542 1.00 67.06 781 LYS A N 1
ATOM 6299 C CA . LYS A 1 781 ? 51.096 16.143 -11.453 1.00 67.06 781 LYS A CA 1
ATOM 6300 C C . LYS A 1 781 ? 51.668 17.478 -10.951 1.00 67.06 781 LYS A C 1
ATOM 6302 O O . LYS A 1 781 ? 52.520 18.056 -11.619 1.00 67.06 781 LYS A O 1
ATOM 6307 N N . LEU A 1 782 ? 51.238 17.966 -9.781 1.00 67.88 782 LEU A N 1
ATOM 6308 C CA . LEU A 1 782 ? 51.776 19.190 -9.177 1.00 67.88 782 LEU A CA 1
ATOM 6309 C C . LEU A 1 782 ? 53.273 19.049 -8.870 1.00 67.88 782 LEU A C 1
ATOM 6311 O O . LEU A 1 782 ? 53.724 17.964 -8.497 1.00 67.88 782 LEU A O 1
ATOM 6315 N N . ASP A 1 783 ? 54.009 20.159 -8.985 1.00 70.56 783 ASP A N 1
ATOM 6316 C CA . ASP A 1 783 ? 55.420 20.266 -8.597 1.00 70.56 783 ASP A CA 1
ATOM 6317 C C . ASP A 1 783 ? 55.666 19.698 -7.187 1.00 70.56 783 ASP A C 1
ATOM 6319 O O . ASP A 1 783 ? 54.817 19.825 -6.295 1.00 70.56 783 ASP A O 1
ATOM 6323 N N . ALA A 1 784 ? 56.835 19.086 -6.977 1.00 71.69 784 ALA A N 1
ATOM 6324 C CA . ALA A 1 784 ? 57.172 18.384 -5.740 1.00 71.69 784 ALA A CA 1
ATOM 6325 C C . ALA A 1 784 ? 57.007 19.263 -4.486 1.00 71.69 784 ALA A C 1
ATOM 6327 O O . ALA A 1 784 ? 56.546 18.768 -3.457 1.00 71.69 784 ALA A O 1
ATOM 6328 N N . LYS A 1 785 ? 57.283 20.575 -4.566 1.00 69.25 785 LYS A N 1
ATOM 6329 C CA . LYS A 1 785 ? 57.112 21.499 -3.429 1.00 69.25 785 LYS A CA 1
ATOM 6330 C C . LYS A 1 785 ? 55.644 21.735 -3.088 1.00 69.25 785 LYS A C 1
ATOM 6332 O O . LYS A 1 785 ? 55.273 21.755 -1.915 1.00 69.25 785 LYS A O 1
ATOM 6337 N N . VAL A 1 786 ? 54.797 21.895 -4.104 1.00 65.19 786 VAL A N 1
ATOM 6338 C CA . VAL A 1 786 ? 53.350 22.090 -3.924 1.00 65.19 786 VAL A CA 1
ATOM 6339 C C . VAL A 1 786 ? 52.713 20.809 -3.392 1.00 65.19 786 VAL A C 1
ATOM 6341 O O . VAL A 1 786 ? 51.899 20.857 -2.471 1.00 65.19 786 VAL A O 1
ATOM 6344 N N . ARG A 1 787 ? 53.144 19.659 -3.913 1.00 66.25 787 ARG A N 1
ATOM 6345 C CA . ARG A 1 787 ? 52.721 18.339 -3.445 1.00 66.25 787 ARG A CA 1
ATOM 6346 C C . ARG A 1 787 ? 53.101 18.111 -1.980 1.00 66.25 787 ARG A C 1
ATOM 6348 O O . ARG A 1 787 ? 52.244 17.726 -1.193 1.00 66.25 787 ARG A O 1
ATOM 6355 N N . GLN A 1 788 ? 54.333 18.446 -1.588 1.00 67.44 788 GLN A N 1
ATOM 6356 C CA . GLN A 1 788 ? 54.787 18.363 -0.196 1.00 67.44 788 GLN A CA 1
ATOM 6357 C C . GLN A 1 788 ? 53.999 19.301 0.732 1.00 67.44 788 GLN A C 1
ATOM 6359 O O . GLN A 1 788 ? 53.660 18.915 1.847 1.00 67.44 788 GLN A O 1
ATOM 6364 N N . SER A 1 789 ? 53.646 20.509 0.277 1.00 65.38 789 SER A N 1
ATOM 6365 C CA . SER A 1 789 ? 52.786 21.422 1.047 1.00 65.38 789 SER A CA 1
ATOM 6366 C C . SER A 1 789 ? 51.374 20.874 1.256 1.00 65.38 789 SER A C 1
ATOM 6368 O O . SER A 1 789 ? 50.771 21.183 2.279 1.00 65.38 789 SER A O 1
ATOM 6370 N N . ILE A 1 790 ? 50.839 20.101 0.308 1.00 61.62 790 ILE A N 1
ATOM 6371 C CA . ILE A 1 790 ? 49.549 19.420 0.459 1.00 61.62 790 ILE A CA 1
ATOM 6372 C C . ILE A 1 790 ? 49.706 18.229 1.422 1.00 61.62 790 ILE A C 1
ATOM 6374 O O . ILE A 1 790 ? 48.918 18.107 2.354 1.00 61.62 790 ILE A O 1
ATOM 6378 N N . TYR A 1 791 ? 50.765 17.420 1.296 1.00 66.38 791 TYR A N 1
ATOM 6379 C CA . TYR A 1 791 ? 51.048 16.304 2.215 1.00 66.38 791 TYR A CA 1
ATOM 6380 C C . TYR A 1 791 ? 51.198 16.749 3.675 1.00 66.38 791 TYR A C 1
ATOM 6382 O O . TYR A 1 791 ? 50.584 16.165 4.567 1.00 66.38 791 TYR A O 1
ATOM 6390 N N . ASN A 1 792 ? 51.942 17.832 3.920 1.00 67.38 792 ASN A N 1
ATOM 6391 C CA . ASN A 1 792 ? 52.166 18.389 5.259 1.00 67.38 792 ASN A CA 1
ATOM 6392 C C . ASN A 1 792 ? 50.875 18.892 5.935 1.00 67.38 792 ASN A C 1
ATOM 6394 O O . ASN A 1 792 ? 50.865 19.148 7.135 1.00 67.38 792 ASN A O 1
ATOM 6398 N N . GLU A 1 793 ? 49.786 19.035 5.179 1.00 59.66 793 GLU A N 1
ATOM 6399 C CA . GLU A 1 793 ? 48.474 19.452 5.674 1.00 59.66 793 GLU A CA 1
ATOM 6400 C C . GLU A 1 793 ? 47.512 18.276 5.907 1.00 59.66 793 GLU A C 1
ATOM 6402 O O . GLU A 1 793 ? 46.320 18.501 6.119 1.00 59.66 793 GLU A O 1
ATOM 6407 N N . GLY A 1 794 ? 48.024 17.038 5.894 1.00 55.16 794 GLY A N 1
ATOM 6408 C CA . GLY A 1 794 ? 47.295 15.830 6.294 1.00 55.16 794 GLY A CA 1
ATOM 6409 C C . GLY A 1 794 ? 46.646 15.037 5.156 1.00 55.16 794 GLY A C 1
ATOM 6410 O O . GLY A 1 794 ? 45.811 14.179 5.421 1.00 55.16 794 GLY A O 1
ATOM 6411 N N . PHE A 1 795 ? 46.997 15.301 3.895 1.00 54.97 795 PHE A N 1
ATOM 6412 C CA . PHE A 1 795 ? 46.450 14.585 2.736 1.00 54.97 795 PHE A CA 1
ATOM 6413 C C . PHE A 1 795 ? 47.426 13.500 2.277 1.00 54.97 795 PHE A C 1
ATOM 6415 O O . PHE A 1 795 ? 48.353 13.825 1.556 1.00 54.97 795 PHE A O 1
ATOM 6422 N N . THR A 1 796 ? 47.269 12.237 2.684 1.00 48.47 796 THR A N 1
ATOM 6423 C CA . THR A 1 796 ? 48.289 11.176 2.499 1.00 48.47 796 THR A CA 1
ATOM 6424 C C . THR A 1 796 ? 48.417 10.627 1.072 1.00 48.47 796 THR A C 1
ATOM 6426 O O . THR A 1 796 ? 49.457 10.070 0.731 1.00 48.47 796 THR A O 1
ATOM 6429 N N . SER A 1 797 ? 47.417 10.816 0.206 1.00 52.47 797 SER A N 1
ATOM 6430 C CA . SER A 1 797 ? 47.505 10.557 -1.241 1.00 52.47 797 SER A CA 1
ATOM 6431 C C . SER A 1 797 ? 46.357 11.247 -1.990 1.00 52.47 797 SER A C 1
ATOM 6433 O O . SER A 1 797 ? 45.261 11.388 -1.455 1.00 52.47 797 SER A O 1
ATOM 6435 N N . SER A 1 798 ? 46.592 11.696 -3.229 1.00 49.38 798 SER A N 1
ATOM 6436 C CA . SER A 1 798 ? 45.497 12.083 -4.133 1.00 49.38 798 SER A CA 1
ATOM 6437 C C . SER A 1 798 ? 45.058 10.830 -4.889 1.00 49.38 798 SER A C 1
ATOM 6439 O O . SER A 1 798 ? 45.892 10.267 -5.606 1.00 49.38 798 SER A O 1
ATOM 6441 N N . PRO A 1 799 ? 43.794 10.387 -4.785 1.00 53.16 799 PRO A N 1
ATOM 6442 C CA . PRO A 1 799 ? 43.323 9.264 -5.580 1.00 53.16 799 PRO A CA 1
ATOM 6443 C C . PRO A 1 799 ? 43.459 9.611 -7.066 1.00 53.16 799 PRO A C 1
ATOM 6445 O O . PRO A 1 799 ? 43.181 10.741 -7.480 1.00 53.16 799 PRO A O 1
ATOM 6448 N N . ARG A 1 800 ? 43.929 8.656 -7.871 1.00 55.44 800 ARG A N 1
ATOM 6449 C CA . ARG A 1 800 ? 43.887 8.776 -9.330 1.00 55.44 800 ARG A CA 1
ATOM 6450 C C . ARG A 1 800 ? 42.490 8.357 -9.761 1.00 55.44 800 ARG A C 1
ATOM 6452 O O . ARG A 1 800 ? 42.107 7.212 -9.544 1.00 55.44 800 ARG A O 1
ATOM 6459 N N . PHE A 1 801 ? 41.726 9.284 -10.325 1.00 52.28 801 PHE A N 1
ATOM 6460 C CA . PHE A 1 801 ? 40.319 9.039 -10.637 1.00 52.28 801 PHE A CA 1
ATOM 6461 C C . PHE A 1 801 ? 40.089 8.663 -12.098 1.00 52.28 801 PHE A C 1
ATOM 6463 O O . PHE A 1 801 ? 39.011 8.179 -12.436 1.00 52.28 801 PHE A O 1
ATOM 6470 N N . SER A 1 802 ? 41.075 8.891 -12.967 1.00 51.94 802 SER A N 1
ATOM 6471 C CA . SER A 1 802 ? 40.997 8.527 -14.377 1.00 51.94 802 SER A CA 1
ATOM 6472 C C . SER A 1 802 ? 42.381 8.214 -14.969 1.00 51.94 802 SER A C 1
ATOM 6474 O O . SER A 1 802 ? 43.422 8.711 -14.525 1.00 51.94 802 SER A O 1
ATOM 6476 N N . GLU A 1 803 ? 42.401 7.369 -16.002 1.00 51.84 803 GLU A N 1
ATOM 6477 C CA . GLU A 1 803 ? 43.609 7.067 -16.780 1.00 51.84 803 GLU A CA 1
ATOM 6478 C C . GLU A 1 803 ? 43.973 8.190 -17.771 1.00 51.84 803 GLU A C 1
ATOM 6480 O O . GLU A 1 803 ? 45.109 8.247 -18.241 1.00 51.84 803 GLU A O 1
ATOM 6485 N N . ARG A 1 804 ? 43.049 9.125 -18.050 1.00 52.72 804 ARG A N 1
ATOM 6486 C CA . ARG A 1 804 ? 43.214 10.208 -19.034 1.00 52.72 804 ARG A CA 1
ATOM 6487 C C . ARG A 1 804 ? 44.191 11.288 -18.550 1.00 52.72 804 ARG A C 1
ATOM 6489 O O . ARG A 1 804 ? 44.094 11.784 -17.426 1.00 52.72 804 ARG A O 1
ATOM 6496 N N . GLU A 1 805 ? 45.076 11.753 -19.433 1.00 50.06 805 GLU A N 1
ATOM 6497 C CA . GLU A 1 805 ? 45.937 12.906 -19.147 1.00 50.06 805 GLU A CA 1
ATOM 6498 C C . GLU A 1 805 ? 45.123 14.201 -19.028 1.00 50.06 805 GLU A C 1
ATOM 6500 O O . GLU A 1 805 ? 44.351 14.539 -19.926 1.00 50.06 805 GLU A O 1
ATOM 6505 N N . SER A 1 806 ? 45.287 14.934 -17.922 1.00 52.47 806 SER A N 1
ATOM 6506 C CA . SER A 1 806 ? 44.539 16.167 -17.625 1.00 52.47 806 SER A CA 1
ATOM 6507 C C . SER A 1 806 ? 45.481 17.308 -17.210 1.00 52.47 806 SER A C 1
ATOM 6509 O O . SER A 1 806 ? 46.572 17.035 -16.710 1.00 52.47 806 SER A O 1
ATOM 6511 N N . GLY A 1 807 ? 45.060 18.566 -17.416 1.00 55.84 807 GLY A N 1
ATOM 6512 C CA . GLY A 1 807 ? 45.797 19.807 -17.112 1.00 55.84 807 GLY A CA 1
ATOM 6513 C C . GLY A 1 807 ? 44.975 20.806 -16.276 1.00 55.84 807 GLY A C 1
ATOM 6514 O O . GLY A 1 807 ? 43.749 20.701 -16.234 1.00 55.84 807 GLY A O 1
ATOM 6515 N N . ALA A 1 808 ? 45.614 21.778 -15.612 1.00 53.03 808 ALA A N 1
ATOM 6516 C CA . ALA A 1 808 ? 44.916 22.913 -14.987 1.00 53.03 808 ALA A CA 1
ATOM 6517 C C . ALA A 1 808 ? 44.596 24.006 -16.021 1.00 53.03 808 ALA A C 1
ATOM 6519 O O . ALA A 1 808 ? 45.433 24.315 -16.868 1.00 53.03 808 ALA A O 1
ATOM 6520 N N . VAL A 1 809 ? 43.411 24.620 -15.930 1.00 52.72 809 VAL A N 1
ATOM 6521 C CA . VAL A 1 809 ? 42.996 25.706 -16.835 1.00 52.72 809 VAL A CA 1
ATOM 6522 C C . VAL A 1 809 ? 43.195 27.054 -16.143 1.00 52.72 809 VAL A C 1
ATOM 6524 O O . VAL A 1 809 ? 42.644 27.312 -15.067 1.00 52.72 809 VAL A O 1
ATOM 6527 N N . THR A 1 810 ? 43.991 27.919 -16.765 1.00 46.72 810 THR A N 1
ATOM 6528 C CA . THR A 1 810 ? 44.260 29.288 -16.312 1.00 46.72 810 THR A CA 1
ATOM 6529 C C . THR A 1 810 ? 43.233 30.265 -16.888 1.00 46.72 810 THR A C 1
ATOM 6531 O O . THR A 1 810 ? 42.687 30.044 -17.966 1.00 46.72 810 THR A O 1
ATOM 6534 N N . ASP A 1 811 ? 42.933 31.347 -16.164 1.00 42.09 811 ASP A N 1
ATOM 6535 C CA . ASP A 1 811 ? 42.103 32.441 -16.687 1.00 42.09 811 ASP A CA 1
ATOM 6536 C C . ASP A 1 811 ? 42.965 33.379 -17.560 1.00 42.09 811 ASP A C 1
ATOM 6538 O O . ASP A 1 811 ? 43.848 34.054 -17.017 1.00 42.09 811 ASP A O 1
ATOM 6542 N N . PRO A 1 812 ? 42.744 33.453 -18.889 1.00 32.75 812 PRO A N 1
ATOM 6543 C CA . PRO A 1 812 ? 43.585 34.243 -19.788 1.00 32.75 812 PRO A CA 1
ATOM 6544 C C . PRO A 1 812 ? 43.436 35.761 -19.595 1.00 32.75 812 PRO A C 1
ATOM 6546 O O . PRO A 1 812 ? 44.296 36.520 -20.040 1.00 32.75 812 PRO A O 1
ATOM 6549 N N . TYR A 1 813 ? 42.388 36.232 -18.909 1.00 35.78 813 TYR A N 1
ATOM 6550 C CA . TYR A 1 813 ? 42.119 37.666 -18.739 1.00 35.78 813 TYR A CA 1
ATOM 6551 C C . TYR A 1 813 ? 42.728 38.267 -17.471 1.00 35.78 813 TYR A C 1
ATOM 6553 O O . TYR A 1 813 ? 42.697 39.487 -17.283 1.00 35.78 813 TYR A O 1
ATOM 6561 N N . HIS A 1 814 ? 43.346 37.452 -16.614 1.00 39.75 814 HIS A N 1
ATOM 6562 C CA . HIS A 1 814 ? 44.075 37.961 -15.463 1.00 39.75 814 HIS A CA 1
ATOM 6563 C C . HIS A 1 814 ? 45.542 38.192 -15.831 1.00 39.75 814 HIS A C 1
ATOM 6565 O O . HIS A 1 814 ? 46.405 37.336 -15.636 1.00 39.75 814 HIS A O 1
ATOM 6571 N N . ARG A 1 815 ? 45.863 39.409 -16.292 1.00 37.69 815 ARG A N 1
ATOM 6572 C CA . ARG A 1 815 ? 47.245 39.894 -16.182 1.00 37.69 815 ARG A CA 1
ATOM 6573 C C . ARG A 1 815 ? 47.638 39.780 -14.707 1.00 37.69 815 ARG A C 1
ATOM 6575 O O . ARG A 1 815 ? 46.952 40.332 -13.840 1.00 37.69 815 ARG A O 1
ATOM 6582 N N . LYS A 1 816 ? 48.716 39.042 -14.414 1.00 39.28 816 LYS A N 1
ATOM 6583 C CA . LYS A 1 816 ? 49.444 39.171 -13.145 1.00 39.28 816 LYS A CA 1
ATOM 6584 C C . LYS A 1 816 ? 49.734 40.652 -12.999 1.00 39.28 816 LYS A C 1
ATOM 6586 O O . LYS A 1 816 ? 50.546 41.166 -13.760 1.00 39.28 816 LYS A O 1
ATOM 6591 N N . ASN A 1 817 ? 49.055 41.357 -12.104 1.00 36.91 817 ASN A N 1
ATOM 6592 C CA . ASN A 1 817 ? 49.440 42.734 -11.895 1.00 36.91 817 ASN A CA 1
ATOM 6593 C C . ASN A 1 817 ? 49.261 43.211 -10.459 1.00 36.91 817 ASN A C 1
ATOM 6595 O O . ASN A 1 817 ? 48.187 43.139 -9.869 1.00 36.91 817 ASN A O 1
ATOM 6599 N N . VAL A 1 818 ? 50.386 43.756 -9.988 1.00 40.78 818 VAL A N 1
ATOM 6600 C CA . VAL A 1 818 ? 50.547 44.755 -8.933 1.00 40.78 818 VAL A CA 1
ATOM 6601 C C . VAL A 1 818 ? 50.347 44.262 -7.498 1.00 40.78 818 VAL A C 1
ATOM 6603 O O . VAL A 1 818 ? 49.371 44.614 -6.846 1.00 40.78 818 VAL A O 1
ATOM 6606 N N . LYS A 1 819 ? 51.320 43.480 -6.993 1.00 35.72 819 LYS A N 1
ATOM 6607 C CA . LYS A 1 819 ? 51.803 43.536 -5.585 1.00 35.72 819 LYS A CA 1
ATOM 6608 C C . LYS A 1 819 ? 53.013 42.644 -5.259 1.00 35.72 819 LYS A C 1
ATOM 6610 O O . LYS A 1 819 ? 53.539 42.756 -4.163 1.00 35.72 819 LYS A O 1
ATOM 6615 N N . GLN A 1 820 ? 53.494 41.807 -6.183 1.00 35.06 820 GLN A N 1
ATOM 6616 C CA . GLN A 1 820 ? 54.701 40.984 -5.963 1.00 35.06 820 GLN A CA 1
ATOM 6617 C C . GLN A 1 820 ? 55.984 41.505 -6.644 1.00 35.06 820 GLN A C 1
ATOM 6619 O O . GLN A 1 820 ? 57.016 40.855 -6.559 1.00 35.06 820 GLN A O 1
ATOM 6624 N N . HIS A 1 821 ? 55.970 42.705 -7.238 1.00 30.55 821 HIS A N 1
ATOM 6625 C CA . HIS A 1 821 ? 57.176 43.378 -7.754 1.00 30.55 821 HIS A CA 1
ATOM 6626 C C . HIS A 1 821 ? 57.757 44.396 -6.755 1.00 30.55 821 HIS A C 1
ATOM 6628 O O . HIS A 1 821 ? 57.989 45.556 -7.078 1.00 30.55 821 HIS A O 1
ATOM 6634 N N . THR A 1 822 ? 58.006 43.961 -5.521 1.00 32.44 822 THR A N 1
ATOM 6635 C CA . THR A 1 822 ? 58.864 44.696 -4.575 1.00 32.44 822 THR A CA 1
ATOM 6636 C C . THR A 1 822 ? 59.828 43.739 -3.888 1.00 32.44 822 THR A C 1
ATOM 6638 O O . THR A 1 822 ? 59.852 43.627 -2.672 1.00 32.44 822 THR A O 1
ATOM 6641 N N . MET A 1 823 ? 60.608 43.018 -4.683 1.00 29.14 823 MET A N 1
ATOM 6642 C CA . MET A 1 823 ? 61.960 42.575 -4.345 1.00 29.14 823 MET A CA 1
ATOM 6643 C C . MET A 1 823 ? 62.645 42.331 -5.689 1.00 29.14 823 MET A C 1
ATOM 6645 O O . MET A 1 823 ? 62.077 41.660 -6.541 1.00 29.14 823 MET A O 1
ATOM 6649 N N . TYR A 1 824 ? 63.807 42.947 -5.895 1.00 29.28 824 TYR A N 1
ATOM 6650 C CA . TYR A 1 824 ? 64.500 43.130 -7.179 1.00 29.28 824 TYR A CA 1
ATOM 6651 C C . TYR A 1 824 ? 63.929 44.228 -8.089 1.00 29.28 824 TYR A C 1
ATOM 6653 O O . TYR A 1 824 ? 63.482 44.000 -9.207 1.00 29.28 824 TYR A O 1
ATOM 6661 N N . SER A 1 825 ? 64.040 45.473 -7.617 1.00 27.77 825 SER A N 1
ATOM 6662 C CA . SER A 1 825 ? 64.501 46.555 -8.489 1.00 27.77 825 SER A CA 1
ATOM 6663 C C . SER A 1 825 ? 65.919 46.908 -8.062 1.00 27.77 825 SER A C 1
ATOM 6665 O O . SER A 1 825 ? 66.123 47.441 -6.970 1.00 27.77 825 SER A O 1
ATOM 6667 N N . LYS A 1 826 ? 66.895 46.573 -8.905 1.00 32.41 826 LYS A N 1
ATOM 6668 C CA . LYS A 1 826 ? 68.124 47.348 -9.048 1.00 32.41 826 LYS A CA 1
ATOM 6669 C C . LYS A 1 826 ? 68.782 47.006 -10.387 1.00 32.41 826 LYS A C 1
ATOM 6671 O O . LYS A 1 826 ? 69.003 45.840 -10.684 1.00 32.41 826 LYS A O 1
ATOM 6676 N N . VAL A 1 827 ? 69.151 48.082 -11.082 1.00 30.91 827 VAL A N 1
ATOM 6677 C CA . VAL A 1 827 ? 70.140 48.200 -12.169 1.00 30.91 827 VAL A CA 1
ATOM 6678 C C . VAL A 1 827 ? 69.596 48.265 -13.614 1.00 30.91 827 VAL A C 1
ATOM 6680 O O . VAL A 1 827 ? 69.275 47.267 -14.238 1.00 30.91 827 VAL A O 1
ATOM 6683 N N . LEU A 1 828 ? 69.565 49.528 -14.077 1.00 29.94 828 LEU A N 1
ATOM 6684 C CA . LEU A 1 828 ? 69.788 50.125 -15.410 1.00 29.94 828 LEU A CA 1
ATOM 6685 C C . LEU A 1 828 ? 68.970 49.716 -16.665 1.00 29.94 828 LEU A C 1
ATOM 6687 O O . LEU A 1 828 ? 69.076 48.615 -17.183 1.00 29.94 828 LEU A O 1
ATOM 6691 N N . LYS A 1 829 ? 68.244 50.723 -17.205 1.00 31.25 829 LYS A N 1
ATOM 6692 C CA . LYS A 1 829 ? 68.444 51.407 -18.521 1.00 31.25 829 LYS A CA 1
ATOM 6693 C C . LYS A 1 829 ? 69.349 50.657 -19.535 1.00 31.25 829 LYS A C 1
ATOM 6695 O O . LYS A 1 829 ? 70.438 50.262 -19.158 1.00 31.25 829 LYS A O 1
ATOM 6700 N N . THR A 1 830 ? 69.079 50.519 -20.840 1.00 28.69 830 THR A N 1
ATOM 6701 C CA . THR A 1 830 ? 68.432 51.407 -21.834 1.00 28.69 830 THR A CA 1
ATOM 6702 C C . THR A 1 830 ? 68.394 50.692 -23.209 1.00 28.69 830 THR A C 1
ATOM 6704 O O . THR A 1 830 ? 69.322 49.952 -23.494 1.00 28.69 830 THR A O 1
ATOM 6707 N N . VAL A 1 831 ? 67.407 51.044 -24.054 1.00 31.38 831 VAL A N 1
ATOM 6708 C CA . VAL A 1 831 ? 67.439 51.189 -25.542 1.00 31.38 831 VAL A CA 1
ATOM 6709 C C . VAL A 1 831 ? 67.722 49.971 -26.453 1.00 31.38 831 VAL A C 1
ATOM 6711 O O . VAL A 1 831 ? 68.758 49.331 -26.353 1.00 31.38 831 VAL A O 1
ATOM 6714 N N . GLY A 1 832 ? 66.844 49.806 -27.459 1.00 30.28 832 GLY A N 1
ATOM 6715 C CA . GLY A 1 832 ? 67.106 49.154 -28.759 1.00 30.28 832 GLY A CA 1
ATOM 6716 C C . GLY A 1 832 ? 66.039 48.112 -29.135 1.00 30.28 832 GLY A C 1
ATOM 6717 O O . GLY A 1 832 ? 66.016 47.047 -28.538 1.00 30.28 832 GLY A O 1
ATOM 6718 N N . THR A 1 833 ? 64.961 48.476 -29.840 1.00 30.00 833 THR A N 1
ATOM 6719 C CA . THR A 1 833 ? 64.727 48.344 -31.305 1.00 30.00 833 THR A CA 1
ATOM 6720 C C . THR A 1 833 ? 64.692 46.925 -31.887 1.00 30.00 833 THR A C 1
ATOM 6722 O O . THR A 1 833 ? 65.690 46.221 -31.870 1.00 30.00 833 THR A O 1
ATOM 6725 N N . GLN A 1 834 ? 63.546 46.675 -32.535 1.00 30.92 834 GLN A N 1
ATOM 6726 C CA . GLN A 1 834 ? 63.304 45.953 -33.792 1.00 30.92 834 GLN A CA 1
ATOM 6727 C C . GLN A 1 834 ? 63.332 44.419 -33.893 1.00 30.92 834 GLN A C 1
ATOM 6729 O O . GLN A 1 834 ? 64.312 43.755 -33.586 1.00 30.92 834 GLN A O 1
ATOM 6734 N N . ASP A 1 835 ? 62.213 43.985 -34.480 1.00 31.64 835 ASP A N 1
ATOM 6735 C CA . ASP A 1 835 ? 62.031 43.050 -35.591 1.00 31.64 835 ASP A CA 1
ATOM 6736 C C . ASP A 1 835 ? 62.082 41.528 -35.419 1.00 31.64 835 ASP A C 1
ATOM 6738 O O . ASP A 1 835 ? 63.028 40.929 -34.921 1.00 31.64 835 ASP A O 1
ATOM 6742 N N . ASP A 1 836 ? 61.003 40.984 -35.994 1.00 33.50 836 ASP A N 1
ATOM 6743 C CA . ASP A 1 836 ? 60.862 39.779 -36.800 1.00 33.50 836 ASP A CA 1
ATOM 6744 C C . ASP A 1 836 ? 60.965 38.387 -36.177 1.00 33.50 836 ASP A C 1
ATOM 6746 O O . ASP A 1 836 ? 61.850 38.048 -35.399 1.00 33.50 836 ASP A O 1
ATOM 6750 N N . GLY A 1 837 ? 60.067 37.531 -36.678 1.00 28.75 837 GLY A N 1
ATOM 6751 C CA . GLY A 1 837 ? 60.380 36.121 -36.884 1.00 28.75 837 GLY A CA 1
ATOM 6752 C C . GLY A 1 837 ? 59.452 35.130 -36.201 1.00 28.75 837 GLY A C 1
ATOM 6753 O O . GLY A 1 837 ? 59.778 34.585 -35.157 1.00 28.75 837 GLY A O 1
ATOM 6754 N N . ASP A 1 838 ? 58.299 34.913 -36.825 1.00 31.00 838 ASP A N 1
ATOM 6755 C CA . ASP A 1 838 ? 57.774 33.612 -37.259 1.00 31.00 838 ASP A CA 1
ATOM 6756 C C . ASP A 1 838 ? 58.186 32.294 -36.549 1.00 31.00 838 ASP A C 1
ATOM 6758 O O . ASP A 1 838 ? 59.358 31.955 -36.415 1.00 31.00 838 ASP A O 1
ATOM 6762 N N . LYS A 1 839 ? 57.137 31.473 -36.372 1.00 30.27 839 LYS A N 1
ATOM 6763 C CA . LYS A 1 839 ? 57.068 29.995 -36.385 1.00 30.27 839 LYS A CA 1
ATOM 6764 C C . LYS A 1 839 ? 57.379 29.192 -35.116 1.00 30.27 839 LYS A C 1
ATOM 6766 O O . LYS A 1 839 ? 58.507 29.049 -34.670 1.00 30.27 839 LYS A O 1
ATOM 6771 N N . ASP A 1 840 ? 56.273 28.642 -34.616 1.00 30.50 840 ASP A N 1
ATOM 6772 C CA . ASP A 1 840 ? 55.940 27.216 -34.495 1.00 30.50 840 ASP A CA 1
ATOM 6773 C C . ASP A 1 840 ? 56.943 26.189 -33.940 1.00 30.50 840 ASP A C 1
ATOM 6775 O O . ASP A 1 840 ? 58.099 26.083 -34.333 1.00 30.50 840 ASP A O 1
ATOM 6779 N N . ASP A 1 841 ? 56.320 25.326 -33.133 1.00 28.41 841 ASP A N 1
ATOM 6780 C CA . ASP A 1 841 ? 56.632 23.933 -32.821 1.00 28.41 841 ASP A CA 1
ATOM 6781 C C . ASP A 1 841 ? 57.448 23.593 -31.563 1.00 28.41 841 ASP A C 1
ATOM 6783 O O . ASP A 1 841 ? 58.654 23.775 -31.452 1.00 28.41 841 ASP A O 1
ATOM 6787 N N . GLY A 1 842 ? 56.753 22.883 -30.663 1.00 26.73 842 GLY A N 1
ATOM 6788 C CA . GLY A 1 842 ? 57.235 21.574 -30.223 1.00 26.73 842 GLY A CA 1
ATOM 6789 C C . GLY A 1 842 ? 57.965 21.477 -28.882 1.00 26.73 842 GLY A C 1
ATOM 6790 O O . GLY A 1 842 ? 59.167 21.658 -28.802 1.00 26.73 842 GLY A O 1
ATOM 6791 N N . LYS A 1 843 ? 57.218 20.973 -27.887 1.00 28.12 843 LYS A N 1
ATOM 6792 C CA . LYS A 1 843 ? 57.610 19.978 -26.859 1.00 28.12 843 LYS A CA 1
ATOM 6793 C C . LYS A 1 843 ? 58.813 20.290 -25.937 1.00 28.12 843 LYS A C 1
ATOM 6795 O O . LYS A 1 843 ? 59.947 20.421 -26.353 1.00 28.12 843 LYS A O 1
ATOM 6800 N N . PHE A 1 844 ? 58.594 20.437 -24.628 1.00 27.66 844 PHE A N 1
ATOM 6801 C CA . PHE A 1 844 ? 58.386 19.361 -23.630 1.00 27.66 844 PHE A CA 1
ATOM 6802 C C . PHE A 1 844 ? 59.706 18.675 -23.193 1.00 27.66 844 PHE A C 1
ATOM 6804 O O . PHE A 1 844 ? 60.226 17.824 -23.897 1.00 27.66 844 PHE A O 1
ATOM 6811 N N . TRP A 1 845 ? 60.156 19.087 -21.993 1.00 27.91 845 TRP A N 1
ATOM 6812 C CA . TRP A 1 845 ? 61.173 18.592 -21.036 1.00 27.91 845 TRP A CA 1
ATOM 6813 C C . TRP A 1 845 ? 62.546 18.117 -21.521 1.00 27.91 845 TRP A C 1
ATOM 6815 O O . TRP A 1 845 ? 62.655 17.131 -22.230 1.00 27.91 845 TRP A O 1
ATOM 6825 N N . LEU A 1 846 ? 63.591 18.696 -20.920 1.00 27.73 846 LEU A N 1
ATOM 6826 C CA . LEU A 1 846 ? 64.483 18.008 -19.976 1.00 27.73 846 LEU A CA 1
ATOM 6827 C C . LEU A 1 846 ? 65.181 19.077 -19.121 1.00 27.73 846 LEU A C 1
ATOM 6829 O O . LEU A 1 846 ? 65.840 19.975 -19.639 1.00 27.73 846 LEU A O 1
ATOM 6833 N N . GLY A 1 847 ? 64.973 19.010 -17.807 1.00 27.00 847 GLY A N 1
ATOM 6834 C CA . GLY A 1 847 ? 65.786 19.748 -16.848 1.00 27.00 847 GLY A CA 1
ATOM 6835 C C . GLY A 1 847 ? 67.110 19.018 -16.674 1.00 27.00 847 GLY A C 1
ATOM 6836 O O . GLY A 1 847 ? 67.107 17.808 -16.464 1.00 27.00 847 GLY A O 1
ATOM 6837 N N . ASN A 1 848 ? 68.212 19.756 -16.776 1.00 25.66 848 ASN A N 1
ATOM 6838 C CA . ASN A 1 848 ? 69.514 19.311 -16.305 1.00 25.66 848 ASN A CA 1
ATOM 6839 C C . ASN A 1 848 ? 69.725 19.848 -14.889 1.00 25.66 848 ASN A C 1
ATOM 6841 O O . ASN A 1 848 ? 69.463 21.021 -14.607 1.00 25.66 848 ASN A O 1
ATOM 6845 N N . ASP A 1 849 ? 70.186 18.953 -14.028 1.00 32.41 849 ASP A N 1
ATOM 6846 C CA . ASP A 1 849 ? 70.547 19.188 -12.642 1.00 32.41 849 ASP A CA 1
ATOM 6847 C C . ASP A 1 849 ? 71.640 20.254 -12.500 1.00 32.41 849 ASP A C 1
ATOM 6849 O O . ASP A 1 849 ? 72.561 20.334 -13.311 1.00 32.41 849 ASP A O 1
ATOM 6853 N N . ASN A 1 850 ? 71.580 21.023 -11.410 1.00 26.84 850 ASN A N 1
ATOM 6854 C CA . ASN A 1 850 ? 72.751 21.201 -10.557 1.00 26.84 850 ASN A CA 1
ATOM 6855 C C . ASN A 1 850 ? 72.368 21.729 -9.172 1.00 26.84 850 ASN A C 1
ATOM 6857 O O . ASN A 1 850 ? 71.658 22.722 -9.007 1.00 26.84 850 ASN A O 1
ATOM 6861 N N . ALA A 1 851 ? 72.871 21.004 -8.179 1.00 32.56 851 ALA A N 1
ATOM 6862 C CA . ALA A 1 851 ? 72.801 21.291 -6.762 1.00 32.56 851 ALA A CA 1
ATOM 6863 C C . ALA A 1 851 ? 73.664 22.504 -6.385 1.00 32.56 851 ALA A C 1
ATOM 6865 O O . ALA A 1 851 ? 74.713 22.726 -6.985 1.00 32.56 851 ALA A O 1
ATOM 6866 N N . ASN A 1 852 ? 73.279 23.220 -5.323 1.00 28.36 852 ASN A N 1
ATOM 6867 C CA . ASN A 1 852 ? 74.196 23.463 -4.208 1.00 28.36 852 ASN A CA 1
ATOM 6868 C C . ASN A 1 852 ? 73.497 23.984 -2.943 1.00 28.36 852 ASN A C 1
ATOM 6870 O O . ASN A 1 852 ? 72.481 24.674 -2.982 1.00 28.36 852 ASN A O 1
ATOM 6874 N N . ASN A 1 853 ? 74.093 23.557 -1.831 1.00 30.44 853 ASN A N 1
ATOM 6875 C CA . ASN A 1 853 ? 73.760 23.741 -0.422 1.00 30.44 853 ASN A CA 1
ATOM 6876 C C . ASN A 1 853 ? 73.603 25.200 0.033 1.00 30.44 853 ASN A C 1
ATOM 6878 O O . ASN A 1 853 ? 74.404 26.030 -0.370 1.00 30.44 853 ASN A O 1
ATOM 6882 N N . GLU A 1 854 ? 72.741 25.442 1.035 1.00 26.02 854 GLU A N 1
ATOM 6883 C CA . GLU A 1 854 ? 73.184 26.044 2.309 1.00 26.02 854 GLU A CA 1
ATOM 6884 C C . GLU A 1 854 ? 72.147 25.943 3.447 1.00 26.02 854 GLU A C 1
ATOM 6886 O O . GLU A 1 854 ? 70.946 25.789 3.234 1.00 26.02 854 GLU A O 1
ATOM 6891 N N . LYS A 1 855 ? 72.667 25.963 4.679 1.00 28.73 855 LYS A N 1
ATOM 6892 C CA . LYS A 1 855 ? 72.025 25.636 5.962 1.00 28.73 855 LYS A CA 1
ATOM 6893 C C . LYS A 1 855 ? 71.207 26.803 6.562 1.00 28.73 855 LYS A C 1
ATOM 6895 O O . LYS A 1 855 ? 71.684 27.925 6.601 1.00 28.73 855 LYS A O 1
ATOM 6900 N N . VAL A 1 856 ? 70.013 26.471 7.083 1.00 29.91 856 VAL A N 1
ATOM 6901 C CA . VAL A 1 856 ? 69.401 26.750 8.423 1.00 29.91 856 VAL A CA 1
ATOM 6902 C C . VAL A 1 856 ? 69.876 28.024 9.181 1.00 29.91 856 VAL A C 1
ATOM 6904 O O . VAL A 1 856 ? 71.077 28.161 9.395 1.00 29.91 856 VAL A O 1
ATOM 6907 N N . PRO A 1 857 ? 68.973 28.901 9.706 1.00 33.44 857 PRO A N 1
ATOM 6908 C CA . PRO A 1 857 ? 68.430 28.686 11.061 1.00 33.44 857 PRO A CA 1
ATOM 6909 C C . PRO A 1 857 ? 66.948 29.025 11.321 1.00 33.44 857 PRO A C 1
ATOM 6911 O O . PRO A 1 857 ? 66.358 29.942 10.757 1.00 33.44 857 PRO A O 1
ATOM 6914 N N . LEU A 1 858 ? 66.386 28.258 12.266 1.00 27.27 858 LEU A N 1
ATOM 6915 C CA . LEU A 1 858 ? 65.165 28.531 13.030 1.00 27.27 858 LEU A CA 1
ATOM 6916 C C . LEU A 1 858 ? 65.210 29.905 13.729 1.00 27.27 858 LEU A C 1
ATOM 6918 O O . LEU A 1 858 ? 66.212 30.205 14.369 1.00 27.27 858 LEU A O 1
ATOM 6922 N N . LEU A 1 859 ? 64.084 30.636 13.761 1.00 24.92 859 LEU A N 1
ATOM 6923 C CA . LEU A 1 859 ? 63.333 30.930 14.999 1.00 24.92 859 LEU A CA 1
ATOM 6924 C C . LEU A 1 859 ? 62.029 31.720 14.731 1.00 24.92 859 LEU A C 1
ATOM 6926 O O . LEU A 1 859 ? 62.035 32.769 14.103 1.00 24.92 859 LEU A O 1
ATOM 6930 N N . ASN A 1 860 ? 60.943 31.193 15.301 1.00 25.58 860 ASN A N 1
ATOM 6931 C CA . ASN A 1 860 ? 59.834 31.830 16.024 1.00 25.58 860 ASN A CA 1
ATOM 6932 C C . ASN A 1 860 ? 59.100 33.096 15.524 1.00 25.58 860 ASN A C 1
ATOM 6934 O O . ASN A 1 860 ? 59.650 34.186 15.417 1.00 25.58 860 ASN A O 1
ATOM 6938 N N . ALA A 1 861 ? 57.768 32.920 15.539 1.00 25.81 861 ALA A N 1
ATOM 6939 C CA . ALA A 1 861 ? 56.731 33.808 16.085 1.00 25.81 861 ALA A CA 1
ATOM 6940 C C . ALA A 1 861 ? 55.786 34.468 15.069 1.00 25.81 861 ALA A C 1
ATOM 6942 O O . ALA A 1 861 ? 55.995 35.608 14.676 1.00 25.81 861 ALA A O 1
ATOM 6943 N N . VAL A 1 862 ? 54.640 33.823 14.798 1.00 26.23 862 VAL A N 1
ATOM 6944 C CA . VAL A 1 862 ? 53.373 34.540 14.545 1.00 26.23 862 VAL A CA 1
ATOM 6945 C C . VAL A 1 862 ? 52.198 33.801 15.194 1.00 26.23 862 VAL A C 1
ATOM 6947 O O . VAL A 1 862 ? 51.596 32.893 14.636 1.00 26.23 862 VAL A O 1
ATOM 6950 N N . LYS A 1 863 ? 51.928 34.233 16.426 1.00 25.48 863 LYS A N 1
ATOM 6951 C CA . LYS A 1 863 ? 50.628 34.558 17.030 1.00 25.48 863 LYS A CA 1
ATOM 6952 C C . LYS A 1 863 ? 49.371 34.095 16.271 1.00 25.48 863 LYS A C 1
ATOM 6954 O O . LYS A 1 863 ? 48.987 34.660 15.247 1.00 25.48 863 LYS A O 1
ATOM 6959 N N . GLU A 1 864 ? 48.692 33.135 16.885 1.00 26.27 864 GLU A N 1
ATOM 6960 C CA . GLU A 1 864 ? 47.351 32.659 16.563 1.00 26.27 864 GLU A CA 1
ATOM 6961 C C . GLU A 1 864 ? 46.333 33.810 16.441 1.00 26.27 864 GLU A C 1
ATOM 6963 O O . GLU A 1 864 ? 46.167 34.631 17.346 1.00 26.27 864 GLU A O 1
ATOM 6968 N N . ARG A 1 865 ? 45.581 33.827 15.335 1.00 27.02 865 ARG A N 1
ATOM 6969 C CA . ARG A 1 865 ? 44.180 34.262 15.353 1.00 27.02 865 ARG A CA 1
ATOM 6970 C C . ARG A 1 865 ? 43.333 33.007 15.248 1.00 27.02 865 ARG A C 1
ATOM 6972 O O . ARG A 1 865 ? 43.243 32.415 14.178 1.00 27.02 865 ARG A O 1
ATOM 6979 N N . GLY A 1 866 ? 42.731 32.621 16.367 1.00 28.45 866 GLY A N 1
ATOM 6980 C CA . GLY A 1 866 ? 41.735 31.563 16.418 1.00 28.45 866 GLY A CA 1
ATOM 6981 C C . GLY A 1 866 ? 40.533 31.908 15.541 1.00 28.45 866 GLY A C 1
ATOM 6982 O O . GLY A 1 866 ? 39.741 32.789 15.870 1.00 28.45 866 GLY A O 1
ATOM 6983 N N . GLY A 1 867 ? 40.411 31.199 14.425 1.00 25.97 867 GLY A N 1
ATOM 6984 C CA . GLY A 1 867 ? 39.151 30.934 13.748 1.00 25.97 867 GLY A CA 1
ATOM 6985 C C . GLY A 1 867 ? 38.934 29.429 13.802 1.00 25.97 867 GLY A C 1
ATOM 6986 O O . GLY A 1 867 ? 39.770 28.669 13.324 1.00 25.97 867 GLY A O 1
ATOM 6987 N N . THR A 1 868 ? 37.856 28.984 14.437 1.00 29.50 868 THR A N 1
ATOM 6988 C CA . THR A 1 868 ? 37.455 27.578 14.458 1.00 29.50 868 THR A CA 1
ATOM 6989 C C . THR A 1 868 ? 37.061 27.145 13.044 1.00 29.50 868 THR A C 1
ATOM 6991 O O . THR A 1 868 ? 35.950 27.408 12.590 1.00 29.50 868 THR A O 1
ATOM 6994 N N . GLU A 1 869 ? 37.973 26.486 12.324 1.00 32.09 869 GLU A N 1
ATOM 6995 C CA . GLU A 1 869 ? 37.675 25.832 11.046 1.00 32.09 869 GLU A CA 1
ATOM 6996 C C . GLU A 1 869 ? 36.769 24.612 11.289 1.00 32.09 869 GLU A C 1
ATOM 6998 O O . GLU A 1 869 ? 37.212 23.493 11.544 1.00 32.09 869 GLU A O 1
ATOM 7003 N N . HIS A 1 870 ? 35.455 24.823 11.222 1.00 38.44 870 HIS A N 1
ATOM 7004 C CA . HIS A 1 870 ? 34.452 23.759 11.178 1.00 38.44 870 HIS A CA 1
ATOM 7005 C C . HIS A 1 870 ? 34.098 23.417 9.726 1.00 38.44 870 HIS A C 1
ATOM 7007 O O . HIS A 1 870 ? 32.976 23.625 9.284 1.00 38.44 870 HIS A O 1
ATOM 7013 N N . SER A 1 871 ? 35.072 22.891 8.984 1.00 45.09 871 SER A N 1
ATOM 7014 C CA . SER A 1 871 ? 34.858 22.315 7.652 1.00 45.09 871 SER A CA 1
ATOM 7015 C C . SER A 1 871 ? 34.687 20.791 7.741 1.00 45.09 871 SER A C 1
ATOM 7017 O O . SER A 1 871 ? 35.237 20.155 8.648 1.00 45.09 871 SER A O 1
ATOM 7019 N N . CYS A 1 872 ? 33.967 20.203 6.776 1.00 41.06 872 CYS A N 1
ATOM 7020 C CA . CYS A 1 872 ? 33.921 18.765 6.462 1.00 41.06 872 CYS A CA 1
ATOM 7021 C C . CYS A 1 872 ? 35.305 18.085 6.617 1.00 41.06 872 CYS A C 1
ATOM 7023 O O . CYS A 1 872 ? 35.428 16.998 7.181 1.00 41.06 872 CYS A O 1
ATOM 7025 N N . LEU A 1 873 ? 36.366 18.816 6.260 1.00 44.44 873 LEU A N 1
ATOM 7026 C CA . LEU A 1 873 ? 37.784 18.468 6.385 1.00 44.44 873 LEU A CA 1
ATOM 7027 C C . LEU A 1 873 ? 38.213 18.051 7.805 1.00 44.44 873 LEU A C 1
ATOM 7029 O O . LEU A 1 873 ? 38.808 16.993 7.981 1.00 44.44 873 LEU A O 1
ATOM 7033 N N . ALA A 1 874 ? 37.871 18.834 8.833 1.00 51.03 874 ALA A N 1
ATOM 7034 C CA . ALA A 1 874 ? 38.263 18.540 10.216 1.00 51.03 874 ALA A CA 1
ATOM 7035 C C . ALA A 1 874 ? 37.524 17.308 10.769 1.00 51.03 874 ALA A C 1
ATOM 7037 O O . ALA A 1 874 ? 38.067 16.550 11.572 1.00 51.03 874 ALA A O 1
ATOM 7038 N N . ARG A 1 875 ? 36.285 17.082 10.313 1.00 55.94 875 ARG A N 1
ATOM 7039 C CA . ARG A 1 875 ? 35.441 15.962 10.756 1.00 55.94 875 ARG A CA 1
ATOM 7040 C C . ARG A 1 875 ? 35.804 14.651 10.057 1.00 55.94 875 ARG A C 1
ATOM 7042 O O . ARG A 1 875 ? 35.791 13.612 10.712 1.00 55.94 875 ARG A O 1
ATOM 7049 N N . ILE A 1 876 ? 36.172 14.701 8.774 1.00 47.06 876 ILE A N 1
ATOM 7050 C CA . ILE A 1 876 ? 36.686 13.546 8.023 1.00 47.06 876 ILE A CA 1
ATOM 7051 C C . ILE A 1 876 ? 38.064 13.133 8.550 1.00 47.06 876 ILE A C 1
ATOM 7053 O O . ILE A 1 876 ? 38.271 11.950 8.804 1.00 47.06 876 ILE A O 1
ATOM 7057 N N . LEU A 1 877 ? 38.978 14.080 8.801 1.00 45.16 877 LEU A N 1
ATOM 7058 C CA . LEU A 1 877 ? 40.305 13.774 9.354 1.00 45.16 877 LEU A CA 1
ATOM 7059 C C . LEU A 1 877 ? 40.228 13.170 10.768 1.00 45.16 877 LEU A C 1
ATOM 7061 O O . LEU A 1 877 ? 40.935 12.208 11.061 1.00 45.16 877 LEU A O 1
ATOM 7065 N N . PHE A 1 878 ? 39.316 13.653 11.622 1.00 48.56 878 PHE A N 1
ATOM 7066 C CA . PHE A 1 878 ? 39.060 13.044 12.935 1.00 48.56 878 PHE A CA 1
ATOM 7067 C C . PHE A 1 878 ? 38.507 11.611 12.818 1.00 48.56 878 PHE A C 1
ATOM 7069 O O . PHE A 1 878 ? 38.860 10.731 13.603 1.00 48.56 878 PHE A O 1
ATOM 7076 N N . TYR A 1 879 ? 37.656 11.354 11.819 1.00 44.06 879 TYR A N 1
ATOM 7077 C CA . TYR A 1 879 ? 37.082 10.032 11.575 1.00 44.06 879 TYR A CA 1
ATOM 7078 C C . TYR A 1 879 ? 38.103 9.036 10.999 1.00 44.06 879 TYR A C 1
ATOM 7080 O O . TYR A 1 879 ? 38.147 7.898 11.461 1.00 44.06 879 TYR A O 1
ATOM 7088 N N . MET A 1 880 ? 38.954 9.471 10.061 1.00 40.69 880 MET A N 1
ATOM 7089 C CA . MET A 1 880 ? 40.063 8.681 9.497 1.00 40.69 880 MET A CA 1
ATOM 7090 C C . MET A 1 880 ? 41.083 8.314 10.583 1.00 40.69 880 MET A C 1
ATOM 7092 O O . MET A 1 880 ? 41.392 7.140 10.756 1.00 40.69 880 MET A O 1
ATOM 7096 N N . SER A 1 881 ? 41.480 9.282 11.420 1.00 42.28 881 SER A N 1
ATOM 7097 C CA . SER A 1 881 ? 42.356 9.037 12.576 1.00 42.28 881 SER A CA 1
ATOM 7098 C C . SER A 1 881 ? 41.739 8.054 13.587 1.00 42.28 881 SER A C 1
ATOM 7100 O O . SER A 1 881 ? 42.436 7.217 14.160 1.00 42.28 881 SER A O 1
ATOM 7102 N N . SER A 1 882 ? 40.414 8.090 13.782 1.00 43.47 882 SER A N 1
ATOM 7103 C CA . SER A 1 882 ? 39.706 7.129 14.639 1.00 43.47 882 SER A CA 1
ATOM 7104 C C . SER A 1 882 ? 39.539 5.736 14.013 1.00 43.47 882 SER A C 1
ATOM 7106 O O . SER A 1 882 ? 39.299 4.789 14.767 1.00 43.47 882 SER A O 1
ATOM 7108 N N . LEU A 1 883 ? 39.592 5.599 12.685 1.00 40.44 883 LEU A N 1
ATOM 7109 C CA . LEU A 1 883 ? 39.522 4.319 11.969 1.00 40.44 883 LEU A CA 1
ATOM 7110 C C . LEU A 1 883 ? 40.890 3.636 11.936 1.00 40.44 883 LEU A C 1
ATOM 7112 O O . LEU A 1 883 ? 40.980 2.483 12.350 1.00 40.44 883 LEU A O 1
ATOM 7116 N N . GLU A 1 884 ? 41.949 4.374 11.594 1.00 42.38 884 GLU A N 1
ATOM 7117 C CA . GLU A 1 884 ? 43.337 3.887 11.639 1.00 42.38 884 GLU A CA 1
ATOM 7118 C C . GLU A 1 884 ? 43.712 3.407 13.048 1.00 42.38 884 GLU A C 1
ATOM 7120 O O . GLU A 1 884 ? 44.311 2.346 13.218 1.00 42.38 884 GLU A O 1
ATOM 7125 N N . LYS A 1 885 ? 43.266 4.123 14.091 1.00 41.44 885 LYS A N 1
ATOM 7126 C CA . LYS A 1 885 ? 43.478 3.709 15.484 1.00 41.44 885 LYS A CA 1
ATOM 7127 C C . LYS A 1 885 ? 42.718 2.428 15.863 1.00 41.44 885 LYS A C 1
ATOM 7129 O O . LYS A 1 885 ? 43.180 1.679 16.714 1.00 41.44 885 LYS A O 1
ATOM 7134 N N . ARG A 1 886 ? 41.564 2.150 15.244 1.00 41.72 886 ARG A N 1
ATOM 7135 C CA . ARG A 1 886 ? 40.774 0.930 15.508 1.00 41.72 886 ARG A CA 1
ATOM 7136 C C . ARG A 1 886 ? 41.294 -0.287 14.751 1.00 41.72 886 ARG A C 1
ATOM 7138 O O . ARG A 1 886 ? 41.218 -1.386 15.291 1.00 41.72 886 ARG A O 1
ATOM 7145 N N . GLU A 1 887 ? 41.830 -0.095 13.549 1.00 40.91 887 GLU A N 1
ATOM 7146 C CA . GLU A 1 887 ? 42.495 -1.159 12.789 1.00 40.91 887 GLU A CA 1
ATOM 7147 C C . GLU A 1 887 ? 43.850 -1.531 13.404 1.00 40.91 887 GLU A C 1
ATOM 7149 O O . GLU A 1 887 ? 44.165 -2.715 13.493 1.00 40.91 887 GLU A O 1
ATOM 7154 N N . ALA A 1 888 ? 44.590 -0.560 13.950 1.00 43.19 888 ALA A N 1
ATOM 7155 C CA . ALA A 1 888 ? 45.825 -0.821 14.693 1.00 43.19 888 ALA A CA 1
ATOM 7156 C C . ALA A 1 888 ? 45.604 -1.562 16.031 1.00 43.19 888 ALA A C 1
ATOM 7158 O O . ALA A 1 888 ? 46.513 -2.228 16.521 1.00 43.19 888 ALA A O 1
ATOM 7159 N N . GLU A 1 889 ? 44.411 -1.467 16.633 1.00 56.47 889 GLU A N 1
ATOM 7160 C CA . GLU A 1 889 ? 44.109 -2.048 17.953 1.00 56.47 889 GLU A CA 1
ATOM 7161 C C . GLU A 1 889 ? 43.415 -3.429 17.906 1.00 56.47 889 GLU A C 1
ATOM 7163 O O . GLU A 1 889 ? 43.175 -4.016 18.963 1.00 56.47 889 GLU A O 1
ATOM 7168 N N . GLY A 1 890 ? 43.095 -3.977 16.725 1.00 32.59 890 GLY A N 1
ATOM 7169 C CA . GLY A 1 890 ? 42.685 -5.384 16.557 1.00 32.59 890 GLY A CA 1
ATOM 7170 C C . GLY A 1 890 ? 41.507 -5.872 17.422 1.00 32.59 890 GLY A C 1
ATOM 7171 O O . GLY A 1 890 ? 41.482 -7.040 17.811 1.00 32.59 890 GLY A O 1
ATOM 7172 N N . ARG A 1 891 ? 40.531 -5.018 17.771 1.00 37.12 891 ARG A N 1
ATOM 7173 C CA . ARG A 1 891 ? 39.383 -5.414 18.619 1.00 37.12 891 ARG A CA 1
ATOM 7174 C C . ARG A 1 891 ? 38.126 -5.760 17.807 1.00 37.12 891 ARG A C 1
ATOM 7176 O O . ARG A 1 891 ? 37.682 -4.923 17.021 1.00 37.12 891 ARG A O 1
ATOM 7183 N N . PRO A 1 892 ? 37.469 -6.911 18.056 1.00 33.31 892 PRO A N 1
ATOM 7184 C CA . PRO A 1 892 ? 36.177 -7.219 17.456 1.00 33.31 892 PRO A CA 1
ATOM 7185 C C . PRO A 1 892 ? 35.043 -6.414 18.111 1.00 33.31 892 PRO A C 1
ATOM 7187 O O . PRO A 1 892 ? 35.074 -6.076 19.298 1.00 33.31 892 PRO A O 1
ATOM 7190 N N . SER A 1 893 ? 34.025 -6.099 17.311 1.00 32.06 893 SER A N 1
ATOM 7191 C CA . SER A 1 893 ? 32.857 -5.297 17.678 1.00 32.06 893 SER A CA 1
ATOM 7192 C C . SER A 1 893 ? 32.001 -5.959 18.765 1.00 32.06 893 SER A C 1
ATOM 7194 O O . SER A 1 893 ? 31.436 -7.025 18.537 1.00 32.06 893 SER A O 1
ATOM 7196 N N . ARG A 1 894 ? 31.833 -5.296 19.918 1.00 32.66 894 ARG A N 1
ATOM 7197 C CA . ARG A 1 894 ? 30.743 -5.592 20.865 1.00 32.66 894 ARG A CA 1
ATOM 7198 C C . ARG A 1 894 ? 29.474 -4.847 20.441 1.00 32.66 894 ARG A C 1
ATOM 7200 O O . ARG A 1 894 ? 29.497 -3.622 20.316 1.00 32.66 894 ARG A O 1
ATOM 7207 N N . GLU A 1 895 ? 28.384 -5.582 20.246 1.00 29.75 895 GLU A N 1
ATOM 7208 C CA . GLU A 1 895 ? 27.023 -5.036 20.170 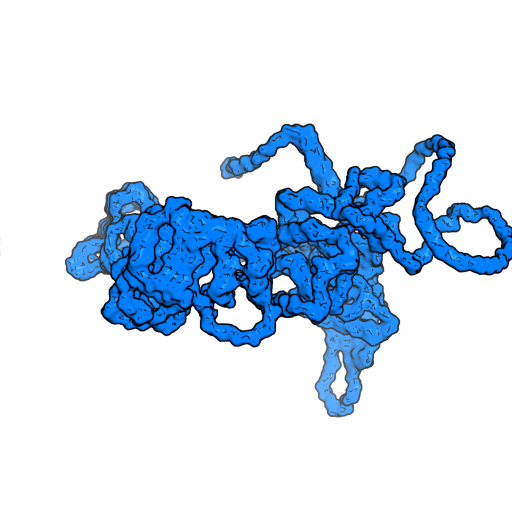1.00 29.75 895 GLU A CA 1
ATOM 7209 C C . GLU A 1 895 ? 26.593 -4.446 21.527 1.00 29.75 895 GLU A C 1
ATOM 7211 O O . GLU A 1 895 ? 26.984 -4.977 22.572 1.00 29.75 895 GLU A O 1
ATOM 7216 N N . PRO A 1 896 ? 25.780 -3.374 21.562 1.00 33.34 896 PRO A N 1
ATOM 7217 C CA . PRO A 1 896 ? 25.223 -2.884 22.809 1.00 33.34 896 PRO A CA 1
ATOM 7218 C C . PRO A 1 896 ? 23.928 -3.636 23.149 1.00 33.34 896 PRO A C 1
ATOM 7220 O O . PRO A 1 896 ? 22.881 -3.412 22.545 1.00 33.34 896 PRO A O 1
ATOM 7223 N N . LEU A 1 897 ? 24.000 -4.482 24.178 1.00 29.88 897 LEU A N 1
ATOM 7224 C CA . LEU A 1 897 ? 22.850 -4.886 24.987 1.00 29.88 897 LEU A CA 1
ATOM 7225 C C . LEU A 1 897 ? 22.314 -3.654 25.735 1.00 29.88 897 LEU A C 1
ATOM 7227 O O . LEU A 1 897 ? 23.025 -3.055 26.539 1.00 29.88 897 LEU A O 1
ATOM 7231 N N . LEU A 1 898 ? 21.055 -3.293 25.492 1.00 27.80 898 LEU A N 1
ATOM 7232 C CA . LEU A 1 898 ? 20.298 -2.346 26.312 1.00 27.80 898 LEU A CA 1
ATOM 7233 C C . LEU A 1 898 ? 19.133 -3.101 26.957 1.00 27.80 898 LEU A C 1
ATOM 7235 O O . LEU A 1 898 ? 18.069 -3.254 26.362 1.00 27.80 898 LEU A O 1
ATOM 7239 N N . SER A 1 899 ? 19.358 -3.583 28.181 1.00 27.69 899 SER A N 1
ATOM 7240 C CA . SER A 1 899 ? 18.312 -4.050 29.091 1.00 27.69 899 SER A CA 1
ATOM 7241 C C . SER A 1 899 ? 17.976 -2.963 30.115 1.00 27.69 899 SER A C 1
ATOM 7243 O O . SER A 1 899 ? 18.871 -2.398 30.737 1.00 27.69 899 SER A O 1
ATOM 7245 N N . SER A 1 900 ? 16.676 -2.726 30.288 1.00 29.27 900 SER A N 1
ATOM 7246 C CA . SER A 1 900 ? 15.973 -2.492 31.560 1.00 29.27 900 SER A CA 1
ATOM 7247 C C . SER A 1 900 ? 16.728 -1.846 32.735 1.00 29.27 900 SER A C 1
ATOM 7249 O O . SER A 1 900 ? 17.523 -2.503 33.401 1.00 29.27 900 SER A O 1
ATOM 7251 N N . ALA A 1 901 ? 16.306 -0.639 33.117 1.00 28.64 901 ALA A N 1
ATOM 7252 C CA . ALA A 1 901 ? 16.245 -0.218 34.518 1.00 28.64 901 ALA A CA 1
ATOM 7253 C C . ALA A 1 901 ? 15.327 1.006 34.648 1.00 28.64 901 ALA A C 1
ATOM 7255 O O . ALA A 1 901 ? 15.665 2.060 34.128 1.00 28.64 901 ALA A O 1
ATOM 7256 N N . PHE A 1 902 ? 14.179 0.862 35.318 1.00 25.17 902 PHE A N 1
ATOM 7257 C CA . PHE A 1 902 ? 13.623 1.889 36.210 1.00 25.17 902 PHE A CA 1
ATOM 7258 C C . PHE A 1 902 ? 12.548 1.258 37.106 1.00 25.17 902 PHE A C 1
ATOM 7260 O O . PHE A 1 902 ? 11.411 1.041 36.694 1.00 25.17 902 PHE A O 1
ATOM 7267 N N . ALA A 1 903 ? 12.950 0.965 38.342 1.00 31.06 903 ALA A N 1
ATOM 7268 C CA . ALA A 1 903 ? 12.099 0.875 39.520 1.00 31.06 903 ALA A CA 1
ATOM 7269 C C . ALA A 1 903 ? 12.922 1.335 40.740 1.00 31.06 903 ALA A C 1
ATOM 7271 O O . ALA A 1 903 ? 14.101 0.999 40.833 1.00 31.06 903 ALA A O 1
ATOM 7272 N N . ALA A 1 904 ? 12.240 2.039 41.651 1.00 31.64 904 ALA A N 1
ATOM 7273 C CA . ALA A 1 904 ? 12.641 2.538 42.976 1.00 31.64 904 ALA A CA 1
ATOM 7274 C C . ALA A 1 904 ? 13.429 3.867 43.046 1.00 31.64 904 ALA A C 1
ATOM 7276 O O . ALA A 1 904 ? 14.545 3.988 42.544 1.00 31.64 904 ALA A O 1
ATOM 7277 N N . GLY A 1 905 ? 12.806 4.836 43.733 1.00 31.70 905 GLY A N 1
ATOM 7278 C CA . GLY A 1 905 ? 13.261 6.196 44.017 1.00 31.70 905 GLY A CA 1
ATOM 7279 C C . GLY A 1 905 ? 12.070 7.130 44.145 1.00 31.70 905 GLY A C 1
ATOM 7280 O O . GLY A 1 905 ? 11.918 7.962 43.226 1.00 31.70 905 GLY A O 1
#

InterPro domains:
  IPR000494 Receptor L-domain [PF01030] (295-401)
  IPR036941 Receptor L-domain superfamily [G3DSA:3.80.20.20] (270-423)
  IPR053079 SPS2 domain-containing protein [PTHR21662] (81-419)

Secondary structure (DSSP, 8-state):
-------S------TTPBP-GGG-EEEEETTEEEEE-BHHHHHHHHHHS-S-SEEEEEESSB---TT--HHHHHHTT-SSEEESBEEEES---SEEEETT-SEEE--SSS-SEEEE--TT--EEEE-HHHHHHPPTT-EEEE--TT--HHHHHHHHHHS-TTTEEEPPTTPEEPPSS--BGGGGTT-SEEEEEEEEEES--B--TT--EEEEEEEEEEEE--S--GGGGGEEEEEE-TTSS--EEE--SS---S-HHHHHHHSTT-EE--TT-TT---EEEEEE--HHHHHHHTT--EEEEEEEEES-SSPPTTGGGGGG--EEES-EEEES-S--EEE-S-TT--EEEPPTT----SEEEES-TTEEEE--TT--EEE--SS-SEEEES-TT-EE-HHHHHHHHHHTTSGGGEEE--EE---HHHHHHH-HHHHHHHHHHHHHHHHHHHHHHHHHHHHHHHHHHB-TTSPBPP--S--HHHHHHHHHHHHHHHHH-GGG--GGGHHHHS---TT-TTHHHHHHHHHHTHHHHHHH---B-S-SSPPS-HHHHHHHHHHHHHSSEEEEEESSSSGGGTSTT---STT-EEEEEETTEEEEEEEEEEEE-SSSEEEEEEEEEEEE------S--------EEEEEEEEEEE--SSS--S-HHHHHHHHTT--TTTEEEEESS-HHHHHHHHHHHIIIIII-----HHHHHHHHHHHTTT-PPPHHHHHHHHHHHHHHHHHTT---GGGHHHHHHHHHHHHHHHHHHHH-TTEEE--HHHHTTS-HHHHHHHHTTT--------SS---PEE-TT----SSS--S-----------------------PPP---------------------SHHHHHHHHHHHHHHHHHTTPPPPP----------

Sequence (905 aa):
MLLQLDISGVSSSNGNEELPEDRQFTIECDHQRYSIRTKSDVAEFSSNCPNPKSLYLVHPNDFPSLGMTPKQFYSFLDAPILHACIHVQFSTIKSLNFKKLQNHTGSCPGPPMKITQNKDLRTISFHENFMRNARASSVVIRGNRNLKADVITTMKKNFPWYAIDLQDPGECGVPYPFKSFYDMKGCESAYGVLYVSGSSVRRASNVKLSLKGCISIEKSDLVDVDFLDDITNFTLAEDECGHAISKNSKLCIKDPQRLKMKFESLQIDQTANPDCETTCSGGVVNDQYLATLEGCQVINGSLVIQDWNRPPANLINLKNVQRIYGSLRVANTSGLKNFDYFHDLREIIVPSGNNGSAIEIVSNPGLSKLTLPRLRALKSESDLKIIISDNPDLTMKQASVNKLYQLAQGKKHTRIQYKDSTTFFDALTSRKWYLLISIMVVLILILVIINASILTKRHIQKRKYFDKYGFPRPPWHLQKRSQDILASWVKEIVLKNPLIWRCSDREIIWPYQEIDATHKDINVIVDNNSSFLKEHMLPIAANGHLPKDKFLLFERVKTLLSKEVVIVIGSDKHPTCVVRDIPIEQDKTKAYKYKEKTYTFTLTGTRKLAPCTQEYTYKVITDVKAKDKKKNKQKEDEQMCRNVRIYYHQWGNRFLPSEFDEILQLAMLYVPDRTVCVSDRRKEVFSLIHTLHTFCHITMDQVSIVDVLQLHTEKCNGAVLDRNELVFAMAVVMEWAYQSRSIPKELKLKHVEWCHSYAIMDKFMRKNPNIKYIHPDYLVKLDAKVRQSIYNEGFTSSPRFSERESGAVTDPYHRKNVKQHTMYSKVLKTVGTQDDGDKDDGKFWLGNDNANNEKVPLLNAVKERGGTEHSCLARILFYMSSLEKREAEGRPSREPLLSSAFAAG

Foldseek 3Di:
DDDAQPLPDDDDDDFFAFDDPVQWFWKAFQNRIDTRTTSNSLVCLCVVRPATQEMATPDDQAHRCHPDDPVSVVSRQQHCYYEHQYAAANDLDQEAEAQSHLYYHGDDPAASEEREQRQNHAYYDHHLNCQQPADFRNYEHAAHQNHDQVRQVVSCVRHDPRRYHGDDHREHEQDVQAAECVVVPPHQEYEEEPHDAEEHHDYDPPAAYAYEEAYHAENYQDQEDCSVVSDPAYHYPPPHDDREHDHHQNYAHQEQLVVCVRHPPRYYYHVSHPVHAHEYEEDEDAQSSLSSQAPHQEYEEEHADEDAAEDHPNLLSQCNHAEYQYAYAHYHHEDCQEACSPANHAEFHDDPPDQDARYHHAQYENHQEYDHPRHHAYYHPHQANEEADNHVNYEDAPVVVVSVQVRLVHPSNHDHDHDYPCDPVNVVVVPVVVVVVVVVVVVVVVVVVVVVVVVVVVVVVQVQQAPPQRFGFFPLAADPLLLQLLQQQLVVCLVVPLLFDDPVCCCVLPVDDPPDPCVVVLVVLCVVCVVVCQWQQAAEQPAQFDDVDLVSLVSVVVVLVQAQEEEEEEQDLDSCRQRPPADPDAQDWDWRDDDQKIKIWGFHDKGDRDPFKIKTKTWIWIFGHDDDDPDDDDDPRPIDIGIHIYIYGHDHPQAQDLPLRNLSSSLVPDDTSHYHYTHNDLVLLSSLLNLSSCCSHPVSPRDHNSSSQSSSCVNVPVDDQDSVSVLSSSLSSLVSSVSSVSHDPVSVVSSLLSNLLVVLQRVVCVVVVQFRGDRLQCLVVDDPVVVVVSVVVPNVDRDNPDPDDDDTDGDPPDDPDDDPPPDDDDDDDDDDDDDDDDDDDDDDDDDDDDDDDDDDDDDDDDDDDDDPPPGPVVVSSVVVVVVVVVVVVPDDDDDDDDDDDDDDD